Protein AF-0000000068070322 (afdb_homodimer)

Organism: Macaca mulatta (NCBI:txid9544)

Solvent-accessible surface area (backbone atoms only — not comparable to full-atom values): 42165 Å² total; per-residue (Å²): 114,72,64,70,79,48,49,26,72,40,46,68,56,51,66,82,51,67,56,59,52,50,45,50,49,55,73,70,44,60,88,78,46,44,61,21,43,47,88,47,57,40,56,89,58,33,46,66,37,33,36,40,34,29,29,80,89,67,49,72,51,73,31,50,55,70,51,29,40,53,23,34,26,75,60,53,38,47,40,54,66,72,45,50,53,52,49,52,51,48,46,42,72,76,38,48,38,65,21,61,81,40,55,59,87,62,18,9,53,36,72,34,43,22,38,17,31,50,29,45,50,41,38,51,46,58,30,42,57,45,68,64,39,30,32,36,34,44,57,67,29,47,44,64,58,50,60,50,46,57,33,52,42,45,39,79,43,78,30,51,51,56,79,47,25,66,38,54,67,47,44,51,59,63,52,61,80,52,56,50,72,36,56,80,37,80,90,61,54,52,47,55,30,38,45,47,44,52,32,15,21,52,47,53,1,24,29,46,44,56,69,51,49,52,51,44,50,51,51,28,63,56,44,60,31,32,37,39,42,42,30,58,21,59,72,29,41,68,55,93,68,80,72,75,52,71,53,35,68,25,76,59,34,45,36,39,33,30,35,41,34,35,68,69,48,27,41,4,56,30,42,17,28,39,40,23,18,28,68,59,48,57,50,39,36,45,51,39,42,45,28,43,37,35,51,38,26,39,50,49,50,54,51,34,53,51,47,64,72,38,37,71,66,44,47,50,53,51,44,50,52,48,27,52,51,45,47,51,30,50,52,37,46,48,51,22,41,57,71,42,28,61,91,45,42,48,69,61,83,49,47,14,37,50,32,41,29,35,38,42,60,94,41,65,52,34,48,61,55,33,71,45,54,33,40,76,72,35,28,40,48,35,41,34,21,61,24,35,94,63,47,83,46,76,26,31,28,32,33,38,24,40,42,64,51,50,59,68,50,39,36,51,45,34,45,52,49,35,53,51,51,52,51,53,59,67,75,103,114,74,64,71,80,47,49,26,72,41,47,67,56,52,65,82,52,68,55,59,50,48,44,50,49,55,73,72,42,61,88,78,47,44,60,20,45,46,87,48,57,39,55,88,57,32,46,67,37,32,35,41,34,30,30,80,88,66,49,72,50,73,31,50,56,69,53,28,39,54,25,34,27,74,61,53,36,47,41,55,66,72,43,50,53,52,51,52,50,48,46,42,71,76,38,49,37,64,21,61,80,40,54,58,88,60,19,9,53,36,70,35,44,23,36,17,30,50,27,44,51,42,40,50,47,57,30,43,56,45,68,65,38,29,33,35,34,43,56,68,29,44,43,63,57,51,61,50,44,58,34,52,41,45,39,78,43,75,30,50,52,56,80,48,25,64,38,55,68,48,45,52,58,62,51,61,79,51,58,52,74,35,56,80,37,78,89,60,53,52,47,54,32,37,46,45,44,50,33,14,20,51,47,52,1,24,30,48,46,57,69,50,49,52,52,45,51,51,50,28,64,56,43,59,29,34,38,39,41,42,31,61,23,59,72,31,42,67,53,93,68,79,74,73,50,70,54,35,69,23,74,58,36,45,36,40,34,32,35,40,35,32,68,70,46,28,42,5,56,30,42,17,28,36,37,22,18,30,67,58,48,55,50,39,35,47,52,38,42,46,29,45,38,34,49,39,27,39,51,48,49,55,50,35,53,51,47,64,73,38,38,70,67,43,47,51,52,52,45,50,53,50,26,51,51,45,44,51,29,49,52,37,43,50,51,23,42,56,71,42,29,62,92,47,43,48,68,61,83,51,48,14,38,49,33,41,31,35,38,44,61,96,41,65,52,33,49,60,56,33,71,45,54,32,40,75,72,36,27,39,48,35,40,35,23,62,24,35,95,61,48,84,48,76,25,31,28,32,33,39,25,41,43,66,50,50,59,68,52,41,36,52,44,34,46,52,48,35,51,52,50,53,52,52,61,66,75,104

Foldseek 3Di:
DPCVLQFDPVLVPFDDDPLLVLVVCVVPDDPPDDDPRHPKPDLVPDPDAKDWDADPVRDIDIGHRVNVSQLQTFDALQAHPLLQVQVVVVCCVQQVFQQCPPDLVQFHKGKGKFLFLLLLVLLSCVGGDAAAAEAEEAPLADLSVLVSNVVNNYHYDHAYADLQGGDLVSVVVVQVVDALCCSVPVVSRRHAEYEDAQALGVFALGHHALVVLVSVLVVCVSNVHAYEHEYQWQLQFLDPDGHHDNSNVCNRQRYKYKYGCCQQNNVVLRMIMIITGNVSSVSSSSVSCVPVNHRRSNSSVVVSVVCVVCDPVNSSVSSVVSNVVLSVLLVLLVVLCVVQCVVFWDWDRRRTDFKTKIAGPPDQACQCVAVPVLVVVPAHWATRLSSDSRSVGGHRMTMDGSNPDDSVRSNVSSNSVSVSSVVVNVVD/DPCVLQFDPVLVPFDDDPLLVLVVCVVPDDPPDDDPRHPKPDLVPDPDAKDWDADPVRDIDIGHRVNVSQLQTFDALQAHPLLQVQVVVVCCVQQVFQQCPPDLVQFHKGKGKFLFLLLLVLLSCVGGDAAAAEAEEAPLADLSVLVSNVVNNYHYDHAYADLQGGDLVSVVVVQVVDALCCSVPVVSRRHAEYEDAQALGVFALGHHALVVLVSVVVVCVSNVHAYEHEYQWQLLFLDPDGHHDNSNVCNRQRYKYKYGCCQQNNVVLRMIMIITGNVSSVSSSSVSCVPVNHRRSNSSVVVSVVCVVCDPVNSSVSSVVSNVVLSVLLVLLVVLCVVQCVVFWDWDRRRTDFKTKIAGPPDQACQCVAVPVLVVVPAHWATRLSSDSRSVGGHRMTMDGSNPDDSVRSNVSSNSVSVSSVVVNVVD

Nearest PDB structures (foldseek):
  6t8q-assembly1_A  TM=9.870E-01  e=1.049E-77  Homo sapiens
  6d0a-assembly1_A  TM=9.852E-01  e=1.530E-76  Homo sapiens
  6t8p-assembly1_B  TM=9.763E-01  e=6.301E-75  Homo sapiens
  2xh1-assembly1_B  TM=9.885E-01  e=6.263E-74  Homo sapiens
  4gdy-assembly1_B  TM=9.628E-01  e=1.355E-74  Homo sapiens

Structure (mmCIF, N/CA/C/O backbone):
data_AF-0000000068070322-model_v1
#
loop_
_entity.id
_entity.type
_entity.pdbx_description
1 polymer 'Kynurenine/alpha-aminoadipate aminotransferase, mitochondrial'
#
loop_
_atom_site.group_PDB
_atom_site.id
_atom_site.type_symbol
_atom_site.label_atom_id
_atom_site.label_alt_id
_atom_site.label_comp_id
_atom_site.label_asym_id
_atom_site.label_entity_id
_atom_site.label_seq_id
_atom_site.pdbx_PDB_ins_code
_atom_site.Cartn_x
_atom_site.Cartn_y
_atom_site.Cartn_z
_atom_site.occupancy
_atom_site.B_iso_or_equiv
_atom_site.auth_seq_id
_atom_site.auth_comp_id
_atom_site.auth_asym_id
_atom_site.auth_atom_id
_atom_site.pdbx_PDB_model_num
ATOM 1 N N . MET A 1 1 ? -18.328 -0.681 -23.531 1 92.75 1 MET A N 1
ATOM 2 C CA . MET A 1 1 ? -18.734 -1.222 -22.234 1 92.75 1 MET A CA 1
ATOM 3 C C . MET A 1 1 ? -19.203 -0.108 -21.312 1 92.75 1 MET A C 1
ATOM 5 O O . MET A 1 1 ? -18.703 1.017 -21.375 1 92.75 1 MET A O 1
ATOM 9 N N . ASN A 1 2 ? -20.25 -0.357 -20.531 1 95.25 2 ASN A N 1
ATOM 10 C CA . ASN A 1 2 ? -20.672 0.561 -19.484 1 95.25 2 ASN A CA 1
ATOM 11 C C . ASN A 1 2 ? -19.891 0.319 -18.188 1 95.25 2 ASN A C 1
ATOM 13 O O . ASN A 1 2 ? -20.344 -0.415 -17.312 1 95.25 2 ASN A O 1
ATOM 17 N N . TYR A 1 3 ? -18.797 1.005 -18.062 1 97 3 TYR A N 1
ATOM 18 C CA . TYR A 1 3 ? -17.875 0.769 -16.953 1 97 3 TYR A CA 1
ATOM 19 C C . TYR A 1 3 ? -18.516 1.178 -15.625 1 97 3 TYR A C 1
ATOM 21 O O . TYR A 1 3 ? -18.109 0.71 -14.555 1 97 3 TYR A O 1
ATOM 29 N N . ALA A 1 4 ? -19.469 2.07 -15.586 1 95.12 4 ALA A N 1
ATOM 30 C CA . ALA A 1 4 ? -20.109 2.533 -14.367 1 95.12 4 ALA A CA 1
ATOM 31 C C . ALA A 1 4 ? -20.75 1.37 -13.609 1 95.12 4 ALA A C 1
ATOM 33 O O . ALA A 1 4 ? -20.844 1.401 -12.375 1 95.12 4 ALA A O 1
ATOM 34 N N . ARG A 1 5 ? -21.094 0.313 -14.328 1 95.38 5 ARG A N 1
ATOM 35 C CA . ARG A 1 5 ? -21.688 -0.891 -13.75 1 95.38 5 ARG A CA 1
ATOM 36 C C . ARG A 1 5 ? -20.766 -1.514 -12.719 1 95.38 5 ARG A C 1
ATOM 38 O O . ARG A 1 5 ? -21.219 -2.148 -11.766 1 95.38 5 ARG A O 1
ATOM 45 N N . PHE A 1 6 ? -19.516 -1.251 -12.922 1 97.81 6 PHE A N 1
ATOM 46 C CA . PHE A 1 6 ? -18.516 -1.989 -12.141 1 97.81 6 PHE A CA 1
ATOM 47 C C . PHE A 1 6 ? -17.938 -1.114 -11.047 1 97.81 6 PHE A C 1
ATOM 49 O O . PHE A 1 6 ? -17 -1.528 -10.344 1 97.81 6 PHE A O 1
ATOM 56 N N . ILE A 1 7 ? -18.391 0.047 -10.867 1 98 7 ILE A N 1
ATOM 57 C CA . ILE A 1 7 ? -17.797 1 -9.93 1 98 7 ILE A CA 1
ATOM 58 C C . ILE A 1 7 ? -18.688 1.107 -8.688 1 98 7 ILE A C 1
ATOM 60 O O . ILE A 1 7 ? -19.875 1.417 -8.789 1 98 7 ILE A O 1
ATOM 64 N N . THR A 1 8 ? -18.141 0.824 -7.469 1 97.38 8 THR A N 1
ATOM 65 C CA . THR A 1 8 ? -18.875 0.975 -6.215 1 97.38 8 THR A CA 1
ATOM 66 C C . THR A 1 8 ? -19.109 2.449 -5.902 1 97.38 8 THR A C 1
ATOM 68 O O . THR A 1 8 ? -18.453 3.322 -6.473 1 97.38 8 THR A O 1
ATOM 71 N N . ALA A 1 9 ? -20.016 2.697 -4.977 1 95.56 9 ALA A N 1
ATOM 72 C CA . ALA A 1 9 ? -20.281 4.066 -4.531 1 95.56 9 ALA A CA 1
ATOM 73 C C . ALA A 1 9 ? -19.031 4.695 -3.93 1 95.56 9 ALA A C 1
ATOM 75 O O . ALA A 1 9 ? -18.75 5.871 -4.16 1 95.56 9 ALA A O 1
ATOM 76 N N . ALA A 1 10 ? -18.297 3.92 -3.152 1 95.5 10 ALA A N 1
ATOM 77 C CA . ALA A 1 10 ? -17.062 4.41 -2.539 1 95.5 10 ALA A CA 1
ATOM 78 C C . ALA A 1 10 ? -16.047 4.82 -3.602 1 95.5 10 ALA A C 1
ATOM 80 O O . ALA A 1 10 ? -15.453 5.895 -3.51 1 95.5 10 ALA A O 1
ATOM 81 N N . SER A 1 11 ? -15.828 3.986 -4.57 1 97.81 11 SER A N 1
ATOM 82 C CA . SER A 1 11 ? -14.883 4.293 -5.641 1 97.81 11 SER A CA 1
ATOM 83 C C . SER A 1 11 ? -15.328 5.516 -6.434 1 97.81 11 SER A C 1
ATOM 85 O O . SER A 1 11 ? -14.5 6.359 -6.793 1 97.81 11 SER A O 1
ATOM 87 N N . ALA A 1 12 ? -16.641 5.586 -6.719 1 97.38 12 ALA A N 1
ATOM 88 C CA . ALA A 1 12 ? -17.188 6.711 -7.469 1 97.38 12 ALA A CA 1
ATOM 89 C C . ALA A 1 12 ? -16.984 8.023 -6.715 1 97.38 12 ALA A C 1
ATOM 91 O O . ALA A 1 12 ? -16.859 9.086 -7.324 1 97.38 12 ALA A O 1
ATOM 92 N N . ALA A 1 13 ? -16.875 7.941 -5.418 1 96.44 13 ALA A N 1
ATOM 93 C CA . ALA A 1 13 ? -16.797 9.133 -4.57 1 96.44 13 ALA A CA 1
ATOM 94 C C . ALA A 1 13 ? -15.359 9.602 -4.422 1 96.44 13 ALA A C 1
ATOM 96 O O . ALA A 1 13 ? -15.102 10.656 -3.842 1 96.44 13 ALA A O 1
ATOM 97 N N . ARG A 1 14 ? -14.398 8.867 -4.93 1 96.56 14 ARG A N 1
ATOM 98 C CA . ARG A 1 14 ? -13 9.289 -4.855 1 96.56 14 ARG A CA 1
ATOM 99 C C . ARG A 1 14 ? -12.688 10.336 -5.914 1 96.56 14 ARG A C 1
ATOM 101 O O . ARG A 1 14 ? -13.07 10.188 -7.078 1 96.56 14 ARG A O 1
ATOM 108 N N . ASN A 1 15 ? -12.047 11.383 -5.441 1 93.81 15 ASN A N 1
ATOM 109 C CA . ASN A 1 15 ? -11.664 12.484 -6.316 1 93.81 15 ASN A CA 1
ATOM 110 C C . ASN A 1 15 ? -10.164 12.742 -6.262 1 93.81 15 ASN A C 1
ATOM 112 O O . ASN A 1 15 ? -9.5 12.367 -5.297 1 93.81 15 ASN A O 1
ATOM 116 N N . PRO A 1 16 ? -9.641 13.367 -7.285 1 92.19 16 PRO A N 1
ATOM 117 C CA . PRO A 1 16 ? -8.219 13.703 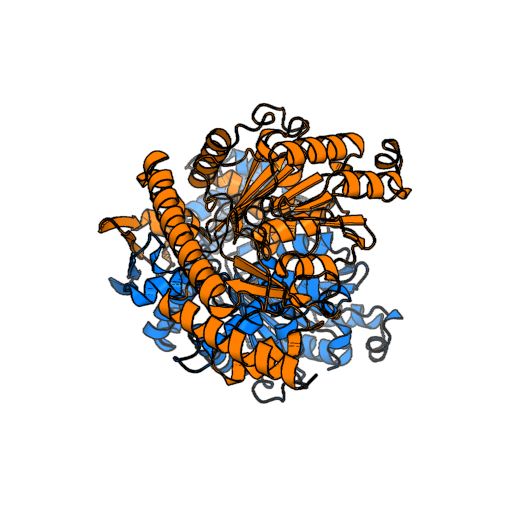-7.262 1 92.19 16 PRO A CA 1
ATOM 118 C C . PRO A 1 16 ? -7.844 14.602 -6.086 1 92.19 16 PRO A C 1
ATOM 120 O O . PRO A 1 16 ? -8.609 15.5 -5.723 1 92.19 16 PRO A O 1
ATOM 123 N N . SER A 1 17 ? -6.695 14.367 -5.547 1 90.75 17 SER A N 1
ATOM 124 C CA . SER A 1 17 ? -6.16 15.188 -4.469 1 90.75 17 SER A CA 1
ATOM 125 C C . SER A 1 17 ? -5.832 16.594 -4.961 1 90.75 17 SER A C 1
ATOM 127 O O . SER A 1 17 ? -5.082 16.766 -5.926 1 90.75 17 SER A O 1
ATOM 129 N N . PRO A 1 18 ? -6.367 17.562 -4.27 1 89.62 18 PRO A N 1
ATOM 130 C CA . PRO A 1 18 ? -6 18.922 -4.672 1 89.62 18 PRO A CA 1
ATOM 131 C C . PRO A 1 18 ? -4.5 19.188 -4.562 1 89.62 18 PRO A C 1
ATOM 133 O O . PRO A 1 18 ? -3.934 19.906 -5.391 1 89.62 18 PRO A O 1
ATOM 136 N N . ILE A 1 19 ? -3.893 18.625 -3.586 1 89.38 19 ILE A N 1
ATOM 137 C CA . ILE A 1 19 ? -2.461 18.797 -3.375 1 89.38 19 ILE A CA 1
ATOM 138 C C . ILE A 1 19 ? -1.686 18.156 -4.52 1 89.38 19 ILE A C 1
ATOM 140 O O . ILE A 1 19 ? -0.772 18.766 -5.082 1 89.38 19 ILE A O 1
ATOM 144 N N . ARG A 1 20 ? -2.078 16.938 -4.848 1 86.94 20 ARG A N 1
ATOM 145 C CA . ARG A 1 20 ? -1.367 16.219 -5.895 1 86.94 20 ARG A CA 1
ATOM 146 C C . ARG A 1 20 ? -1.589 16.859 -7.258 1 86.94 20 ARG A C 1
ATOM 148 O O . ARG A 1 20 ? -0.676 16.906 -8.086 1 86.94 20 ARG A O 1
ATOM 155 N N . THR A 1 21 ? -2.768 17.375 -7.461 1 86.12 21 THR A N 1
ATOM 156 C CA . THR A 1 21 ? -3.062 18.078 -8.695 1 86.12 21 THR A CA 1
ATOM 157 C C . THR A 1 21 ? -2.189 19.328 -8.828 1 86.12 21 THR A C 1
ATOM 159 O O . THR A 1 21 ? -1.645 19.594 -9.898 1 86.12 21 THR A O 1
ATOM 162 N N . ALA A 1 22 ? -1.988 20 -7.773 1 85.56 22 ALA A N 1
ATOM 163 C CA . ALA A 1 22 ? -1.146 21.188 -7.773 1 85.56 22 ALA A CA 1
ATOM 164 C C . ALA A 1 22 ? 0.314 20.828 -8.031 1 85.56 22 ALA A C 1
ATOM 166 O O . ALA A 1 22 ? 1.023 21.562 -8.734 1 85.56 22 ALA A O 1
ATOM 167 N N . THR A 1 23 ? 0.68 19.719 -7.445 1 80.56 23 THR A N 1
ATOM 168 C CA . THR A 1 23 ? 2.051 19.266 -7.633 1 80.56 23 THR A CA 1
ATOM 169 C C . THR A 1 23 ? 2.299 18.891 -9.086 1 80.56 23 THR A C 1
ATOM 171 O O . THR A 1 23 ? 3.377 19.141 -9.625 1 80.56 23 THR A O 1
ATOM 174 N N . GLU A 1 24 ? 1.279 18.344 -9.672 1 80.25 24 GLU A N 1
ATOM 175 C CA . GLU A 1 24 ? 1.389 17.984 -11.086 1 80.25 24 GLU A CA 1
ATOM 176 C C . GLU A 1 24 ? 1.479 19.234 -11.961 1 80.25 24 GLU A C 1
ATOM 178 O O . GLU A 1 24 ? 2.227 19.266 -12.938 1 80.25 24 GLU A O 1
ATOM 183 N N . ILE A 1 25 ? 0.738 20.234 -11.602 1 81.75 25 ILE A N 1
ATOM 184 C CA . ILE A 1 25 ? 0.781 21.5 -12.328 1 81.75 25 ILE A CA 1
ATOM 185 C C . ILE A 1 25 ? 2.18 22.094 -12.234 1 81.75 25 ILE A C 1
ATOM 187 O O . ILE A 1 25 ? 2.723 22.594 -13.227 1 81.75 25 ILE A O 1
ATOM 191 N N . SER A 1 26 ? 2.73 21.969 -11.109 1 83.25 26 SER A N 1
ATOM 192 C CA . SER A 1 26 ? 4.066 22.5 -10.883 1 83.25 26 SER A CA 1
ATOM 193 C C . SER A 1 26 ? 5.109 21.766 -11.719 1 83.25 26 SER A C 1
ATOM 195 O O . SER A 1 26 ? 6.043 22.375 -12.234 1 83.25 26 SER A O 1
ATOM 197 N N . SER A 1 27 ? 4.961 20.5 -11.797 1 77 27 SER A N 1
ATOM 198 C CA . SER A 1 27 ? 5.93 19.688 -12.508 1 77 27 SER A CA 1
ATOM 199 C C . SER A 1 27 ? 5.848 19.906 -14.016 1 77 27 SER A C 1
ATOM 201 O O . SER A 1 27 ? 6.844 19.766 -14.727 1 77 27 SER A O 1
ATOM 203 N N . ARG A 1 28 ? 4.691 20.406 -14.516 1 77.81 28 ARG A N 1
ATOM 204 C CA . ARG A 1 28 ? 4.477 20.594 -15.945 1 77.81 28 ARG A CA 1
ATOM 205 C C . ARG A 1 28 ? 4.684 22.047 -16.344 1 77.81 28 ARG A C 1
ATOM 207 O O . ARG A 1 28 ? 4.832 22.359 -17.531 1 77.81 28 ARG A O 1
ATOM 214 N N . GLY A 1 29 ? 4.652 22.859 -15.32 1 79.12 29 GLY A N 1
ATOM 215 C CA . GLY A 1 29 ? 4.766 24.297 -15.578 1 79.12 29 GLY A CA 1
ATOM 216 C C . GLY A 1 29 ? 6.184 24.734 -15.898 1 79.12 29 GLY A C 1
ATOM 217 O O . GLY A 1 29 ? 7.102 23.906 -15.906 1 79.12 29 GLY A O 1
ATOM 218 N N . PRO A 1 30 ? 6.285 26 -16.25 1 85.62 30 PRO A N 1
ATOM 219 C CA . PRO A 1 30 ? 7.617 26.531 -16.562 1 85.62 30 PRO A CA 1
ATOM 220 C C . PRO A 1 30 ? 8.562 26.484 -15.352 1 85.62 30 PRO A C 1
ATOM 222 O O . PRO A 1 30 ? 8.102 26.484 -14.211 1 85.62 30 PRO A O 1
ATOM 225 N N . LYS A 1 31 ? 9.766 26.453 -15.633 1 82.81 31 LYS A N 1
ATOM 226 C CA . LYS A 1 31 ? 10.805 26.375 -14.609 1 82.81 31 LYS A CA 1
ATOM 227 C C . LYS A 1 31 ? 10.773 27.609 -13.703 1 82.81 31 LYS A C 1
ATOM 229 O O . LYS A 1 31 ? 11.227 27.547 -12.562 1 82.81 31 LYS A O 1
ATOM 234 N N . SER A 1 32 ? 10.195 28.562 -14.156 1 89.62 32 SER A N 1
ATOM 235 C CA . SER A 1 32 ? 10.141 29.828 -13.414 1 89.62 32 SER A CA 1
ATOM 236 C C . SER A 1 32 ? 8.992 29.828 -12.414 1 89.62 32 SER A C 1
ATOM 238 O O . SER A 1 32 ? 8.914 30.703 -11.547 1 89.62 32 SER A O 1
ATOM 240 N N . MET A 1 33 ? 8.203 28.844 -12.508 1 93.25 33 MET A N 1
ATOM 241 C CA . MET A 1 33 ? 7.055 28.766 -11.617 1 93.25 33 MET A CA 1
ATOM 242 C C . MET A 1 33 ? 7.5 28.578 -10.172 1 93.25 33 MET A C 1
ATOM 244 O O . MET A 1 33 ? 8.344 27.734 -9.883 1 93.25 33 MET A O 1
ATOM 248 N N . ILE A 1 34 ? 7.055 29.453 -9.289 1 95.75 34 ILE A N 1
ATOM 249 C CA . ILE A 1 34 ? 7.316 29.359 -7.859 1 95.75 34 ILE A CA 1
ATOM 250 C C . ILE A 1 34 ? 6.18 28.594 -7.184 1 95.75 34 ILE A C 1
ATOM 252 O O . ILE A 1 34 ? 5.035 29.047 -7.176 1 95.75 34 ILE A O 1
ATOM 256 N N . SER A 1 35 ? 6.496 27.406 -6.672 1 94.88 35 SER A N 1
ATOM 257 C CA . SER A 1 35 ? 5.449 26.594 -6.059 1 94.88 35 SER A CA 1
ATOM 258 C C . SER A 1 35 ? 5.543 26.625 -4.539 1 94.88 35 SER A C 1
ATOM 260 O O . SER A 1 35 ? 6.57 26.25 -3.967 1 94.88 35 SER A O 1
ATOM 262 N N . LEU A 1 36 ? 4.508 27.078 -3.904 1 96.81 36 LEU A N 1
ATOM 263 C CA . LEU A 1 36 ? 4.297 26.984 -2.465 1 96.81 36 LEU A CA 1
ATOM 264 C C . LEU A 1 36 ? 3.094 26.094 -2.146 1 96.81 36 LEU A C 1
ATOM 266 O O . LEU A 1 36 ? 2.459 26.266 -1.101 1 96.81 36 LEU A O 1
ATOM 270 N N . ALA A 1 37 ? 2.736 25.234 -3.094 1 92.62 37 ALA A N 1
ATOM 271 C CA . ALA A 1 37 ? 1.509 24.453 -2.971 1 92.62 37 ALA A CA 1
ATOM 272 C C . ALA A 1 37 ? 1.76 23.156 -2.217 1 92.62 37 ALA A C 1
ATOM 274 O O . ALA A 1 37 ? 0.995 22.797 -1.321 1 92.62 37 ALA A O 1
ATOM 275 N N . GLY A 1 38 ? 2.83 22.469 -2.637 1 87.62 38 GLY A N 1
ATOM 276 C CA . GLY A 1 38 ? 3.031 21.125 -2.096 1 87.62 38 GLY A CA 1
ATOM 277 C C . GLY A 1 38 ? 3.791 21.125 -0.783 1 87.62 38 GLY A C 1
ATOM 278 O O . GLY A 1 38 ? 4.633 22 -0.544 1 87.62 38 GLY A O 1
ATOM 279 N N . GLY A 1 39 ? 3.404 20.25 0.171 1 88.75 39 GLY A N 1
ATOM 280 C CA . GLY A 1 39 ? 4.18 19.984 1.374 1 88.75 39 GLY A CA 1
ATOM 281 C C . GLY A 1 39 ? 5.309 19 1.152 1 88.75 39 GLY A C 1
ATOM 282 O O . GLY A 1 39 ? 5.441 18.031 1.892 1 88.75 39 GLY A O 1
ATOM 283 N N . LEU A 1 40 ? 6.148 19.281 0.129 1 93.38 40 LEU A N 1
ATOM 284 C CA . LEU A 1 40 ? 7.277 18.406 -0.199 1 93.38 40 LEU A CA 1
ATOM 285 C C . LEU A 1 40 ? 8.469 18.703 0.702 1 93.38 40 LEU A C 1
ATOM 287 O O . LEU A 1 40 ? 8.953 19.844 0.749 1 93.38 40 LEU A O 1
ATOM 291 N N . PRO A 1 41 ? 8.969 17.656 1.371 1 96.94 41 PRO A N 1
ATOM 292 C CA . PRO A 1 41 ? 10.18 17.938 2.141 1 96.94 41 PRO A CA 1
ATOM 293 C C . PRO A 1 41 ? 11.344 18.391 1.263 1 96.94 41 PRO A C 1
ATOM 295 O O . PRO A 1 41 ? 11.461 17.953 0.112 1 96.94 41 PRO A O 1
ATOM 298 N N . ASN A 1 42 ? 12.164 19.266 1.804 1 97.69 42 ASN A N 1
ATOM 299 C CA . ASN A 1 42 ? 13.297 19.781 1.038 1 97.69 42 ASN A CA 1
ATOM 300 C C . ASN A 1 42 ? 14.328 18.703 0.759 1 97.69 42 ASN A C 1
ATOM 302 O O . ASN A 1 42 ? 14.875 18.109 1.688 1 97.69 42 ASN A O 1
ATOM 306 N N . PRO A 1 43 ? 14.617 18.469 -0.466 1 96.62 43 PRO A N 1
ATOM 307 C CA . PRO A 1 43 ? 15.523 17.359 -0.807 1 96.62 43 PRO A CA 1
ATOM 308 C C . PRO A 1 43 ? 16.922 17.547 -0.218 1 96.62 43 PRO A C 1
ATOM 310 O O . PRO A 1 43 ? 17.641 16.562 -0.034 1 96.62 43 PRO A O 1
ATOM 313 N N . ASN A 1 44 ? 17.297 18.797 0.077 1 96.81 44 ASN A N 1
ATOM 314 C CA . ASN A 1 44 ? 18.625 19.047 0.648 1 96.81 44 ASN A CA 1
ATOM 315 C C . ASN A 1 44 ? 18.734 18.5 2.066 1 96.81 44 ASN A C 1
ATOM 317 O O . ASN A 1 44 ? 19.844 18.375 2.6 1 96.81 44 ASN A O 1
ATOM 321 N N . MET A 1 45 ? 17.625 18.141 2.656 1 97.75 45 MET A N 1
ATOM 322 C CA . MET A 1 45 ? 17.625 17.688 4.039 1 97.75 45 MET A CA 1
ATOM 323 C C . MET A 1 45 ? 17.625 16.156 4.098 1 97.75 45 MET A C 1
ATOM 325 O O . MET A 1 45 ? 17.766 15.57 5.176 1 97.75 45 MET A O 1
ATOM 329 N N . PHE A 1 46 ? 17.484 15.469 2.947 1 98.38 46 PHE A N 1
ATOM 330 C CA . PHE A 1 46 ? 17.547 14.008 2.939 1 98.38 46 PHE A CA 1
ATOM 331 C C . PHE A 1 46 ? 18.953 13.531 3.27 1 98.38 46 PHE A C 1
ATOM 333 O O . PHE A 1 46 ? 19.938 14.031 2.721 1 98.38 46 PHE A O 1
ATOM 340 N N . PRO A 1 47 ? 19.078 12.531 4.086 1 98.69 47 PRO A N 1
ATOM 341 C CA . PRO A 1 47 ? 20.406 12.125 4.547 1 98.69 47 PRO A CA 1
ATOM 342 C C . PRO A 1 47 ? 21.141 11.258 3.531 1 98.69 47 PRO A C 1
ATOM 344 O O . PRO A 1 47 ? 22.375 11.125 3.596 1 98.69 47 PRO A O 1
ATOM 347 N N . PHE A 1 48 ? 20.484 10.555 2.639 1 98.75 48 PHE A N 1
ATOM 348 C CA . PHE A 1 48 ? 21.109 9.766 1.582 1 98.75 48 PHE A CA 1
ATOM 349 C C . PHE A 1 48 ? 21.516 10.656 0.414 1 98.75 48 PHE A C 1
ATOM 351 O O . PHE A 1 48 ? 20.719 11.453 -0.076 1 98.75 48 PHE A O 1
ATOM 358 N N . LYS A 1 49 ? 22.75 10.477 -0.086 1 98.62 49 LYS A N 1
ATOM 359 C CA . LYS A 1 49 ? 23.266 11.453 -1.048 1 98.62 49 LYS A CA 1
ATOM 360 C C . LYS A 1 49 ? 23.469 10.812 -2.416 1 98.62 49 LYS A C 1
ATOM 362 O O . LYS A 1 49 ? 23.203 11.43 -3.447 1 98.62 49 LYS A O 1
ATOM 367 N N . THR A 1 50 ? 24.016 9.617 -2.445 1 98.69 50 THR A N 1
ATOM 368 C CA . THR A 1 50 ? 24.25 8.906 -3.695 1 98.69 50 THR A CA 1
ATOM 369 C C . THR A 1 50 ? 24.109 7.398 -3.492 1 98.69 50 THR A C 1
ATOM 371 O O . THR A 1 50 ? 24.062 6.922 -2.355 1 98.69 50 THR A O 1
ATOM 374 N N . ALA A 1 51 ? 23.984 6.668 -4.57 1 98.69 51 ALA A N 1
ATOM 375 C CA . ALA A 1 51 ? 23.922 5.207 -4.52 1 98.69 51 ALA A CA 1
ATOM 376 C C . ALA A 1 51 ? 24.578 4.594 -5.754 1 98.69 51 ALA A C 1
ATOM 378 O O . ALA A 1 51 ? 24.484 5.141 -6.852 1 98.69 51 ALA A O 1
ATOM 379 N N . VAL A 1 52 ? 25.234 3.51 -5.543 1 98.69 52 VAL A N 1
ATOM 380 C CA . VAL A 1 52 ? 25.75 2.646 -6.598 1 98.69 52 VAL A CA 1
ATOM 381 C C . VAL A 1 52 ? 25.219 1.229 -6.414 1 98.69 52 VAL A C 1
ATOM 383 O O . VAL A 1 52 ? 25.453 0.597 -5.383 1 98.69 52 VAL A O 1
ATOM 386 N N . ILE A 1 53 ? 24.516 0.73 -7.379 1 98.62 53 ILE A N 1
ATOM 387 C CA . ILE A 1 53 ? 23.953 -0.614 -7.344 1 98.62 53 ILE A CA 1
ATOM 388 C C . ILE A 1 53 ? 24.594 -1.47 -8.438 1 98.62 53 ILE A C 1
ATOM 390 O O . ILE A 1 53 ? 24.516 -1.142 -9.617 1 98.62 53 ILE A O 1
ATOM 394 N N . THR A 1 54 ? 25.203 -2.564 -8.016 1 98.56 54 THR A N 1
ATOM 395 C CA . THR A 1 54 ? 25.844 -3.477 -8.953 1 98.56 54 THR A CA 1
ATOM 396 C C . THR A 1 54 ? 24.875 -4.582 -9.375 1 98.56 54 THR A C 1
ATOM 398 O O . THR A 1 54 ? 24.188 -5.172 -8.547 1 98.56 54 THR A O 1
ATOM 401 N N . VAL A 1 55 ? 24.891 -4.867 -10.648 1 97.88 55 VAL A N 1
ATOM 402 C CA . VAL A 1 55 ? 24 -5.906 -11.156 1 97.88 55 VAL A CA 1
ATOM 403 C C . VAL A 1 55 ? 24.812 -7.113 -11.609 1 97.88 55 VAL A C 1
ATOM 405 O O . VAL A 1 55 ? 26.047 -7.094 -11.547 1 97.88 55 VAL A O 1
ATOM 408 N N . GLU A 1 56 ? 24.266 -8.305 -11.914 1 92.75 56 GLU A N 1
ATOM 409 C CA . GLU A 1 56 ? 24.859 -9.617 -12.164 1 92.75 56 GLU A CA 1
ATOM 410 C C . GLU A 1 56 ? 26.016 -9.523 -13.156 1 92.75 56 GLU A C 1
ATOM 412 O O . GLU A 1 56 ? 27.031 -10.211 -13 1 92.75 56 GLU A O 1
ATOM 417 N N . ASN A 1 57 ? 26.094 -8.672 -14.219 1 91.19 57 ASN A N 1
ATOM 418 C CA . ASN A 1 57 ? 27.172 -8.586 -15.195 1 91.19 57 ASN A CA 1
ATOM 419 C C . ASN A 1 57 ? 28.234 -7.578 -14.766 1 91.19 57 ASN A C 1
ATOM 421 O O . ASN A 1 57 ? 29.156 -7.266 -15.531 1 91.19 57 ASN A O 1
ATOM 425 N N . GLY A 1 58 ? 28.141 -7.125 -13.539 1 94 58 GLY A N 1
ATOM 426 C CA . GLY A 1 58 ? 29.125 -6.223 -12.977 1 94 58 GLY A CA 1
ATOM 427 C C . GLY A 1 58 ? 28.859 -4.766 -13.305 1 94 58 GLY A C 1
ATOM 428 O O . GLY A 1 58 ? 29.484 -3.871 -12.727 1 94 58 GLY A O 1
ATOM 429 N N . LYS A 1 59 ? 27.984 -4.555 -14.156 1 96.62 59 LYS A N 1
ATOM 430 C CA . LYS A 1 59 ? 27.609 -3.174 -14.453 1 96.62 59 LYS A CA 1
ATOM 431 C C . LYS A 1 59 ? 26.969 -2.508 -13.25 1 96.62 59 LYS A C 1
ATOM 433 O O . LYS A 1 59 ? 26.453 -3.189 -12.352 1 96.62 59 LYS A O 1
ATOM 438 N N . THR A 1 60 ? 27.031 -1.151 -13.297 1 97.88 60 THR A N 1
ATOM 439 C CA . THR A 1 60 ? 26.484 -0.443 -12.141 1 97.88 60 THR A CA 1
ATOM 440 C C . THR A 1 60 ? 25.406 0.543 -12.57 1 97.88 60 THR A C 1
ATOM 442 O O . THR A 1 60 ? 25.469 1.099 -13.672 1 97.88 60 THR A O 1
ATOM 445 N N . ILE A 1 61 ? 24.406 0.687 -11.773 1 97.62 61 ILE A N 1
ATOM 446 C CA . ILE A 1 61 ? 23.422 1.765 -11.797 1 97.62 61 ILE A CA 1
ATOM 447 C C . ILE A 1 61 ? 23.781 2.812 -10.742 1 97.62 61 ILE A C 1
ATOM 449 O O . ILE A 1 61 ? 23.906 2.492 -9.555 1 97.62 61 ILE A O 1
ATOM 453 N N . GLU A 1 62 ? 23.906 4.043 -11.195 1 98.19 62 GLU A N 1
ATOM 454 C CA . GLU A 1 62 ? 24.375 5.086 -10.289 1 98.19 62 GLU A CA 1
ATOM 455 C C . GLU A 1 62 ? 23.328 6.18 -10.109 1 98.19 62 GLU A C 1
ATOM 457 O O . GLU A 1 62 ? 22.797 6.695 -11.086 1 98.19 62 GLU A O 1
ATOM 462 N N . PHE A 1 63 ? 23 6.41 -8.906 1 98.5 63 PHE A N 1
ATOM 463 C CA . PHE A 1 63 ? 22.266 7.605 -8.516 1 98.5 63 PHE A CA 1
ATOM 464 C C . PHE A 1 63 ? 23.203 8.68 -7.992 1 98.5 63 PHE A C 1
ATOM 466 O O . PHE A 1 63 ? 23.625 8.648 -6.832 1 98.5 63 PHE A O 1
ATOM 473 N N . GLY A 1 64 ? 23.516 9.664 -8.875 1 98.38 64 GLY A N 1
ATOM 474 C CA . GLY A 1 64 ? 24.219 10.844 -8.391 1 98.38 64 GLY A CA 1
ATOM 475 C C . GLY A 1 64 ? 23.344 11.719 -7.5 1 98.38 64 GLY A C 1
ATOM 476 O O . GLY A 1 64 ? 22.203 11.367 -7.195 1 98.38 64 GLY A O 1
ATOM 477 N N . GLU A 1 65 ? 23.828 12.797 -7.109 1 97.81 65 GLU A N 1
ATOM 478 C CA . GLU A 1 65 ? 23.156 13.641 -6.125 1 97.81 65 GLU A CA 1
ATOM 479 C C . GLU A 1 65 ? 21.797 14.094 -6.629 1 97.81 65 GLU A C 1
ATOM 481 O O . GLU A 1 65 ? 20.797 14.039 -5.898 1 97.81 65 GLU A O 1
ATOM 486 N N . GLU A 1 66 ? 21.703 14.539 -7.809 1 97.44 66 GLU A N 1
ATOM 487 C CA . GLU A 1 66 ? 20.438 15.039 -8.352 1 97.44 66 GLU A CA 1
ATOM 488 C C . GLU A 1 66 ? 19.422 13.906 -8.508 1 97.44 66 GLU A C 1
ATOM 490 O O . GLU A 1 66 ? 18.25 14.086 -8.188 1 97.44 66 GLU A O 1
ATOM 495 N N . MET A 1 67 ? 19.891 12.812 -9 1 97.94 67 MET A N 1
ATOM 496 C CA . MET A 1 67 ? 19.016 11.656 -9.148 1 97.94 67 MET A CA 1
ATOM 497 C C . MET A 1 67 ? 18.547 11.156 -7.789 1 97.94 67 MET A C 1
ATOM 499 O O . MET A 1 67 ? 17.391 10.734 -7.648 1 97.94 67 MET A O 1
ATOM 503 N N . MET A 1 68 ? 19.453 11.172 -6.875 1 98.5 68 MET A N 1
ATOM 504 C CA . MET A 1 68 ? 19.094 10.727 -5.531 1 98.5 68 MET A CA 1
ATOM 505 C C . MET A 1 68 ? 18.031 11.633 -4.926 1 98.5 68 MET A C 1
ATOM 507 O O . MET A 1 68 ? 17.094 11.156 -4.281 1 98.5 68 MET A O 1
ATOM 511 N N . LYS A 1 69 ? 18.125 12.969 -5.109 1 97.81 69 LYS A N 1
ATOM 512 C CA . LYS A 1 69 ? 17.094 13.898 -4.648 1 97.81 69 LYS A CA 1
ATOM 513 C C . LYS A 1 69 ? 15.742 13.547 -5.242 1 97.81 69 LYS A C 1
ATOM 515 O O . LYS A 1 69 ? 14.727 13.562 -4.539 1 97.81 69 LYS A O 1
ATOM 520 N N . ARG A 1 70 ? 15.727 13.195 -6.484 1 97.44 70 ARG A N 1
ATOM 521 C CA . ARG A 1 70 ? 14.492 12.797 -7.152 1 97.44 70 ARG A CA 1
ATOM 522 C C . ARG A 1 70 ? 13.969 11.477 -6.594 1 97.44 70 ARG A C 1
ATOM 524 O O . ARG A 1 70 ? 12.773 11.344 -6.312 1 97.44 70 ARG A O 1
ATOM 531 N N . ALA A 1 71 ? 14.875 10.5 -6.414 1 98.69 71 ALA A N 1
ATOM 532 C CA . ALA A 1 71 ? 14.516 9.164 -5.945 1 98.69 71 ALA A CA 1
ATOM 533 C C . ALA A 1 71 ? 13.914 9.219 -4.547 1 98.69 71 ALA A C 1
ATOM 535 O O . ALA A 1 71 ? 13.047 8.406 -4.207 1 98.69 71 ALA A O 1
ATOM 536 N N . LEU A 1 72 ? 14.375 10.172 -3.791 1 98.69 72 LEU A N 1
ATOM 537 C CA . LEU A 1 72 ? 13.992 10.25 -2.385 1 98.69 72 LEU A CA 1
ATOM 538 C C . LEU A 1 72 ? 12.781 11.148 -2.201 1 98.69 72 LEU A C 1
ATOM 540 O O . LEU A 1 72 ? 12.336 11.375 -1.073 1 98.69 72 LEU A O 1
ATOM 544 N N . GLN A 1 73 ? 12.141 11.672 -3.248 1 97.44 73 GLN A N 1
ATOM 545 C CA . GLN A 1 73 ? 11.008 12.586 -3.199 1 97.44 73 GLN A CA 1
ATOM 546 C C . GLN A 1 73 ? 9.727 11.898 -3.672 1 97.44 73 GLN A C 1
ATOM 548 O O . GLN A 1 73 ? 9.781 10.852 -4.324 1 97.44 73 GLN A O 1
ATOM 553 N N . TYR A 1 74 ? 8.57 12.461 -3.324 1 96.25 74 TYR A N 1
ATOM 554 C CA . TYR A 1 74 ? 7.277 12.023 -3.836 1 96.25 74 TYR A CA 1
ATOM 555 C C . TYR A 1 74 ? 7.289 11.938 -5.355 1 96.25 74 TYR A C 1
ATOM 557 O O . TYR A 1 74 ? 8.008 12.695 -6.02 1 96.25 74 TYR A O 1
ATOM 565 N N . SER A 1 75 ? 6.531 11.07 -5.891 1 95.75 75 SER A N 1
ATOM 566 C CA . SER A 1 75 ? 6.324 10.945 -7.332 1 95.75 75 SER A CA 1
ATOM 567 C C . SER A 1 75 ? 4.848 10.766 -7.664 1 95.75 75 SER A C 1
ATOM 569 O O . SER A 1 75 ? 4.008 10.695 -6.766 1 95.75 75 SER A O 1
ATOM 571 N N . PRO A 1 76 ? 4.445 10.836 -8.945 1 95.5 76 PRO A N 1
ATOM 572 C CA . PRO A 1 76 ? 3.035 10.672 -9.312 1 95.5 76 PRO A CA 1
ATOM 573 C C . PRO A 1 76 ? 2.461 9.328 -8.859 1 95.5 76 PRO A C 1
ATOM 575 O O . PRO A 1 76 ? 3.152 8.305 -8.914 1 95.5 76 PRO A O 1
ATOM 578 N N . SER A 1 77 ? 1.188 9.32 -8.531 1 96.94 77 SER A N 1
ATOM 579 C CA . SER A 1 77 ? 0.519 8.133 -8.008 1 96.94 77 SER A CA 1
ATOM 580 C C . SER A 1 77 ? 0.481 7.016 -9.039 1 96.94 77 SER A C 1
ATOM 582 O O . SER A 1 77 ? 0.536 5.836 -8.688 1 96.94 77 SER A O 1
ATOM 584 N N . ALA A 1 78 ? 0.416 7.34 -10.352 1 97.31 78 ALA A N 1
ATOM 585 C CA . ALA A 1 78 ? 0.338 6.344 -11.414 1 97.31 78 ALA A CA 1
ATOM 586 C C . ALA A 1 78 ? 1.679 5.641 -11.609 1 97.31 78 ALA A C 1
ATOM 588 O O . ALA A 1 78 ? 1.735 4.535 -12.156 1 97.31 78 ALA A O 1
ATOM 589 N N . GLY A 1 79 ? 2.748 6.277 -11.211 1 97.88 79 GLY A N 1
ATOM 590 C CA . GLY A 1 79 ? 4.109 5.832 -11.461 1 97.88 79 GLY A CA 1
ATOM 591 C C . GLY A 1 79 ? 4.953 6.875 -12.172 1 97.88 79 GLY A C 1
ATOM 592 O O . GLY A 1 79 ? 4.43 7.867 -12.68 1 97.88 79 GLY A O 1
ATOM 593 N N . ILE A 1 80 ? 6.258 6.711 -12.133 1 98 80 ILE A N 1
ATOM 594 C CA . ILE A 1 80 ? 7.129 7.684 -12.789 1 98 80 ILE A CA 1
ATOM 595 C C . ILE A 1 80 ? 7.031 7.523 -14.305 1 98 80 ILE A C 1
ATOM 597 O O . ILE A 1 80 ? 6.867 6.41 -14.812 1 98 80 ILE A O 1
ATOM 601 N N . PRO A 1 81 ? 7.141 8.57 -15.039 1 96.88 81 PRO A N 1
ATOM 602 C CA . PRO A 1 81 ? 6.844 8.57 -16.469 1 96.88 81 PRO A CA 1
ATOM 603 C C . PRO A 1 81 ? 7.73 7.609 -17.266 1 96.88 81 PRO A C 1
ATOM 605 O O . PRO A 1 81 ? 7.25 6.926 -18.172 1 96.88 81 PRO A O 1
ATOM 608 N N . GLU A 1 82 ? 9.031 7.574 -16.938 1 97.62 82 GLU A N 1
ATOM 609 C CA . GLU A 1 82 ? 9.93 6.734 -17.719 1 97.62 82 GLU A CA 1
ATOM 610 C C . GLU A 1 82 ? 9.602 5.254 -17.547 1 97.62 82 GLU A C 1
ATOM 612 O O . GLU A 1 82 ? 9.719 4.473 -18.484 1 97.62 82 GLU A O 1
ATOM 617 N N . LEU A 1 83 ? 9.219 4.863 -16.359 1 98.69 83 LEU A N 1
ATOM 618 C CA . LEU A 1 83 ? 8.828 3.477 -16.141 1 98.69 83 LEU A CA 1
ATOM 619 C C . LEU A 1 83 ? 7.496 3.172 -16.828 1 98.69 83 LEU A C 1
ATOM 621 O O . LEU A 1 83 ? 7.336 2.113 -17.438 1 98.69 83 LEU A O 1
ATOM 625 N N . LEU A 1 84 ? 6.516 4.062 -16.734 1 98.62 84 LEU A N 1
ATOM 626 C CA . LEU A 1 84 ? 5.223 3.902 -17.391 1 98.62 84 LEU A CA 1
ATOM 627 C C . LEU A 1 84 ? 5.398 3.701 -18.891 1 98.62 84 LEU A C 1
ATOM 629 O O . LEU A 1 84 ? 4.777 2.812 -19.484 1 98.62 84 LEU A O 1
ATOM 633 N N . SER A 1 85 ? 6.23 4.543 -19.453 1 98.25 85 SER A N 1
ATOM 634 C CA . SER A 1 85 ? 6.469 4.461 -20.891 1 98.25 85 SER A CA 1
ATOM 635 C C . SER A 1 85 ? 7.082 3.119 -21.266 1 98.25 85 SER A C 1
ATOM 637 O O . SER A 1 85 ? 6.656 2.496 -22.25 1 98.25 85 SER A O 1
ATOM 639 N N . TRP A 1 86 ? 8.055 2.701 -20.547 1 98.75 86 TRP A N 1
ATOM 640 C CA . TRP A 1 86 ? 8.711 1.425 -20.812 1 98.75 86 TRP A CA 1
ATOM 641 C C . TRP A 1 86 ? 7.723 0.269 -20.688 1 98.75 86 TRP A C 1
ATOM 643 O O . TRP A 1 86 ? 7.691 -0.625 -21.547 1 98.75 86 TRP A O 1
ATOM 653 N N . LEU A 1 87 ? 6.922 0.264 -19.656 1 98.75 87 LEU A N 1
ATOM 654 C CA . LEU A 1 87 ? 5.98 -0.818 -19.406 1 98.75 87 LEU A CA 1
ATOM 655 C C . LEU A 1 87 ? 4.879 -0.845 -20.453 1 98.75 87 LEU A C 1
ATOM 657 O O . LEU A 1 87 ? 4.414 -1.918 -20.859 1 98.75 87 LEU A O 1
ATOM 661 N N . LYS A 1 88 ? 4.402 0.317 -20.859 1 98.31 88 LYS A N 1
ATOM 662 C CA . LYS A 1 88 ? 3.398 0.372 -21.922 1 98.31 88 LYS A CA 1
ATOM 663 C C . LYS A 1 88 ? 3.922 -0.256 -23.203 1 98.31 88 LYS A C 1
ATOM 665 O O . LYS A 1 88 ? 3.221 -1.036 -23.859 1 98.31 88 LYS A O 1
ATOM 670 N N . GLN A 1 89 ? 5.133 0.081 -23.531 1 98.31 89 GLN A N 1
ATOM 671 C CA . GLN A 1 89 ? 5.746 -0.507 -24.719 1 98.31 89 GLN A CA 1
ATOM 672 C C . GLN A 1 89 ? 5.914 -2.016 -24.562 1 98.31 89 GLN A C 1
ATOM 674 O O . GLN A 1 89 ? 5.719 -2.77 -25.516 1 98.31 89 GLN A O 1
ATOM 679 N N . LEU A 1 90 ? 6.301 -2.406 -23.422 1 98.31 90 LEU A N 1
ATOM 680 C CA . LEU A 1 90 ? 6.426 -3.834 -23.141 1 98.31 90 LEU A CA 1
ATOM 681 C C . LEU A 1 90 ? 5.098 -4.551 -23.375 1 98.31 90 LEU A C 1
ATOM 683 O O . LEU A 1 90 ? 5.062 -5.621 -23.984 1 98.31 90 LEU A O 1
ATOM 687 N N . GLN A 1 91 ? 3.984 -3.988 -22.859 1 98.44 91 GLN A N 1
ATOM 688 C CA . GLN A 1 91 ? 2.664 -4.59 -23.016 1 98.44 91 GLN A CA 1
ATOM 689 C C . GLN A 1 91 ? 2.26 -4.672 -24.484 1 98.44 91 GLN A C 1
ATOM 691 O O . GLN A 1 91 ? 1.662 -5.66 -24.906 1 98.44 91 GLN A O 1
ATOM 696 N N . ILE A 1 92 ? 2.566 -3.646 -25.203 1 98.19 92 ILE A N 1
ATOM 697 C CA . ILE A 1 92 ? 2.25 -3.633 -26.641 1 98.19 92 ILE A CA 1
ATOM 698 C C . ILE A 1 92 ? 3.039 -4.727 -27.344 1 98.19 92 ILE A C 1
ATOM 700 O O . ILE A 1 92 ? 2.484 -5.473 -28.156 1 98.19 92 ILE A O 1
ATOM 704 N N . LYS A 1 93 ? 4.266 -4.863 -27.016 1 97.19 93 LYS A N 1
ATOM 705 C CA . LYS A 1 93 ? 5.121 -5.859 -27.656 1 97.19 93 LYS A CA 1
ATOM 706 C C . LYS A 1 93 ? 4.684 -7.277 -27.297 1 97.19 93 LYS A C 1
ATOM 708 O O . LYS A 1 93 ? 4.625 -8.156 -28.156 1 97.19 93 LYS A O 1
ATOM 713 N N . LEU A 1 94 ? 4.387 -7.508 -26.047 1 97.06 94 LEU A N 1
ATOM 714 C CA . LEU A 1 94 ? 4.098 -8.852 -25.547 1 97.06 94 LEU A CA 1
ATOM 715 C C . LEU A 1 94 ? 2.684 -9.273 -25.938 1 97.06 94 LEU A C 1
ATOM 717 O O . LEU A 1 94 ? 2.449 -10.445 -26.25 1 97.06 94 LEU A O 1
ATOM 721 N N . HIS A 1 95 ? 1.733 -8.312 -25.875 1 97.94 95 HIS A N 1
ATOM 722 C CA . HIS A 1 95 ? 0.331 -8.703 -25.922 1 97.94 95 HIS A CA 1
ATOM 723 C C . HIS A 1 95 ? -0.388 -8.039 -27.094 1 97.94 95 HIS A C 1
ATOM 725 O O . HIS A 1 95 ? -1.437 -8.516 -27.531 1 97.94 95 HIS A O 1
ATOM 731 N N . ASN A 1 96 ? 0.058 -6.918 -27.578 1 97.38 96 ASN A N 1
ATOM 732 C CA . ASN A 1 96 ? -0.566 -6.145 -28.641 1 97.38 96 ASN A CA 1
ATOM 733 C C . ASN A 1 96 ? -2.07 -6.008 -28.438 1 97.38 96 ASN A C 1
ATOM 735 O O . ASN A 1 96 ? -2.861 -6.371 -29.312 1 97.38 96 ASN A O 1
ATOM 739 N N . PRO A 1 97 ? -2.475 -5.418 -27.328 1 97.62 97 PRO A N 1
ATOM 740 C CA . PRO A 1 97 ? -3.904 -5.305 -27.031 1 97.62 97 PRO A CA 1
ATOM 741 C C . PRO A 1 97 ? -4.66 -4.5 -28.078 1 97.62 97 PRO A C 1
ATOM 743 O O . PRO A 1 97 ? -4.219 -3.412 -28.469 1 97.62 97 PRO A O 1
ATOM 746 N N . PRO A 1 98 ? -5.836 -4.949 -28.531 1 98 98 PRO A N 1
ATOM 747 C CA . PRO A 1 98 ? -6.621 -4.246 -29.547 1 98 98 PRO A CA 1
ATOM 748 C C . PRO A 1 98 ? -7.039 -2.844 -29.109 1 98 98 PRO A C 1
ATOM 750 O O . PRO A 1 98 ? -7.309 -1.981 -29.953 1 98 98 PRO A O 1
ATOM 753 N N . THR A 1 99 ? -7.027 -2.562 -27.859 1 97.88 99 THR A N 1
ATOM 754 C CA . THR A 1 99 ? -7.625 -1.343 -27.328 1 97.88 99 THR A CA 1
ATOM 755 C C . THR A 1 99 ? -6.582 -0.233 -27.219 1 97.88 99 THR A C 1
ATOM 757 O O . THR A 1 99 ? -6.887 0.869 -26.75 1 97.88 99 THR A O 1
ATOM 760 N N . VAL A 1 100 ? -5.367 -0.439 -27.703 1 97.38 100 VAL A N 1
ATOM 761 C CA . VAL A 1 100 ? -4.258 0.491 -27.531 1 97.38 100 VAL A CA 1
ATOM 762 C C . VAL A 1 100 ? -4.629 1.852 -28.125 1 97.38 100 VAL A C 1
ATOM 764 O O . VAL A 1 100 ? -4.301 2.893 -27.547 1 97.38 100 VAL A O 1
ATOM 767 N N . HIS A 1 101 ? -5.414 1.84 -29.203 1 94.62 101 HIS A N 1
ATOM 768 C CA . HIS A 1 101 ? -5.66 3.09 -29.922 1 94.62 101 HIS A CA 1
ATOM 769 C C . HIS A 1 101 ? -7.117 3.518 -29.781 1 94.62 101 HIS A C 1
ATOM 771 O O . HIS A 1 101 ? -7.586 4.371 -30.547 1 94.62 101 HIS A O 1
ATOM 777 N N . TYR A 1 102 ? -7.797 2.879 -28.891 1 96.94 102 TYR A N 1
ATOM 778 C CA . TYR A 1 102 ? -9.172 3.297 -28.641 1 96.94 102 TYR A CA 1
ATOM 779 C C . TYR A 1 102 ? -9.219 4.684 -28.016 1 96.94 102 TYR A C 1
ATOM 781 O O . TYR A 1 102 ? -8.234 5.145 -27.438 1 96.94 102 TYR A O 1
ATOM 789 N N . PRO A 1 103 ? -10.352 5.445 -28.203 1 96 103 PRO A N 1
ATOM 790 C CA . PRO A 1 103 ? -10.57 6.617 -27.359 1 96 103 PRO A CA 1
ATOM 791 C C . PRO A 1 103 ? -10.672 6.266 -25.875 1 96 103 PRO A C 1
ATOM 793 O O . PRO A 1 103 ? -11.141 5.18 -25.531 1 96 103 PRO A O 1
ATOM 796 N N . PRO A 1 104 ? -10.266 7.141 -25 1 93 104 PRO A N 1
ATOM 797 C CA . PRO A 1 104 ? -10.312 6.871 -23.562 1 93 104 PRO A CA 1
ATOM 798 C C . PRO A 1 104 ? -11.688 6.398 -23.094 1 93 104 PRO A C 1
ATOM 800 O O . PRO A 1 104 ? -11.781 5.445 -22.312 1 93 104 PRO A O 1
ATOM 803 N N . SER A 1 105 ? -12.75 6.93 -23.656 1 90.25 105 SER A N 1
ATOM 804 C CA . SER A 1 105 ? -14.102 6.609 -23.203 1 90.25 105 SER A CA 1
ATOM 805 C C . SER A 1 105 ? -14.523 5.219 -23.672 1 90.25 105 SER A C 1
ATOM 807 O O . SER A 1 105 ? -15.484 4.648 -23.156 1 90.25 105 SER A O 1
ATOM 809 N N . GLN A 1 106 ? -13.789 4.648 -24.656 1 93.19 106 GLN A N 1
ATOM 810 C CA . GLN A 1 106 ? -14.141 3.34 -25.203 1 93.19 106 GLN A CA 1
ATOM 811 C C . GLN A 1 106 ? -13.18 2.262 -24.719 1 93.19 106 GLN A C 1
ATOM 813 O O . GLN A 1 106 ? -13.039 1.217 -25.359 1 93.19 106 GLN A O 1
ATOM 818 N N . GLY A 1 107 ? -12.461 2.594 -23.656 1 95.94 107 GLY A N 1
ATOM 819 C CA . GLY A 1 107 ? -11.672 1.561 -23 1 95.94 107 GLY A CA 1
ATOM 820 C C . GLY A 1 107 ? -10.219 1.562 -23.438 1 95.94 107 GLY A C 1
ATOM 821 O O . GLY A 1 107 ? -9.562 0.521 -23.422 1 95.94 107 GLY A O 1
ATOM 822 N N . GLN A 1 108 ? -9.625 2.695 -23.828 1 98 108 GLN A N 1
ATOM 823 C CA . GLN A 1 108 ? -8.211 2.781 -24.172 1 98 108 GLN A CA 1
ATOM 824 C C . GLN A 1 108 ? -7.344 2.061 -23.141 1 98 108 GLN A C 1
ATOM 826 O O . GLN A 1 108 ? -7.523 2.242 -21.938 1 98 108 GLN A O 1
ATOM 831 N N . MET A 1 109 ? -6.441 1.229 -23.688 1 98.38 109 MET A N 1
ATOM 832 C CA . MET A 1 109 ? -5.516 0.558 -22.766 1 98.38 109 MET A CA 1
ATOM 833 C C . MET A 1 109 ? -4.672 1.572 -22 1 98.38 109 MET A C 1
ATOM 835 O O . MET A 1 109 ? -4.102 2.486 -22.609 1 98.38 109 MET A O 1
ATOM 839 N N . ASP A 1 110 ? -4.594 1.472 -20.75 1 98.44 110 ASP A N 1
ATOM 840 C CA . ASP A 1 110 ? -3.736 2.279 -19.875 1 98.44 110 ASP A CA 1
ATOM 841 C C . ASP A 1 110 ? -3.111 1.428 -18.781 1 98.44 110 ASP A C 1
ATOM 843 O O . ASP A 1 110 ? -3.318 0.213 -18.734 1 98.44 110 ASP A O 1
ATOM 847 N N . LEU A 1 111 ? -2.234 2.07 -18.047 1 98.56 111 LEU A N 1
ATOM 848 C CA . LEU A 1 111 ? -1.434 1.319 -17.094 1 98.56 111 LEU A CA 1
ATOM 849 C C . LEU A 1 111 ? -1.062 2.188 -15.891 1 98.56 111 LEU A C 1
ATOM 851 O O . LEU A 1 111 ? -0.999 3.414 -16 1 98.56 111 LEU A O 1
ATOM 855 N N . CYS A 1 112 ? -0.896 1.58 -14.688 1 98.81 112 CYS A N 1
ATOM 856 C CA . CYS A 1 112 ? -0.285 2.242 -13.539 1 98.81 112 CYS A CA 1
ATOM 857 C C . CYS A 1 112 ? 0.629 1.288 -12.781 1 98.81 112 CYS A C 1
ATOM 859 O O . CYS A 1 112 ? 0.448 0.071 -12.844 1 98.81 112 CYS A O 1
ATOM 861 N N . VAL A 1 113 ? 1.661 1.857 -12.156 1 98.88 113 VAL A N 1
ATOM 862 C CA . VAL A 1 113 ? 2.584 1.1 -11.32 1 98.88 113 VAL A CA 1
ATOM 863 C C . VAL A 1 113 ? 1.979 0.902 -9.938 1 98.88 113 VAL A C 1
ATOM 865 O O . VAL A 1 113 ? 1.24 1.759 -9.445 1 98.88 113 VAL A O 1
ATOM 868 N N . THR A 1 114 ? 2.236 -0.243 -9.336 1 98.81 114 THR A N 1
ATOM 869 C CA . THR A 1 114 ? 1.69 -0.582 -8.023 1 98.81 114 THR A CA 1
ATOM 870 C C . THR A 1 114 ? 2.787 -1.102 -7.098 1 98.81 114 THR A C 1
ATOM 872 O O . THR A 1 114 ? 3.873 -1.462 -7.559 1 98.81 114 THR A O 1
ATOM 875 N N . SER A 1 115 ? 2.549 -1.099 -5.793 1 98.44 115 SER A N 1
ATOM 876 C CA . SER A 1 115 ? 3.422 -1.729 -4.809 1 98.44 115 SER A CA 1
ATOM 877 C C . SER A 1 115 ? 3.213 -3.238 -4.77 1 98.44 115 SER A C 1
ATOM 879 O O . SER A 1 115 ? 2.703 -3.775 -3.785 1 98.44 115 SER A O 1
ATOM 881 N N . GLY A 1 116 ? 3.688 -3.873 -5.809 1 97.75 116 GLY A N 1
ATOM 882 C CA . GLY A 1 116 ? 3.352 -5.266 -6.055 1 97.75 116 GLY A CA 1
ATOM 883 C C . GLY A 1 116 ? 1.99 -5.449 -6.695 1 97.75 116 GLY A C 1
ATOM 884 O O . GLY A 1 116 ? 1.134 -4.566 -6.609 1 97.75 116 GLY A O 1
ATOM 885 N N . SER A 1 117 ? 1.789 -6.598 -7.309 1 97.38 117 SER A N 1
ATOM 886 C CA . SER A 1 117 ? 0.515 -6.824 -7.984 1 97.38 117 SER A CA 1
ATOM 887 C C . SER A 1 117 ? -0.618 -7 -6.98 1 97.38 117 SER A C 1
ATOM 889 O O . SER A 1 117 ? -1.779 -6.723 -7.289 1 97.38 117 SER A O 1
ATOM 891 N N . GLN A 1 118 ? -0.273 -7.422 -5.762 1 96.69 118 GLN A N 1
ATOM 892 C CA . GLN A 1 118 ? -1.29 -7.621 -4.734 1 96.69 118 GLN A CA 1
ATOM 893 C C . GLN A 1 118 ? -1.998 -6.309 -4.402 1 96.69 118 GLN A C 1
ATOM 895 O O . GLN A 1 118 ? -3.209 -6.293 -4.168 1 96.69 118 GLN A O 1
ATOM 900 N N . GLN A 1 119 ? -1.228 -5.219 -4.316 1 98.19 119 GLN A N 1
ATOM 901 C CA . GLN A 1 119 ? -1.886 -3.938 -4.078 1 98.19 119 GLN A CA 1
ATOM 902 C C . GLN A 1 119 ? -2.873 -3.611 -5.195 1 98.19 119 GLN A C 1
ATOM 904 O O . GLN A 1 119 ? -3.998 -3.178 -4.93 1 98.19 119 GLN A O 1
ATOM 909 N N . GLY A 1 120 ? -2.391 -3.793 -6.453 1 98.62 120 GLY A N 1
ATOM 910 C CA . GLY A 1 120 ? -3.27 -3.531 -7.582 1 98.62 120 GLY A CA 1
ATOM 911 C C . GLY A 1 120 ? -4.562 -4.324 -7.527 1 98.62 120 GLY A C 1
ATOM 912 O O . GLY A 1 120 ? -5.648 -3.768 -7.699 1 98.62 120 GLY A O 1
ATOM 913 N N . LEU A 1 121 ? -4.48 -5.605 -7.25 1 98.75 121 LEU A N 1
ATOM 914 C CA . LEU A 1 121 ? -5.641 -6.484 -7.188 1 98.75 121 LEU A CA 1
ATOM 915 C C . LEU A 1 121 ? -6.574 -6.074 -6.059 1 98.75 121 LEU A C 1
ATOM 917 O O . LEU A 1 121 ? -7.793 -6.035 -6.238 1 98.75 121 LEU A O 1
ATOM 921 N N . CYS A 1 122 ? -5.984 -5.766 -4.945 1 97.94 122 CYS A N 1
ATOM 922 C CA . CYS A 1 122 ? -6.785 -5.312 -3.812 1 97.94 122 CYS A CA 1
ATOM 923 C C . CYS A 1 122 ? -7.59 -4.07 -4.176 1 97.94 122 CYS A C 1
ATOM 925 O O . CYS A 1 122 ? -8.773 -3.979 -3.85 1 97.94 122 CYS A O 1
ATOM 927 N N . LYS A 1 123 ? -6.969 -3.098 -4.859 1 98.56 123 LYS A N 1
ATOM 928 C CA . LYS A 1 123 ? -7.656 -1.876 -5.262 1 98.56 123 LYS A CA 1
ATOM 929 C C . LYS A 1 123 ? -8.727 -2.168 -6.309 1 98.56 123 LYS A C 1
ATOM 931 O O . LYS A 1 123 ? -9.789 -1.536 -6.312 1 98.56 123 LYS A O 1
ATOM 936 N N . VAL A 1 124 ? -8.461 -3.109 -7.188 1 98.88 124 VAL A N 1
ATOM 937 C CA . VAL A 1 124 ? -9.453 -3.518 -8.18 1 98.88 124 VAL A CA 1
ATOM 938 C C . VAL A 1 124 ? -10.68 -4.098 -7.477 1 98.88 124 VAL A C 1
ATOM 940 O O . VAL A 1 124 ? -11.812 -3.76 -7.816 1 98.88 124 VAL A O 1
ATOM 943 N N . PHE A 1 125 ? -10.461 -4.961 -6.48 1 98.75 125 PHE A N 1
ATOM 944 C CA . PHE A 1 125 ? -11.562 -5.566 -5.75 1 98.75 125 PHE A CA 1
ATOM 945 C C . PHE A 1 125 ? -12.367 -4.508 -5.004 1 98.75 125 PHE A C 1
ATOM 947 O O . PHE A 1 125 ? -13.594 -4.516 -5.043 1 98.75 125 PHE A O 1
ATOM 954 N N . GLU A 1 126 ? -11.648 -3.598 -4.363 1 97.5 126 GLU A N 1
ATOM 955 C CA . GLU A 1 126 ? -12.328 -2.525 -3.643 1 97.5 126 GLU A CA 1
ATOM 956 C C . GLU A 1 126 ? -13.117 -1.63 -4.594 1 97.5 126 GLU A C 1
ATOM 958 O O . GLU A 1 126 ? -14.18 -1.115 -4.238 1 97.5 126 GLU A O 1
ATOM 963 N N . MET A 1 127 ? -12.617 -1.414 -5.738 1 98.56 127 MET A N 1
ATOM 964 C CA . MET A 1 127 ? -13.266 -0.592 -6.758 1 98.56 127 MET A CA 1
ATOM 965 C C . MET A 1 127 ? -14.57 -1.229 -7.223 1 98.56 127 MET A C 1
ATOM 967 O O . MET A 1 127 ? -15.555 -0.528 -7.477 1 98.56 127 MET A O 1
ATOM 971 N N . ILE A 1 128 ? -14.664 -2.564 -7.227 1 98.75 128 ILE A N 1
ATOM 972 C CA . ILE A 1 128 ? -15.727 -3.234 -7.977 1 98.75 128 ILE A CA 1
ATOM 973 C C . ILE A 1 128 ? -16.719 -3.857 -7.004 1 98.75 128 ILE A C 1
ATOM 975 O O . ILE A 1 128 ? -17.922 -3.902 -7.285 1 98.75 128 ILE A O 1
ATOM 979 N N . ILE A 1 129 ? -16.375 -4.352 -5.824 1 98.25 129 ILE A N 1
ATOM 980 C CA . ILE A 1 129 ? -17.172 -5.293 -5.051 1 98.25 129 ILE A CA 1
ATOM 981 C C . ILE A 1 129 ? -17.969 -4.543 -3.984 1 98.25 129 ILE A C 1
ATOM 983 O O . ILE A 1 129 ? -17.391 -3.812 -3.174 1 98.25 129 ILE A O 1
ATOM 987 N N . ASN A 1 130 ? -19.234 -4.703 -4.012 1 96.19 130 ASN A N 1
ATOM 988 C CA . ASN A 1 130 ? -20.125 -4.488 -2.871 1 96.19 130 ASN A CA 1
ATOM 989 C C . ASN A 1 130 ? -20.469 -5.801 -2.17 1 96.19 130 ASN A C 1
ATOM 991 O O . ASN A 1 130 ? -20.438 -6.863 -2.791 1 96.19 130 ASN A O 1
ATOM 995 N N . PRO A 1 131 ? -20.75 -5.75 -0.815 1 96 131 PRO A N 1
ATOM 996 C CA . PRO A 1 131 ? -21.234 -6.973 -0.177 1 96 131 PRO A CA 1
ATOM 997 C C . PRO A 1 131 ? -22.422 -7.59 -0.913 1 96 131 PRO A C 1
ATOM 999 O O . PRO A 1 131 ? -23.344 -6.871 -1.316 1 96 131 PRO A O 1
ATOM 1002 N N . GLY A 1 132 ? -22.328 -8.867 -1.183 1 97.5 132 GLY A N 1
ATOM 1003 C CA . GLY A 1 132 ? -23.422 -9.578 -1.838 1 97.5 132 GLY A CA 1
ATOM 1004 C C . GLY A 1 132 ? -23.203 -9.75 -3.33 1 97.5 132 GLY A C 1
ATOM 1005 O O . GLY A 1 132 ? -23.875 -10.562 -3.969 1 97.5 132 GLY A O 1
ATOM 1006 N N . ASP A 1 133 ? -22.266 -9 -3.939 1 98.25 133 ASP A N 1
ATOM 1007 C CA . ASP A 1 133 ? -22.016 -9.109 -5.371 1 98.25 133 ASP A CA 1
ATOM 1008 C C . ASP A 1 133 ? -21.5 -10.508 -5.73 1 98.25 133 ASP A C 1
ATOM 1010 O O . ASP A 1 133 ? -20.734 -11.102 -4.98 1 98.25 133 ASP A O 1
ATOM 1014 N N . ASN A 1 134 ? -21.922 -11.055 -6.902 1 98.69 134 ASN A N 1
ATOM 1015 C CA . ASN A 1 134 ? -21.422 -12.328 -7.418 1 98.69 134 ASN A CA 1
ATOM 1016 C C . ASN A 1 134 ? -20.109 -12.156 -8.164 1 98.69 134 ASN A C 1
ATOM 1018 O O . ASN A 1 134 ? -19.969 -11.258 -9 1 98.69 134 ASN A O 1
ATOM 1022 N N . VAL A 1 135 ? -19.141 -12.93 -7.809 1 98.75 135 VAL A N 1
ATOM 1023 C CA . VAL A 1 135 ? -17.875 -12.984 -8.531 1 98.75 135 VAL A CA 1
ATOM 1024 C C . VAL A 1 135 ? -17.531 -14.438 -8.852 1 98.75 135 VAL A C 1
ATOM 1026 O O . VAL A 1 135 ? -17.938 -15.352 -8.141 1 98.75 135 VAL A O 1
ATOM 1029 N N . LEU A 1 136 ? -16.828 -14.664 -9.984 1 98.88 136 LEU A N 1
ATOM 1030 C CA . LEU A 1 136 ? -16.469 -15.992 -10.453 1 98.88 136 LEU A CA 1
ATOM 1031 C C . LEU A 1 136 ? -14.984 -16.266 -10.211 1 98.88 136 LEU A C 1
ATOM 1033 O O . LEU A 1 136 ? -14.148 -15.383 -10.391 1 98.88 136 LEU A O 1
ATOM 1037 N N . LEU A 1 137 ? -14.695 -17.422 -9.727 1 97.38 137 LEU A N 1
ATOM 1038 C CA . LEU A 1 137 ? -13.328 -17.875 -9.5 1 97.38 137 LEU A CA 1
ATOM 1039 C C . LEU A 1 137 ? -13.234 -19.391 -9.555 1 97.38 137 LEU A C 1
ATOM 1041 O O . LEU A 1 137 ? -14.195 -20.094 -9.219 1 97.38 137 LEU A O 1
ATOM 1045 N N . ASP A 1 138 ? -12.133 -19.906 -10.086 1 96.31 138 ASP A N 1
ATOM 1046 C CA . ASP A 1 138 ? -11.938 -21.359 -10.023 1 96.31 138 ASP A CA 1
ATOM 1047 C C . ASP A 1 138 ? -11.133 -21.75 -8.789 1 96.31 138 ASP A C 1
ATOM 1049 O O . ASP A 1 138 ? -10.258 -21 -8.344 1 96.31 138 ASP A O 1
ATOM 1053 N N . GLU A 1 139 ? -11.414 -22.812 -8.164 1 94.56 139 GLU A N 1
ATOM 1054 C CA . GLU A 1 139 ? -10.617 -23.391 -7.082 1 94.56 139 GLU A CA 1
ATOM 1055 C C . GLU A 1 139 ? -9.875 -24.641 -7.555 1 94.56 139 GLU A C 1
ATOM 1057 O O . GLU A 1 139 ? -10.328 -25.328 -8.477 1 94.56 139 GLU A O 1
ATOM 1062 N N . PRO A 1 140 ? -8.727 -25.078 -7.012 1 96.81 140 PRO A N 1
ATOM 1063 C CA . PRO A 1 140 ? -8.078 -24.297 -5.949 1 96.81 140 PRO A CA 1
ATOM 1064 C C . PRO A 1 140 ? -7.539 -22.953 -6.445 1 96.81 140 PRO A C 1
ATOM 1066 O O . PRO A 1 140 ? -7.312 -22.781 -7.645 1 96.81 140 PRO A O 1
ATOM 1069 N N . ALA A 1 141 ? -7.504 -21.953 -5.551 1 96.69 141 ALA A N 1
ATOM 1070 C CA . ALA A 1 141 ? -7.066 -20.594 -5.883 1 96.69 141 ALA A CA 1
ATOM 1071 C C . ALA A 1 141 ? -6.031 -20.094 -4.879 1 96.69 141 ALA A C 1
ATOM 1073 O O . ALA A 1 141 ? -5.973 -20.578 -3.746 1 96.69 141 ALA A O 1
ATOM 1074 N N . TYR A 1 142 ? -5.246 -19.172 -5.336 1 96.75 142 TYR A N 1
ATOM 1075 C CA . TYR A 1 142 ? -4.254 -18.531 -4.477 1 96.75 142 TYR A CA 1
ATOM 1076 C C . TYR A 1 142 ? -4.895 -18.016 -3.193 1 96.75 142 TYR A C 1
ATOM 1078 O O . TYR A 1 142 ? -5.852 -17.25 -3.238 1 96.75 142 TYR A O 1
ATOM 1086 N N . SER A 1 143 ? -4.355 -18.359 -2.051 1 95.56 143 SER A N 1
ATOM 1087 C CA . SER A 1 143 ? -4.938 -18.047 -0.749 1 95.56 143 SER A CA 1
ATOM 1088 C C . SER A 1 143 ? -4.992 -16.547 -0.518 1 95.56 143 SER A C 1
ATOM 1090 O O . SER A 1 143 ? -5.922 -16.047 0.12 1 95.56 143 SER A O 1
ATOM 1092 N N . GLY A 1 144 ? -3.959 -15.789 -1.029 1 94.75 144 GLY A N 1
ATOM 1093 C CA . GLY A 1 144 ? -3.963 -14.344 -0.878 1 94.75 144 GLY A CA 1
ATOM 1094 C C . GLY A 1 144 ? -5.18 -13.68 -1.499 1 94.75 144 GLY A C 1
ATOM 1095 O O . GLY A 1 144 ? -5.723 -12.719 -0.945 1 94.75 144 GLY A O 1
ATOM 1096 N N . THR A 1 145 ? -5.613 -14.148 -2.646 1 97 145 THR A N 1
ATOM 1097 C CA . THR A 1 145 ? -6.809 -13.625 -3.299 1 97 145 THR A CA 1
ATOM 1098 C C . THR A 1 145 ? -8.055 -13.938 -2.475 1 97 145 THR A C 1
ATOM 1100 O O . THR A 1 145 ? -8.922 -13.078 -2.295 1 97 145 THR A O 1
ATOM 1103 N N . LEU A 1 146 ? -8.148 -15.188 -1.967 1 97 146 LEU A N 1
ATOM 1104 C CA . LEU A 1 146 ? -9.281 -15.57 -1.138 1 97 146 LEU A CA 1
ATOM 1105 C C . LEU A 1 146 ? -9.367 -14.695 0.109 1 97 146 LEU A C 1
ATOM 1107 O O . LEU A 1 146 ? -10.453 -14.258 0.49 1 97 146 LEU A O 1
ATOM 1111 N N . GLN A 1 147 ? -8.25 -14.43 0.687 1 95.75 147 GLN A N 1
ATOM 1112 C CA . GLN A 1 147 ? -8.188 -13.594 1.885 1 95.75 147 GLN A CA 1
ATOM 1113 C C . GLN A 1 147 ? -8.586 -12.156 1.574 1 95.75 147 GLN A C 1
ATOM 1115 O O . GLN A 1 147 ? -9.047 -11.43 2.457 1 95.75 147 GLN A O 1
ATOM 1120 N N . SER A 1 148 ? -8.406 -11.703 0.358 1 96.44 148 SER A N 1
ATOM 1121 C CA . SER A 1 148 ? -8.836 -10.375 -0.061 1 96.44 148 SER A CA 1
ATOM 1122 C C . SER A 1 148 ? -10.344 -10.328 -0.305 1 96.44 148 SER A C 1
ATOM 1124 O O . SER A 1 148 ? -11 -9.344 0.025 1 96.44 148 SER A O 1
ATOM 1126 N N . LEU A 1 149 ? -10.938 -11.398 -0.83 1 97.44 149 LEU A N 1
ATOM 1127 C CA . LEU A 1 149 ? -12.312 -11.414 -1.312 1 97.44 149 LEU A CA 1
ATOM 1128 C C . LEU A 1 149 ? -13.289 -11.695 -0.172 1 97.44 149 LEU A C 1
ATOM 1130 O O . LEU A 1 149 ? -14.336 -11.055 -0.067 1 97.44 149 LEU A O 1
ATOM 1134 N N . HIS A 1 150 ? -12.93 -12.656 0.744 1 96.94 150 HIS A N 1
ATOM 1135 C CA . HIS A 1 150 ? -13.844 -13.102 1.787 1 96.94 150 HIS A CA 1
ATOM 1136 C C . HIS A 1 150 ? -14.328 -11.938 2.643 1 96.94 150 HIS A C 1
ATOM 1138 O O . HIS A 1 150 ? -15.531 -11.742 2.816 1 96.94 150 HIS A O 1
ATOM 1144 N N . PRO A 1 151 ? -13.43 -11.086 3.059 1 97.25 151 PRO A N 1
ATOM 1145 C CA . PRO A 1 151 ? -13.852 -10.023 3.977 1 97.25 151 PRO A CA 1
ATOM 1146 C C . PRO A 1 151 ? -14.711 -8.961 3.295 1 97.25 151 PRO A C 1
ATOM 1148 O O . PRO A 1 151 ? -15.398 -8.195 3.971 1 97.25 151 PRO A O 1
ATOM 1151 N N . LEU A 1 152 ? -14.648 -8.859 1.961 1 96.81 152 LEU A N 1
ATOM 1152 C CA . LEU A 1 152 ? -15.445 -7.879 1.233 1 96.81 152 LEU A CA 1
ATOM 1153 C C . LEU A 1 152 ? -16.906 -8.312 1.154 1 96.81 152 LEU A C 1
ATOM 1155 O O . LEU A 1 152 ? -17.766 -7.527 0.751 1 96.81 152 LEU A O 1
ATOM 1159 N N . GLY A 1 153 ? -17.219 -9.578 1.5 1 97.06 153 GLY A N 1
ATOM 1160 C CA . GLY A 1 153 ? -18.578 -10.055 1.614 1 97.06 153 GLY A CA 1
ATOM 1161 C C . GLY A 1 153 ? -19.203 -10.422 0.277 1 97.06 153 GLY A C 1
ATOM 1162 O O . GLY A 1 153 ? -20.422 -10.477 0.148 1 97.06 153 GLY A O 1
ATOM 1163 N N . CYS A 1 154 ? -18.406 -10.617 -0.724 1 97.81 154 CYS A N 1
ATOM 1164 C CA . CYS A 1 154 ? -18.922 -11.023 -2.021 1 97.81 154 CYS A CA 1
ATOM 1165 C C . CYS A 1 154 ? -19.344 -12.492 -2 1 97.81 154 CYS A C 1
ATOM 1167 O O . CYS A 1 154 ? -19 -13.227 -1.078 1 97.81 154 CYS A O 1
ATOM 1169 N N . ASN A 1 155 ? -20.219 -12.844 -2.914 1 98.12 155 ASN A N 1
ATOM 1170 C CA . ASN A 1 155 ? -20.578 -14.234 -3.164 1 98.12 155 ASN A CA 1
ATOM 1171 C C . ASN A 1 155 ? -19.656 -14.867 -4.207 1 98.12 155 ASN A C 1
ATOM 1173 O O . ASN A 1 155 ? -19.812 -14.609 -5.406 1 98.12 155 ASN A O 1
ATOM 1177 N N . ILE A 1 156 ? -18.781 -15.727 -3.777 1 98.44 156 ILE A N 1
ATOM 1178 C CA . ILE A 1 156 ? -17.828 -16.375 -4.68 1 98.44 156 ILE A CA 1
ATOM 1179 C C . ILE A 1 156 ? -18.453 -17.625 -5.293 1 98.44 156 ILE A C 1
ATOM 1181 O O . ILE A 1 156 ? -18.812 -18.562 -4.574 1 98.44 156 ILE A O 1
ATOM 1185 N N . ILE A 1 157 ? -18.625 -17.594 -6.562 1 98.62 157 ILE A N 1
ATOM 1186 C CA . ILE A 1 157 ? -19.156 -18.734 -7.301 1 98.62 157 ILE A CA 1
ATOM 1187 C C . ILE A 1 157 ? -18 -19.5 -7.941 1 98.62 157 ILE A C 1
ATOM 1189 O O . ILE A 1 157 ? -17.266 -18.969 -8.773 1 98.62 157 ILE A O 1
ATOM 1193 N N . ASN A 1 158 ? -17.859 -20.766 -7.57 1 98.06 158 ASN A N 1
ATOM 1194 C CA . ASN A 1 158 ? -16.766 -21.609 -8.062 1 98.06 158 ASN A CA 1
ATOM 1195 C C . ASN A 1 158 ? -17.031 -22.094 -9.484 1 98.06 158 ASN A C 1
ATOM 1197 O O . ASN A 1 158 ? -18.125 -22.594 -9.773 1 98.06 158 ASN A O 1
ATOM 1201 N N . VAL A 1 159 ? -16.078 -21.922 -10.312 1 98.5 159 VAL A N 1
ATOM 1202 C CA . VAL A 1 159 ? -16.078 -22.5 -11.648 1 98.5 159 VAL A CA 1
ATOM 1203 C C . VAL A 1 159 ? -15.141 -23.703 -11.688 1 98.5 159 VAL A C 1
ATOM 1205 O O . VAL A 1 159 ? -13.992 -23.625 -11.234 1 98.5 159 VAL A O 1
ATOM 1208 N N . ALA A 1 160 ? -15.57 -24.812 -12.273 1 97.31 160 ALA A N 1
ATOM 1209 C CA . ALA A 1 160 ? -14.742 -26.016 -12.305 1 97.31 160 ALA A CA 1
ATOM 1210 C C . ALA A 1 160 ? -13.477 -25.781 -13.125 1 97.31 160 ALA A C 1
ATOM 1212 O O . ALA A 1 160 ? -13.477 -25.016 -14.094 1 97.31 160 ALA A O 1
ATOM 1213 N N . SER A 1 161 ? -12.445 -26.453 -12.688 1 96.31 161 SER A N 1
ATOM 1214 C CA . SER A 1 161 ? -11.18 -26.422 -13.414 1 96.31 161 SER A CA 1
ATOM 1215 C C . SER A 1 161 ? -10.547 -27.797 -13.492 1 96.31 161 SER A C 1
ATOM 1217 O O . SER A 1 161 ? -10.93 -28.703 -12.75 1 96.31 161 SER A O 1
ATOM 1219 N N . ASP A 1 162 ? -9.711 -28.031 -14.461 1 94.75 162 ASP A N 1
ATOM 1220 C CA . ASP A 1 162 ? -8.914 -29.234 -14.625 1 94.75 162 ASP A CA 1
ATOM 1221 C C . ASP A 1 162 ? -7.461 -28.906 -14.945 1 94.75 162 ASP A C 1
ATOM 1223 O O . ASP A 1 162 ? -6.98 -27.828 -14.602 1 94.75 162 ASP A O 1
ATOM 1227 N N . GLU A 1 163 ? -6.676 -29.797 -15.453 1 93.19 163 GLU A N 1
ATOM 1228 C CA . GLU A 1 163 ? -5.25 -29.609 -15.688 1 93.19 163 GLU A CA 1
ATOM 1229 C C . GLU A 1 163 ? -4.996 -28.5 -16.703 1 93.19 163 GLU A C 1
ATOM 1231 O O . GLU A 1 163 ? -3.873 -28.016 -16.844 1 93.19 163 GLU A O 1
ATOM 1236 N N . HIS A 1 164 ? -6.07 -28.094 -17.406 1 94.75 164 HIS A N 1
ATOM 1237 C CA . HIS A 1 164 ? -5.949 -27.016 -18.375 1 94.75 164 HIS A CA 1
ATOM 1238 C C . HIS A 1 164 ? -6.684 -25.766 -17.906 1 94.75 164 HIS A C 1
ATOM 1240 O O . HIS A 1 164 ? -7.066 -24.922 -18.719 1 94.75 164 HIS A O 1
ATOM 1246 N N . GLY A 1 165 ? -6.957 -25.672 -16.625 1 95.06 165 GLY A N 1
ATOM 1247 C CA . GLY A 1 165 ? -7.582 -24.5 -16.047 1 95.06 165 GLY A CA 1
ATOM 1248 C C . GLY A 1 165 ? -9.094 -24.531 -16.094 1 95.06 165 GLY A C 1
ATOM 1249 O O . GLY A 1 165 ? -9.695 -25.609 -16.031 1 95.06 165 GLY A O 1
ATOM 1250 N N . ILE A 1 166 ? -9.734 -23.469 -16.109 1 98.06 166 ILE A N 1
ATOM 1251 C CA . ILE A 1 166 ? -11.188 -23.281 -16.062 1 98.06 166 ILE A CA 1
ATOM 1252 C C . ILE A 1 166 ? -11.836 -24.047 -17.203 1 98.06 166 ILE A C 1
ATOM 1254 O O . ILE A 1 166 ? -11.367 -23.984 -18.344 1 98.06 166 ILE A O 1
ATOM 1258 N N . VAL A 1 167 ? -12.875 -24.797 -16.891 1 98.38 167 VAL A N 1
ATOM 1259 C CA . VAL A 1 167 ? -13.664 -25.516 -17.875 1 98.38 167 VAL A CA 1
ATOM 1260 C C . VAL A 1 167 ? -14.797 -24.625 -18.391 1 98.38 167 VAL A C 1
ATOM 1262 O O . VAL A 1 167 ? -15.766 -24.375 -17.672 1 98.38 167 VAL A O 1
ATOM 1265 N N . PRO A 1 168 ? -14.75 -24.234 -19.641 1 98.44 168 PRO A N 1
ATOM 1266 C CA . PRO A 1 168 ? -15.727 -23.266 -20.172 1 98.44 168 PRO A CA 1
ATOM 1267 C C . PRO A 1 168 ? -17.172 -23.766 -20.047 1 98.44 168 PRO A C 1
ATOM 1269 O O . PRO A 1 168 ? -18.078 -22.969 -19.797 1 98.44 168 PRO A O 1
ATOM 1272 N N . ASP A 1 169 ? -17.391 -25.062 -20.188 1 98.44 169 ASP A N 1
ATOM 1273 C CA . ASP A 1 169 ? -18.75 -25.609 -20.062 1 98.44 169 ASP A CA 1
ATOM 1274 C C . ASP A 1 169 ? -19.297 -25.391 -18.656 1 98.44 169 ASP A C 1
ATOM 1276 O O . ASP A 1 169 ? -20.484 -25.125 -18.5 1 98.44 169 ASP A O 1
ATOM 1280 N N . SER A 1 170 ? -18.453 -25.578 -17.734 1 98.69 170 SER A N 1
ATOM 1281 C CA . SER A 1 170 ? -18.875 -25.281 -16.359 1 98.69 170 SER A CA 1
ATOM 1282 C C . SER A 1 170 ? -19.266 -23.812 -16.203 1 98.69 170 SER A C 1
ATOM 1284 O O . SER A 1 170 ? -20.266 -23.5 -15.562 1 98.69 170 SER A O 1
ATOM 1286 N N . LEU A 1 171 ? -18.469 -22.938 -16.75 1 98.81 171 LEU A N 1
ATOM 1287 C CA . LEU A 1 171 ? -18.766 -21.516 -16.719 1 98.81 171 LEU A CA 1
ATOM 1288 C C . LEU A 1 171 ? -20.078 -21.203 -17.406 1 98.81 171 LEU A C 1
ATOM 1290 O O . LEU A 1 171 ? -20.906 -20.438 -16.891 1 98.81 171 LEU A O 1
ATOM 1294 N N . ARG A 1 172 ? -20.25 -21.812 -18.531 1 98.5 172 ARG A N 1
ATOM 1295 C CA . ARG A 1 172 ? -21.5 -21.641 -19.281 1 98.5 172 ARG A CA 1
ATOM 1296 C C . ARG A 1 172 ? -22.703 -22.078 -18.469 1 98.5 172 ARG A C 1
ATOM 1298 O O . ARG A 1 172 ? -23.719 -21.391 -18.438 1 98.5 172 ARG A O 1
ATOM 1305 N N . ASP A 1 173 ? -22.578 -23.203 -17.844 1 98.62 173 ASP A N 1
ATOM 1306 C CA . ASP A 1 173 ? -23.656 -23.75 -17.016 1 98.62 173 ASP A CA 1
ATOM 1307 C C . ASP A 1 173 ? -24 -22.797 -15.875 1 98.62 173 ASP A C 1
ATOM 1309 O O . ASP A 1 173 ? -25.172 -22.547 -15.594 1 98.62 173 ASP A O 1
ATOM 1313 N N . ILE A 1 174 ? -23.047 -22.297 -15.195 1 98.62 174 ILE A N 1
ATOM 1314 C CA . ILE A 1 174 ? -23.234 -21.375 -14.086 1 98.62 174 ILE A CA 1
ATOM 1315 C C . ILE A 1 174 ? -23.922 -20.094 -14.578 1 98.62 174 ILE A C 1
ATOM 1317 O O . ILE A 1 174 ? -24.891 -19.625 -13.953 1 98.62 174 ILE A O 1
ATOM 1321 N N . LEU A 1 175 ? -23.469 -19.578 -15.711 1 98.75 175 LEU A N 1
ATOM 1322 C CA . LEU A 1 175 ? -23.969 -18.312 -16.234 1 98.75 175 LEU A CA 1
ATOM 1323 C C . LEU A 1 175 ? -25.391 -18.453 -16.75 1 98.75 175 LEU A C 1
ATOM 1325 O O . LEU A 1 175 ? -26.125 -17.484 -16.828 1 98.75 175 LEU A O 1
ATOM 1329 N N . SER A 1 176 ? -25.797 -19.656 -17.062 1 98.25 176 SER A N 1
ATOM 1330 C CA . SER A 1 176 ? -27.125 -19.906 -17.609 1 98.25 176 SER A CA 1
ATOM 1331 C C . SER A 1 176 ? -28.219 -19.578 -16.594 1 98.25 176 SER A C 1
ATOM 1333 O O . SER A 1 176 ? -29.391 -19.453 -16.938 1 98.25 176 SER A O 1
ATOM 1335 N N . ARG A 1 177 ? -27.781 -19.375 -15.352 1 97.75 177 ARG A N 1
ATOM 1336 C CA . ARG A 1 177 ? -28.703 -18.938 -14.312 1 97.75 177 ARG A CA 1
ATOM 1337 C C . ARG A 1 177 ? -29.25 -17.547 -14.625 1 97.75 177 ARG A C 1
ATOM 1339 O O . ARG A 1 177 ? -30.234 -17.109 -14.031 1 97.75 177 ARG A O 1
ATOM 1346 N N . TRP A 1 178 ? -28.547 -16.812 -15.523 1 98.5 178 TRP A N 1
ATOM 1347 C CA . TRP A 1 178 ? -28.953 -15.477 -15.945 1 98.5 178 TRP A CA 1
ATOM 1348 C C . TRP A 1 178 ? -29.156 -15.422 -17.453 1 98.5 178 TRP A C 1
ATOM 1350 O O . TRP A 1 178 ? -28.625 -16.266 -18.188 1 98.5 178 TRP A O 1
ATOM 1360 N N . LYS A 1 179 ? -29.906 -14.438 -17.859 1 98.12 179 LYS A N 1
ATOM 1361 C CA . LYS A 1 179 ? -29.922 -14.047 -19.266 1 98.12 179 LYS A CA 1
ATOM 1362 C C . LYS A 1 179 ? -28.891 -12.961 -19.531 1 98.12 179 LYS A C 1
ATOM 1364 O O . LYS A 1 179 ? -28.594 -12.148 -18.672 1 98.12 179 LYS A O 1
ATOM 1369 N N . PRO A 1 180 ? -28.328 -13.016 -20.766 1 97.25 180 PRO A N 1
ATOM 1370 C CA . PRO A 1 180 ? -27.328 -12 -21.094 1 97.25 180 PRO A CA 1
ATOM 1371 C C . PRO A 1 180 ? -27.812 -10.578 -20.812 1 97.25 180 PRO A C 1
ATOM 1373 O O . PRO A 1 180 ? -27.047 -9.742 -20.328 1 97.25 180 PRO A O 1
ATOM 1376 N N . GLU A 1 181 ? -29.062 -10.273 -21 1 97.12 181 GLU A N 1
ATOM 1377 C CA . GLU A 1 181 ? -29.625 -8.938 -20.828 1 97.12 181 GLU A CA 1
ATOM 1378 C C . GLU A 1 181 ? -29.734 -8.562 -19.359 1 97.12 181 GLU A C 1
ATOM 1380 O O . GLU A 1 181 ? -29.922 -7.391 -19.016 1 97.12 181 GLU A O 1
ATOM 1385 N N . ASP A 1 182 ? -29.562 -9.57 -18.516 1 97.75 182 ASP A N 1
ATOM 1386 C CA . ASP A 1 182 ? -29.703 -9.336 -17.094 1 97.75 182 ASP A CA 1
ATOM 1387 C C . ASP A 1 182 ? -28.578 -8.43 -16.578 1 97.75 182 ASP A C 1
ATOM 1389 O O . ASP A 1 182 ? -28.703 -7.82 -15.516 1 97.75 182 ASP A O 1
ATOM 1393 N N . SER A 1 183 ? -27.516 -8.352 -17.297 1 95.88 183 SER A N 1
ATOM 1394 C CA . SER A 1 183 ? -26.375 -7.531 -16.875 1 95.88 183 SER A CA 1
ATOM 1395 C C . SER A 1 183 ? -26.734 -6.051 -16.859 1 95.88 183 SER A C 1
ATOM 1397 O O . SER A 1 183 ? -26.062 -5.254 -16.188 1 95.88 183 SER A O 1
ATOM 1399 N N . LYS A 1 184 ? -27.828 -5.617 -17.5 1 95 184 LYS A N 1
ATOM 1400 C CA . LYS A 1 184 ? -28.25 -4.223 -17.562 1 95 184 LYS A CA 1
ATOM 1401 C C . LYS A 1 184 ? -29.125 -3.855 -16.375 1 95 184 LYS A C 1
ATOM 1403 O O . LYS A 1 184 ? -29.438 -2.682 -16.156 1 95 184 LYS A O 1
ATOM 1408 N N . ASN A 1 185 ? -29.469 -4.867 -15.625 1 95.69 185 ASN A N 1
ATOM 1409 C CA . ASN A 1 185 ? -30.328 -4.691 -14.453 1 95.69 185 ASN A CA 1
ATOM 1410 C C . ASN A 1 185 ? -29.578 -5.008 -13.164 1 95.69 185 ASN A C 1
ATOM 1412 O O . ASN A 1 185 ? -29.344 -6.176 -12.844 1 95.69 185 ASN A O 1
ATOM 1416 N N . PRO A 1 186 ? -29.25 -4.023 -12.398 1 91.94 186 PRO A N 1
ATOM 1417 C CA . PRO A 1 186 ? -28.484 -4.258 -11.172 1 91.94 186 PRO A CA 1
ATOM 1418 C C . PRO A 1 186 ? -29.188 -5.207 -10.211 1 91.94 186 PRO A C 1
ATOM 1420 O O . PRO A 1 186 ? -28.531 -5.875 -9.406 1 91.94 186 PRO A O 1
ATOM 1423 N N . GLN A 1 187 ? -30.469 -5.336 -10.289 1 94.94 187 GLN A N 1
ATOM 1424 C CA . GLN A 1 187 ? -31.219 -6.188 -9.383 1 94.94 187 GLN A CA 1
ATOM 1425 C C . GLN A 1 187 ? -30.984 -7.664 -9.688 1 94.94 187 GLN A C 1
ATOM 1427 O O . GLN A 1 187 ? -31.234 -8.523 -8.836 1 94.94 187 GLN A O 1
ATOM 1432 N N . LYS A 1 188 ? -30.484 -7.941 -10.891 1 96.62 188 LYS A N 1
ATOM 1433 C CA . LYS A 1 188 ? -30.281 -9.32 -11.305 1 96.62 188 LYS A CA 1
ATOM 1434 C C . LYS A 1 188 ? -28.953 -9.859 -10.766 1 96.62 188 LYS A C 1
ATOM 1436 O O . LYS A 1 188 ? -28.734 -11.07 -10.742 1 96.62 188 LYS A O 1
ATOM 1441 N N . ASN A 1 189 ? -28.078 -9.07 -10.25 1 97.12 189 ASN A N 1
ATOM 1442 C CA . ASN A 1 189 ? -26.828 -9.391 -9.57 1 97.12 189 ASN A CA 1
ATOM 1443 C C . ASN A 1 189 ? -26 -10.398 -10.352 1 97.12 189 ASN A C 1
ATOM 1445 O O . ASN A 1 189 ? -25.562 -11.414 -9.805 1 97.12 189 ASN A O 1
ATOM 1449 N N . THR A 1 190 ? -25.969 -10.195 -11.742 1 98.31 190 THR A N 1
ATOM 1450 C CA . THR A 1 190 ? -25.094 -11.008 -12.57 1 98.31 190 THR A CA 1
ATOM 1451 C C . THR A 1 190 ? -23.641 -10.867 -12.125 1 98.31 190 THR A C 1
ATOM 1453 O O . THR A 1 190 ? -23.266 -9.859 -11.516 1 98.31 190 THR A O 1
ATOM 1456 N N . PRO A 1 191 ? -22.781 -11.867 -12.328 1 98.69 191 PRO A N 1
ATOM 1457 C CA . PRO A 1 191 ? -21.391 -11.797 -11.891 1 98.69 191 PRO A CA 1
ATOM 1458 C C . PRO A 1 191 ? -20.672 -10.555 -12.422 1 98.69 191 PRO A C 1
ATOM 1460 O O . PRO A 1 191 ? -20.875 -10.172 -13.578 1 98.69 191 PRO A O 1
ATOM 1463 N N . LYS A 1 192 ? -19.844 -9.969 -11.594 1 98.5 192 LYS A N 1
ATOM 1464 C CA . LYS A 1 192 ? -19.141 -8.734 -11.953 1 98.5 192 LYS A CA 1
ATOM 1465 C C . LYS A 1 192 ? -17.828 -9.039 -12.664 1 98.5 192 LYS A C 1
ATOM 1467 O O . LYS A 1 192 ? -17.391 -8.273 -13.531 1 98.5 192 LYS A O 1
ATOM 1472 N N . PHE A 1 193 ? -17.188 -10.062 -12.25 1 98.88 193 PHE A N 1
ATOM 1473 C CA . PHE A 1 193 ? -15.93 -10.398 -12.898 1 98.88 193 PHE A CA 1
ATOM 1474 C C . PHE A 1 193 ? -15.594 -11.875 -12.695 1 98.88 193 PHE A C 1
ATOM 1476 O O . PHE A 1 193 ? -16.203 -12.547 -11.859 1 98.88 193 PHE A O 1
ATOM 1483 N N . LEU A 1 194 ? -14.758 -12.422 -13.547 1 98.94 194 LEU A N 1
ATOM 1484 C CA . LEU A 1 194 ? -14.031 -13.672 -13.383 1 98.94 194 LEU A CA 1
ATOM 1485 C C . LEU A 1 194 ? -12.57 -13.422 -13.047 1 98.94 194 LEU A C 1
ATOM 1487 O O . LEU A 1 194 ? -11.883 -12.68 -13.75 1 98.94 194 LEU A O 1
ATOM 1491 N N . TYR A 1 195 ? -12.156 -13.93 -11.891 1 98.81 195 TYR A N 1
ATOM 1492 C CA . TYR A 1 195 ? -10.75 -13.898 -11.523 1 98.81 195 TYR A CA 1
ATOM 1493 C C . TYR A 1 195 ? -10.07 -15.219 -11.867 1 98.81 195 TYR A C 1
ATOM 1495 O O . TYR A 1 195 ? -10.602 -16.297 -11.586 1 98.81 195 TYR A O 1
ATOM 1503 N N . THR A 1 196 ? -8.805 -15.117 -12.445 1 98.44 196 THR A N 1
ATOM 1504 C CA . THR A 1 196 ? -8.047 -16.344 -12.688 1 98.44 196 THR A CA 1
ATOM 1505 C C . THR A 1 196 ? -6.555 -16.047 -12.773 1 98.44 196 THR A C 1
ATOM 1507 O O . THR A 1 196 ? -6.152 -14.93 -13.086 1 98.44 196 THR A O 1
ATOM 1510 N N . VAL A 1 197 ? -5.754 -16.953 -12.391 1 98.31 197 VAL A N 1
ATOM 1511 C CA . VAL A 1 197 ? -4.332 -17.016 -12.711 1 98.31 197 VAL A CA 1
ATOM 1512 C C . VAL A 1 197 ? -4.117 -17.906 -13.938 1 98.31 197 VAL A C 1
ATOM 1514 O O . VAL A 1 197 ? -4.027 -19.125 -13.82 1 98.31 197 VAL A O 1
ATOM 1517 N N . PRO A 1 198 ? -3.924 -17.297 -15.086 1 98.06 198 PRO A N 1
ATOM 1518 C CA . PRO A 1 198 ? -4.027 -18.078 -16.328 1 98.06 198 PRO A CA 1
ATOM 1519 C C . PRO A 1 198 ? -2.764 -18.875 -16.625 1 98.06 198 PRO A C 1
ATOM 1521 O O . PRO A 1 198 ? -2.789 -19.797 -17.453 1 98.06 198 PRO A O 1
ATOM 1524 N N . SER A 1 199 ? -1.627 -18.484 -16.062 1 97.62 199 SER A N 1
ATOM 1525 C CA . SER A 1 199 ? -0.368 -19.188 -16.25 1 97.62 199 SER A CA 1
ATOM 1526 C C . SER A 1 199 ? 0.21 -19.656 -14.914 1 97.62 199 SER A C 1
ATOM 1528 O O . SER A 1 199 ? 0.49 -18.828 -14.039 1 97.62 199 SER A O 1
ATOM 1530 N N . GLY A 1 200 ? 0.422 -20.969 -14.859 1 96.94 200 GLY A N 1
ATOM 1531 C CA . GLY A 1 200 ? 1.073 -21.469 -13.664 1 96.94 200 GLY A CA 1
ATOM 1532 C C . GLY A 1 200 ? 0.284 -21.188 -12.398 1 96.94 200 GLY A C 1
ATOM 1533 O O . GLY A 1 200 ? 0.824 -20.656 -11.422 1 96.94 200 GLY A O 1
ATOM 1534 N N . ASN A 1 201 ? -0.939 -21.594 -12.453 1 97.38 201 ASN A N 1
ATOM 1535 C CA . ASN A 1 201 ? -1.852 -21.359 -11.344 1 97.38 201 ASN A CA 1
ATOM 1536 C C . ASN A 1 201 ? -1.233 -21.766 -10.008 1 97.38 201 ASN A C 1
ATOM 1538 O O . ASN A 1 201 ? -0.608 -22.828 -9.922 1 97.38 201 ASN A O 1
ATOM 1542 N N . ASN A 1 202 ? -1.162 -20.875 -9.039 1 97.19 202 ASN A N 1
ATOM 1543 C CA . ASN A 1 202 ? -0.911 -21.203 -7.641 1 97.19 202 ASN A CA 1
ATOM 1544 C C . ASN A 1 202 ? -2.188 -21.641 -6.934 1 97.19 202 ASN A C 1
ATOM 1546 O O . ASN A 1 202 ? -3.062 -20.828 -6.648 1 97.19 202 ASN A O 1
ATOM 1550 N N . PRO A 1 203 ? -2.371 -22.922 -6.738 1 97.31 203 PRO A N 1
ATOM 1551 C CA . PRO A 1 203 ? -1.307 -23.859 -6.367 1 97.31 203 PRO A CA 1
ATOM 1552 C C . PRO A 1 203 ? -1.05 -24.906 -7.441 1 97.31 203 PRO A C 1
ATOM 1554 O O . PRO A 1 203 ? -0.115 -25.703 -7.316 1 97.31 203 PRO A O 1
ATOM 1557 N N . THR A 1 204 ? -1.768 -24.969 -8.539 1 97.38 204 THR A N 1
ATOM 1558 C CA . THR A 1 204 ? -1.876 -26.203 -9.305 1 97.38 204 THR A CA 1
ATOM 1559 C C . THR A 1 204 ? -0.755 -26.297 -10.336 1 97.38 204 THR A C 1
ATOM 1561 O O . THR A 1 204 ? -0.459 -27.391 -10.844 1 97.38 204 THR A O 1
ATOM 1564 N N . GLY A 1 205 ? -0.231 -25.141 -10.727 1 97.06 205 GLY A N 1
ATOM 1565 C CA . GLY A 1 205 ? 0.744 -25.141 -11.805 1 97.06 205 GLY A CA 1
ATOM 1566 C C . GLY A 1 205 ? 0.113 -25.25 -13.18 1 97.06 205 GLY A C 1
ATOM 1567 O O . GLY A 1 205 ? 0.808 -25.172 -14.195 1 97.06 205 GLY A O 1
ATOM 1568 N N . ASN A 1 206 ? -1.193 -25.328 -13.25 1 95.94 206 ASN A N 1
ATOM 1569 C CA . ASN A 1 206 ? -1.904 -25.453 -14.523 1 95.94 206 ASN A CA 1
ATOM 1570 C C . ASN A 1 206 ? -1.959 -24.109 -15.258 1 95.94 206 ASN A C 1
ATOM 1572 O O . ASN A 1 206 ? -1.886 -23.062 -14.633 1 95.94 206 ASN A O 1
ATOM 1576 N N . SER A 1 207 ? -2.117 -24.188 -16.578 1 97.44 207 SER A N 1
ATOM 1577 C CA . SER A 1 207 ? -2.277 -23.016 -17.422 1 97.44 207 SER A CA 1
ATOM 1578 C C . SER A 1 207 ? -3.461 -23.172 -18.375 1 97.44 207 SER A C 1
ATOM 1580 O O . SER A 1 207 ? -3.697 -24.266 -18.906 1 97.44 207 SER A O 1
ATOM 1582 N N . LEU A 1 208 ? -4.156 -22.125 -18.531 1 97.94 208 LEU A N 1
ATOM 1583 C CA . LEU A 1 208 ? -5.234 -22.094 -19.516 1 97.94 208 LEU A CA 1
ATOM 1584 C C . LEU A 1 208 ? -4.68 -22.188 -20.938 1 97.94 208 LEU A C 1
ATOM 1586 O O . LEU A 1 208 ? -3.656 -21.578 -21.25 1 97.94 208 LEU A O 1
ATOM 1590 N N . THR A 1 209 ? -5.367 -22.969 -21.781 1 96.88 209 THR A N 1
ATOM 1591 C CA . THR A 1 209 ? -5.016 -22.984 -23.188 1 96.88 209 THR A CA 1
ATOM 1592 C C . THR A 1 209 ? -5.594 -21.766 -23.922 1 96.88 209 THR A C 1
ATOM 1594 O O . THR A 1 209 ? -6.492 -21.109 -23.391 1 96.88 209 THR A O 1
ATOM 1597 N N . SER A 1 210 ? -5.09 -21.516 -25.094 1 97.06 210 SER A N 1
ATOM 1598 C CA . SER A 1 210 ? -5.598 -20.406 -25.906 1 97.06 210 SER A CA 1
ATOM 1599 C C . SER A 1 210 ? -7.066 -20.625 -26.266 1 97.06 210 SER A C 1
ATOM 1601 O O . SER A 1 210 ? -7.852 -19.672 -26.266 1 97.06 210 SER A O 1
ATOM 1603 N N . GLU A 1 211 ? -7.398 -21.828 -26.578 1 97.88 211 GLU A N 1
ATOM 1604 C CA . GLU A 1 211 ? -8.766 -22.156 -26.953 1 97.88 211 GLU A CA 1
ATOM 1605 C C . GLU A 1 211 ? -9.742 -21.891 -25.812 1 97.88 211 GLU A C 1
ATOM 1607 O O . GLU A 1 211 ? -10.805 -21.297 -26.031 1 97.88 211 GLU A O 1
ATOM 1612 N N . ARG A 1 212 ? -9.375 -22.297 -24.672 1 98.19 212 ARG A N 1
ATOM 1613 C CA . ARG A 1 212 ? -10.234 -22.062 -23.516 1 98.19 212 ARG A CA 1
ATOM 1614 C C . ARG A 1 212 ? -10.352 -20.578 -23.203 1 98.19 212 ARG A C 1
ATOM 1616 O O . ARG A 1 212 ? -11.422 -20.094 -22.828 1 98.19 212 ARG A O 1
ATOM 1623 N N . LYS A 1 213 ? -9.25 -19.844 -23.312 1 98.62 213 LYS A N 1
ATOM 1624 C CA . LYS A 1 213 ? -9.305 -18.391 -23.078 1 98.62 213 LYS A CA 1
ATOM 1625 C C . LYS A 1 213 ? -10.289 -17.734 -24.031 1 98.62 213 LYS A C 1
ATOM 1627 O O . LYS A 1 213 ? -11.047 -16.844 -23.625 1 98.62 213 LYS A O 1
ATOM 1632 N N . LYS A 1 214 ? -10.273 -18.156 -25.281 1 98.56 214 LYS A N 1
ATOM 1633 C CA . LYS A 1 214 ? -11.188 -17.578 -26.266 1 98.56 214 LYS A CA 1
ATOM 1634 C C . LYS A 1 214 ? -12.641 -17.844 -25.891 1 98.56 214 LYS A C 1
ATOM 1636 O O . LYS A 1 214 ? -13.492 -16.953 -25.984 1 98.56 214 LYS A O 1
ATOM 1641 N N . GLU A 1 215 ? -12.898 -19.062 -25.453 1 98.75 215 GLU A N 1
ATOM 1642 C CA . GLU A 1 215 ? -14.258 -19.406 -25.047 1 98.75 215 GLU A CA 1
ATOM 1643 C C . GLU A 1 215 ? -14.695 -18.609 -23.828 1 98.75 215 GLU A C 1
ATOM 1645 O O . GLU A 1 215 ? -15.82 -18.109 -23.781 1 98.75 215 GLU A O 1
ATOM 1650 N N . ILE A 1 216 ? -13.828 -18.5 -22.875 1 98.88 216 ILE A N 1
ATOM 1651 C CA . ILE A 1 216 ? -14.117 -17.75 -21.672 1 98.88 216 ILE A CA 1
ATOM 1652 C C . ILE A 1 216 ? -14.359 -16.281 -22.016 1 98.88 216 ILE A C 1
ATOM 1654 O O . ILE A 1 216 ? -15.297 -15.672 -21.5 1 98.88 216 ILE A O 1
ATOM 1658 N N . TYR A 1 217 ? -13.516 -15.711 -22.891 1 98.88 217 TYR A N 1
ATOM 1659 C CA . TYR A 1 217 ? -13.664 -14.312 -23.297 1 98.88 217 TYR A CA 1
ATOM 1660 C C . TYR A 1 217 ? -15.008 -14.078 -23.953 1 98.88 217 TYR A C 1
ATOM 1662 O O . TYR A 1 217 ? -15.672 -13.07 -23.688 1 98.88 217 TYR A O 1
ATOM 1670 N N . GLU A 1 218 ? -15.438 -15.047 -24.812 1 98.81 218 GLU A N 1
ATOM 1671 C CA . GLU A 1 218 ? -16.734 -14.906 -25.484 1 98.81 218 GLU A CA 1
ATOM 1672 C C . GLU A 1 218 ? -17.875 -14.953 -24.484 1 98.81 218 GLU A C 1
ATOM 1674 O O . GLU A 1 218 ? -18.891 -14.25 -24.656 1 98.81 218 GLU A O 1
ATOM 1679 N N . LEU A 1 219 ? -17.766 -15.797 -23.516 1 98.88 219 LEU A N 1
ATOM 1680 C CA . LEU A 1 219 ? -18.781 -15.828 -22.453 1 98.88 219 LEU A CA 1
ATOM 1681 C C . LEU A 1 219 ? -18.781 -14.516 -21.688 1 98.88 219 LEU A C 1
ATOM 1683 O O . LEU A 1 219 ? -19.859 -14.023 -21.297 1 98.88 219 LEU A O 1
ATOM 1687 N N . ALA A 1 220 ? -17.578 -13.945 -21.422 1 98.81 220 ALA A N 1
ATOM 1688 C CA . ALA A 1 220 ? -17.484 -12.648 -20.75 1 98.81 220 ALA A CA 1
ATOM 1689 C C . ALA A 1 220 ? -18.188 -11.555 -21.547 1 98.81 220 ALA A C 1
ATOM 1691 O O . ALA A 1 220 ? -18.844 -10.688 -20.984 1 98.81 220 ALA A O 1
ATOM 1692 N N . ARG A 1 221 ? -18.031 -11.594 -22.891 1 98.31 221 ARG A N 1
ATOM 1693 C CA . ARG A 1 221 ? -18.703 -10.648 -23.781 1 98.31 221 ARG A CA 1
ATOM 1694 C C . ARG A 1 221 ? -20.219 -10.82 -23.703 1 98.31 221 ARG A C 1
ATOM 1696 O O . ARG A 1 221 ? -20.953 -9.836 -23.578 1 98.31 221 ARG A O 1
ATOM 1703 N N . LYS A 1 222 ? -20.609 -12.031 -23.75 1 98.5 222 LYS A N 1
ATOM 1704 C CA . LYS A 1 222 ? -22.031 -12.352 -23.812 1 98.5 222 LYS A CA 1
ATOM 1705 C C . LYS A 1 222 ? -22.75 -11.938 -22.531 1 98.5 222 LYS A C 1
ATOM 1707 O O . LYS A 1 222 ? -23.844 -11.383 -22.578 1 98.5 222 LYS A O 1
ATOM 1712 N N . TYR A 1 223 ? -22.156 -12.195 -21.375 1 98.44 223 TYR A N 1
ATOM 1713 C CA . TYR A 1 223 ? -22.828 -11.992 -20.109 1 98.44 223 TYR A CA 1
ATOM 1714 C C . TYR A 1 223 ? -22.328 -10.727 -19.406 1 98.44 223 TYR A C 1
ATOM 1716 O O . TYR A 1 223 ? -22.719 -10.43 -18.281 1 98.44 223 TYR A O 1
ATOM 1724 N N . ASP A 1 224 ? -21.406 -10.023 -19.984 1 98.31 224 ASP A N 1
ATOM 1725 C CA . ASP A 1 224 ? -20.938 -8.688 -19.609 1 98.31 224 ASP A CA 1
ATOM 1726 C C . ASP A 1 224 ? -20.297 -8.711 -18.234 1 98.31 224 ASP A C 1
ATOM 1728 O O . ASP A 1 224 ? -20.703 -7.973 -17.328 1 98.31 224 ASP A O 1
ATOM 1732 N N . PHE A 1 225 ? -19.25 -9.453 -18.047 1 98.75 225 PHE A N 1
ATOM 1733 C CA . PHE A 1 225 ? -18.438 -9.391 -16.844 1 98.75 225 PHE A CA 1
ATOM 1734 C C . PHE A 1 225 ? -16.969 -9.117 -17.188 1 98.75 225 PHE A C 1
ATOM 1736 O O . PHE A 1 225 ? -16.562 -9.297 -18.344 1 98.75 225 PHE A O 1
ATOM 1743 N N . LEU A 1 226 ? -16.219 -8.523 -16.266 1 98.94 226 LEU A N 1
ATOM 1744 C CA . LEU A 1 226 ? -14.797 -8.25 -16.422 1 98.94 226 LEU A CA 1
ATOM 1745 C C . LEU A 1 226 ? -13.969 -9.523 -16.234 1 98.94 226 LEU A C 1
ATOM 1747 O O . LEU A 1 226 ? -14.438 -10.484 -15.625 1 98.94 226 LEU A O 1
ATOM 1751 N N . ILE A 1 227 ? -12.805 -9.57 -16.828 1 98.94 227 ILE A N 1
ATOM 1752 C CA . ILE A 1 227 ? -11.812 -10.609 -16.578 1 98.94 227 ILE A CA 1
ATOM 1753 C C . ILE A 1 227 ? -10.617 -10.016 -15.844 1 98.94 227 ILE A C 1
ATOM 1755 O O . ILE A 1 227 ? -9.961 -9.102 -16.344 1 98.94 227 ILE A O 1
ATOM 1759 N N . ILE A 1 228 ? -10.406 -10.43 -14.656 1 98.94 228 ILE A N 1
ATOM 1760 C CA . ILE A 1 228 ? -9.195 -10.086 -13.906 1 98.94 228 ILE A CA 1
ATOM 1761 C C . ILE A 1 228 ? -8.125 -11.148 -14.148 1 98.94 228 ILE A C 1
ATOM 1763 O O . ILE A 1 228 ? -8.188 -12.242 -13.586 1 98.94 228 ILE A O 1
ATOM 1767 N N . GLU A 1 229 ? -7.18 -10.789 -14.984 1 98.81 229 GLU A N 1
ATOM 1768 C CA . GLU A 1 229 ? -6.066 -11.641 -15.383 1 98.81 229 GLU A CA 1
ATOM 1769 C C . GLU A 1 229 ? -4.863 -11.445 -14.461 1 98.81 229 GLU A C 1
ATOM 1771 O O . GLU A 1 229 ? -4.008 -10.602 -14.719 1 98.81 229 GLU A O 1
ATOM 1776 N N . ASP A 1 230 ? -4.773 -12.203 -13.359 1 98.69 230 ASP A N 1
ATOM 1777 C CA . ASP A 1 230 ? -3.666 -12.172 -12.406 1 98.69 230 ASP A CA 1
ATOM 1778 C C . ASP A 1 230 ? -2.52 -13.07 -12.867 1 98.69 230 ASP A C 1
ATOM 1780 O O . ASP A 1 230 ? -2.576 -14.289 -12.711 1 98.69 230 ASP A O 1
ATOM 1784 N N . ASP A 1 231 ? -1.438 -12.461 -13.375 1 98.38 231 ASP A N 1
ATOM 1785 C CA . ASP A 1 231 ? -0.499 -13.328 -14.086 1 98.38 231 ASP A CA 1
ATOM 1786 C C . ASP A 1 231 ? 0.937 -13.062 -13.633 1 98.38 231 ASP A C 1
ATOM 1788 O O . ASP A 1 231 ? 1.81 -12.789 -14.461 1 98.38 231 ASP A O 1
ATOM 1792 N N . PRO A 1 232 ? 1.243 -13.32 -12.312 1 97.94 232 PRO A N 1
ATOM 1793 C CA . PRO A 1 232 ? 2.617 -13.125 -11.844 1 97.94 232 PRO A CA 1
ATOM 1794 C C . PRO A 1 232 ? 3.588 -14.148 -12.43 1 97.94 232 PRO A C 1
ATOM 1796 O O . PRO A 1 232 ? 4.805 -13.961 -12.367 1 97.94 232 PRO A O 1
ATOM 1799 N N . TYR A 1 233 ? 3.105 -15.242 -13.094 1 98 233 TYR A N 1
ATOM 1800 C CA . TYR A 1 233 ? 3.961 -16.328 -13.57 1 98 233 TYR A CA 1
ATOM 1801 C C . TYR A 1 233 ? 4.016 -16.344 -15.094 1 98 233 TYR A C 1
ATOM 1803 O O . TYR A 1 233 ? 4.48 -17.312 -15.695 1 98 233 TYR A O 1
ATOM 1811 N N . TYR A 1 234 ? 3.535 -15.289 -15.734 1 98 234 TYR A N 1
ATOM 1812 C CA . TYR A 1 234 ? 3.486 -15.227 -17.188 1 98 234 TYR A CA 1
ATOM 1813 C C . TYR A 1 234 ? 4.836 -15.594 -17.797 1 98 234 TYR A C 1
ATOM 1815 O O . TYR A 1 234 ? 4.906 -16.359 -18.75 1 98 234 TYR A O 1
ATOM 1823 N N . PHE A 1 235 ? 5.922 -15.133 -17.219 1 97.56 235 PHE A N 1
ATOM 1824 C CA . PHE A 1 235 ? 7.254 -15.297 -17.781 1 97.56 235 PHE A CA 1
ATOM 1825 C C . PHE A 1 235 ? 7.855 -16.641 -17.375 1 97.56 235 PHE A C 1
ATOM 1827 O O . PHE A 1 235 ? 8.906 -17.031 -17.891 1 97.56 235 PHE A O 1
ATOM 1834 N N . LEU A 1 236 ? 7.207 -17.328 -16.5 1 97.94 236 LEU A N 1
ATOM 1835 C CA . LEU A 1 236 ? 7.715 -18.609 -16.031 1 97.94 236 LEU A CA 1
ATOM 1836 C C . LEU A 1 236 ? 6.977 -19.766 -16.703 1 97.94 236 LEU A C 1
ATOM 1838 O O . LEU A 1 236 ? 6.641 -20.75 -16.047 1 97.94 236 LEU A O 1
ATOM 1842 N N . GLN A 1 237 ? 6.555 -19.609 -17.891 1 97.81 237 GLN A N 1
ATOM 1843 C CA . GLN A 1 237 ? 6.016 -20.688 -18.703 1 97.81 237 GLN A CA 1
ATOM 1844 C C . GLN A 1 237 ? 7.133 -21.562 -19.281 1 97.81 237 GLN A C 1
ATOM 1846 O O . GLN A 1 237 ? 8.125 -21.047 -19.797 1 97.81 237 GLN A O 1
ATOM 1851 N N . PHE A 1 238 ? 7.043 -22.828 -19.203 1 96.31 238 PHE A N 1
ATOM 1852 C CA . PHE A 1 238 ? 8.148 -23.734 -19.5 1 96.31 238 PHE A CA 1
ATOM 1853 C C . PHE A 1 238 ? 8.109 -24.188 -20.953 1 96.31 238 PHE A C 1
ATOM 1855 O O . PHE A 1 238 ? 9.086 -24.734 -21.469 1 96.31 238 PHE A O 1
ATOM 1862 N N . ASN A 1 239 ? 7.012 -23.891 -21.594 1 90.25 239 ASN A N 1
ATOM 1863 C CA . ASN A 1 239 ? 6.953 -24.172 -23.016 1 90.25 239 ASN A CA 1
ATOM 1864 C C . ASN A 1 239 ? 7.691 -23.109 -23.828 1 90.25 239 ASN A C 1
ATOM 1866 O O . ASN A 1 239 ? 7.895 -21.984 -23.359 1 90.25 239 ASN A O 1
ATOM 1870 N N . LYS A 1 240 ? 8.125 -23.469 -25 1 84.12 240 LYS A N 1
ATOM 1871 C CA . LYS A 1 240 ? 8.906 -22.594 -25.859 1 84.12 240 LYS A CA 1
ATOM 1872 C C . LYS A 1 240 ? 8.133 -21.312 -26.203 1 84.12 240 LYS A C 1
ATOM 1874 O O . LYS A 1 240 ? 8.703 -20.219 -26.219 1 84.12 240 LYS A O 1
ATOM 1879 N N . PHE A 1 241 ? 6.867 -21.484 -26.531 1 89.81 241 PHE A N 1
ATOM 1880 C CA . PHE A 1 241 ? 6.043 -20.328 -26.875 1 89.81 241 PHE A CA 1
ATOM 1881 C C . PHE A 1 241 ? 5.055 -20.016 -25.75 1 89.81 241 PHE A C 1
ATOM 1883 O O . PHE A 1 241 ? 4.414 -20.922 -25.219 1 89.81 241 PHE A O 1
ATOM 1890 N N . ARG A 1 242 ? 5.023 -18.703 -25.438 1 93.56 242 ARG A N 1
ATOM 1891 C CA . ARG A 1 242 ? 4.07 -18.281 -24.406 1 93.56 242 ARG A CA 1
ATOM 1892 C C . ARG A 1 242 ? 2.656 -18.203 -24.984 1 93.56 242 ARG A C 1
ATOM 1894 O O . ARG A 1 242 ? 2.459 -17.766 -26.109 1 93.56 242 ARG A O 1
ATOM 1901 N N . VAL A 1 243 ? 1.658 -18.656 -24.188 1 95 243 VAL A N 1
ATOM 1902 C CA . VAL A 1 243 ? 0.257 -18.688 -24.594 1 95 243 VAL A CA 1
ATOM 1903 C C . VAL A 1 243 ? -0.299 -17.266 -24.625 1 95 243 VAL A C 1
ATOM 1905 O O . VAL A 1 243 ? -0.036 -16.469 -23.734 1 95 243 VAL A O 1
ATOM 1908 N N . PRO A 1 244 ? -1.045 -16.906 -25.719 1 96.38 244 PRO A N 1
ATOM 1909 C CA . PRO A 1 244 ? -1.645 -15.57 -25.766 1 96.38 244 PRO A CA 1
ATOM 1910 C C . PRO A 1 244 ? -2.518 -15.266 -24.547 1 96.38 244 PRO A C 1
ATOM 1912 O O . PRO A 1 244 ? -3.225 -16.156 -24.062 1 96.38 244 PRO A O 1
ATOM 1915 N N . THR A 1 245 ? -2.467 -14.023 -24.141 1 98.31 245 THR A N 1
ATOM 1916 C CA . THR A 1 245 ? -3.148 -13.609 -22.922 1 98.31 245 THR A CA 1
ATOM 1917 C C . THR A 1 245 ? -4.578 -13.172 -23.219 1 98.31 245 THR A C 1
ATOM 1919 O O . THR A 1 245 ? -4.945 -12.984 -24.391 1 98.31 245 THR A O 1
ATOM 1922 N N . PHE A 1 246 ? -5.465 -13.047 -22.156 1 98.81 246 PHE A N 1
ATOM 1923 C CA . PHE A 1 246 ? -6.762 -12.406 -22.312 1 98.81 246 PHE A CA 1
ATOM 1924 C C . PHE A 1 246 ? -6.602 -10.977 -22.828 1 98.81 246 PHE A C 1
ATOM 1926 O O . PHE A 1 246 ? -7.395 -10.508 -23.656 1 98.81 246 PHE A O 1
ATOM 1933 N N . LEU A 1 247 ? -5.562 -10.266 -22.328 1 98.81 247 LEU A N 1
ATOM 1934 C CA . LEU A 1 247 ? -5.309 -8.891 -22.75 1 98.81 247 LEU A CA 1
ATOM 1935 C C . LEU A 1 247 ? -5.109 -8.812 -24.266 1 98.81 247 LEU A C 1
ATOM 1937 O O . LEU A 1 247 ? -5.559 -7.863 -24.906 1 98.81 247 LEU A O 1
ATOM 1941 N N . SER A 1 248 ? -4.488 -9.805 -24.844 1 98.38 248 SER A N 1
ATOM 1942 C CA . SER A 1 248 ? -4.172 -9.805 -26.266 1 98.38 248 SER A CA 1
ATOM 1943 C C . SER A 1 248 ? -5.434 -9.953 -27.109 1 98.38 248 SER A C 1
ATOM 1945 O O . SER A 1 248 ? -5.438 -9.617 -28.297 1 98.38 248 SER A O 1
ATOM 1947 N N . MET A 1 249 ? -6.547 -10.469 -26.562 1 98.44 249 MET A N 1
ATOM 1948 C CA . MET A 1 249 ? -7.773 -10.68 -27.328 1 98.44 249 MET A CA 1
ATOM 1949 C C . MET A 1 249 ? -8.867 -9.719 -26.875 1 98.44 249 MET A C 1
ATOM 1951 O O . MET A 1 249 ? -10.031 -9.891 -27.234 1 98.44 249 MET A O 1
ATOM 1955 N N . ASP A 1 250 ? -8.523 -8.727 -26.094 1 98.5 250 ASP A N 1
ATOM 1956 C CA . ASP A 1 250 ? -9.484 -7.855 -25.438 1 98.5 250 ASP A CA 1
ATOM 1957 C C . ASP A 1 250 ? -9.977 -6.762 -26.375 1 98.5 250 ASP A C 1
ATOM 1959 O O . ASP A 1 250 ? -9.57 -5.602 -26.25 1 98.5 250 ASP A O 1
ATOM 1963 N N . VAL A 1 251 ? -11.008 -7.066 -27.109 1 97.94 251 VAL A N 1
ATOM 1964 C CA . VAL A 1 251 ? -11.523 -6.121 -28.094 1 97.94 251 VAL A CA 1
ATOM 1965 C C . VAL A 1 251 ? -12.516 -5.172 -27.438 1 97.94 251 VAL A C 1
ATOM 1967 O O . VAL A 1 251 ? -12.781 -4.082 -27.938 1 97.94 251 VAL A O 1
ATOM 1970 N N . ASP A 1 252 ? -13.055 -5.469 -26.25 1 97.38 252 ASP A N 1
ATOM 1971 C CA . ASP A 1 252 ? -14.109 -4.676 -25.625 1 97.38 252 ASP A CA 1
ATOM 1972 C C . ASP A 1 252 ? -13.547 -3.775 -24.531 1 97.38 252 ASP A C 1
ATOM 1974 O O . ASP A 1 252 ? -14.258 -2.91 -24.016 1 97.38 252 ASP A O 1
ATOM 1978 N N . GLY A 1 253 ? -12.312 -3.98 -24.141 1 98.12 253 GLY A N 1
ATOM 1979 C CA . GLY A 1 253 ? -11.781 -3.279 -22.984 1 98.12 253 GLY A CA 1
ATOM 1980 C C . GLY A 1 253 ? -12.344 -3.783 -21.672 1 98.12 253 GLY A C 1
ATOM 1981 O O . GLY A 1 253 ? -12.812 -2.996 -20.844 1 98.12 253 GLY A O 1
ATOM 1982 N N . ARG A 1 254 ? -12.344 -5.16 -21.5 1 98.44 254 ARG A N 1
ATOM 1983 C CA . ARG A 1 254 ? -12.961 -5.723 -20.312 1 98.44 254 ARG A CA 1
ATOM 1984 C C . ARG A 1 254 ? -11.93 -6.457 -19.453 1 98.44 254 ARG A C 1
ATOM 1986 O O . ARG A 1 254 ? -12.25 -6.941 -18.359 1 98.44 254 ARG A O 1
ATOM 1993 N N . VAL A 1 255 ? -10.609 -6.48 -19.844 1 98.88 255 VAL A N 1
ATOM 1994 C CA . VAL A 1 255 ? -9.578 -7.227 -19.125 1 98.88 255 VAL A CA 1
ATOM 1995 C C . VAL A 1 255 ? -8.75 -6.273 -18.266 1 98.88 255 VAL A C 1
ATOM 1997 O O . VAL A 1 255 ? -8.305 -5.227 -18.734 1 98.88 255 VAL A O 1
ATOM 2000 N N . ILE A 1 256 ? -8.617 -6.531 -17.016 1 98.94 256 ILE A N 1
ATOM 2001 C CA . ILE A 1 256 ? -7.617 -5.938 -16.125 1 98.94 256 ILE A CA 1
ATOM 2002 C C . ILE A 1 256 ? -6.531 -6.961 -15.812 1 98.94 256 ILE A C 1
ATOM 2004 O O . ILE A 1 256 ? -6.805 -7.988 -15.188 1 98.94 256 ILE A O 1
ATOM 2008 N N . ARG A 1 257 ? -5.371 -6.688 -16.25 1 98.94 257 ARG A N 1
ATOM 2009 C CA . ARG A 1 257 ? -4.25 -7.602 -16.062 1 98.94 257 ARG A CA 1
ATOM 2010 C C . ARG A 1 257 ? -3.318 -7.102 -14.969 1 98.94 257 ARG A C 1
ATOM 2012 O O . ARG A 1 257 ? -3.012 -5.91 -14.898 1 98.94 257 ARG A O 1
ATOM 2019 N N . ALA A 1 258 ? -2.945 -7.977 -14.078 1 98.88 258 ALA A N 1
ATOM 2020 C CA . ALA A 1 258 ? -1.971 -7.684 -13.031 1 98.88 258 ALA A CA 1
ATOM 2021 C C . ALA A 1 258 ? -0.648 -8.398 -13.297 1 98.88 258 ALA A C 1
ATOM 2023 O O . ALA A 1 258 ? -0.601 -9.633 -13.352 1 98.88 258 ALA A O 1
ATOM 2024 N N . ASP A 1 259 ? 0.414 -7.609 -13.469 1 98.69 259 ASP A N 1
ATOM 2025 C CA . ASP A 1 259 ? 1.774 -8.109 -13.641 1 98.69 259 ASP A CA 1
ATOM 2026 C C . ASP A 1 259 ? 2.631 -7.793 -12.414 1 98.69 259 ASP A C 1
ATOM 2028 O O . ASP A 1 259 ? 2.328 -6.867 -11.664 1 98.69 259 ASP A O 1
ATOM 2032 N N . SER A 1 260 ? 3.637 -8.602 -12.211 1 97.94 260 SER A N 1
ATOM 2033 C CA . SER A 1 260 ? 4.5 -8.438 -11.047 1 97.94 260 SER A CA 1
ATOM 2034 C C . SER A 1 260 ? 5.969 -8.602 -11.422 1 97.94 260 SER A C 1
ATOM 2036 O O . SER A 1 260 ? 6.312 -9.438 -12.258 1 97.94 260 SER A O 1
ATOM 2038 N N . PHE A 1 261 ? 6.867 -7.855 -10.797 1 98.56 261 PHE A N 1
ATOM 2039 C CA . PHE A 1 261 ? 8.305 -8.062 -10.93 1 98.56 261 PHE A CA 1
ATOM 2040 C C . PHE A 1 261 ? 8.82 -8.977 -9.828 1 98.56 261 PHE A C 1
ATOM 2042 O O . PHE A 1 261 ? 10.016 -9.289 -9.781 1 98.56 261 PHE A O 1
ATOM 2049 N N . SER A 1 262 ? 7.969 -9.461 -8.969 1 98 262 SER A N 1
ATOM 2050 C CA . SER A 1 262 ? 8.375 -10.203 -7.781 1 98 262 SER A CA 1
ATOM 2051 C C . SER A 1 262 ? 9.07 -11.508 -8.164 1 98 262 SER A C 1
ATOM 2053 O O . SER A 1 262 ? 9.992 -11.953 -7.473 1 98 262 SER A O 1
ATOM 2055 N N . LYS A 1 263 ? 8.648 -12.133 -9.281 1 97.94 263 LYS A N 1
ATOM 2056 C CA . LYS A 1 263 ? 9.109 -13.484 -9.578 1 97.94 263 LYS A CA 1
ATOM 2057 C C . LYS A 1 263 ? 10.281 -13.461 -10.547 1 97.94 263 LYS A C 1
ATOM 2059 O O . LYS A 1 263 ? 10.953 -14.484 -10.742 1 97.94 263 LYS A O 1
ATOM 2064 N N . ILE A 1 264 ? 10.562 -12.273 -11.102 1 98 264 ILE A N 1
ATOM 2065 C CA . ILE A 1 264 ? 11.609 -12.273 -12.125 1 98 264 ILE A CA 1
ATOM 2066 C C . ILE A 1 264 ? 12.664 -11.234 -11.781 1 98 264 ILE A C 1
ATOM 2068 O O . ILE A 1 264 ? 13.766 -11.25 -12.336 1 98 264 ILE A O 1
ATOM 2072 N N . ILE A 1 265 ? 12.367 -10.258 -10.93 1 98.44 265 ILE A N 1
ATOM 2073 C CA . ILE A 1 265 ? 13.328 -9.219 -10.578 1 98.44 265 ILE A CA 1
ATOM 2074 C C . ILE A 1 265 ? 13.555 -9.203 -9.07 1 98.44 265 ILE A C 1
ATOM 2076 O O . ILE A 1 265 ? 14.672 -9.438 -8.602 1 98.44 265 ILE A O 1
ATOM 2080 N N . SER A 1 266 ? 12.523 -8.898 -8.312 1 98.44 266 SER A N 1
ATOM 2081 C CA . SER A 1 266 ? 12.648 -8.828 -6.863 1 98.44 266 SER A CA 1
ATOM 2082 C C . SER A 1 266 ? 11.273 -8.789 -6.195 1 98.44 266 SER A C 1
ATOM 2084 O O . SER A 1 266 ? 10.414 -8 -6.582 1 98.44 266 SER A O 1
ATOM 2086 N N . SER A 1 267 ? 11.125 -9.688 -5.195 1 97.81 267 SER A N 1
ATOM 2087 C CA . SER A 1 267 ? 9.906 -9.656 -4.398 1 97.81 267 SER A CA 1
ATOM 2088 C C . SER A 1 267 ? 9.969 -8.57 -3.328 1 97.81 267 SER A C 1
ATOM 2090 O O . SER A 1 267 ? 8.945 -8.016 -2.93 1 97.81 267 SER A O 1
ATOM 2092 N N . GLY A 1 268 ? 11.133 -8.164 -2.893 1 98.31 268 GLY A N 1
ATOM 2093 C CA . GLY A 1 268 ? 11.32 -7.25 -1.781 1 98.31 268 GLY A CA 1
ATOM 2094 C C . GLY A 1 268 ? 11.18 -5.793 -2.182 1 98.31 268 GLY A C 1
ATOM 2095 O O . GLY A 1 268 ? 10.945 -4.93 -1.332 1 98.31 268 GLY A O 1
ATOM 2096 N N . LEU A 1 269 ? 11.359 -5.469 -3.482 1 98.81 269 LEU A N 1
ATOM 2097 C CA . LEU A 1 269 ? 11.234 -4.09 -3.945 1 98.81 269 LEU A CA 1
ATOM 2098 C C . LEU A 1 269 ? 9.766 -3.682 -4.035 1 98.81 269 LEU A C 1
ATOM 2100 O O . LEU A 1 269 ? 9.453 -2.49 -4.051 1 98.81 269 LEU A O 1
ATOM 2104 N N . ARG A 1 270 ? 8.867 -4.637 -4.133 1 98.56 270 ARG A N 1
ATOM 2105 C CA . ARG A 1 270 ? 7.422 -4.43 -4.125 1 98.56 270 ARG A CA 1
ATOM 2106 C C . ARG A 1 270 ? 6.992 -3.545 -5.289 1 98.56 270 ARG A C 1
ATOM 2108 O O . ARG A 1 270 ? 6.336 -2.52 -5.086 1 98.56 270 ARG A O 1
ATOM 2115 N N . ILE A 1 271 ? 7.336 -3.969 -6.52 1 98.81 271 ILE A N 1
ATOM 2116 C CA . ILE A 1 271 ? 6.898 -3.238 -7.703 1 98.81 271 ILE A CA 1
ATOM 2117 C C . ILE A 1 271 ? 6.133 -4.176 -8.633 1 98.81 271 ILE A C 1
ATOM 2119 O O . ILE A 1 271 ? 6.594 -5.277 -8.93 1 98.81 271 ILE A O 1
ATOM 2123 N N . GLY A 1 272 ? 4.973 -3.869 -8.992 1 98.75 272 GLY A N 1
ATOM 2124 C CA . GLY A 1 272 ? 4.121 -4.461 -10.008 1 98.75 272 GLY A CA 1
ATOM 2125 C C . GLY A 1 272 ? 3.369 -3.432 -10.828 1 98.75 272 GLY A C 1
ATOM 2126 O O . GLY A 1 272 ? 3.711 -2.246 -10.812 1 98.75 272 GLY A O 1
ATOM 2127 N N . PHE A 1 273 ? 2.426 -3.854 -11.609 1 98.88 273 PHE A N 1
ATOM 2128 C CA . PHE A 1 273 ? 1.646 -2.887 -12.375 1 98.88 273 PHE A CA 1
ATOM 2129 C C . PHE A 1 273 ? 0.359 -3.518 -12.891 1 98.88 273 PHE A C 1
ATOM 2131 O O . PHE A 1 273 ? 0.262 -4.742 -13 1 98.88 273 PHE A O 1
ATOM 2138 N N . LEU A 1 274 ? -0.629 -2.688 -13.117 1 98.88 274 LEU A N 1
ATOM 2139 C CA . LEU A 1 274 ? -1.912 -3.053 -13.703 1 98.88 274 LEU A CA 1
ATOM 2140 C C . LEU A 1 274 ? -2.039 -2.492 -15.117 1 98.88 274 LEU A C 1
ATOM 2142 O O . LEU A 1 274 ? -1.604 -1.371 -15.391 1 98.88 274 LEU A O 1
ATOM 2146 N N . THR A 1 275 ? -2.598 -3.27 -15.945 1 98.94 275 THR A N 1
ATOM 2147 C CA . THR A 1 275 ? -2.965 -2.861 -17.297 1 98.94 275 THR A CA 1
ATOM 2148 C C . THR A 1 275 ? -4.441 -3.137 -17.562 1 98.94 275 THR A C 1
ATOM 2150 O O . THR A 1 275 ? -4.949 -4.211 -17.234 1 98.94 275 THR A O 1
ATOM 2153 N N . GLY A 1 276 ? -5.188 -2.232 -18.156 1 98.81 276 GLY A N 1
ATOM 2154 C CA . GLY A 1 276 ? -6.602 -2.398 -18.453 1 98.81 276 GLY A CA 1
ATOM 2155 C C . GLY A 1 276 ? -7.238 -1.15 -19.031 1 98.81 276 GLY A C 1
ATOM 2156 O O . GLY A 1 276 ? -6.535 -0.245 -19.484 1 98.81 276 GLY A O 1
ATOM 2157 N N . PRO A 1 277 ? -8.594 -1.134 -19.109 1 98.69 277 PRO A N 1
ATOM 2158 C CA . PRO A 1 277 ? -9.258 0.038 -19.688 1 98.69 277 PRO A CA 1
ATOM 2159 C C . PRO A 1 277 ? -9.062 1.297 -18.844 1 98.69 277 PRO A C 1
ATOM 2161 O O . PRO A 1 277 ? -9.211 1.257 -17.625 1 98.69 277 PRO A O 1
ATOM 2164 N N . LYS A 1 278 ? -8.773 2.371 -19.5 1 98.38 278 LYS A N 1
ATOM 2165 C CA . LYS A 1 278 ? -8.398 3.646 -18.891 1 98.38 278 LYS A CA 1
ATOM 2166 C C . LYS A 1 278 ? -9.406 4.082 -17.844 1 98.38 278 LYS A C 1
ATOM 2168 O O . LYS A 1 278 ? -9.023 4.516 -16.75 1 98.38 278 LYS A O 1
ATOM 2173 N N . PRO A 1 279 ? -10.742 3.955 -18.062 1 98.12 279 PRO A N 1
ATOM 2174 C CA . PRO A 1 279 ? -11.695 4.402 -17.047 1 98.12 279 PRO A CA 1
ATOM 2175 C C . PRO A 1 279 ? -11.531 3.658 -15.719 1 98.12 279 PRO A C 1
ATOM 2177 O O . PRO A 1 279 ? -11.711 4.246 -14.648 1 98.12 279 PRO A O 1
ATOM 2180 N N . LEU A 1 280 ? -11.188 2.389 -15.773 1 98.69 280 LEU A N 1
ATOM 2181 C CA . LEU A 1 280 ? -11.016 1.606 -14.555 1 98.69 280 LEU A CA 1
ATOM 2182 C C . LEU A 1 280 ? -9.648 1.863 -13.93 1 98.69 280 LEU A C 1
ATOM 2184 O O . LEU A 1 280 ? -9.531 1.98 -12.711 1 98.69 280 LEU A O 1
ATOM 2188 N N . ILE A 1 281 ? -8.578 1.989 -14.766 1 98.75 281 ILE A N 1
ATOM 2189 C CA . ILE A 1 281 ? -7.234 2.252 -14.273 1 98.75 281 ILE A CA 1
ATOM 2190 C C . ILE A 1 281 ? -7.203 3.605 -13.562 1 98.75 281 ILE A C 1
ATOM 2192 O O . ILE A 1 281 ? -6.57 3.75 -12.516 1 98.75 281 ILE A O 1
ATOM 2196 N N . GLU A 1 282 ? -7.898 4.574 -14.117 1 97.88 282 GLU A N 1
ATOM 2197 C CA . GLU A 1 282 ? -7.957 5.895 -13.5 1 97.88 282 GLU A CA 1
ATOM 2198 C C . GLU A 1 282 ? -8.594 5.832 -12.117 1 97.88 282 GLU A C 1
ATOM 2200 O O . GLU A 1 282 ? -8.18 6.543 -11.203 1 97.88 282 GLU A O 1
ATOM 2205 N N . ARG A 1 283 ? -9.594 4.996 -11.938 1 98.25 283 ARG A N 1
ATOM 2206 C CA . ARG A 1 283 ? -10.211 4.816 -10.625 1 98.25 283 ARG A CA 1
ATOM 2207 C C . ARG A 1 283 ? -9.25 4.148 -9.648 1 98.25 283 ARG A C 1
ATOM 2209 O O . ARG A 1 283 ? -9.164 4.535 -8.484 1 98.25 283 ARG A O 1
ATOM 2216 N N . VAL A 1 284 ? -8.516 3.166 -10.172 1 98.69 284 VAL A N 1
ATOM 2217 C CA . VAL A 1 284 ? -7.539 2.477 -9.336 1 98.69 284 VAL A CA 1
ATOM 2218 C C . VAL A 1 284 ? -6.496 3.471 -8.828 1 98.69 284 VAL A C 1
ATOM 2220 O O . VAL A 1 284 ? -6.094 3.414 -7.66 1 98.69 284 VAL A O 1
ATOM 2223 N N . ILE A 1 285 ? -6.074 4.383 -9.664 1 98.06 285 ILE A N 1
ATOM 2224 C CA . ILE A 1 285 ? -5.074 5.383 -9.305 1 98.06 285 ILE A CA 1
ATOM 2225 C C . ILE A 1 285 ? -5.594 6.238 -8.156 1 98.06 285 ILE A C 1
ATOM 2227 O O . ILE A 1 285 ? -4.844 6.57 -7.234 1 98.06 285 ILE A O 1
ATOM 2231 N N . LEU A 1 286 ? -6.871 6.59 -8.156 1 97.88 286 LEU A N 1
ATOM 2232 C CA . LEU A 1 286 ? -7.445 7.371 -7.066 1 97.88 286 LEU A CA 1
ATOM 2233 C C . LEU A 1 286 ? -7.445 6.574 -5.77 1 97.88 286 LEU A C 1
ATOM 2235 O O . LEU A 1 286 ? -7.266 7.137 -4.688 1 97.88 286 LEU A O 1
ATOM 2239 N N . HIS A 1 287 ? -7.648 5.242 -5.836 1 98 287 HIS A N 1
ATOM 2240 C CA . HIS A 1 287 ? -7.527 4.391 -4.66 1 98 287 HIS A CA 1
ATOM 2241 C C . HIS A 1 287 ? -6.098 4.383 -4.129 1 98 287 HIS A C 1
ATOM 2243 O O . HIS A 1 287 ? -5.883 4.438 -2.914 1 98 287 HIS A O 1
ATOM 2249 N N . ILE A 1 288 ? -5.137 4.312 -5.027 1 97.44 288 ILE A N 1
ATOM 2250 C CA . ILE A 1 288 ? -3.729 4.301 -4.645 1 97.44 288 ILE A CA 1
ATOM 2251 C C . ILE A 1 288 ? -3.357 5.641 -4.004 1 97.44 288 ILE A C 1
ATOM 2253 O O . ILE A 1 288 ? -2.678 5.676 -2.977 1 97.44 288 ILE A O 1
ATOM 2257 N N . GLN A 1 289 ? -3.846 6.672 -4.547 1 95.75 289 GLN A N 1
ATOM 2258 C CA . GLN A 1 289 ? -3.525 8.023 -4.117 1 95.75 289 GLN A CA 1
ATOM 2259 C C . GLN A 1 289 ? -3.873 8.234 -2.645 1 95.75 289 GLN A C 1
ATOM 2261 O O . GLN A 1 289 ? -3.121 8.867 -1.905 1 95.75 289 GLN A O 1
ATOM 2266 N N . VAL A 1 290 ? -4.914 7.656 -2.195 1 94.25 290 VAL A N 1
ATOM 2267 C CA . VAL A 1 290 ? -5.383 7.914 -0.838 1 94.25 290 VAL A CA 1
ATOM 2268 C C . VAL A 1 290 ? -4.797 6.875 0.117 1 94.25 290 VAL A C 1
ATOM 2270 O O . VAL A 1 290 ? -4.773 7.086 1.332 1 94.25 290 VAL A O 1
ATOM 2273 N N . SER A 1 291 ? -4.281 5.777 -0.398 1 95.56 291 SER A N 1
ATOM 2274 C CA . SER A 1 291 ? -3.822 4.695 0.464 1 95.56 291 SER A CA 1
ATOM 2275 C C . SER A 1 291 ? -2.311 4.75 0.663 1 95.56 291 SER A C 1
ATOM 2277 O O . SER A 1 291 ? -1.832 4.84 1.795 1 95.56 291 SER A O 1
ATOM 2279 N N . THR A 1 292 ? -1.613 4.758 -0.456 1 96.44 292 THR A N 1
ATOM 2280 C CA . THR A 1 292 ? -0.16 4.715 -0.344 1 96.44 292 THR A CA 1
ATOM 2281 C C . THR A 1 292 ? 0.47 5.926 -1.027 1 96.44 292 THR A C 1
ATOM 2283 O O . THR A 1 292 ? 1.693 6.082 -1.021 1 96.44 292 THR A O 1
ATOM 2286 N N . LEU A 1 293 ? -0.287 6.793 -1.581 1 96 293 LEU A N 1
ATOM 2287 C CA . LEU A 1 293 ? 0.148 7.922 -2.396 1 96 293 LEU A CA 1
ATOM 2288 C C . LEU A 1 293 ? 0.755 7.441 -3.709 1 96 293 LEU A C 1
ATOM 2290 O O . LEU A 1 293 ? 0.314 7.844 -4.789 1 96 293 LEU A O 1
ATOM 2294 N N . HIS A 1 294 ? 1.757 6.676 -3.686 1 97.12 294 HIS A N 1
ATOM 2295 C CA . HIS A 1 294 ? 2.424 6.082 -4.84 1 97.12 294 HIS A CA 1
ATOM 2296 C C . HIS A 1 294 ? 3.408 5 -4.41 1 97.12 294 HIS A C 1
ATOM 2298 O O . HIS A 1 294 ? 3.812 4.949 -3.244 1 97.12 294 HIS A O 1
ATOM 2304 N N . PRO A 1 295 ? 3.795 4.059 -5.34 1 98.12 295 PRO A N 1
ATOM 2305 C CA . PRO A 1 295 ? 4.914 3.158 -5.039 1 98.12 295 PRO A CA 1
ATOM 2306 C C . PRO A 1 295 ? 6.223 3.906 -4.805 1 98.12 295 PRO A C 1
ATOM 2308 O O . PRO A 1 295 ? 6.371 5.051 -5.238 1 98.12 295 PRO A O 1
ATOM 2311 N N . SER A 1 296 ? 7.199 3.242 -4.113 1 98.75 296 SER A N 1
ATOM 2312 C CA . SER A 1 296 ? 8.477 3.869 -3.799 1 98.75 296 SER A CA 1
ATOM 2313 C C . SER A 1 296 ? 9.133 4.449 -5.047 1 98.75 296 SER A C 1
ATOM 2315 O O . SER A 1 296 ? 9.336 3.742 -6.035 1 98.75 296 SER A O 1
ATOM 2317 N N . THR A 1 297 ? 9.422 5.758 -4.969 1 98.75 297 THR A N 1
ATOM 2318 C CA . THR A 1 297 ? 10.094 6.41 -6.086 1 98.75 297 THR A CA 1
ATOM 2319 C C . THR A 1 297 ? 11.484 5.82 -6.305 1 98.75 297 THR A C 1
ATOM 2321 O O . THR A 1 297 ? 11.891 5.578 -7.441 1 98.75 297 THR A O 1
ATOM 2324 N N . PHE A 1 298 ? 12.203 5.535 -5.227 1 98.88 298 PHE A N 1
ATOM 2325 C CA . PHE A 1 298 ? 13.547 4.961 -5.285 1 98.88 298 PHE A CA 1
ATOM 2326 C C . PHE A 1 298 ? 13.531 3.625 -6.02 1 98.88 298 PHE A C 1
ATOM 2328 O O . PHE A 1 298 ? 14.336 3.402 -6.93 1 98.88 298 PHE A O 1
ATOM 2335 N N . ASN A 1 299 ? 12.625 2.766 -5.656 1 98.88 299 ASN A N 1
ATOM 2336 C CA . ASN A 1 299 ? 12.555 1.435 -6.25 1 98.88 299 ASN A CA 1
ATOM 2337 C C . ASN A 1 299 ? 12.133 1.497 -7.715 1 98.88 299 ASN A C 1
ATOM 2339 O O . ASN A 1 299 ? 12.602 0.709 -8.539 1 98.88 299 ASN A O 1
ATOM 2343 N N . GLN A 1 300 ? 11.18 2.395 -8.023 1 98.88 300 GLN A N 1
ATOM 2344 C CA . GLN A 1 300 ? 10.781 2.572 -9.414 1 98.88 300 GLN A CA 1
ATOM 2345 C C . GLN A 1 300 ? 11.969 2.988 -10.281 1 98.88 300 GLN A C 1
ATOM 2347 O O . GLN A 1 300 ? 12.148 2.469 -11.383 1 98.88 300 GLN A O 1
ATOM 2352 N N . LEU A 1 301 ? 12.742 3.943 -9.766 1 98.81 301 LEU A N 1
ATOM 2353 C CA . LEU A 1 301 ? 13.891 4.43 -10.531 1 98.81 301 LEU A CA 1
ATOM 2354 C C . LEU A 1 301 ? 14.938 3.336 -10.68 1 98.81 301 LEU A C 1
ATOM 2356 O O . LEU A 1 301 ? 15.57 3.217 -11.734 1 98.81 301 LEU A O 1
ATOM 2360 N N . MET A 1 302 ? 15.148 2.561 -9.617 1 98.62 302 MET A N 1
ATOM 2361 C CA . MET A 1 302 ? 16.078 1.435 -9.68 1 98.62 302 MET A CA 1
ATOM 2362 C C . MET A 1 302 ? 15.68 0.466 -10.789 1 98.62 302 MET A C 1
ATOM 2364 O O . MET A 1 302 ? 16.5 0.113 -11.633 1 98.62 302 MET A O 1
ATOM 2368 N N . ILE A 1 303 ? 14.461 0.069 -10.852 1 98.81 303 ILE A N 1
ATOM 2369 C CA . ILE A 1 303 ? 13.961 -0.874 -11.844 1 98.81 303 ILE A CA 1
ATOM 2370 C C . ILE A 1 303 ? 13.969 -0.224 -13.227 1 98.81 303 ILE A C 1
ATOM 2372 O O . ILE A 1 303 ? 14.367 -0.852 -14.211 1 98.81 303 ILE A O 1
ATOM 2376 N N . SER A 1 304 ? 13.539 1.069 -13.289 1 98.75 304 SER A N 1
ATOM 2377 C CA . SER A 1 304 ? 13.508 1.78 -14.562 1 98.75 304 SER A CA 1
ATOM 2378 C C . SER A 1 304 ? 14.891 1.842 -15.195 1 98.75 304 SER A C 1
ATOM 2380 O O . SER A 1 304 ? 15.047 1.571 -16.391 1 98.75 304 SER A O 1
ATOM 2382 N N . GLN A 1 305 ? 15.914 2.191 -14.391 1 98.44 305 GLN A N 1
ATOM 2383 C CA . GLN A 1 305 ? 17.266 2.271 -14.914 1 98.44 305 GLN A CA 1
ATOM 2384 C C . GLN A 1 305 ? 17.75 0.905 -15.391 1 98.44 305 GLN A C 1
ATOM 2386 O O . GLN A 1 305 ? 18.406 0.8 -16.438 1 98.44 305 GLN A O 1
ATOM 2391 N N . LEU A 1 306 ? 17.469 -0.126 -14.648 1 98.62 306 LEU A N 1
ATOM 2392 C CA . LEU A 1 306 ? 17.828 -1.487 -15.031 1 98.62 306 LEU A CA 1
ATOM 2393 C C . LEU A 1 306 ? 17.203 -1.859 -16.375 1 98.62 306 LEU A C 1
ATOM 2395 O O . LEU A 1 306 ? 17.906 -2.363 -17.266 1 98.62 306 LEU A O 1
ATOM 2399 N N . LEU A 1 307 ? 15.914 -1.603 -16.516 1 98.69 307 LEU A N 1
ATOM 2400 C CA . LEU A 1 307 ? 15.172 -1.984 -17.703 1 98.69 307 LEU A CA 1
ATOM 2401 C C . LEU A 1 307 ? 15.656 -1.209 -18.922 1 98.69 307 LEU A C 1
ATOM 2403 O O . LEU A 1 307 ? 15.773 -1.769 -20.016 1 98.69 307 LEU A O 1
ATOM 2407 N N . HIS A 1 308 ? 15.875 0.064 -18.75 1 98.12 308 HIS A N 1
ATOM 2408 C CA . HIS A 1 308 ? 16.359 0.875 -19.859 1 98.12 308 HIS A CA 1
ATOM 2409 C C . HIS A 1 308 ? 17.766 0.442 -20.281 1 98.12 308 HIS A C 1
ATOM 2411 O O . HIS A 1 308 ? 18.094 0.439 -21.469 1 98.12 308 HIS A O 1
ATOM 2417 N N . ASP A 1 309 ? 18.578 0.104 -19.328 1 97.44 309 ASP A N 1
ATOM 2418 C CA . ASP A 1 309 ? 19.922 -0.401 -19.625 1 97.44 309 ASP A CA 1
ATOM 2419 C C . ASP A 1 309 ? 19.844 -1.719 -20.391 1 97.44 309 ASP A C 1
ATOM 2421 O O . ASP A 1 309 ? 20.609 -1.944 -21.328 1 97.44 309 ASP A O 1
ATOM 2425 N N . TRP A 1 310 ? 18.969 -2.584 -19.953 1 97.56 310 TRP A N 1
ATOM 2426 C CA . TRP A 1 310 ? 18.797 -3.895 -20.578 1 97.56 310 TRP A CA 1
ATOM 2427 C C . TRP A 1 310 ? 18.219 -3.76 -21.984 1 97.56 310 TRP A C 1
ATOM 2429 O O . TRP A 1 310 ? 18.578 -4.512 -22.891 1 97.56 310 TRP A O 1
ATOM 2439 N N . GLY A 1 311 ? 17.281 -2.762 -22.125 1 97.44 311 GLY A N 1
ATOM 2440 C CA . GLY A 1 311 ? 16.422 -2.805 -23.297 1 97.44 311 GLY A CA 1
ATOM 2441 C C . GLY A 1 311 ? 15.547 -4.043 -23.344 1 97.44 311 GLY A C 1
ATOM 2442 O O . GLY A 1 311 ? 15.516 -4.824 -22.391 1 97.44 311 GLY A O 1
ATOM 2443 N N . GLU A 1 312 ? 14.828 -4.191 -24.406 1 96.44 312 GLU A N 1
ATOM 2444 C CA . GLU A 1 312 ? 13.93 -5.328 -24.562 1 96.44 312 GLU A CA 1
ATOM 2445 C C . GLU A 1 312 ? 14.703 -6.641 -24.625 1 96.44 312 GLU A C 1
ATOM 2447 O O . GLU A 1 312 ? 14.312 -7.629 -23.984 1 96.44 312 GLU A O 1
ATOM 2452 N N . GLU A 1 313 ? 15.75 -6.672 -25.359 1 97.25 313 GLU A N 1
ATOM 2453 C CA . GLU A 1 313 ? 16.531 -7.891 -25.547 1 97.25 313 GLU A CA 1
ATOM 2454 C C . GLU A 1 313 ? 17.156 -8.359 -24.234 1 97.25 313 GLU A C 1
ATOM 2456 O O . GLU A 1 313 ? 17.109 -9.547 -23.922 1 97.25 313 GLU A O 1
ATOM 2461 N N . GLY A 1 314 ? 17.797 -7.395 -23.547 1 97.5 314 GLY A N 1
ATOM 2462 C CA . GLY A 1 314 ? 18.375 -7.738 -22.266 1 97.5 314 GLY A CA 1
ATOM 2463 C C . GLY A 1 314 ? 17.359 -8.211 -21.25 1 97.5 314 GLY A C 1
ATOM 2464 O O . GLY A 1 314 ? 17.625 -9.125 -20.469 1 97.5 314 GLY A O 1
ATOM 2465 N N . PHE A 1 315 ? 16.219 -7.613 -21.266 1 98.25 315 PHE A N 1
ATOM 2466 C CA . PHE A 1 315 ? 15.141 -8.023 -20.391 1 98.25 315 PHE A CA 1
ATOM 2467 C C . PHE A 1 315 ? 14.711 -9.461 -20.672 1 98.25 315 PHE A C 1
ATOM 2469 O O . PHE A 1 315 ? 14.609 -10.281 -19.766 1 98.25 315 PHE A O 1
ATOM 2476 N N . MET A 1 316 ? 14.508 -9.758 -21.938 1 97.25 316 MET A N 1
ATOM 2477 C CA . MET A 1 316 ? 14.07 -11.094 -22.328 1 97.25 316 MET A CA 1
ATOM 2478 C C . MET A 1 316 ? 15.156 -12.125 -22.031 1 97.25 316 MET A C 1
ATOM 2480 O O . MET A 1 316 ? 14.859 -13.266 -21.688 1 97.25 316 MET A O 1
ATOM 2484 N N . ALA A 1 317 ? 16.406 -11.758 -22.188 1 97.75 317 ALA A N 1
ATOM 2485 C CA . ALA A 1 317 ? 17.5 -12.656 -21.844 1 97.75 317 ALA A CA 1
ATOM 2486 C C . ALA A 1 317 ? 17.469 -13.016 -20.359 1 97.75 317 ALA A C 1
ATOM 2488 O O . ALA A 1 317 ? 17.703 -14.172 -19.984 1 97.75 317 ALA A O 1
ATOM 2489 N N . HIS A 1 318 ? 17.25 -12.016 -19.547 1 98.19 318 HIS A N 1
ATOM 2490 C CA . HIS A 1 318 ? 17.125 -12.273 -18.109 1 98.19 318 HIS A CA 1
ATOM 2491 C C . HIS A 1 318 ? 15.953 -13.195 -17.828 1 98.19 318 HIS A C 1
ATOM 2493 O O . HIS A 1 318 ?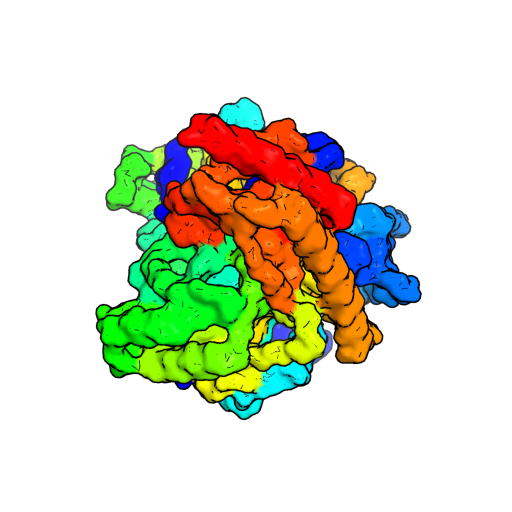 16.078 -14.148 -17.047 1 98.19 318 HIS A O 1
ATOM 2499 N N . VAL A 1 319 ? 14.82 -12.922 -18.406 1 97.56 319 VAL A N 1
ATOM 2500 C CA . VAL A 1 319 ? 13.617 -13.727 -18.234 1 97.56 319 VAL A CA 1
ATOM 2501 C C . VAL A 1 319 ? 13.906 -15.172 -18.625 1 97.56 319 VAL A C 1
ATOM 2503 O O . VAL A 1 319 ? 13.5 -16.109 -17.922 1 97.56 319 VAL A O 1
ATOM 2506 N N . ASP A 1 320 ? 14.578 -15.344 -19.688 1 97.25 320 ASP A N 1
ATOM 2507 C CA . ASP A 1 320 ? 14.906 -16.688 -20.156 1 97.25 320 ASP A CA 1
ATOM 2508 C C . ASP A 1 320 ? 15.789 -17.422 -19.156 1 97.25 320 ASP A C 1
ATOM 2510 O O . ASP A 1 320 ? 15.594 -18.609 -18.906 1 97.25 320 ASP A O 1
ATOM 2514 N N . ARG A 1 321 ? 16.719 -16.719 -18.594 1 97.62 321 ARG A N 1
ATOM 2515 C CA . ARG A 1 321 ? 17.578 -17.328 -17.578 1 97.62 321 ARG A CA 1
ATOM 2516 C C . ARG A 1 321 ? 16.766 -17.75 -16.359 1 97.62 321 ARG A C 1
ATOM 2518 O O . ARG A 1 321 ? 16.984 -18.844 -15.805 1 97.62 321 ARG A O 1
ATOM 2525 N N . VAL A 1 322 ? 15.914 -16.906 -15.961 1 98.06 322 VAL A N 1
ATOM 2526 C CA . VAL A 1 322 ? 15.062 -17.203 -14.812 1 98.06 322 VAL A CA 1
ATOM 2527 C C . VAL A 1 322 ? 14.164 -18.391 -15.125 1 98.06 322 VAL A C 1
ATOM 2529 O O . VAL A 1 322 ? 14.023 -19.312 -14.305 1 98.06 322 VAL A O 1
ATOM 2532 N N . THR A 1 323 ? 13.562 -18.391 -16.297 1 97.69 323 THR A N 1
ATOM 2533 C CA . THR A 1 323 ? 12.68 -19.484 -16.719 1 97.69 323 THR A CA 1
ATOM 2534 C C . THR A 1 323 ? 13.445 -20.797 -16.781 1 97.69 323 THR A C 1
ATOM 2536 O O . THR A 1 323 ? 12.922 -21.844 -16.359 1 97.69 323 THR A O 1
ATOM 2539 N N . ASP A 1 324 ? 14.625 -20.766 -17.328 1 97.69 324 ASP A N 1
ATOM 2540 C CA . ASP A 1 324 ? 15.461 -21.953 -17.406 1 97.69 324 ASP A CA 1
ATOM 2541 C C . ASP A 1 324 ? 15.75 -22.516 -16.016 1 97.69 324 ASP A C 1
ATOM 2543 O O . ASP A 1 324 ? 15.711 -23.734 -15.797 1 97.69 324 ASP A O 1
ATOM 2547 N N . PHE A 1 325 ? 16.062 -21.688 -15.125 1 98.12 325 PHE A N 1
ATOM 2548 C CA . PHE A 1 325 ? 16.312 -22.094 -13.75 1 98.12 325 PHE A CA 1
ATOM 2549 C C . PHE A 1 325 ? 15.109 -22.828 -13.172 1 98.12 325 PHE A C 1
ATOM 2551 O O . PHE A 1 325 ? 15.242 -23.922 -12.625 1 98.12 325 PHE A O 1
ATOM 2558 N N . TYR A 1 326 ? 13.93 -22.219 -13.266 1 98.19 326 TYR A N 1
ATOM 2559 C CA . TYR A 1 326 ? 12.75 -22.828 -12.656 1 98.19 326 TYR A CA 1
ATOM 2560 C C . TYR A 1 326 ? 12.305 -24.062 -13.414 1 98.19 326 TYR A C 1
ATOM 2562 O O . TYR A 1 326 ? 11.711 -24.984 -12.836 1 98.19 326 TYR A O 1
ATOM 2570 N N . SER A 1 327 ? 12.609 -24.109 -14.742 1 98.06 327 SER A N 1
ATOM 2571 C CA . SER A 1 327 ? 12.391 -25.344 -15.492 1 98.06 327 SER A CA 1
ATOM 2572 C C . SER A 1 327 ? 13.211 -26.484 -14.914 1 98.06 327 SER A C 1
ATOM 2574 O O . SER A 1 327 ? 12.711 -27.609 -14.773 1 98.06 327 SER A O 1
ATOM 2576 N N . ASN A 1 328 ? 14.43 -26.219 -14.594 1 98.38 328 ASN A N 1
ATOM 2577 C CA . ASN A 1 328 ? 15.289 -27.219 -13.969 1 98.38 328 ASN A CA 1
ATOM 2578 C C . ASN A 1 328 ? 14.773 -27.594 -12.586 1 98.38 328 ASN A C 1
ATOM 2580 O O . ASN A 1 328 ? 14.844 -28.766 -12.195 1 98.38 328 ASN A O 1
ATOM 2584 N N . GLN A 1 329 ? 14.367 -26.609 -11.82 1 98.44 329 GLN A N 1
ATOM 2585 C CA . GLN A 1 329 ? 13.766 -26.875 -10.516 1 98.44 329 GLN A CA 1
ATOM 2586 C C . GLN A 1 329 ? 12.547 -27.781 -10.648 1 98.44 329 GLN A C 1
ATOM 2588 O O . GLN A 1 329 ? 12.359 -28.688 -9.844 1 98.44 329 GLN A O 1
ATOM 2593 N N . LYS A 1 330 ? 11.719 -27.469 -11.617 1 98.5 330 LYS A N 1
ATOM 2594 C CA . LYS A 1 330 ? 10.547 -28.297 -11.914 1 98.5 330 LYS A CA 1
ATOM 2595 C C . LYS A 1 330 ? 10.953 -29.734 -12.203 1 98.5 330 LYS A C 1
ATOM 2597 O O . LYS A 1 330 ? 10.352 -30.672 -11.664 1 98.5 330 LYS A O 1
ATOM 2602 N N . ASP A 1 331 ? 11.945 -29.938 -13.047 1 98.56 331 ASP A N 1
ATOM 2603 C CA . ASP A 1 331 ? 12.414 -31.281 -13.359 1 98.56 331 ASP A CA 1
ATOM 2604 C C . ASP A 1 331 ? 12.891 -32 -12.102 1 98.56 331 ASP A C 1
ATOM 2606 O O . ASP A 1 331 ? 12.641 -33.219 -11.938 1 98.56 331 ASP A O 1
ATOM 2610 N N . ALA A 1 332 ? 13.57 -31.297 -11.242 1 98.75 332 ALA A N 1
ATOM 2611 C CA . ALA A 1 332 ? 14.102 -31.875 -10.016 1 98.75 332 ALA A CA 1
ATOM 2612 C C . ALA A 1 332 ? 12.984 -32.344 -9.094 1 98.75 332 ALA A C 1
ATOM 2614 O O . ALA A 1 332 ? 13.055 -33.438 -8.531 1 98.75 332 ALA A O 1
ATOM 2615 N N . ILE A 1 333 ? 12 -31.531 -8.93 1 98.81 333 ILE A N 1
ATOM 2616 C CA . ILE A 1 333 ? 10.945 -31.922 -7.996 1 98.81 333 ILE A CA 1
ATOM 2617 C C . ILE A 1 333 ? 10.133 -33.062 -8.586 1 98.81 333 ILE A C 1
ATOM 2619 O O . ILE A 1 333 ? 9.656 -33.938 -7.848 1 98.81 333 ILE A O 1
ATOM 2623 N N . LEU A 1 334 ? 9.914 -33.094 -9.914 1 98.75 334 LEU A N 1
ATOM 2624 C CA . LEU A 1 334 ? 9.211 -34.188 -10.57 1 98.75 334 LEU A CA 1
ATOM 2625 C C . LEU A 1 334 ? 9.977 -35.5 -10.422 1 98.75 334 LEU A C 1
ATOM 2627 O O . LEU A 1 334 ? 9.383 -36.531 -10.219 1 98.75 334 LEU A O 1
ATOM 2631 N N . ALA A 1 335 ? 11.273 -35.375 -10.57 1 98.81 335 ALA A N 1
ATOM 2632 C CA . ALA A 1 335 ? 12.102 -36.562 -10.359 1 98.81 335 ALA A CA 1
ATOM 2633 C C . ALA A 1 335 ? 11.938 -37.094 -8.938 1 98.81 335 ALA A C 1
ATOM 2635 O O . ALA A 1 335 ? 11.836 -38.312 -8.742 1 98.81 335 ALA A O 1
ATOM 2636 N N . ALA A 1 336 ? 11.977 -36.188 -7.996 1 98.88 336 ALA A N 1
ATOM 2637 C CA . ALA A 1 336 ? 11.773 -36.594 -6.605 1 98.88 336 ALA A CA 1
ATOM 2638 C C . ALA A 1 336 ? 10.398 -37.219 -6.406 1 98.88 336 ALA A C 1
ATOM 2640 O O . ALA A 1 336 ? 10.258 -38.219 -5.703 1 98.88 336 ALA A O 1
ATOM 2641 N N . ALA A 1 337 ? 9.367 -36.625 -6.961 1 98.88 337 ALA A N 1
ATOM 2642 C CA . ALA A 1 337 ? 8.008 -37.156 -6.859 1 98.88 337 ALA A CA 1
ATOM 2643 C C . ALA A 1 337 ? 7.902 -38.531 -7.477 1 98.88 337 ALA A C 1
ATOM 2645 O O . ALA A 1 337 ? 7.316 -39.438 -6.879 1 98.88 337 ALA A O 1
ATOM 2646 N N . ASP A 1 338 ? 8.445 -38.688 -8.648 1 98.75 338 ASP A N 1
ATOM 2647 C CA . ASP A 1 338 ? 8.438 -40 -9.32 1 98.75 338 ASP A CA 1
ATOM 2648 C C . ASP A 1 338 ? 9.117 -41.062 -8.469 1 98.75 338 ASP A C 1
ATOM 2650 O O . ASP A 1 338 ? 8.617 -42.188 -8.359 1 98.75 338 ASP A O 1
ATOM 2654 N N . LYS A 1 339 ? 10.188 -40.656 -7.934 1 98.75 339 LYS A N 1
ATOM 2655 C CA . LYS A 1 339 ? 10.992 -41.594 -7.152 1 98.75 339 LYS A CA 1
ATOM 2656 C C . LYS A 1 339 ? 10.266 -42.031 -5.883 1 98.75 339 LYS A C 1
ATOM 2658 O O . LYS A 1 339 ? 10.258 -43.219 -5.535 1 98.75 339 LYS A O 1
ATOM 2663 N N . TRP A 1 340 ? 9.672 -41.156 -5.18 1 98.81 340 TRP A N 1
ATOM 2664 C CA . TRP A 1 340 ? 9.25 -41.438 -3.811 1 98.81 340 TRP A CA 1
ATOM 2665 C C . TRP A 1 340 ? 7.734 -41.594 -3.725 1 98.81 340 TRP A C 1
ATOM 2667 O O . TRP A 1 340 ? 7.219 -42.25 -2.83 1 98.81 340 TRP A O 1
ATOM 2677 N N . LEU A 1 341 ? 6.953 -40.969 -4.613 1 98.75 341 LEU A N 1
ATOM 2678 C CA . LEU A 1 341 ? 5.52 -40.812 -4.371 1 98.75 341 LEU A CA 1
ATOM 2679 C C . LEU A 1 341 ? 4.723 -41.688 -5.352 1 98.75 341 LEU A C 1
ATOM 2681 O O . LEU A 1 341 ? 3.496 -41.781 -5.242 1 98.75 341 LEU A O 1
ATOM 2685 N N . THR A 1 342 ? 5.379 -42.25 -6.367 1 98.44 342 THR A N 1
ATOM 2686 C CA . THR A 1 342 ? 4.68 -43.125 -7.289 1 98.44 342 THR A CA 1
ATOM 2687 C C . THR A 1 342 ? 3.932 -44.219 -6.527 1 98.44 342 THR A C 1
ATOM 2689 O O . THR A 1 342 ? 4.512 -44.906 -5.672 1 98.44 342 THR A O 1
ATOM 2692 N N . GLY A 1 343 ? 2.684 -44.375 -6.848 1 98.12 343 GLY A N 1
ATOM 2693 C CA . GLY A 1 343 ? 1.845 -45.344 -6.164 1 98.12 343 GLY A CA 1
ATOM 2694 C C . GLY A 1 343 ? 1.147 -44.75 -4.941 1 98.12 343 GLY A C 1
ATOM 2695 O O . GLY A 1 343 ? 0.11 -45.281 -4.52 1 98.12 343 GLY A O 1
ATOM 2696 N N . LEU A 1 344 ? 1.666 -43.719 -4.418 1 98.5 344 LEU A N 1
ATOM 2697 C CA . LEU A 1 344 ? 1.151 -43.125 -3.189 1 98.5 344 LEU A CA 1
ATOM 2698 C C . LEU A 1 344 ? 0.345 -41.844 -3.488 1 98.5 344 LEU A C 1
ATOM 2700 O O . LEU A 1 344 ? -0.528 -41.469 -2.705 1 98.5 344 LEU A O 1
ATOM 2704 N N . ALA A 1 345 ? 0.68 -41.188 -4.551 1 98.62 345 ALA A N 1
ATOM 2705 C CA . ALA A 1 345 ? 0.069 -39.906 -4.891 1 98.62 345 ALA A CA 1
ATOM 2706 C C . ALA A 1 345 ? 0.02 -39.688 -6.398 1 98.62 345 ALA A C 1
ATOM 2708 O O . ALA A 1 345 ? 0.574 -40.5 -7.16 1 98.62 345 ALA A O 1
ATOM 2709 N N . GLU A 1 346 ? -0.757 -38.688 -6.789 1 98 346 GLU A N 1
ATOM 2710 C CA . GLU A 1 346 ? -0.873 -38.25 -8.18 1 98 346 GLU A CA 1
ATOM 2711 C C . GLU A 1 346 ? -0.571 -36.781 -8.328 1 98 346 GLU A C 1
ATOM 2713 O O . GLU A 1 346 ? -0.827 -36 -7.41 1 98 346 GLU A O 1
ATOM 2718 N N . TRP A 1 347 ? 0.005 -36.406 -9.406 1 97.88 347 TRP A N 1
ATOM 2719 C CA . TRP A 1 347 ? 0.305 -35.031 -9.734 1 97.88 347 TRP A CA 1
ATOM 2720 C C . TRP A 1 347 ? 0.365 -34.812 -11.242 1 97.88 347 TRP A C 1
ATOM 2722 O O . TRP A 1 347 ? 0.417 -35.781 -12.008 1 97.88 347 TRP A O 1
ATOM 2732 N N . HIS A 1 348 ? 0.249 -33.625 -11.688 1 95.69 348 HIS A N 1
ATOM 2733 C CA . HIS A 1 348 ? 0.482 -33.25 -13.086 1 95.69 348 HIS A CA 1
ATOM 2734 C C . HIS A 1 348 ? 1.729 -32.406 -13.227 1 95.69 348 HIS A C 1
ATOM 2736 O O . HIS A 1 348 ? 2.107 -31.688 -12.289 1 95.69 348 HIS A O 1
ATOM 2742 N N . VAL A 1 349 ? 2.322 -32.531 -14.359 1 97 349 VAL A N 1
ATOM 2743 C CA . VAL A 1 349 ? 3.486 -31.703 -14.641 1 97 349 VAL A CA 1
ATOM 2744 C C . VAL A 1 349 ? 3.061 -30.234 -14.766 1 97 349 VAL A C 1
ATOM 2746 O O . VAL A 1 349 ? 2.193 -29.906 -15.578 1 97 349 VAL A O 1
ATOM 2749 N N . PRO A 1 350 ? 3.59 -29.375 -13.945 1 97.19 350 PRO A N 1
ATOM 2750 C CA . PRO A 1 350 ? 3.236 -27.953 -14.086 1 97.19 350 PRO A CA 1
ATOM 2751 C C . PRO A 1 350 ? 3.631 -27.375 -15.445 1 97.19 350 PRO A C 1
ATOM 2753 O O . PRO A 1 350 ? 4.715 -27.672 -15.953 1 97.19 350 PRO A O 1
ATOM 2756 N N . ALA A 1 351 ? 2.77 -26.562 -15.977 1 95.94 351 ALA A N 1
ATOM 2757 C CA . ALA A 1 351 ? 3.035 -25.906 -17.25 1 95.94 351 ALA A CA 1
ATOM 2758 C C . ALA A 1 351 ? 3.84 -24.625 -17.047 1 95.94 351 ALA A C 1
ATOM 2760 O O . ALA A 1 351 ? 4.516 -24.156 -17.969 1 95.94 351 ALA A O 1
ATOM 2761 N N . ALA A 1 352 ? 3.764 -24.062 -15.93 1 97.56 352 ALA A N 1
ATOM 2762 C CA . ALA A 1 352 ? 4.387 -22.797 -15.547 1 97.56 352 ALA A CA 1
ATOM 2763 C C . ALA A 1 352 ? 4.422 -22.625 -14.031 1 97.56 352 ALA A C 1
ATOM 2765 O O . ALA A 1 352 ? 3.83 -23.438 -13.305 1 97.56 352 ALA A O 1
ATOM 2766 N N . GLY A 1 353 ? 5.188 -21.688 -13.625 1 97.5 353 GLY A N 1
ATOM 2767 C CA . GLY A 1 353 ? 5.117 -21.281 -12.234 1 97.5 353 GLY A CA 1
ATOM 2768 C C . GLY A 1 353 ? 6.191 -21.906 -11.367 1 97.5 353 GLY A C 1
ATOM 2769 O O . GLY A 1 353 ? 7.348 -22.016 -11.789 1 97.5 353 GLY A O 1
ATOM 2770 N N . MET A 1 354 ? 5.797 -22.203 -10.078 1 98.38 354 MET A N 1
ATOM 2771 C CA . MET A 1 354 ? 6.801 -22.578 -9.086 1 98.38 354 MET A CA 1
ATOM 2772 C C . MET A 1 354 ? 6.285 -23.688 -8.172 1 98.38 354 MET A C 1
ATOM 2774 O O . MET A 1 354 ? 6.852 -23.938 -7.105 1 98.38 354 MET A O 1
ATOM 2778 N N . PHE A 1 355 ? 5.191 -24.422 -8.586 1 98.5 355 PHE A N 1
ATOM 2779 C CA . PHE A 1 355 ? 4.516 -25.25 -7.602 1 98.5 355 PHE A CA 1
ATOM 2780 C C . PHE A 1 355 ? 4.16 -26.609 -8.195 1 98.5 355 PHE A C 1
ATOM 2782 O O . PHE A 1 355 ? 3.916 -26.734 -9.391 1 98.5 355 PHE A O 1
ATOM 2789 N N . LEU A 1 356 ? 4.172 -27.578 -7.375 1 98.56 356 LEU A N 1
ATOM 2790 C CA . LEU A 1 356 ? 3.648 -28.906 -7.668 1 98.56 356 LEU A CA 1
ATOM 2791 C C . LEU A 1 356 ? 2.455 -29.219 -6.777 1 98.56 356 LEU A C 1
ATOM 2793 O O . LEU A 1 356 ? 2.541 -29.109 -5.551 1 98.56 356 LEU A O 1
ATOM 2797 N N . TRP A 1 357 ? 1.371 -29.5 -7.43 1 98.44 357 TRP A N 1
ATOM 2798 C CA . TRP A 1 357 ? 0.114 -29.844 -6.773 1 98.44 357 TRP A CA 1
ATOM 2799 C C . TRP A 1 357 ? -0.065 -31.359 -6.707 1 98.44 357 TRP A C 1
ATOM 2801 O O . TRP A 1 357 ? -0.082 -32.031 -7.738 1 98.44 357 TRP A O 1
ATOM 2811 N N . ILE A 1 358 ? -0.208 -31.875 -5.473 1 98.69 358 ILE A N 1
ATOM 2812 C CA . ILE A 1 358 ? -0.118 -33.312 -5.27 1 98.69 358 ILE A CA 1
ATOM 2813 C C . ILE A 1 358 ? -1.386 -33.844 -4.586 1 98.69 358 ILE A C 1
ATOM 2815 O O . ILE A 1 358 ? -1.826 -33.25 -3.584 1 98.69 358 ILE A O 1
ATOM 2819 N N . LYS A 1 359 ? -1.954 -34.844 -5.098 1 98.56 359 LYS A N 1
ATOM 2820 C CA . LYS A 1 359 ? -3.082 -35.531 -4.48 1 98.56 359 LYS A CA 1
ATOM 2821 C C . LYS A 1 359 ? -2.645 -36.844 -3.852 1 98.56 359 LYS A C 1
ATOM 2823 O O . LYS A 1 359 ? -2.176 -37.75 -4.551 1 98.56 359 LYS A O 1
ATOM 2828 N N . VAL A 1 360 ? -2.848 -36.969 -2.6 1 98.69 360 VAL A N 1
ATOM 2829 C CA . VAL A 1 360 ? -2.455 -38.188 -1.897 1 98.69 360 VAL A CA 1
ATOM 2830 C C . VAL A 1 360 ? -3.564 -39.25 -2.012 1 98.69 360 VAL A C 1
ATOM 2832 O O . VAL A 1 360 ? -4.738 -38.938 -1.796 1 98.69 360 VAL A O 1
ATOM 2835 N N . LYS A 1 361 ? -3.17 -40.438 -2.369 1 98.06 361 LYS A N 1
ATOM 2836 C CA . LYS A 1 361 ? -4.129 -41.531 -2.494 1 98.06 361 LYS A CA 1
ATOM 2837 C C . LYS A 1 361 ? -4.457 -42.125 -1.131 1 98.06 361 LYS A C 1
ATOM 2839 O O . LYS A 1 361 ? -3.562 -42.312 -0.306 1 98.06 361 LYS A O 1
ATOM 2844 N N . GLY A 1 362 ? -5.727 -42.344 -0.88 1 97.06 362 GLY A N 1
ATOM 2845 C CA . GLY A 1 362 ? -6.133 -43.094 0.295 1 97.06 362 GLY A CA 1
ATOM 2846 C C . GLY A 1 362 ? -6.258 -42.25 1.54 1 97.06 362 GLY A C 1
ATOM 2847 O O . GLY A 1 362 ? -6.66 -42.719 2.598 1 97.06 362 GLY A O 1
ATOM 2848 N N . ILE A 1 363 ? -5.883 -41.031 1.496 1 97.25 363 ILE A N 1
ATOM 2849 C CA . ILE A 1 363 ? -6.016 -40.094 2.615 1 97.25 363 ILE A CA 1
ATOM 2850 C C . ILE A 1 363 ? -6.938 -38.938 2.223 1 97.25 363 ILE A C 1
ATOM 2852 O O . ILE A 1 363 ? -6.648 -38.219 1.283 1 97.25 363 ILE A O 1
ATOM 2856 N N . ASN A 1 364 ? -7.996 -38.75 2.973 1 96.75 364 ASN A N 1
ATOM 2857 C CA . ASN A 1 364 ? -9.023 -37.781 2.617 1 96.75 364 ASN A CA 1
ATOM 2858 C C . ASN A 1 364 ? -8.625 -36.375 3.039 1 96.75 364 ASN A C 1
ATOM 2860 O O . ASN A 1 364 ? -9.078 -35.406 2.445 1 96.75 364 ASN A O 1
ATOM 2864 N N . ASP A 1 365 ? -7.914 -36.281 4.086 1 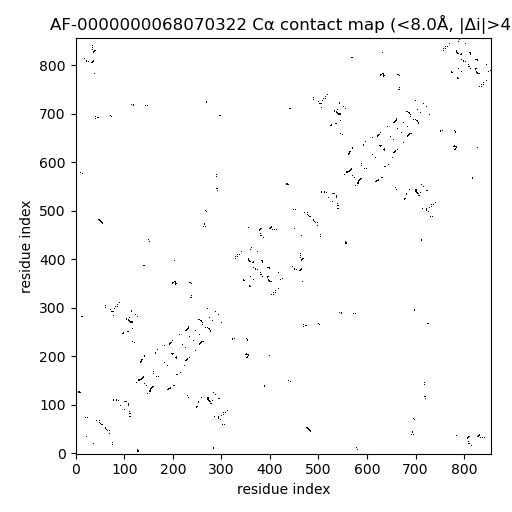98 365 ASP A N 1
ATOM 2865 C CA . ASP A 1 365 ? -7.48 -35 4.621 1 98 365 ASP A CA 1
ATOM 2866 C C . ASP A 1 365 ? -6.023 -35.062 5.066 1 98 365 ASP A C 1
ATOM 2868 O O . ASP A 1 365 ? -5.691 -35.719 6.055 1 98 365 ASP A O 1
ATOM 2872 N N . VAL A 1 366 ? -5.223 -34.25 4.402 1 98.19 366 VAL A N 1
ATOM 2873 C CA . VAL A 1 366 ? -3.793 -34.375 4.672 1 98.19 366 VAL A CA 1
ATOM 2874 C C . VAL A 1 366 ? -3.369 -33.281 5.652 1 98.19 366 VAL A C 1
ATOM 2876 O O . VAL A 1 366 ? -2.184 -33.125 5.965 1 98.19 366 VAL A O 1
ATOM 2879 N N . LYS A 1 367 ? -4.211 -32.5 6.164 1 97.19 367 LYS A N 1
ATOM 2880 C CA . LYS A 1 367 ? -3.902 -31.297 6.957 1 97.19 367 LYS A CA 1
ATOM 2881 C C . LYS A 1 367 ? -2.984 -31.641 8.125 1 97.19 367 LYS A C 1
ATOM 2883 O O . LYS A 1 367 ? -1.913 -31.047 8.281 1 97.19 367 LYS A O 1
ATOM 2888 N N . GLU A 1 368 ? -3.352 -32.562 8.992 1 96.56 368 GLU A N 1
ATOM 2889 C CA . GLU A 1 368 ? -2.549 -32.938 10.148 1 96.56 368 GLU A CA 1
ATOM 2890 C C . GLU A 1 368 ? -1.204 -33.531 9.719 1 96.56 368 GLU A C 1
ATOM 2892 O O . GLU A 1 368 ? -0.174 -33.219 10.336 1 96.56 368 GLU A O 1
ATOM 2897 N N . LEU A 1 369 ? -1.243 -34.375 8.711 1 97.44 369 LEU A N 1
ATOM 2898 C CA . LEU A 1 369 ? -0.038 -35 8.18 1 97.44 369 LEU A CA 1
ATOM 2899 C C . LEU A 1 369 ? 0.991 -33.938 7.777 1 97.44 369 LEU A C 1
ATOM 2901 O O . LEU A 1 369 ? 2.18 -34.094 8.07 1 97.44 369 LEU A O 1
ATOM 2905 N N . ILE A 1 370 ? 0.525 -32.906 7.137 1 97 370 ILE A N 1
ATOM 2906 C CA . ILE A 1 370 ? 1.397 -31.875 6.559 1 97 370 ILE A CA 1
ATOM 2907 C C . ILE A 1 370 ? 1.764 -30.844 7.621 1 97 370 ILE A C 1
ATOM 2909 O O . ILE A 1 370 ? 2.939 -30.516 7.797 1 97 370 ILE A O 1
ATOM 2913 N N . GLU A 1 371 ? 0.847 -30.344 8.43 1 95 371 GLU A N 1
ATOM 2914 C CA . GLU A 1 371 ? 1.061 -29.219 9.344 1 95 371 GLU A CA 1
ATOM 2915 C C . GLU A 1 371 ? 1.721 -29.672 10.641 1 95 371 GLU A C 1
ATOM 2917 O O . GLU A 1 371 ? 2.344 -28.875 11.336 1 95 371 GLU A O 1
ATOM 2922 N N . GLU A 1 372 ? 1.6 -30.953 10.953 1 95.56 372 GLU A N 1
ATOM 2923 C CA . GLU A 1 372 ? 2.143 -31.422 12.227 1 95.56 372 GLU A CA 1
ATOM 2924 C C . GLU A 1 372 ? 3.25 -32.438 12.016 1 95.56 372 GLU A C 1
ATOM 2926 O O . GLU A 1 372 ? 4.414 -32.188 12.32 1 95.56 372 GLU A O 1
ATOM 2931 N N . LYS A 1 373 ? 2.912 -33.562 11.398 1 97.44 373 LYS A N 1
ATOM 2932 C CA . LYS A 1 373 ? 3.857 -34.656 11.305 1 97.44 373 LYS A CA 1
ATOM 2933 C C . LYS A 1 373 ? 5.051 -34.281 10.43 1 97.44 373 LYS A C 1
ATOM 2935 O O . LYS A 1 373 ? 6.199 -34.562 10.797 1 97.44 373 LYS A O 1
ATOM 2940 N N . ALA A 1 374 ? 4.797 -33.75 9.258 1 97.38 374 ALA A N 1
ATOM 2941 C CA . ALA A 1 374 ? 5.887 -33.375 8.367 1 97.38 374 ALA A CA 1
ATOM 2942 C C . ALA A 1 374 ? 6.777 -32.312 9.023 1 97.38 374 ALA A C 1
ATOM 2944 O O . ALA A 1 374 ? 8 -32.375 8.914 1 97.38 374 ALA A O 1
ATOM 2945 N N . VAL A 1 375 ? 6.148 -31.359 9.68 1 95.44 375 VAL A N 1
ATOM 2946 C CA . VAL A 1 375 ? 6.891 -30.297 10.344 1 95.44 375 VAL A CA 1
ATOM 2947 C C . VAL A 1 375 ? 7.805 -30.891 11.414 1 95.44 375 VAL A C 1
ATOM 2949 O O . VAL A 1 375 ? 8.953 -30.469 11.562 1 95.44 375 VAL A O 1
ATOM 2952 N N . LYS A 1 376 ? 7.297 -31.797 12.164 1 94.94 376 LYS A N 1
ATOM 2953 C CA . LYS A 1 376 ? 8.086 -32.469 13.195 1 94.94 376 LYS A CA 1
ATOM 2954 C C . LYS A 1 376 ? 9.297 -33.156 12.594 1 94.94 376 LYS A C 1
ATOM 2956 O O . LYS A 1 376 ? 10.328 -33.312 13.25 1 94.94 376 LYS A O 1
ATOM 2961 N N . MET A 1 377 ? 9.18 -33.562 11.367 1 96.5 377 MET A N 1
ATOM 2962 C CA . MET A 1 377 ? 10.273 -34.25 10.688 1 96.5 377 MET A CA 1
ATOM 2963 C C . MET A 1 377 ? 11.148 -33.25 9.922 1 96.5 377 MET A C 1
ATOM 2965 O O . MET A 1 377 ? 12.047 -33.656 9.188 1 96.5 377 MET A O 1
ATOM 2969 N N . GLY A 1 378 ? 10.859 -31.969 10 1 95.31 378 GLY A N 1
ATOM 2970 C CA . GLY A 1 378 ? 11.719 -30.938 9.445 1 95.31 378 GLY A CA 1
ATOM 2971 C C . GLY A 1 378 ? 11.344 -30.547 8.023 1 95.31 378 GLY A C 1
ATOM 2972 O O . GLY A 1 378 ? 12.172 -30.016 7.289 1 95.31 378 GLY A O 1
ATOM 2973 N N . VAL A 1 379 ? 10.164 -30.875 7.613 1 96.94 379 VAL A N 1
ATOM 2974 C CA . VAL A 1 379 ? 9.719 -30.562 6.258 1 96.94 379 VAL A CA 1
ATOM 2975 C C . VAL A 1 379 ? 8.461 -29.688 6.312 1 96.94 379 VAL A C 1
ATOM 2977 O O . VAL A 1 379 ? 7.492 -30.047 6.984 1 96.94 379 VAL A O 1
ATOM 2980 N N . LEU A 1 380 ? 8.539 -28.547 5.594 1 96.31 380 LEU A N 1
ATOM 2981 C CA . LEU A 1 380 ? 7.398 -27.641 5.566 1 96.31 380 LEU A CA 1
ATOM 2982 C C . LEU A 1 380 ? 6.773 -27.594 4.176 1 96.31 380 LEU A C 1
ATOM 2984 O O . LEU A 1 380 ? 7.461 -27.328 3.189 1 96.31 380 LEU A O 1
ATOM 2988 N N . MET A 1 381 ? 5.512 -27.906 4.023 1 96.94 381 MET A N 1
ATOM 2989 C CA . MET A 1 381 ? 4.66 -27.766 2.846 1 96.94 381 MET A CA 1
ATOM 2990 C C . MET A 1 381 ? 3.303 -27.188 3.219 1 96.94 381 MET A C 1
ATOM 2992 O O . MET A 1 381 ? 3.08 -26.812 4.371 1 96.94 381 MET A O 1
ATOM 2996 N N . LEU A 1 382 ? 2.422 -27.031 2.221 1 97.19 382 LEU A N 1
ATOM 2997 C CA . LEU A 1 382 ? 1.105 -26.484 2.533 1 97.19 382 LEU A CA 1
ATOM 2998 C C . LEU A 1 382 ? 0.007 -27.484 2.203 1 97.19 382 LEU A C 1
ATOM 3000 O O . LEU A 1 382 ? -0.024 -28.031 1.1 1 97.19 382 LEU A O 1
ATOM 3004 N N . PRO A 1 383 ? -0.874 -27.703 3.193 1 97.62 383 PRO A N 1
ATOM 3005 C CA . PRO A 1 383 ? -2.041 -28.531 2.859 1 97.62 383 PRO A CA 1
ATOM 3006 C C . PRO A 1 383 ? -2.973 -27.844 1.858 1 97.62 383 PRO A C 1
ATOM 3008 O O . PRO A 1 383 ? -3.098 -26.609 1.862 1 97.62 383 PRO A O 1
ATOM 3011 N N . GLY A 1 384 ? -3.602 -28.625 1.072 1 97.88 384 GLY A N 1
ATOM 3012 C CA . GLY A 1 384 ? -4.414 -28.109 -0.021 1 97.88 384 GLY A CA 1
ATOM 3013 C C . GLY A 1 384 ? -5.594 -27.281 0.449 1 97.88 384 GLY A C 1
ATOM 3014 O O . GLY A 1 384 ? -6.043 -26.375 -0.259 1 97.88 384 GLY A O 1
ATOM 3015 N N . ASN A 1 385 ? -6.133 -27.5 1.646 1 96.88 385 ASN A N 1
ATOM 3016 C CA . ASN A 1 385 ? -7.309 -26.797 2.148 1 96.88 385 ASN A CA 1
ATOM 3017 C C . ASN A 1 385 ? -7.094 -25.297 2.164 1 96.88 385 ASN A C 1
ATOM 3019 O O . ASN A 1 385 ? -8.047 -24.516 2.027 1 96.88 385 ASN A O 1
ATOM 3023 N N . ALA A 1 386 ? -5.879 -24.844 2.266 1 95.62 386 ALA A N 1
ATOM 3024 C CA . ALA A 1 386 ? -5.531 -23.438 2.338 1 95.62 386 ALA A CA 1
ATOM 3025 C C . ALA A 1 386 ? -5.902 -22.703 1.046 1 95.62 386 ALA A C 1
ATOM 3027 O O . ALA A 1 386 ? -5.988 -21.484 1.018 1 95.62 386 ALA A O 1
ATOM 3028 N N . PHE A 1 387 ? -6.145 -23.453 -0.036 1 97.5 387 PHE A N 1
ATOM 3029 C CA . PHE A 1 387 ? -6.301 -22.859 -1.355 1 97.5 387 PHE A CA 1
ATOM 3030 C C . PHE A 1 387 ? -7.738 -22.984 -1.845 1 97.5 387 PHE A C 1
ATOM 3032 O O . PHE A 1 387 ? -8.023 -22.75 -3.02 1 97.5 387 PHE A O 1
ATOM 3039 N N . TYR A 1 388 ? -8.633 -23.406 -0.972 1 97.12 388 TYR A N 1
ATOM 3040 C CA . TYR A 1 388 ? -10.039 -23.547 -1.337 1 97.12 388 TYR A CA 1
ATOM 3041 C C . TYR A 1 388 ? -10.891 -22.469 -0.688 1 97.12 388 TYR A C 1
ATOM 3043 O O . TYR A 1 388 ? -10.523 -21.922 0.358 1 97.12 388 TYR A O 1
ATOM 3051 N N . ILE A 1 389 ? -11.992 -22.125 -1.288 1 96.19 389 ILE A N 1
ATOM 3052 C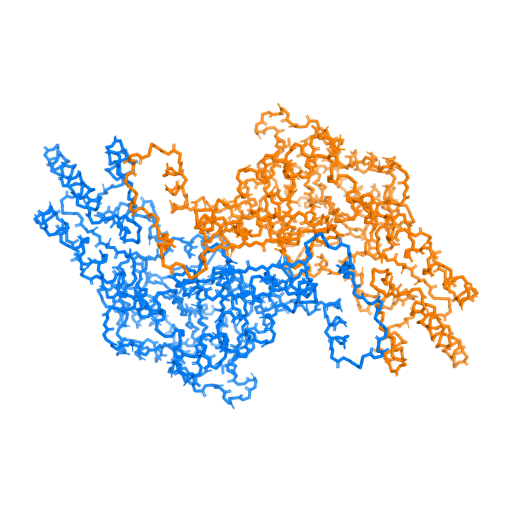 CA . ILE A 1 389 ? -12.93 -21.141 -0.782 1 96.19 389 ILE A CA 1
ATOM 3053 C C . ILE A 1 389 ? -13.359 -21.5 0.636 1 96.19 389 ILE A C 1
ATOM 3055 O O . ILE A 1 389 ? -13.359 -20.656 1.532 1 96.19 389 ILE A O 1
ATOM 3059 N N . ASP A 1 390 ? -13.719 -22.75 0.847 1 95.75 390 ASP A N 1
ATOM 3060 C CA . ASP A 1 390 ? -13.93 -23.281 2.188 1 95.75 390 ASP A CA 1
ATOM 3061 C C . ASP A 1 390 ? -12.688 -24 2.695 1 95.75 390 ASP A C 1
ATOM 3063 O O . ASP A 1 390 ? -12.531 -25.203 2.479 1 95.75 390 ASP A O 1
ATOM 3067 N N . SER A 1 391 ? -11.875 -23.297 3.408 1 93.88 391 SER A N 1
ATOM 3068 C CA . SER A 1 391 ? -10.594 -23.828 3.844 1 93.88 391 SER A CA 1
ATOM 3069 C C . SER A 1 391 ? -10.766 -24.812 4.992 1 93.88 391 SER A C 1
ATOM 3071 O O . SER A 1 391 ? -9.797 -25.453 5.41 1 93.88 391 SER A O 1
ATOM 3073 N N . SER A 1 392 ? -11.945 -24.969 5.523 1 93.75 392 SER A N 1
ATOM 3074 C CA . SER A 1 392 ? -12.195 -25.891 6.621 1 93.75 392 SER A CA 1
ATOM 3075 C C . SER A 1 392 ? -12.484 -27.297 6.105 1 93.75 392 SER A C 1
ATOM 3077 O O . SER A 1 392 ? -12.453 -28.266 6.867 1 93.75 392 SER A O 1
ATOM 3079 N N . ALA A 1 393 ? -12.773 -27.406 4.816 1 94.69 393 ALA A N 1
ATOM 3080 C CA . ALA A 1 393 ? -13.094 -28.703 4.227 1 94.69 393 ALA A CA 1
ATOM 3081 C C . ALA A 1 393 ? -11.844 -29.562 4.094 1 94.69 393 ALA A C 1
ATOM 3083 O O . ALA A 1 393 ? -10.758 -29.062 3.793 1 94.69 393 ALA A O 1
ATOM 3084 N N . PRO A 1 394 ? -12.016 -30.891 4.352 1 96.81 394 PRO A N 1
ATOM 3085 C CA . PRO A 1 394 ? -10.883 -31.797 4.152 1 96.81 394 PRO A CA 1
ATOM 3086 C C . PRO A 1 394 ? -10.383 -31.812 2.707 1 96.81 394 PRO A C 1
ATOM 3088 O O . PRO A 1 394 ? -11.172 -31.609 1.778 1 96.81 394 PRO A O 1
ATOM 3091 N N . SER A 1 395 ? -9.086 -32 2.576 1 97.94 395 SER A N 1
ATOM 3092 C CA . SER A 1 395 ? -8.484 -32.062 1.248 1 97.94 395 SER A CA 1
ATOM 3093 C C . SER A 1 395 ? -7.371 -33.125 1.193 1 97.94 395 SER A C 1
ATOM 3095 O O . SER A 1 395 ? -6.539 -33.188 2.102 1 97.94 395 SER A O 1
ATOM 3097 N N . PRO A 1 396 ? -7.41 -33.938 0.177 1 98.44 396 PRO A N 1
ATOM 3098 C CA . PRO A 1 396 ? -6.316 -34.875 -0.007 1 98.44 396 PRO A CA 1
ATOM 3099 C C . PRO A 1 396 ? -5.105 -34.281 -0.706 1 98.44 396 PRO A C 1
ATOM 3101 O O . PRO A 1 396 ? -4.148 -34.969 -1.028 1 98.44 396 PRO A O 1
ATOM 3104 N N . TYR A 1 397 ? -5.168 -32.969 -0.984 1 98.44 397 TYR A N 1
ATOM 3105 C CA . TYR A 1 397 ? -4.141 -32.312 -1.783 1 98.44 397 TYR A CA 1
ATOM 3106 C C . TYR A 1 397 ? -3.129 -31.609 -0.893 1 98.44 397 TYR A C 1
ATOM 3108 O O . TYR A 1 397 ? -3.445 -31.234 0.239 1 98.44 397 TYR A O 1
ATOM 3116 N N . LEU A 1 398 ? -1.918 -31.453 -1.373 1 98.44 398 LEU A N 1
ATOM 3117 C CA . LEU A 1 398 ? -0.905 -30.562 -0.824 1 98.44 398 LEU A CA 1
ATOM 3118 C C . LEU A 1 398 ? -0.148 -29.844 -1.939 1 98.44 398 LEU A C 1
ATOM 3120 O O . LEU A 1 398 ? -0.16 -30.297 -3.088 1 98.44 398 LEU A O 1
ATOM 3124 N N . ARG A 1 399 ? 0.448 -28.688 -1.638 1 98.38 399 ARG A N 1
ATOM 3125 C CA . ARG A 1 399 ? 1.277 -27.922 -2.568 1 98.38 399 ARG A CA 1
ATOM 3126 C C . ARG A 1 399 ? 2.732 -27.906 -2.111 1 98.38 399 ARG A C 1
ATOM 3128 O O . ARG A 1 399 ? 3.018 -27.641 -0.942 1 98.38 399 ARG A O 1
ATOM 3135 N N . ALA A 1 400 ? 3.604 -28.172 -2.994 1 98.31 400 ALA A N 1
ATOM 3136 C CA . ALA A 1 400 ? 5.039 -28.016 -2.768 1 98.31 400 ALA A CA 1
ATOM 3137 C C . ALA A 1 400 ? 5.645 -26.984 -3.711 1 98.31 400 ALA A C 1
ATOM 3139 O O . ALA A 1 400 ? 5.422 -27.031 -4.922 1 98.31 400 ALA A O 1
ATOM 3140 N N . SER A 1 401 ? 6.355 -26.078 -3.17 1 97.81 401 SER A N 1
ATOM 3141 C CA . SER A 1 401 ? 7.062 -25.078 -3.969 1 97.81 401 SER A CA 1
ATOM 3142 C C . SER A 1 401 ? 8.461 -25.562 -4.336 1 97.81 401 SER A C 1
ATOM 3144 O O . SER A 1 401 ? 9.203 -26.047 -3.48 1 97.81 401 SER A O 1
ATOM 3146 N N . PHE A 1 402 ? 8.867 -25.422 -5.578 1 98.31 402 PHE A N 1
ATOM 3147 C CA . PHE A 1 402 ? 10.211 -25.812 -5.992 1 98.31 402 PHE A CA 1
ATOM 3148 C C . PHE A 1 402 ? 11.062 -24.594 -6.301 1 98.31 402 PHE A C 1
ATOM 3150 O O . PHE A 1 402 ? 12.039 -24.688 -7.043 1 98.31 402 PHE A O 1
ATOM 3157 N N . SER A 1 403 ? 10.734 -23.469 -5.754 1 96.31 403 SER A N 1
ATOM 3158 C CA . SER A 1 403 ? 11.344 -22.188 -6.109 1 96.31 403 SER A CA 1
ATOM 3159 C C . SER A 1 403 ? 12.703 -22.016 -5.445 1 96.31 403 SER A C 1
ATOM 3161 O O . SER A 1 403 ? 13.633 -21.469 -6.047 1 96.31 403 SER A O 1
ATOM 3163 N N . SER A 1 404 ? 12.875 -22.5 -4.207 1 93.44 404 SER A N 1
ATOM 3164 C CA . SER A 1 404 ? 14.078 -22.125 -3.465 1 93.44 404 SER A CA 1
ATOM 3165 C C . SER A 1 404 ? 14.859 -23.359 -3.021 1 93.44 404 SER A C 1
ATOM 3167 O O . SER A 1 404 ? 16.078 -23.312 -2.91 1 93.44 404 SER A O 1
ATOM 3169 N N . ALA A 1 405 ? 14.25 -24.5 -2.74 1 95.75 405 ALA A N 1
ATOM 3170 C CA . ALA A 1 405 ? 14.898 -25.703 -2.246 1 95.75 405 ALA A CA 1
ATOM 3171 C C . ALA A 1 405 ? 15.805 -26.328 -3.312 1 95.75 405 ALA A C 1
ATOM 3173 O O . ALA A 1 405 ? 15.469 -26.312 -4.5 1 95.75 405 ALA A O 1
ATOM 3174 N N . SER A 1 406 ? 16.906 -26.906 -2.902 1 97.06 406 SER A N 1
ATOM 3175 C CA . SER A 1 406 ? 17.781 -27.609 -3.826 1 97.06 406 SER A CA 1
ATOM 3176 C C . SER A 1 406 ? 17.188 -28.953 -4.25 1 97.06 406 SER A C 1
ATOM 3178 O O . SER A 1 406 ? 16.266 -29.453 -3.611 1 97.06 406 SER A O 1
ATOM 3180 N N . PRO A 1 407 ? 17.688 -29.516 -5.348 1 98.25 407 PRO A N 1
ATOM 3181 C CA . PRO A 1 407 ? 17.234 -30.844 -5.754 1 98.25 407 PRO A CA 1
ATOM 3182 C C . PRO A 1 407 ? 17.375 -31.875 -4.641 1 98.25 407 PRO A C 1
ATOM 3184 O O . PRO A 1 407 ? 16.484 -32.719 -4.445 1 98.25 407 PRO A O 1
ATOM 3187 N N . GLU A 1 408 ? 18.484 -31.781 -3.902 1 98.44 408 GLU A N 1
ATOM 3188 C CA . GLU A 1 408 ? 18.703 -32.719 -2.797 1 98.44 408 GLU A CA 1
ATOM 3189 C C . GLU A 1 408 ? 17.656 -32.531 -1.698 1 98.44 408 GLU A C 1
ATOM 3191 O O . GLU A 1 408 ? 17.156 -33.5 -1.143 1 98.44 408 GLU A O 1
ATOM 3196 N N . GLN A 1 409 ? 17.375 -31.312 -1.397 1 98.06 409 GLN A N 1
ATOM 3197 C CA . GLN A 1 409 ? 16.375 -31 -0.382 1 98.06 409 GLN A CA 1
ATOM 3198 C C . GLN A 1 409 ? 15 -31.484 -0.811 1 98.06 409 GLN A C 1
ATOM 3200 O O . GLN A 1 409 ? 14.234 -32 0.007 1 98.06 409 GLN A O 1
ATOM 3205 N N . MET A 1 410 ? 14.656 -31.297 -2.041 1 98.69 410 MET A N 1
ATOM 3206 C CA . MET A 1 410 ? 13.375 -31.766 -2.559 1 98.69 410 MET A CA 1
ATOM 3207 C C . MET A 1 410 ? 13.273 -33.281 -2.48 1 98.69 410 MET A C 1
ATOM 3209 O O . MET A 1 410 ? 12.219 -33.812 -2.119 1 98.69 410 MET A O 1
ATOM 3213 N N . ASP A 1 411 ? 14.383 -33.906 -2.84 1 98.69 411 ASP A N 1
ATOM 3214 C CA . ASP A 1 411 ? 14.422 -35.344 -2.744 1 98.69 411 ASP A CA 1
ATOM 3215 C C . ASP A 1 411 ? 14.172 -35.812 -1.31 1 98.69 411 ASP A C 1
ATOM 3217 O O . ASP A 1 411 ? 13.344 -36.688 -1.067 1 98.69 411 ASP A O 1
ATOM 3221 N N . MET A 1 412 ? 14.852 -35.188 -0.374 1 98.56 412 MET A N 1
ATOM 3222 C CA . MET A 1 412 ? 14.719 -35.531 1.04 1 98.56 412 MET A CA 1
ATOM 3223 C C . MET A 1 412 ? 13.305 -35.25 1.533 1 98.56 412 MET A C 1
ATOM 3225 O O . MET A 1 412 ? 12.734 -36.062 2.277 1 98.56 412 MET A O 1
ATOM 3229 N N . ALA A 1 413 ? 12.781 -34.156 1.152 1 98.62 413 ALA A N 1
ATOM 3230 C CA . ALA A 1 413 ? 11.438 -33.781 1.579 1 98.62 413 ALA A CA 1
ATOM 3231 C C . ALA A 1 413 ? 10.406 -34.781 1.107 1 98.62 413 ALA A C 1
ATOM 3233 O O . ALA A 1 413 ? 9.508 -35.156 1.86 1 98.62 413 ALA A O 1
ATOM 3234 N N . PHE A 1 414 ? 10.492 -35.25 -0.098 1 98.81 414 PHE A N 1
ATOM 3235 C CA . PHE A 1 414 ? 9.508 -36.188 -0.642 1 98.81 414 PHE A CA 1
ATOM 3236 C C . PHE A 1 414 ? 9.734 -37.594 -0.092 1 98.81 414 PHE A C 1
ATOM 3238 O O . PHE A 1 414 ? 8.789 -38.375 0.005 1 98.81 414 PHE A O 1
ATOM 3245 N N . GLN A 1 415 ? 11 -37.906 0.273 1 98.75 415 GLN A N 1
ATOM 3246 C CA . GLN A 1 415 ? 11.242 -39.125 1.007 1 98.75 415 GLN A CA 1
ATOM 3247 C C . GLN A 1 415 ? 10.484 -39.156 2.332 1 98.75 415 GLN A C 1
ATOM 3249 O O . GLN A 1 415 ? 9.836 -40.125 2.676 1 98.75 415 GLN A O 1
ATOM 3254 N N . VAL A 1 416 ? 10.602 -38.094 3.055 1 98.62 416 VAL A N 1
ATOM 3255 C CA . VAL A 1 416 ? 9.891 -37.938 4.324 1 98.62 416 VAL A CA 1
ATOM 3256 C C . VAL A 1 416 ? 8.391 -38.031 4.094 1 98.62 416 VAL A C 1
ATOM 3258 O O . VAL A 1 416 ? 7.684 -38.719 4.836 1 98.62 416 VAL A O 1
ATOM 3261 N N . LEU A 1 417 ? 7.902 -37.344 3.074 1 98.75 417 LEU A N 1
ATOM 3262 C CA . LEU A 1 417 ? 6.477 -37.375 2.766 1 98.75 417 LEU A CA 1
ATOM 3263 C C . LEU A 1 417 ? 6 -38.781 2.471 1 98.75 417 LEU A C 1
ATOM 3265 O O . LEU A 1 417 ? 4.941 -39.188 2.949 1 98.75 417 LEU A O 1
ATOM 3269 N N . ALA A 1 418 ? 6.75 -39.5 1.669 1 98.75 418 ALA A N 1
ATOM 3270 C CA . ALA A 1 418 ? 6.414 -40.906 1.337 1 98.75 418 ALA A CA 1
ATOM 3271 C C . ALA A 1 418 ? 6.305 -41.75 2.596 1 98.75 418 ALA A C 1
ATOM 3273 O O . ALA A 1 418 ? 5.375 -42.531 2.734 1 98.75 418 ALA A O 1
ATOM 3274 N N . GLN A 1 419 ? 7.273 -41.594 3.467 1 98.44 419 GLN A N 1
ATOM 3275 C CA . GLN A 1 419 ? 7.27 -42.312 4.727 1 98.44 419 GLN A CA 1
ATOM 3276 C C . GLN A 1 419 ? 6.016 -42 5.539 1 98.44 419 GLN A C 1
ATOM 3278 O O . GLN A 1 419 ? 5.359 -42.938 6.051 1 98.44 419 GLN A O 1
ATOM 3283 N N . LEU A 1 420 ? 5.676 -40.781 5.633 1 98.31 420 LEU A N 1
ATOM 3284 C CA . LEU A 1 420 ? 4.531 -40.344 6.426 1 98.31 420 LEU A CA 1
ATOM 3285 C C . LEU A 1 420 ? 3.227 -40.875 5.828 1 98.31 420 LEU A C 1
ATOM 3287 O O . LEU A 1 420 ? 2.307 -41.25 6.559 1 98.31 420 LEU A O 1
ATOM 3291 N N . ILE A 1 421 ? 3.113 -40.812 4.477 1 98.44 421 ILE A N 1
ATOM 3292 C CA . ILE A 1 421 ? 1.923 -41.344 3.803 1 98.44 421 ILE A CA 1
ATOM 3293 C C . ILE A 1 421 ? 1.768 -42.812 4.082 1 98.44 421 ILE A C 1
ATOM 3295 O O . ILE A 1 421 ? 0.686 -43.281 4.453 1 98.44 421 ILE A O 1
ATOM 3299 N N . LYS A 1 422 ? 2.828 -43.562 3.98 1 98.06 422 LYS A N 1
ATOM 3300 C CA . LYS A 1 422 ? 2.789 -45 4.215 1 98.06 422 LYS A CA 1
ATOM 3301 C C . LYS A 1 422 ? 2.383 -45.312 5.652 1 98.06 422 LYS A C 1
ATOM 3303 O O . LYS A 1 422 ? 1.561 -46.219 5.887 1 98.06 422 LYS A O 1
ATOM 3308 N N . GLU A 1 423 ? 2.969 -44.594 6.535 1 97.31 423 GLU A N 1
ATOM 3309 C CA . GLU A 1 423 ? 2.623 -44.781 7.938 1 97.31 423 GLU A CA 1
ATOM 3310 C C . GLU A 1 423 ? 1.15 -44.469 8.195 1 97.31 423 GLU A C 1
ATOM 3312 O O . GLU A 1 423 ? 0.491 -45.156 8.969 1 97.31 423 GLU A O 1
ATOM 3317 N N . SER A 1 424 ? 0.665 -43.438 7.59 1 95.94 424 SER A N 1
ATOM 3318 C CA . SER A 1 424 ? -0.726 -43.031 7.773 1 95.94 424 SER A CA 1
ATOM 3319 C C . SER A 1 424 ? -1.682 -44.062 7.191 1 95.94 424 SER A C 1
ATOM 3321 O O . SER A 1 424 ? -2.768 -44.281 7.73 1 95.94 424 SER A O 1
ATOM 3323 N N . LEU A 1 425 ? -1.329 -44.625 6.059 1 95.38 425 LEU A N 1
ATOM 3324 C CA . LEU A 1 425 ? -2.168 -45.625 5.391 1 95.38 425 LEU A CA 1
ATOM 3325 C C . LEU A 1 425 ? -2.174 -46.938 6.164 1 95.38 425 LEU A C 1
ATOM 3327 O O . LEU A 1 425 ? -3.154 -47.688 6.117 1 95.38 425 LEU A O 1
ATOM 3331 N N . LEU A 1 426 ? -1.097 -47.125 6.855 1 91.56 426 LEU A N 1
ATOM 3332 C CA . LEU A 1 426 ? -1.026 -48.312 7.668 1 91.56 426 LEU A CA 1
ATOM 3333 C C . LEU A 1 426 ? -1.873 -48.188 8.93 1 91.56 426 LEU A C 1
ATOM 3335 O O . LEU A 1 426 ? -2.307 -49.188 9.508 1 91.56 426 LEU A O 1
ATOM 3339 N N . ARG A 1 427 ? -1.908 -47.125 9.5 1 84.62 427 ARG A N 1
ATOM 3340 C CA . ARG A 1 427 ? -2.682 -46.875 10.719 1 84.62 427 ARG A CA 1
ATOM 3341 C C . ARG A 1 427 ? -4.176 -46.875 10.422 1 84.62 427 ARG A C 1
ATOM 3343 O O . ARG A 1 427 ? -4.996 -47.156 11.289 1 84.62 427 ARG A O 1
ATOM 3350 N N . ASN A 1 428 ? -4.625 -46.625 9.227 1 70.44 428 ASN A N 1
ATOM 3351 C CA . ASN A 1 428 ? -6.035 -46.594 8.859 1 70.44 428 ASN A CA 1
ATOM 3352 C C . ASN A 1 428 ? -6.453 -47.938 8.211 1 70.44 428 ASN A C 1
ATOM 3354 O O . ASN A 1 428 ? -7.633 -48.281 8.219 1 70.44 428 ASN A O 1
ATOM 3358 N N . MET B 1 1 ? -10.297 -1.546 27.766 1 92.69 1 MET B N 1
ATOM 3359 C CA . MET B 1 1 ? -11.148 -1.096 26.672 1 92.69 1 MET B CA 1
ATOM 3360 C C . MET B 1 1 ? -11.711 -2.283 25.891 1 92.69 1 MET B C 1
ATOM 3362 O O . MET B 1 1 ? -11.055 -3.32 25.781 1 92.69 1 MET B O 1
ATOM 3366 N N . ASN B 1 2 ? -12.977 -2.195 25.469 1 95.19 2 ASN B N 1
ATOM 3367 C CA . ASN B 1 2 ? -13.547 -3.184 24.562 1 95.19 2 ASN B CA 1
ATOM 3368 C C . ASN B 1 2 ? -13.234 -2.855 23.109 1 95.19 2 ASN B C 1
ATOM 3370 O O . ASN B 1 2 ? -14.039 -2.209 22.438 1 95.19 2 ASN B O 1
ATOM 3374 N N . TYR B 1 3 ? -12.148 -3.385 22.625 1 96.94 3 TYR B N 1
ATOM 3375 C CA . TYR B 1 3 ? -11.664 -3.039 21.297 1 96.94 3 TYR B CA 1
ATOM 3376 C C . TYR B 1 3 ? -12.602 -3.566 20.219 1 96.94 3 TYR B C 1
ATOM 3378 O O . TYR B 1 3 ? -12.602 -3.068 19.094 1 96.94 3 TYR B O 1
ATOM 3386 N N . ALA B 1 4 ? -13.367 -4.594 20.453 1 95.06 4 ALA B N 1
ATOM 3387 C CA . ALA B 1 4 ? -14.281 -5.176 19.484 1 95.06 4 ALA B CA 1
ATOM 3388 C C . ALA B 1 4 ? -15.273 -4.133 18.969 1 95.06 4 ALA B C 1
ATOM 3390 O O . ALA B 1 4 ? -15.734 -4.203 17.828 1 95.06 4 ALA B O 1
ATOM 3391 N N . ARG B 1 5 ? -15.539 -3.117 19.797 1 95.31 5 ARG B N 1
ATOM 3392 C CA . ARG B 1 5 ? -16.453 -2.023 19.453 1 95.31 5 ARG B CA 1
ATOM 3393 C C . ARG B 1 5 ? -15.969 -1.295 18.203 1 95.31 5 ARG B C 1
ATOM 3395 O O . ARG B 1 5 ? -16.781 -0.747 17.453 1 95.31 5 ARG B O 1
ATOM 3402 N N . PHE B 1 6 ? -14.695 -1.375 18 1 97.75 6 PHE B N 1
ATOM 3403 C CA . PHE B 1 6 ? -14.109 -0.518 16.984 1 97.75 6 PHE B CA 1
ATOM 3404 C C . PHE B 1 6 ? -13.758 -1.322 15.734 1 97.75 6 PHE B C 1
ATOM 3406 O O . PHE B 1 6 ? -13.156 -0.793 14.789 1 97.75 6 PHE B O 1
ATOM 3413 N N . ILE B 1 7 ? -14.07 -2.539 15.672 1 98 7 ILE B N 1
ATOM 3414 C CA . ILE B 1 7 ? -13.664 -3.418 14.586 1 98 7 ILE B CA 1
ATOM 3415 C C . ILE B 1 7 ? -14.859 -3.684 13.664 1 98 7 ILE B C 1
ATOM 3417 O O . ILE B 1 7 ? -15.906 -4.156 14.117 1 98 7 ILE B O 1
ATOM 3421 N N . THR B 1 8 ? -14.75 -3.352 12.336 1 97.38 8 THR B N 1
ATOM 3422 C CA . THR B 1 8 ? -15.797 -3.635 11.359 1 97.38 8 THR B CA 1
ATOM 3423 C C . THR B 1 8 ? -15.898 -5.133 11.094 1 97.38 8 THR B C 1
ATOM 3425 O O . THR B 1 8 ? -14.984 -5.891 11.422 1 97.38 8 THR B O 1
ATOM 3428 N N . ALA B 1 9 ? -17 -5.527 10.484 1 95.62 9 ALA B N 1
ATOM 3429 C CA . ALA B 1 9 ? -17.172 -6.93 10.102 1 95.62 9 ALA B CA 1
ATOM 3430 C C . ALA B 1 9 ? -16.078 -7.383 9.141 1 95.62 9 ALA B C 1
ATOM 3432 O O . ALA B 1 9 ? -15.578 -8.5 9.25 1 95.62 9 ALA B O 1
ATOM 3433 N N . ALA B 1 10 ? -15.742 -6.531 8.195 1 95.62 10 ALA B N 1
ATOM 3434 C CA . ALA B 1 10 ? -14.688 -6.852 7.234 1 95.62 10 ALA B CA 1
ATOM 3435 C C . ALA B 1 10 ? -13.359 -7.09 7.938 1 95.62 10 ALA B C 1
ATOM 3437 O O . ALA B 1 10 ? -12.664 -8.062 7.648 1 95.62 10 ALA B O 1
ATOM 3438 N N . SER B 1 11 ? -12.969 -6.207 8.812 1 97.81 11 SER B N 1
ATOM 3439 C CA . SER B 1 11 ? -11.719 -6.352 9.547 1 97.81 11 SER B CA 1
ATOM 3440 C C . SER B 1 11 ? -11.719 -7.609 10.406 1 97.81 11 SER B C 1
ATOM 3442 O O . SER B 1 11 ? -10.719 -8.32 10.477 1 97.81 11 SER B O 1
ATOM 3444 N N . ALA B 1 12 ? -12.867 -7.855 11.07 1 97.38 12 ALA B N 1
ATOM 3445 C CA . ALA B 1 12 ? -12.992 -9.039 11.922 1 97.38 12 ALA B CA 1
ATOM 3446 C C . ALA B 1 12 ? -12.836 -10.32 11.109 1 97.38 12 ALA B C 1
ATOM 3448 O O . ALA B 1 12 ? -12.383 -11.336 11.625 1 97.38 12 ALA B O 1
ATOM 3449 N N . ALA B 1 13 ? -13.148 -10.25 9.844 1 96.5 13 ALA B N 1
ATOM 3450 C CA . ALA B 1 13 ? -13.148 -11.43 8.984 1 96.5 13 ALA B CA 1
ATOM 3451 C C . ALA B 1 13 ? -11.766 -11.688 8.391 1 96.5 13 ALA B C 1
ATOM 3453 O O . ALA B 1 13 ? -11.547 -12.703 7.734 1 96.5 13 ALA B O 1
ATOM 3454 N N . ARG B 1 14 ? -10.812 -10.82 8.609 1 96.69 14 ARG B N 1
ATOM 3455 C CA . ARG B 1 14 ? -9.461 -11.031 8.102 1 96.69 14 ARG B CA 1
ATOM 3456 C C . ARG B 1 14 ? -8.695 -12 8.992 1 96.69 14 ARG B C 1
ATOM 3458 O O . ARG B 1 14 ? -8.719 -11.883 10.219 1 96.69 14 ARG B O 1
ATOM 3465 N N . ASN B 1 15 ? -8.094 -12.945 8.336 1 93.94 15 ASN B N 1
ATOM 3466 C CA . ASN B 1 15 ? -7.309 -13.961 9.023 1 93.94 15 ASN B CA 1
ATOM 3467 C C . ASN B 1 15 ? -5.871 -14.008 8.508 1 93.94 15 ASN B C 1
ATOM 3469 O O . ASN B 1 15 ? -5.594 -13.562 7.398 1 93.94 15 ASN B O 1
ATOM 3473 N N . PRO B 1 16 ? -4.992 -14.539 9.312 1 92.38 16 PRO B N 1
ATOM 3474 C CA . PRO B 1 16 ? -3.605 -14.672 8.859 1 92.38 16 PRO B CA 1
ATOM 3475 C C . PRO B 1 16 ? -3.479 -15.531 7.602 1 92.38 16 PRO B C 1
ATOM 3477 O O . PRO B 1 16 ? -4.184 -16.531 7.461 1 92.38 16 PRO B O 1
ATOM 3480 N N . SER B 1 17 ? -2.586 -15.141 6.746 1 91 17 SER B N 1
ATOM 3481 C CA . SER B 1 17 ? -2.285 -15.906 5.539 1 91 17 SER B CA 1
ATOM 3482 C C . SER B 1 17 ? -1.633 -17.25 5.879 1 91 17 SER B C 1
ATOM 3484 O O . SER B 1 17 ? -0.617 -17.281 6.578 1 91 17 SER B O 1
ATOM 3486 N N . PRO B 1 18 ? -2.201 -18.281 5.359 1 89.81 18 PRO B N 1
ATOM 3487 C CA . PRO B 1 18 ? -1.544 -19.562 5.602 1 89.81 18 PRO B CA 1
ATOM 3488 C C . PRO B 1 18 ? -0.123 -19.625 5.047 1 89.81 18 PRO B C 1
ATOM 3490 O O . PRO B 1 18 ? 0.759 -20.234 5.656 1 89.81 18 PRO B O 1
ATOM 3493 N N . ILE B 1 19 ? 0.083 -19 3.941 1 89.62 19 ILE B N 1
ATOM 3494 C CA . ILE B 1 19 ? 1.398 -18.984 3.311 1 89.62 19 ILE B CA 1
ATOM 3495 C C . ILE B 1 19 ? 2.379 -18.203 4.191 1 89.62 19 ILE B C 1
ATOM 3497 O O . ILE B 1 19 ? 3.492 -18.672 4.445 1 89.62 19 ILE B O 1
ATOM 3501 N N . ARG B 1 20 ? 1.933 -17.062 4.648 1 87.25 20 ARG B N 1
ATOM 3502 C CA . ARG B 1 20 ? 2.812 -16.219 5.453 1 87.25 20 ARG B CA 1
ATOM 3503 C C . ARG B 1 20 ? 3.096 -16.859 6.809 1 87.25 20 ARG B C 1
ATOM 3505 O O . ARG B 1 20 ? 4.211 -16.75 7.328 1 87.25 20 ARG B O 1
ATOM 3512 N N . THR B 1 21 ? 2.121 -17.531 7.336 1 86.25 21 THR B N 1
ATOM 3513 C CA . THR B 1 21 ? 2.311 -18.25 8.594 1 86.25 21 THR B CA 1
ATOM 3514 C C . THR B 1 21 ? 3.35 -19.344 8.43 1 86.25 21 THR B C 1
ATOM 3516 O O . THR B 1 21 ? 4.219 -19.516 9.289 1 86.25 21 THR B O 1
ATOM 3519 N N . ALA B 1 22 ? 3.314 -20 7.348 1 85.75 22 ALA B N 1
ATOM 3520 C CA . ALA B 1 22 ? 4.281 -21.062 7.074 1 85.75 22 ALA B CA 1
ATOM 3521 C C . ALA B 1 22 ? 5.684 -20.5 6.891 1 85.75 22 ALA B C 1
ATOM 3523 O O . ALA B 1 22 ? 6.664 -21.094 7.336 1 85.75 22 ALA B O 1
ATOM 3524 N N . THR B 1 23 ? 5.711 -19.359 6.25 1 80.75 23 THR B N 1
ATOM 3525 C CA . THR B 1 23 ? 6.992 -18.703 6.031 1 80.75 23 THR B CA 1
ATOM 3526 C C . THR B 1 23 ? 7.609 -18.266 7.355 1 80.75 23 THR B C 1
ATOM 3528 O O . THR B 1 23 ? 8.82 -18.359 7.543 1 80.75 23 THR B O 1
ATOM 3531 N N . GLU B 1 24 ? 6.738 -17.859 8.219 1 80.19 24 GLU B N 1
ATOM 3532 C CA . GLU B 1 24 ? 7.211 -17.453 9.547 1 80.19 24 GLU B CA 1
ATOM 3533 C C . GLU B 1 24 ? 7.734 -18.656 10.328 1 80.19 24 GLU B C 1
ATOM 3535 O O . GLU B 1 24 ? 8.742 -18.547 11.039 1 80.19 24 GLU B O 1
ATOM 3540 N N . ILE B 1 25 ? 7.07 -19.75 10.188 1 81.62 25 ILE B N 1
ATOM 3541 C CA . ILE B 1 25 ? 7.508 -20.984 10.836 1 81.62 25 ILE B CA 1
ATOM 3542 C C . ILE B 1 25 ? 8.883 -21.391 10.312 1 81.62 25 ILE B C 1
ATOM 3544 O O . ILE B 1 25 ? 9.766 -21.766 11.094 1 81.62 25 ILE B O 1
ATOM 3548 N N . SER B 1 26 ? 9.055 -21.188 9.086 1 83.06 26 SER B N 1
ATOM 3549 C CA . SER B 1 26 ? 10.328 -21.531 8.453 1 83.06 26 SER B CA 1
ATOM 3550 C C . SER B 1 26 ? 11.445 -20.625 8.961 1 83.06 26 SER B C 1
ATOM 3552 O O . SER B 1 26 ? 12.578 -21.094 9.164 1 83.06 26 SER B O 1
ATOM 3554 N N . SER B 1 27 ? 11.148 -19.406 9.109 1 77 27 SER B N 1
ATOM 3555 C CA . SER B 1 27 ? 12.156 -18.438 9.516 1 77 27 SER B CA 1
ATOM 3556 C C . SER B 1 27 ? 12.562 -18.641 10.977 1 77 27 SER B C 1
ATOM 3558 O O . SER B 1 27 ? 13.695 -18.344 11.359 1 77 27 SER B O 1
ATOM 3560 N N . ARG B 1 28 ? 11.68 -19.297 11.789 1 77.56 28 ARG B N 1
ATOM 3561 C CA . ARG B 1 28 ? 11.938 -19.484 13.211 1 77.56 28 ARG B CA 1
ATOM 3562 C C . ARG B 1 28 ? 12.469 -20.891 13.492 1 77.56 28 ARG B C 1
ATOM 3564 O O . ARG B 1 28 ? 13.008 -21.141 14.57 1 77.56 28 ARG B O 1
ATOM 3571 N N . GLY B 1 29 ? 12.25 -21.703 12.492 1 79 29 GLY B N 1
ATOM 3572 C CA . GLY B 1 29 ? 12.648 -23.094 12.664 1 79 29 GLY B CA 1
ATOM 3573 C C . GLY B 1 29 ? 14.148 -23.312 12.531 1 79 29 GLY B C 1
ATOM 3574 O O . GLY B 1 29 ? 14.891 -22.375 12.273 1 79 29 GLY B O 1
ATOM 3575 N N . PRO B 1 30 ? 14.547 -24.547 12.828 1 85.44 30 PRO B N 1
ATOM 3576 C CA . PRO B 1 30 ? 15.969 -24.859 12.695 1 85.44 30 PRO B CA 1
ATOM 3577 C C . PRO B 1 30 ? 16.484 -24.703 11.266 1 85.44 30 PRO B C 1
ATOM 3579 O O . PRO B 1 30 ? 15.703 -24.812 10.312 1 85.44 30 PRO B O 1
ATOM 3582 N N . LYS B 1 31 ? 17.703 -24.5 11.18 1 82.69 31 LYS B N 1
ATOM 3583 C CA . LYS B 1 31 ? 18.359 -24.297 9.891 1 82.69 31 LYS B CA 1
ATOM 3584 C C . LYS B 1 31 ? 18.234 -25.547 9.008 1 82.69 31 LYS B C 1
ATOM 3586 O O . LYS B 1 31 ? 18.312 -25.453 7.781 1 82.69 31 LYS B O 1
ATOM 3591 N N . SER B 1 32 ? 17.953 -26.562 9.562 1 89.56 32 SER B N 1
ATOM 3592 C CA . SER B 1 32 ? 17.859 -27.828 8.844 1 89.56 32 SER B CA 1
ATOM 3593 C C . SER B 1 32 ? 16.469 -28.031 8.242 1 89.56 32 SER B C 1
ATOM 3595 O O . SER B 1 32 ? 16.266 -28.922 7.43 1 89.56 32 SER B O 1
ATOM 3597 N N . MET B 1 33 ? 15.617 -27.156 8.594 1 93.19 33 MET B N 1
ATOM 3598 C CA . MET B 1 33 ? 14.25 -27.266 8.086 1 93.19 33 MET B CA 1
ATOM 3599 C C . MET B 1 33 ? 14.211 -27.047 6.578 1 93.19 33 MET B C 1
ATOM 3601 O O . MET B 1 33 ? 14.805 -26.094 6.07 1 93.19 33 MET B O 1
ATOM 3605 N N . ILE B 1 34 ? 13.664 -28 5.848 1 95.75 34 ILE B N 1
ATOM 3606 C CA . ILE B 1 34 ? 13.469 -27.891 4.406 1 95.75 34 ILE B CA 1
ATOM 3607 C C . ILE B 1 34 ? 12.086 -27.312 4.117 1 95.75 34 ILE B C 1
ATOM 3609 O O . ILE B 1 34 ? 11.062 -27.938 4.434 1 95.75 34 ILE B O 1
ATOM 3613 N N . SER B 1 35 ? 12.062 -26.094 3.57 1 94.81 35 SER B N 1
ATOM 3614 C CA . SER B 1 35 ? 10.773 -25.469 3.32 1 94.81 35 SER B CA 1
ATOM 3615 C C . SER B 1 35 ? 10.406 -25.516 1.84 1 94.81 35 SER B C 1
ATOM 3617 O O . SER B 1 35 ? 11.148 -25.016 0.995 1 94.81 35 SER B O 1
ATOM 3619 N N . LEU B 1 36 ? 9.312 -26.125 1.539 1 96.81 36 LEU B N 1
ATOM 3620 C CA . LEU B 1 36 ? 8.664 -26.109 0.231 1 96.81 36 LEU B CA 1
ATOM 3621 C C . LEU B 1 36 ? 7.305 -25.422 0.309 1 96.81 36 LEU B C 1
ATOM 3623 O O . LEU B 1 36 ? 6.418 -25.688 -0.5 1 96.81 36 LEU B O 1
ATOM 3627 N N . ALA B 1 37 ? 7.129 -24.594 1.344 1 92.62 37 ALA B N 1
ATOM 3628 C CA . ALA B 1 37 ? 5.82 -24 1.615 1 92.62 37 ALA B CA 1
ATOM 3629 C C . ALA B 1 37 ? 5.645 -22.688 0.854 1 92.62 37 ALA B C 1
ATOM 3631 O O . ALA B 1 37 ? 4.605 -22.453 0.232 1 92.62 37 ALA B O 1
ATOM 3632 N N . GLY B 1 38 ? 6.676 -21.844 0.953 1 87.62 38 GLY B N 1
ATOM 3633 C CA . GLY B 1 38 ? 6.516 -20.5 0.409 1 87.62 38 GLY B CA 1
ATOM 3634 C C . GLY B 1 38 ? 6.832 -20.422 -1.072 1 87.62 38 GLY B C 1
ATOM 3635 O O . GLY B 1 38 ? 7.664 -21.172 -1.578 1 87.62 38 GLY B O 1
ATOM 3636 N N . GLY B 1 39 ? 6.066 -19.625 -1.848 1 88.81 39 GLY B N 1
ATOM 3637 C CA . GLY B 1 39 ? 6.395 -19.266 -3.221 1 88.81 39 GLY B CA 1
ATOM 3638 C C . GLY B 1 39 ? 7.395 -18.125 -3.322 1 88.81 39 GLY B C 1
ATOM 3639 O O . GLY B 1 39 ? 7.16 -17.156 -4.043 1 88.81 39 GLY B O 1
ATOM 3640 N N . LEU B 1 40 ? 8.523 -18.266 -2.607 1 93.31 40 LEU B N 1
ATOM 3641 C CA . LEU B 1 40 ? 9.57 -17.25 -2.611 1 93.31 40 LEU B CA 1
ATOM 3642 C C . LEU B 1 40 ? 10.469 -17.391 -3.832 1 93.31 40 LEU B C 1
ATOM 3644 O O . LEU B 1 40 ? 11.086 -18.438 -4.035 1 93.31 40 LEU B O 1
ATOM 3648 N N . PRO B 1 41 ? 10.57 -16.312 -4.617 1 96.94 41 PRO B N 1
ATOM 3649 C CA . PRO B 1 41 ? 11.516 -16.422 -5.727 1 96.94 41 PRO B CA 1
ATOM 3650 C C . PRO B 1 41 ? 12.945 -16.672 -5.258 1 96.94 41 PRO B C 1
ATOM 3652 O O . PRO B 1 41 ? 13.344 -16.203 -4.188 1 96.94 41 PRO B O 1
ATOM 3655 N N . ASN B 1 42 ? 13.688 -17.453 -6.035 1 97.75 42 ASN B N 1
ATOM 3656 C CA . ASN B 1 42 ? 15.055 -17.766 -5.664 1 97.75 42 ASN B CA 1
ATOM 3657 C C . ASN B 1 42 ? 15.953 -16.531 -5.688 1 97.75 42 ASN B C 1
ATOM 3659 O O . ASN B 1 42 ? 16.094 -15.891 -6.727 1 97.75 42 ASN B O 1
ATOM 3663 N N . PRO B 1 43 ? 16.562 -16.234 -4.602 1 96.62 43 PRO B N 1
ATOM 3664 C CA . PRO B 1 43 ? 17.359 -15 -4.527 1 96.62 43 PRO B CA 1
ATOM 3665 C C . PRO B 1 43 ? 18.531 -14.992 -5.512 1 96.62 43 PRO B C 1
ATOM 3667 O O . PRO B 1 43 ? 19.016 -13.922 -5.887 1 96.62 43 PRO B O 1
ATOM 3670 N N . ASN B 1 44 ? 18.984 -16.188 -5.941 1 96.88 44 ASN B N 1
ATOM 3671 C CA . ASN B 1 44 ? 20.078 -16.266 -6.887 1 96.88 44 ASN B CA 1
ATOM 3672 C C . ASN B 1 44 ? 19.688 -15.727 -8.258 1 96.88 44 ASN B C 1
ATOM 3674 O O . ASN B 1 44 ? 20.547 -15.453 -9.102 1 96.88 44 ASN B O 1
ATOM 3678 N N . MET B 1 45 ? 18.406 -15.562 -8.484 1 97.75 45 MET B N 1
ATOM 3679 C CA . MET B 1 45 ? 17.922 -15.125 -9.789 1 97.75 45 MET B CA 1
ATOM 3680 C C . MET B 1 45 ? 17.688 -13.625 -9.812 1 97.75 45 MET B C 1
ATOM 3682 O O . MET B 1 45 ? 17.406 -13.047 -10.867 1 97.75 45 MET B O 1
ATOM 3686 N N . PHE B 1 46 ? 17.797 -12.938 -8.648 1 98.38 46 PHE B N 1
ATOM 3687 C CA . PHE B 1 46 ? 17.641 -11.492 -8.625 1 98.38 46 PHE B CA 1
ATOM 3688 C C . PHE B 1 46 ? 18.797 -10.812 -9.352 1 98.38 46 PHE B C 1
ATOM 3690 O O . PHE B 1 46 ? 19.969 -11.156 -9.133 1 98.38 46 PHE B O 1
ATOM 3697 N N . PRO B 1 47 ? 18.531 -9.828 -10.148 1 98.69 47 PRO B N 1
ATOM 3698 C CA . PRO B 1 47 ? 19.578 -9.242 -10.977 1 98.69 47 PRO B CA 1
ATOM 3699 C C . PRO B 1 47 ? 20.453 -8.25 -10.211 1 98.69 47 PRO B C 1
ATOM 3701 O O . PRO B 1 47 ? 21.578 -7.957 -10.633 1 98.69 47 PRO B O 1
ATOM 3704 N N . PHE B 1 48 ? 20 -7.633 -9.148 1 98.75 48 PHE B N 1
ATOM 3705 C CA . PHE B 1 48 ? 20.797 -6.738 -8.312 1 98.75 48 PHE B CA 1
ATOM 3706 C C . PHE B 1 48 ? 21.656 -7.535 -7.34 1 98.75 48 PHE B C 1
ATOM 3708 O O . PHE B 1 48 ? 21.172 -8.43 -6.652 1 98.75 48 PHE B O 1
ATOM 3715 N N . LYS B 1 49 ? 22.953 -7.164 -7.23 1 98.62 49 LYS B N 1
ATOM 3716 C CA . LYS B 1 49 ? 23.859 -8.031 -6.488 1 98.62 49 LYS B CA 1
ATOM 3717 C C . LYS B 1 49 ? 24.391 -7.332 -5.234 1 98.62 49 LYS B C 1
ATOM 3719 O O . LYS B 1 49 ? 24.531 -7.957 -4.18 1 98.62 49 LYS B O 1
ATOM 3724 N N . THR B 1 50 ? 24.734 -6.074 -5.344 1 98.69 50 THR B N 1
ATOM 3725 C CA . THR B 1 50 ? 25.219 -5.301 -4.207 1 98.69 50 THR B CA 1
ATOM 3726 C C . THR B 1 50 ? 24.812 -3.838 -4.324 1 98.69 50 THR B C 1
ATOM 3728 O O . THR B 1 50 ? 24.359 -3.398 -5.387 1 98.69 50 THR B O 1
ATOM 3731 N N . ALA B 1 51 ? 24.906 -3.105 -3.246 1 98.69 51 ALA B N 1
ATOM 3732 C CA . ALA B 1 51 ? 24.625 -1.673 -3.242 1 98.69 51 ALA B CA 1
ATOM 3733 C C . ALA B 1 51 ? 25.531 -0.939 -2.252 1 98.69 51 ALA B C 1
ATOM 3735 O O . ALA B 1 51 ? 25.859 -1.472 -1.188 1 98.69 51 ALA B O 1
ATOM 3736 N N . VAL B 1 52 ? 25.922 0.218 -2.625 1 98.69 52 VAL B N 1
ATOM 3737 C CA . VAL B 1 52 ? 26.609 1.171 -1.758 1 98.69 52 VAL B CA 1
ATOM 3738 C C . VAL B 1 52 ? 25.844 2.494 -1.739 1 98.69 52 VAL B C 1
ATOM 3740 O O . VAL B 1 52 ? 25.672 3.133 -2.779 1 98.69 52 VAL B O 1
ATOM 3743 N N . ILE B 1 53 ? 25.422 2.912 -0.596 1 98.62 53 ILE B N 1
ATOM 3744 C CA . ILE B 1 53 ? 24.688 4.16 -0.425 1 98.62 53 ILE B CA 1
ATOM 3745 C C . ILE B 1 53 ? 25.5 5.125 0.439 1 98.62 53 ILE B C 1
ATOM 3747 O O . ILE B 1 53 ? 25.828 4.812 1.586 1 98.62 53 ILE B O 1
ATOM 3751 N N . THR B 1 54 ? 25.766 6.281 -0.119 1 98.56 54 THR B N 1
ATOM 3752 C CA . THR B 1 54 ? 26.531 7.297 0.6 1 98.56 54 THR B CA 1
ATOM 3753 C C . THR B 1 54 ? 25.594 8.266 1.323 1 98.56 54 THR B C 1
ATOM 3755 O O . THR B 1 54 ? 24.609 8.727 0.749 1 98.56 54 THR B O 1
ATOM 3758 N N . VAL B 1 55 ? 25.938 8.57 2.535 1 97.88 55 VAL B N 1
ATOM 3759 C CA . VAL B 1 55 ? 25.109 9.477 3.314 1 97.88 55 VAL B CA 1
ATOM 3760 C C . VAL B 1 55 ? 25.844 10.805 3.525 1 97.88 55 VAL B C 1
ATOM 3762 O O . VAL B 1 55 ? 26.984 10.961 3.096 1 97.88 55 VAL B O 1
ATOM 3765 N N . GLU B 1 56 ? 25.234 11.922 4.02 1 92.5 56 GLU B N 1
ATOM 3766 C CA . GLU B 1 56 ? 25.688 13.312 4.105 1 92.5 56 GLU B CA 1
ATOM 3767 C C . GLU B 1 56 ? 27.094 13.406 4.699 1 92.5 56 GLU B C 1
ATOM 3769 O O . GLU B 1 56 ? 27.891 14.227 4.266 1 92.5 56 GLU B O 1
ATOM 3774 N N . ASN B 1 57 ? 27.609 12.586 5.668 1 91.06 57 ASN B N 1
ATOM 3775 C CA . ASN B 1 57 ? 28.938 12.672 6.266 1 91.06 57 ASN B CA 1
ATOM 3776 C C . ASN B 1 57 ? 29.953 11.82 5.508 1 91.06 57 ASN B C 1
ATOM 3778 O O . ASN B 1 57 ? 31.094 11.656 5.953 1 91.06 57 ASN B O 1
ATOM 3782 N N . GLY B 1 58 ? 29.547 11.328 4.367 1 93.94 58 GLY B N 1
ATOM 3783 C CA . GLY B 1 58 ? 30.438 10.57 3.51 1 93.94 58 GLY B CA 1
ATOM 3784 C C . GLY B 1 58 ? 30.5 9.094 3.867 1 93.94 58 GLY B C 1
ATOM 3785 O O . GLY B 1 58 ? 31.031 8.289 3.111 1 93.94 58 GLY B O 1
ATOM 3786 N N . LYS B 1 59 ? 29.953 8.773 4.941 1 96.62 59 LYS B N 1
ATOM 3787 C CA . LYS B 1 59 ? 29.891 7.363 5.305 1 96.62 59 LYS B CA 1
ATOM 3788 C C . LYS B 1 59 ? 29.016 6.582 4.336 1 96.62 59 LYS B C 1
ATOM 3790 O O . LYS B 1 59 ? 28.172 7.16 3.654 1 96.62 59 LYS B O 1
ATOM 3795 N N . THR B 1 60 ? 29.297 5.254 4.328 1 97.88 60 THR B N 1
ATOM 3796 C CA . THR B 1 60 ? 28.547 4.449 3.377 1 97.88 60 THR B CA 1
ATOM 3797 C C . THR B 1 60 ? 27.781 3.33 4.094 1 97.88 60 THR B C 1
ATOM 3799 O O . THR B 1 60 ? 28.25 2.816 5.113 1 97.88 60 THR B O 1
ATOM 3802 N N . ILE B 1 61 ? 26.625 3.021 3.627 1 97.69 61 ILE B N 1
ATOM 3803 C CA . ILE B 1 61 ? 25.859 1.813 3.916 1 97.69 61 ILE B CA 1
ATOM 3804 C C . ILE B 1 61 ? 26.031 0.807 2.781 1 97.69 61 ILE B C 1
ATOM 3806 O O . ILE B 1 61 ? 25.734 1.113 1.622 1 97.69 61 ILE B O 1
ATOM 3810 N N . GLU B 1 62 ? 26.469 -0.375 3.156 1 98.19 62 GLU B N 1
ATOM 3811 C CA . GLU B 1 62 ? 26.797 -1.354 2.125 1 98.19 62 GLU B CA 1
ATOM 3812 C C . GLU B 1 62 ? 25.922 -2.596 2.242 1 98.19 62 GLU B C 1
ATOM 3814 O O . GLU B 1 62 ? 25.781 -3.17 3.324 1 98.19 62 GLU B O 1
ATOM 3819 N N . PHE B 1 63 ? 25.266 -2.9 1.188 1 98.5 63 PHE B N 1
ATOM 3820 C CA . PHE B 1 63 ? 24.625 -4.199 1.015 1 98.5 63 PHE B CA 1
ATOM 3821 C C . PHE B 1 63 ? 25.516 -5.137 0.209 1 98.5 63 PHE B C 1
ATOM 3823 O O . PHE B 1 63 ? 25.562 -5.062 -1.021 1 98.5 63 PHE B O 1
ATOM 3830 N N . GLY B 1 64 ? 26.219 -6.039 0.94 1 98.38 64 GLY B N 1
ATOM 3831 C CA . GLY B 1 64 ? 26.891 -7.121 0.238 1 98.38 64 GLY B CA 1
ATOM 3832 C C . GLY B 1 64 ? 25.938 -8.125 -0.371 1 98.38 64 GLY B C 1
ATOM 3833 O O . GLY B 1 64 ? 24.719 -7.941 -0.313 1 98.38 64 GLY B O 1
ATOM 3834 N N . GLU B 1 65 ? 26.422 -9.133 -0.924 1 97.81 65 GLU B N 1
ATOM 3835 C CA . GLU B 1 65 ? 25.609 -10.086 -1.677 1 97.81 65 GLU B CA 1
ATOM 3836 C C . GLU B 1 65 ? 24.547 -10.727 -0.792 1 97.81 65 GLU B C 1
ATOM 3838 O O . GLU B 1 65 ? 23.375 -10.828 -1.189 1 97.81 65 GLU B O 1
ATOM 3843 N N . GLU B 1 66 ? 24.875 -11.148 0.354 1 97.5 66 GLU B N 1
ATOM 3844 C CA . GLU B 1 66 ? 23.922 -11.812 1.241 1 97.5 66 GLU B CA 1
ATOM 3845 C C . GLU B 1 66 ? 22.844 -10.836 1.723 1 97.5 66 GLU B C 1
ATOM 3847 O O . GLU B 1 66 ? 21.672 -11.188 1.772 1 97.5 66 GLU B O 1
ATOM 3852 N N . MET B 1 67 ? 23.297 -9.68 2.076 1 97.94 67 MET B N 1
ATOM 3853 C CA . MET B 1 67 ? 22.344 -8.656 2.508 1 97.94 67 MET B CA 1
ATOM 3854 C C . MET B 1 67 ? 21.406 -8.266 1.367 1 97.94 67 MET B C 1
ATOM 3856 O O . MET B 1 67 ? 20.219 -8.016 1.588 1 97.94 67 MET B O 1
ATOM 3860 N N . MET B 1 68 ? 21.984 -8.172 0.218 1 98.5 68 MET B N 1
ATOM 3861 C CA . MET B 1 68 ? 21.172 -7.812 -0.94 1 98.5 68 MET B CA 1
ATOM 3862 C C . MET B 1 68 ? 20.125 -8.883 -1.217 1 98.5 68 MET B C 1
ATOM 3864 O O . MET B 1 68 ? 18.984 -8.555 -1.542 1 98.5 68 MET B O 1
ATOM 3868 N N . LYS B 1 69 ? 20.469 -10.18 -1.104 1 97.81 69 LYS B N 1
ATOM 3869 C CA . LYS B 1 69 ? 19.5 -11.258 -1.256 1 97.81 69 LYS B CA 1
ATOM 387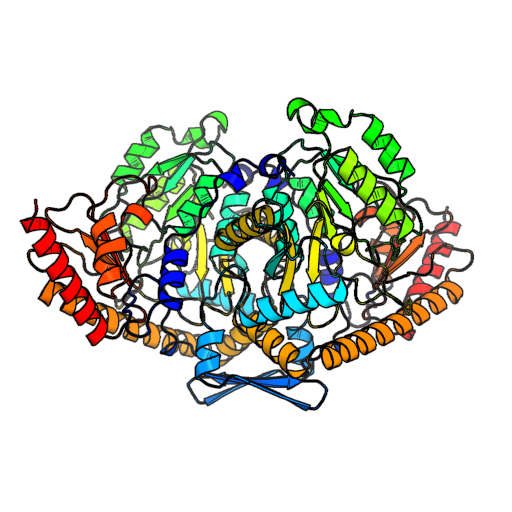0 C C . LYS B 1 69 ? 18.344 -11.102 -0.272 1 97.81 69 LYS B C 1
ATOM 3872 O O . LYS B 1 69 ? 17.188 -11.281 -0.638 1 97.81 69 LYS B O 1
ATOM 3877 N N . ARG B 1 70 ? 18.656 -10.727 0.922 1 97.44 70 ARG B N 1
ATOM 3878 C CA . ARG B 1 70 ? 17.641 -10.492 1.938 1 97.44 70 ARG B CA 1
ATOM 3879 C C . ARG B 1 70 ? 16.781 -9.281 1.592 1 97.44 70 ARG B C 1
ATOM 3881 O O . ARG B 1 70 ? 15.555 -9.32 1.688 1 97.44 70 ARG B O 1
ATOM 3888 N N . ALA B 1 71 ? 17.438 -8.188 1.171 1 98.69 71 ALA B N 1
ATOM 3889 C CA . ALA B 1 71 ? 16.766 -6.926 0.862 1 98.69 71 ALA B CA 1
ATOM 3890 C C . ALA B 1 71 ? 15.789 -7.098 -0.289 1 98.69 71 ALA B C 1
ATOM 3892 O O . ALA B 1 71 ? 14.75 -6.43 -0.333 1 98.69 71 ALA B O 1
ATOM 3893 N N . LEU B 1 72 ? 16.125 -7.992 -1.171 1 98.69 72 LEU B N 1
ATOM 3894 C CA . LEU B 1 72 ? 15.359 -8.156 -2.396 1 98.69 72 LEU B CA 1
ATOM 3895 C C . LEU B 1 72 ? 14.289 -9.227 -2.225 1 98.69 72 LEU B C 1
ATOM 3897 O O . LEU B 1 72 ? 13.562 -9.547 -3.17 1 98.69 72 LEU B O 1
ATOM 3901 N N . GLN B 1 73 ? 14.094 -9.82 -1.051 1 97.38 73 GLN B N 1
ATOM 3902 C CA . GLN B 1 73 ? 13.133 -10.883 -0.772 1 97.38 73 GLN B CA 1
ATOM 3903 C C . GLN B 1 73 ? 11.969 -10.375 0.076 1 97.38 73 GLN B C 1
ATOM 3905 O O . GLN B 1 73 ? 12.078 -9.32 0.708 1 97.38 73 GLN B O 1
ATOM 3910 N N . TYR B 1 74 ? 10.852 -11.109 0.082 1 96.25 74 TYR B N 1
ATOM 3911 C CA . TYR B 1 74 ? 9.727 -10.844 0.968 1 96.25 74 TYR B CA 1
ATOM 3912 C C . TYR B 1 74 ? 10.188 -10.727 2.416 1 96.25 74 TYR B C 1
ATOM 3914 O O . TYR B 1 74 ? 11.172 -11.359 2.816 1 96.25 74 TYR B O 1
ATOM 3922 N N . SER B 1 75 ? 9.508 -9.953 3.17 1 95.75 75 SER B N 1
ATOM 3923 C CA . SER B 1 75 ? 9.727 -9.82 4.605 1 95.75 75 SER B CA 1
ATOM 3924 C C . SER B 1 75 ? 8.406 -9.859 5.375 1 95.75 75 SER B C 1
ATOM 3926 O O . SER B 1 75 ? 7.332 -9.938 4.77 1 95.75 75 SER B O 1
ATOM 3928 N N . PRO B 1 76 ? 8.414 -9.961 6.715 1 95.5 76 PRO B N 1
ATOM 3929 C CA . PRO B 1 76 ? 7.18 -10 7.496 1 95.5 76 PRO B CA 1
ATOM 3930 C C . PRO B 1 76 ? 6.305 -8.766 7.277 1 95.5 76 PRO B C 1
ATOM 3932 O O . PRO B 1 76 ? 6.824 -7.652 7.137 1 95.5 76 PRO B O 1
ATOM 3935 N N . SER B 1 77 ? 5.008 -8.961 7.348 1 96.94 77 SER B N 1
ATOM 3936 C CA . SER B 1 77 ? 4.047 -7.898 7.074 1 96.94 77 SER B CA 1
ATOM 3937 C C . SER B 1 77 ? 4.16 -6.773 8.102 1 96.94 77 SER B C 1
ATOM 3939 O O . SER B 1 77 ? 3.93 -5.605 7.777 1 96.94 77 SER B O 1
ATOM 3941 N N . ALA B 1 78 ? 4.543 -7.062 9.359 1 97.31 78 ALA B N 1
ATOM 3942 C CA . ALA B 1 78 ? 4.648 -6.066 10.422 1 97.31 78 ALA B CA 1
ATOM 3943 C C . ALA B 1 78 ? 5.867 -5.168 10.211 1 97.31 78 ALA B C 1
ATOM 3945 O O . ALA B 1 78 ? 5.922 -4.055 10.742 1 97.31 78 ALA B O 1
ATOM 3946 N N . GLY B 1 79 ? 6.848 -5.664 9.492 1 97.81 79 GLY B N 1
ATOM 3947 C CA . GLY B 1 79 ? 8.141 -5.02 9.336 1 97.81 79 GLY B CA 1
ATOM 3948 C C . GLY B 1 79 ? 9.305 -5.914 9.727 1 97.81 79 GLY B C 1
ATOM 3949 O O . GLY B 1 79 ? 9.109 -6.961 10.352 1 97.81 79 GLY B O 1
ATOM 3950 N N . ILE B 1 80 ? 10.5 -5.559 9.312 1 98 80 ILE B N 1
ATOM 3951 C CA . ILE B 1 80 ? 11.656 -6.379 9.648 1 98 80 ILE B CA 1
ATOM 3952 C C . ILE B 1 80 ? 12 -6.203 11.125 1 98 80 ILE B C 1
ATOM 3954 O O . ILE B 1 80 ? 11.83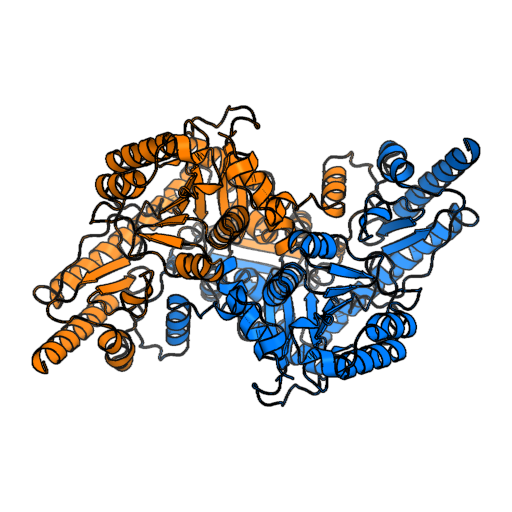6 -5.117 11.68 1 98 80 ILE B O 1
ATOM 3958 N N . PRO B 1 81 ? 12.484 -7.203 11.766 1 96.88 81 PRO B N 1
ATOM 3959 C CA . PRO B 1 81 ? 12.633 -7.223 13.227 1 96.88 81 PRO B CA 1
ATOM 3960 C C . PRO B 1 81 ? 13.57 -6.121 13.734 1 96.88 81 PRO B C 1
ATOM 3962 O O . PRO B 1 81 ? 13.289 -5.496 14.758 1 96.88 81 PRO B O 1
ATOM 3965 N N . GLU B 1 82 ? 14.688 -5.902 13.031 1 97.62 82 GLU B N 1
ATOM 3966 C CA . GLU B 1 82 ? 15.648 -4.922 13.523 1 97.62 82 GLU B CA 1
ATOM 3967 C C . GLU B 1 82 ? 15.07 -3.512 13.492 1 97.62 82 GLU B C 1
ATOM 3969 O O . GLU B 1 82 ? 15.344 -2.703 14.375 1 97.62 82 GLU B O 1
ATOM 3974 N N . LEU B 1 83 ? 14.289 -3.211 12.492 1 98.69 83 LEU B N 1
ATOM 3975 C CA . LEU B 1 83 ? 13.648 -1.9 12.43 1 98.69 83 LEU B CA 1
ATOM 3976 C C . LEU B 1 83 ? 12.562 -1.775 13.492 1 98.69 83 LEU B C 1
ATOM 3978 O O . LEU B 1 83 ? 12.445 -0.74 14.148 1 98.69 83 LEU B O 1
ATOM 3982 N N . LEU B 1 84 ? 11.75 -2.799 13.672 1 98.62 84 LEU B N 1
ATOM 3983 C CA . LEU B 1 84 ? 10.703 -2.816 14.695 1 98.62 84 LEU B CA 1
ATOM 3984 C C . LEU B 1 84 ? 11.297 -2.559 16.078 1 98.62 84 LEU B C 1
ATOM 3986 O O . LEU B 1 84 ? 10.758 -1.757 16.844 1 98.62 84 LEU B O 1
ATOM 3990 N N . SER B 1 85 ? 12.367 -3.25 16.344 1 98.25 85 SER B N 1
ATOM 3991 C CA . SER B 1 85 ? 13.008 -3.104 17.641 1 98.25 85 SER B CA 1
ATOM 3992 C C . SER B 1 85 ? 13.508 -1.678 17.844 1 98.25 85 SER B C 1
ATOM 3994 O O . SER B 1 85 ? 13.312 -1.101 18.922 1 98.25 85 SER B O 1
ATOM 3996 N N . TRP B 1 86 ? 14.148 -1.143 16.875 1 98.75 86 TRP B N 1
ATOM 3997 C CA . TRP B 1 86 ? 14.664 0.22 16.969 1 98.75 86 TRP B CA 1
ATOM 3998 C C . TRP B 1 86 ? 13.523 1.218 17.172 1 98.75 86 TRP B C 1
ATOM 4000 O O . TRP B 1 86 ? 13.625 2.117 18.016 1 98.75 86 TRP B O 1
ATOM 4010 N N . LEU B 1 87 ? 12.453 1.079 16.438 1 98.75 87 LEU B N 1
ATOM 4011 C CA . LEU B 1 87 ? 11.328 2.008 16.484 1 98.75 87 LEU B CA 1
ATOM 4012 C C . LEU B 1 87 ? 10.609 1.898 17.828 1 98.75 87 LEU B C 1
ATOM 4014 O O . LEU B 1 87 ? 10.133 2.902 18.359 1 98.75 87 LEU B O 1
ATOM 4018 N N . LYS B 1 88 ? 10.453 0.694 18.328 1 98.31 88 LYS B N 1
ATOM 4019 C CA . LYS B 1 88 ? 9.836 0.521 19.641 1 98.31 88 LYS B CA 1
ATOM 4020 C C . LYS B 1 88 ? 10.625 1.247 20.719 1 98.31 88 LYS B C 1
ATOM 4022 O O . LYS B 1 88 ? 10.047 1.932 21.562 1 98.31 88 LYS B O 1
ATOM 4027 N N . GLN B 1 89 ? 11.914 1.093 20.656 1 98.31 89 GLN B N 1
ATOM 4028 C CA . GLN B 1 89 ? 12.758 1.791 21.609 1 98.31 89 GLN B CA 1
ATOM 4029 C C . GLN B 1 89 ? 12.648 3.305 21.438 1 98.31 89 GLN B C 1
ATOM 4031 O O . GLN B 1 89 ? 12.648 4.047 22.422 1 98.31 89 GLN B O 1
ATOM 4036 N N . LEU B 1 90 ? 12.609 3.717 20.25 1 98.31 90 LEU B N 1
ATOM 4037 C CA . LEU B 1 90 ? 12.445 5.141 19.984 1 98.31 90 LEU B CA 1
ATOM 4038 C C . LEU B 1 90 ? 11.156 5.664 20.625 1 98.31 90 LEU B C 1
ATOM 4040 O O . LEU B 1 90 ? 11.148 6.734 21.234 1 98.31 90 LEU B O 1
ATOM 4044 N N . GLN B 1 91 ? 10.039 4.934 20.453 1 98.44 91 GLN B N 1
ATOM 4045 C CA . GLN B 1 91 ? 8.75 5.34 21.016 1 98.44 91 GLN B CA 1
ATOM 4046 C C . GLN B 1 91 ? 8.805 5.395 22.531 1 98.44 91 GLN B C 1
ATOM 4048 O O . GLN B 1 91 ? 8.227 6.293 23.141 1 98.44 91 GLN B O 1
ATOM 4053 N N . ILE B 1 92 ? 9.461 4.449 23.109 1 98.19 92 ILE B N 1
ATOM 4054 C CA . ILE B 1 92 ? 9.594 4.422 24.562 1 98.19 92 ILE B CA 1
ATOM 4055 C C . ILE B 1 92 ? 10.398 5.637 25.031 1 98.19 92 ILE B C 1
ATOM 4057 O O . ILE B 1 92 ? 10.016 6.309 25.984 1 98.19 92 ILE B O 1
ATOM 4061 N N . LYS B 1 93 ? 11.438 5.938 24.344 1 97.19 93 LYS B N 1
ATOM 4062 C CA . LYS B 1 93 ? 12.297 7.059 24.719 1 97.19 93 LYS B CA 1
ATOM 4063 C C . LYS B 1 93 ? 11.562 8.391 24.547 1 97.19 93 LYS B C 1
ATOM 4065 O O . LYS B 1 93 ? 11.648 9.266 25.406 1 97.19 93 LYS B O 1
ATOM 4070 N N . LEU B 1 94 ? 10.875 8.547 23.453 1 97 94 LEU B N 1
ATOM 4071 C CA . LEU B 1 94 ? 10.258 9.82 23.094 1 97 94 LEU B CA 1
ATOM 4072 C C . LEU B 1 94 ? 8.977 10.047 23.906 1 97 94 LEU B C 1
ATOM 4074 O O . LEU B 1 94 ? 8.68 11.18 24.297 1 97 94 LEU B O 1
ATOM 4078 N N . HIS B 1 95 ? 8.211 8.961 24.109 1 97.94 95 HIS B N 1
ATOM 4079 C CA . HIS B 1 95 ? 6.844 9.156 24.578 1 97.94 95 HIS B CA 1
ATOM 4080 C C . HIS B 1 95 ? 6.613 8.414 25.906 1 97.94 95 HIS B C 1
ATOM 4082 O O . HIS B 1 95 ? 5.688 8.742 26.641 1 97.94 95 HIS B O 1
ATOM 4088 N N . ASN B 1 96 ? 7.344 7.375 26.203 1 97.44 96 ASN B N 1
ATOM 4089 C CA . ASN B 1 96 ? 7.184 6.547 27.391 1 97.44 96 ASN B CA 1
ATOM 4090 C C . ASN B 1 96 ? 5.723 6.191 27.641 1 97.44 96 ASN B C 1
ATOM 4092 O O . ASN B 1 96 ? 5.184 6.457 28.719 1 97.44 96 ASN B O 1
ATOM 4096 N N . PRO B 1 97 ? 5.094 5.527 26.672 1 97.62 97 PRO B N 1
ATOM 4097 C CA . PRO B 1 97 ? 3.674 5.199 26.828 1 97.62 97 PRO B CA 1
ATOM 4098 C C . PRO B 1 97 ? 3.395 4.316 28.047 1 97.62 97 PRO B C 1
ATOM 4100 O O . PRO B 1 97 ? 4.078 3.311 28.25 1 97.62 97 PRO B O 1
ATOM 4103 N N . PRO B 1 98 ? 2.348 4.598 28.844 1 97.94 98 PRO B N 1
ATOM 4104 C CA . PRO B 1 98 ? 2.012 3.812 30.031 1 97.94 98 PRO B CA 1
ATOM 4105 C C . PRO B 1 98 ? 1.686 2.357 29.703 1 97.94 98 PRO B C 1
ATOM 4107 O O . PRO B 1 98 ? 1.815 1.484 30.562 1 97.94 98 PRO B O 1
ATOM 4110 N N . THR B 1 99 ? 1.359 2.055 28.5 1 97.88 99 THR B N 1
ATOM 4111 C CA . THR B 1 99 ? 0.816 0.75 28.141 1 97.88 99 THR B CA 1
ATOM 4112 C C . THR B 1 99 ? 1.929 -0.199 27.703 1 97.88 99 THR B C 1
ATOM 4114 O O . THR B 1 99 ? 1.665 -1.346 27.328 1 97.88 99 THR B O 1
ATOM 4117 N N . VAL B 1 100 ? 3.184 0.199 27.797 1 97.31 100 VAL B N 1
ATOM 4118 C CA . VAL B 1 100 ? 4.316 -0.563 27.281 1 97.31 100 VAL B CA 1
ATOM 4119 C C . VAL B 1 100 ? 4.344 -1.948 27.922 1 97.31 100 VAL B C 1
ATOM 4121 O O . VAL B 1 100 ? 4.637 -2.943 27.25 1 97.31 100 VAL B O 1
ATOM 4124 N N . HIS B 1 101 ? 3.926 -2.027 29.188 1 94.56 101 HIS B N 1
ATOM 4125 C CA . HIS B 1 101 ? 4.09 -3.283 29.922 1 94.56 101 HIS B CA 1
ATOM 4126 C C . HIS B 1 101 ? 2.738 -3.92 30.234 1 94.56 101 HIS B C 1
ATOM 4128 O O . HIS B 1 101 ? 2.648 -4.812 31.078 1 94.56 101 HIS B O 1
ATOM 4134 N N . TYR B 1 102 ? 1.728 -3.416 29.594 1 96.88 102 TYR B N 1
ATOM 4135 C CA . TYR B 1 102 ? 0.418 -4.035 29.766 1 96.88 102 TYR B CA 1
ATOM 4136 C C . TYR B 1 102 ? 0.389 -5.43 29.156 1 96.88 102 TYR B C 1
ATOM 4138 O O . TYR B 1 102 ? 1.205 -5.754 28.281 1 96.88 102 TYR B O 1
ATOM 4146 N N . PRO B 1 103 ? -0.502 -6.34 29.656 1 95.94 103 PRO B N 1
ATOM 4147 C CA . PRO B 1 103 ? -0.792 -7.555 28.891 1 95.94 103 PRO B CA 1
ATOM 4148 C C . PRO B 1 103 ? -1.395 -7.254 27.516 1 95.94 103 PRO B C 1
ATOM 4150 O O . PRO B 1 103 ? -2.107 -6.262 27.359 1 95.94 103 PRO B O 1
ATOM 4153 N N . PRO B 1 104 ? -1.147 -8.094 26.547 1 92.75 104 PRO B N 1
ATOM 4154 C CA . PRO B 1 104 ? -1.676 -7.867 25.188 1 92.75 104 PRO B CA 1
ATOM 4155 C C . PRO B 1 104 ? -3.182 -7.613 25.188 1 92.75 104 PRO B C 1
ATOM 4157 O O . PRO B 1 104 ? -3.652 -6.707 24.5 1 92.75 104 PRO B O 1
ATOM 4160 N N . SER B 1 105 ? -3.934 -8.273 26.031 1 90.06 105 SER B N 1
ATOM 4161 C CA . SER B 1 105 ? -5.387 -8.164 26.031 1 90.06 105 SER B CA 1
ATOM 4162 C C . SER B 1 105 ? -5.844 -6.836 26.641 1 90.06 105 SER B C 1
ATOM 4164 O O . SER B 1 105 ? -6.988 -6.426 26.453 1 90.06 105 SER B O 1
ATOM 4166 N N . GLN B 1 106 ? -4.926 -6.133 27.359 1 93 106 GLN B N 1
ATOM 4167 C CA . GLN B 1 106 ? -5.277 -4.879 28.016 1 93 106 GLN B CA 1
ATOM 4168 C C . GLN B 1 106 ? -4.676 -3.686 27.281 1 93 106 GLN B C 1
ATOM 4170 O O . GLN B 1 106 ? -4.5 -2.611 27.859 1 93 106 GLN B O 1
ATOM 4175 N N . GLY B 1 107 ? -4.281 -3.941 26.047 1 95.88 107 GLY B N 1
ATOM 4176 C CA . GLY B 1 107 ? -3.883 -2.826 25.203 1 95.88 107 GLY B CA 1
ATOM 4177 C C . GLY B 1 107 ? -2.383 -2.605 25.172 1 95.88 107 GLY B C 1
ATOM 4178 O O . GLY B 1 107 ? -1.918 -1.479 24.984 1 95.88 107 GLY B O 1
ATOM 4179 N N . GLN B 1 108 ? -1.545 -3.629 25.328 1 98 108 GLN B N 1
ATOM 4180 C CA . GLN B 1 108 ? -0.094 -3.502 25.234 1 98 108 GLN B CA 1
ATOM 4181 C C . GLN B 1 108 ? 0.31 -2.684 24 1 98 108 GLN B C 1
ATOM 4183 O O . GLN B 1 108 ? -0.194 -2.914 22.906 1 98 108 GLN B O 1
ATOM 4188 N N . MET B 1 109 ? 1.2 -1.72 24.266 1 98.38 109 MET B N 1
ATOM 4189 C CA . MET B 1 109 ? 1.699 -0.938 23.141 1 98.38 109 MET B CA 1
ATOM 4190 C C . MET B 1 109 ? 2.418 -1.832 22.141 1 98.38 109 MET B C 1
ATOM 4192 O O . MET B 1 109 ? 3.27 -2.639 22.516 1 98.38 109 MET B O 1
ATOM 4196 N N . ASP B 1 110 ? 2.102 -1.748 20.906 1 98.44 110 ASP B N 1
ATOM 4197 C CA . ASP B 1 110 ? 2.77 -2.439 19.797 1 98.44 110 ASP B CA 1
ATOM 4198 C C . ASP B 1 110 ? 2.902 -1.532 18.578 1 98.44 110 ASP B C 1
ATOM 4200 O O . ASP B 1 110 ? 2.523 -0.36 18.625 1 98.44 110 ASP B O 1
ATOM 4204 N N . LEU B 1 111 ? 3.602 -2.062 17.609 1 98.56 111 LEU B N 1
ATOM 4205 C CA . LEU B 1 111 ? 3.957 -1.224 16.469 1 98.56 111 LEU B CA 1
ATOM 4206 C C . LEU B 1 111 ? 4.07 -2.057 15.195 1 98.56 111 LEU B C 1
ATOM 4208 O O . LEU B 1 111 ? 4.344 -3.258 15.258 1 98.56 111 LEU B O 1
ATOM 4212 N N . CYS B 1 112 ? 3.773 -1.454 14.008 1 98.75 112 CYS B N 1
ATOM 4213 C CA . CYS B 1 112 ? 4.098 -2.049 12.719 1 98.75 112 CYS B CA 1
ATOM 4214 C C . CYS B 1 112 ? 4.594 -0.989 11.742 1 98.75 112 CYS B C 1
ATOM 4216 O O . CYS B 1 112 ? 4.27 0.191 11.875 1 98.75 112 CYS B O 1
ATOM 4218 N N . VAL B 1 113 ? 5.453 -1.42 10.82 1 98.88 113 VAL B N 1
ATOM 4219 C CA . VAL B 1 113 ? 5.965 -0.556 9.758 1 98.88 113 VAL B CA 1
ATOM 4220 C C . VAL B 1 113 ? 4.945 -0.479 8.625 1 98.88 113 VAL B C 1
ATOM 4222 O O . VAL B 1 113 ? 4.227 -1.444 8.359 1 98.88 113 VAL B O 1
ATOM 4225 N N . THR B 1 114 ? 4.836 0.676 7.996 1 98.81 114 THR B N 1
ATOM 4226 C CA . THR B 1 114 ? 3.879 0.904 6.922 1 98.81 114 THR B CA 1
ATOM 4227 C C . THR B 1 114 ? 4.559 1.557 5.719 1 98.81 114 THR B C 1
ATOM 4229 O O . THR B 1 114 ? 5.668 2.08 5.836 1 98.81 114 THR B O 1
ATOM 4232 N N . SER B 1 115 ? 3.945 1.498 4.547 1 98.44 115 SER B N 1
ATOM 4233 C CA . SER B 1 115 ? 4.383 2.225 3.359 1 98.44 115 SER B CA 1
ATOM 4234 C C . SER B 1 115 ? 3.957 3.689 3.42 1 98.44 115 SER B C 1
ATOM 4236 O O . SER B 1 115 ? 3.111 4.129 2.641 1 98.44 115 SER B O 1
ATOM 4238 N N . GLY B 1 116 ? 4.617 4.406 4.289 1 97.81 116 GLY B N 1
ATOM 4239 C CA . GLY B 1 116 ? 4.176 5.742 4.652 1 97.81 116 GLY B CA 1
ATOM 4240 C C . GLY B 1 116 ? 3.059 5.742 5.676 1 97.81 116 GLY B C 1
ATOM 4241 O O . GLY B 1 116 ? 2.344 4.75 5.824 1 97.81 116 GLY B O 1
ATOM 4242 N N . SER B 1 117 ? 2.896 6.855 6.352 1 97.38 117 SER B N 1
ATOM 4243 C CA . SER B 1 117 ? 1.864 6.91 7.383 1 97.38 117 SER B CA 1
ATOM 4244 C C . SER B 1 117 ? 0.469 6.902 6.766 1 97.38 117 SER B C 1
ATOM 4246 O O . SER B 1 117 ? -0.493 6.465 7.402 1 97.38 117 SER B O 1
ATOM 4248 N N . GLN B 1 118 ? 0.366 7.352 5.512 1 96.69 118 GLN B N 1
ATOM 4249 C CA . GLN B 1 118 ? -0.929 7.379 4.84 1 96.69 118 GLN B CA 1
ATOM 4250 C C . GLN B 1 118 ? -1.508 5.973 4.711 1 96.69 118 GLN B C 1
ATOM 4252 O O . GLN B 1 118 ? -2.717 5.777 4.852 1 96.69 118 GLN B O 1
ATOM 4257 N N . GLN B 1 119 ? -0.653 5 4.375 1 98.19 119 GLN B N 1
ATOM 4258 C CA . GLN B 1 119 ? -1.161 3.633 4.316 1 98.19 119 GLN B CA 1
ATOM 4259 C C . GLN B 1 119 ? -1.709 3.191 5.672 1 98.19 119 GLN B C 1
ATOM 4261 O O . GLN B 1 119 ? -2.785 2.594 5.746 1 98.19 119 GLN B O 1
ATOM 4266 N N . GLY B 1 120 ? -0.894 3.463 6.734 1 98.62 120 GLY B N 1
ATOM 4267 C CA . GLY B 1 120 ? -1.347 3.1 8.07 1 98.62 120 GLY B CA 1
ATOM 4268 C C . GLY B 1 120 ? -2.693 3.701 8.422 1 98.62 120 GLY B C 1
ATOM 4269 O O . GLY B 1 120 ? -3.584 2.998 8.906 1 98.62 120 GLY B O 1
ATOM 4270 N N . LEU B 1 121 ? -2.883 4.973 8.164 1 98.75 121 LEU B N 1
ATOM 4271 C CA . LEU B 1 121 ? -4.121 5.68 8.477 1 98.75 121 LEU B CA 1
ATOM 4272 C C . LEU B 1 121 ? -5.285 5.113 7.668 1 98.75 121 LEU B C 1
ATOM 4274 O O . LEU B 1 121 ? -6.375 4.898 8.203 1 98.75 121 LEU B O 1
ATOM 4278 N N . CYS B 1 122 ? -5.02 4.871 6.418 1 98 122 CYS B N 1
ATOM 4279 C CA . CYS B 1 122 ? -6.051 4.281 5.57 1 98 122 CYS B CA 1
ATOM 4280 C C . CYS B 1 122 ? -6.52 2.945 6.129 1 98 122 CYS B C 1
ATOM 4282 O O . CYS B 1 122 ? -7.723 2.676 6.18 1 98 122 CYS B O 1
ATOM 4284 N N . LYS B 1 123 ? -5.59 2.082 6.574 1 98.62 123 LYS B N 1
ATOM 4285 C CA . LYS B 1 123 ? -5.941 0.782 7.137 1 98.62 123 LYS B CA 1
ATOM 4286 C C . LYS B 1 123 ? -6.68 0.938 8.461 1 98.62 123 LYS B C 1
ATOM 4288 O O . LYS B 1 123 ? -7.582 0.161 8.773 1 98.62 123 LYS B O 1
ATOM 4293 N N . VAL B 1 124 ? -6.289 1.925 9.25 1 98.88 124 VAL B N 1
ATOM 4294 C CA . VAL B 1 124 ? -6.984 2.207 10.5 1 98.88 124 VAL B CA 1
ATOM 4295 C C . VAL B 1 124 ? -8.43 2.59 10.219 1 98.88 124 VAL B C 1
ATOM 4297 O O . VAL B 1 124 ? -9.352 2.1 10.875 1 98.88 124 VAL B O 1
ATOM 4300 N N . PHE B 1 125 ? -8.656 3.461 9.219 1 98.75 125 PHE B N 1
ATOM 4301 C CA . PHE B 1 125 ? -10 3.889 8.867 1 98.75 125 PHE B CA 1
ATOM 4302 C C . PHE B 1 125 ? -10.836 2.709 8.375 1 98.75 125 PHE B C 1
ATOM 4304 O O . PHE B 1 125 ? -11.984 2.537 8.781 1 98.75 125 PHE B O 1
ATOM 4311 N N . GLU B 1 126 ? -10.219 1.893 7.531 1 97.56 126 GLU B N 1
ATOM 4312 C CA . GLU B 1 126 ? -10.922 0.719 7.027 1 97.56 126 GLU B CA 1
ATOM 4313 C C . GLU B 1 126 ? -11.242 -0.26 8.148 1 97.56 126 GLU B C 1
ATOM 4315 O O . GLU B 1 126 ? -12.281 -0.93 8.117 1 97.56 126 GLU B O 1
ATOM 4320 N N . MET B 1 127 ? -10.406 -0.379 9.086 1 98.56 127 MET B N 1
ATOM 4321 C CA . MET B 1 127 ? -10.586 -1.263 10.234 1 98.56 127 MET B CA 1
ATOM 4322 C C . MET B 1 127 ? -11.766 -0.812 11.086 1 98.56 127 MET B C 1
ATOM 4324 O O . MET B 1 127 ? -12.508 -1.641 11.609 1 98.56 127 MET B O 1
ATOM 4328 N N . ILE B 1 128 ? -12.047 0.496 11.148 1 98.75 128 ILE B N 1
ATOM 4329 C CA . ILE B 1 128 ? -12.922 1.026 12.195 1 98.75 128 ILE B CA 1
ATOM 4330 C C . ILE B 1 128 ? -14.242 1.477 11.586 1 98.75 128 ILE B C 1
ATOM 4332 O O . ILE B 1 128 ? -15.297 1.351 12.211 1 98.75 128 ILE B O 1
ATOM 4336 N N . ILE B 1 129 ? -14.336 1.99 10.367 1 98.25 129 ILE B N 1
ATOM 4337 C CA . ILE B 1 129 ? -15.469 2.787 9.891 1 98.25 129 ILE B CA 1
ATOM 4338 C C . ILE B 1 129 ? -16.422 1.905 9.094 1 98.25 129 ILE B C 1
ATOM 4340 O O . ILE B 1 129 ? -16.016 1.251 8.133 1 98.25 129 ILE B O 1
ATOM 4344 N N . ASN B 1 130 ? -17.625 1.88 9.5 1 96.19 130 ASN B N 1
ATOM 4345 C CA . ASN B 1 130 ? -18.766 1.514 8.672 1 96.19 130 ASN B CA 1
ATOM 4346 C C . ASN B 1 130 ? -19.5 2.746 8.148 1 96.19 130 ASN B C 1
ATOM 4348 O O . ASN B 1 130 ? -19.453 3.814 8.758 1 96.19 130 ASN B O 1
ATOM 4352 N N . PRO B 1 131 ? -20.172 2.625 6.938 1 96 131 PRO B N 1
ATOM 4353 C CA . PRO B 1 131 ? -21.016 3.75 6.508 1 96 131 PRO B CA 1
ATOM 4354 C C . PRO B 1 131 ? -22 4.199 7.582 1 96 131 PRO B C 1
ATOM 4356 O O . PRO B 1 131 ? -22.641 3.365 8.234 1 96 131 PRO B O 1
ATOM 4359 N N . GLY B 1 132 ? -22.016 5.492 7.836 1 97.5 132 GLY B N 1
ATOM 4360 C CA . GLY B 1 132 ? -22.938 6.051 8.805 1 97.5 132 GLY B CA 1
ATOM 4361 C C . GLY B 1 132 ? -22.312 6.285 10.164 1 97.5 132 GLY B C 1
ATOM 4362 O O . GLY B 1 132 ? -22.875 7.004 11 1 97.5 132 GLY B O 1
ATOM 4363 N N . ASP B 1 133 ? -21.125 5.695 10.453 1 98.25 133 ASP B N 1
ATOM 4364 C CA . ASP B 1 133 ? -20.469 5.879 11.742 1 98.25 133 ASP B CA 1
ATOM 4365 C C . ASP B 1 133 ? -20.078 7.34 11.961 1 98.25 133 ASP B C 1
ATOM 4367 O O . ASP B 1 133 ? -19.672 8.023 11.023 1 98.25 133 ASP B O 1
ATOM 4371 N N . ASN B 1 134 ? -20.203 7.844 13.219 1 98.69 134 ASN B N 1
ATOM 4372 C CA . ASN B 1 134 ? -19.766 9.188 13.594 1 98.69 134 ASN B CA 1
ATOM 4373 C C . ASN B 1 134 ? -18.266 9.227 13.898 1 98.69 134 ASN B C 1
ATOM 4375 O O . ASN B 1 134 ? -17.766 8.375 14.633 1 98.69 134 ASN B O 1
ATOM 4379 N N . VAL B 1 135 ? -17.578 10.125 13.289 1 98.75 135 VAL B N 1
ATOM 4380 C CA . VAL B 1 135 ? -16.172 10.375 13.602 1 98.75 135 VAL B CA 1
ATOM 4381 C C . VAL B 1 135 ? -15.961 11.867 13.828 1 98.75 135 VAL B C 1
ATOM 4383 O O . VAL B 1 135 ? -16.703 12.703 13.297 1 98.75 135 VAL B O 1
ATOM 4386 N N . LEU B 1 136 ? -15 12.227 14.703 1 98.88 136 LEU B N 1
ATOM 4387 C CA . LEU B 1 136 ? -14.703 13.609 15.07 1 98.88 136 LEU B CA 1
ATOM 4388 C C . LEU B 1 136 ? -13.422 14.086 14.398 1 98.88 136 LEU B C 1
ATOM 4390 O O . LEU B 1 136 ? -12.453 13.328 14.289 1 98.88 136 LEU B O 1
ATOM 4394 N N . LEU B 1 137 ? -13.461 15.25 13.875 1 97.44 137 LEU B N 1
ATOM 4395 C CA . LEU B 1 137 ? -12.297 15.891 13.273 1 97.44 137 LEU B CA 1
ATOM 4396 C C . LEU B 1 137 ? -12.43 17.406 13.312 1 97.44 137 LEU B C 1
ATOM 4398 O O . LEU B 1 137 ? -13.547 17.938 13.305 1 97.44 137 LEU B O 1
ATOM 4402 N N . ASP B 1 138 ? -11.312 18.125 13.484 1 96.25 138 ASP B N 1
ATOM 4403 C CA . ASP B 1 138 ? -11.375 19.578 13.398 1 96.25 138 ASP B CA 1
ATOM 4404 C C . ASP B 1 138 ? -11.039 20.047 11.984 1 96.25 138 ASP B C 1
ATOM 4406 O O . ASP B 1 138 ? -10.234 19.438 11.289 1 96.25 138 ASP B O 1
ATOM 4410 N N . GLU B 1 139 ? -11.648 21.047 11.508 1 94.69 139 GLU B N 1
ATOM 4411 C CA . GLU B 1 139 ? -11.305 21.719 10.258 1 94.69 139 GLU B CA 1
ATOM 4412 C C . GLU B 1 139 ? -10.617 23.062 10.516 1 94.69 139 GLU B C 1
ATOM 4414 O O . GLU B 1 139 ? -10.852 23.688 11.547 1 94.69 139 GLU B O 1
ATOM 4419 N N . PRO B 1 140 ? -9.773 23.641 9.648 1 96.81 140 PRO B N 1
ATOM 4420 C CA . PRO B 1 140 ? -9.375 22.938 8.43 1 96.81 140 PRO B CA 1
ATOM 4421 C C . PRO B 1 140 ? -8.531 21.688 8.711 1 96.81 140 PRO B C 1
ATOM 4423 O O . PRO B 1 140 ? -7.938 21.578 9.789 1 96.81 140 PRO B O 1
ATOM 4426 N N . ALA B 1 141 ? -8.633 20.672 7.82 1 96.75 141 ALA B N 1
ATOM 4427 C CA . ALA B 1 141 ? -7.93 19.406 7.98 1 96.75 141 ALA B CA 1
ATOM 4428 C C . ALA B 1 141 ? -7.176 19.031 6.707 1 96.75 141 ALA B C 1
ATOM 4430 O O . ALA B 1 141 ? -7.527 19.484 5.613 1 96.75 141 ALA B O 1
ATOM 4431 N N . TYR B 1 142 ? -6.156 18.234 6.887 1 96.75 142 TYR B N 1
ATOM 4432 C CA . TYR B 1 142 ? -5.383 17.734 5.762 1 96.75 142 TYR B CA 1
ATOM 4433 C C . TYR B 1 142 ? -6.289 17.094 4.715 1 96.75 142 TYR B C 1
ATOM 4435 O O . TYR B 1 142 ? -7.066 16.188 5.023 1 96.75 142 TYR B O 1
ATOM 4443 N N . SER B 1 143 ? -6.168 17.5 3.475 1 95.62 143 SER B N 1
ATOM 4444 C CA . SER B 1 143 ? -7.055 17.078 2.395 1 95.62 143 SER B CA 1
ATOM 4445 C C . SER B 1 143 ? -6.957 15.57 2.158 1 95.62 143 SER B C 1
ATOM 4447 O O . SER B 1 143 ? -7.949 14.93 1.815 1 95.62 143 SER B O 1
ATOM 4449 N N . GLY B 1 144 ? -5.723 14.977 2.318 1 94.69 144 GLY B N 1
ATOM 4450 C CA . GLY B 1 144 ? -5.562 13.539 2.145 1 94.69 144 GLY B CA 1
ATOM 4451 C C . GLY B 1 144 ? -6.43 12.727 3.084 1 94.69 144 GLY B C 1
ATOM 4452 O O . GLY B 1 144 ? -6.969 11.688 2.697 1 94.69 144 GLY B O 1
ATOM 4453 N N . THR B 1 145 ? -6.57 13.156 4.32 1 97 145 THR B N 1
ATOM 4454 C CA . THR B 1 145 ? -7.426 12.477 5.285 1 97 145 THR B CA 1
ATOM 4455 C C . THR B 1 145 ? -8.891 12.586 4.879 1 97 145 THR B C 1
ATOM 4457 O O . THR B 1 145 ? -9.633 11.609 4.945 1 97 145 THR B O 1
ATOM 4460 N N . LEU B 1 146 ? -9.312 13.805 4.453 1 97 146 LEU B N 1
ATOM 4461 C CA . LEU B 1 146 ? -10.688 14 4.012 1 97 146 LEU B CA 1
ATOM 4462 C C . LEU B 1 146 ? -11.016 13.094 2.83 1 97 146 LEU B C 1
ATOM 4464 O O . LEU B 1 146 ? -12.094 12.5 2.779 1 97 146 LEU B O 1
ATOM 4468 N N . GLN B 1 147 ? -10.094 12.969 1.94 1 95.69 147 GLN B N 1
ATOM 4469 C CA . GLN B 1 147 ? -10.281 12.125 0.762 1 95.69 147 GLN B CA 1
ATOM 4470 C C . GLN B 1 147 ? -10.352 10.656 1.146 1 95.69 147 GLN B C 1
ATOM 4472 O O . GLN B 1 147 ? -10.945 9.852 0.426 1 95.69 147 GLN B O 1
ATOM 4477 N N . SER B 1 148 ? -9.758 10.258 2.242 1 96.38 148 SER B N 1
ATOM 4478 C CA . SER B 1 148 ? -9.844 8.891 2.742 1 96.38 148 SER B CA 1
ATOM 4479 C C . SER B 1 148 ? -11.188 8.641 3.426 1 96.38 148 SER B C 1
ATOM 4481 O O . SER B 1 148 ? -11.766 7.559 3.283 1 96.38 148 SER B O 1
ATOM 4483 N N . LEU B 1 149 ? -11.734 9.617 4.137 1 97.44 149 LEU B N 1
ATOM 4484 C CA . LEU B 1 149 ? -12.891 9.445 5.008 1 97.44 149 LEU B CA 1
ATOM 4485 C C . LEU B 1 149 ? -14.195 9.562 4.219 1 97.44 149 LEU B C 1
ATOM 4487 O O . LEU B 1 149 ? -15.125 8.781 4.422 1 97.44 149 LEU B O 1
ATOM 4491 N N . HIS B 1 150 ? -14.273 10.539 3.256 1 96.94 150 HIS B N 1
ATOM 4492 C CA . HIS B 1 150 ? -15.516 10.828 2.547 1 96.94 150 HIS B CA 1
ATOM 4493 C C . HIS B 1 150 ? -16.062 9.586 1.848 1 96.94 150 HIS B C 1
ATOM 4495 O O . HIS B 1 150 ? -17.219 9.219 2.041 1 96.94 150 HIS B O 1
ATOM 4501 N N . PRO B 1 151 ? -15.211 8.867 1.162 1 97.19 151 PRO B N 1
ATOM 4502 C CA . PRO B 1 151 ? -15.734 7.734 0.392 1 97.19 151 PRO B CA 1
ATOM 4503 C C . PRO B 1 151 ? -16.188 6.578 1.279 1 97.19 151 PRO B C 1
ATOM 4505 O O . PRO B 1 151 ? -16.922 5.699 0.825 1 97.19 151 PRO B O 1
ATOM 4508 N N . LEU B 1 152 ? -15.703 6.512 2.529 1 96.75 152 LEU B N 1
ATOM 4509 C CA . LEU B 1 152 ? -16.094 5.441 3.439 1 96.75 152 LEU B CA 1
ATOM 4510 C C . LEU B 1 152 ? -17.516 5.664 3.967 1 96.75 152 LEU B C 1
ATOM 4512 O O . LEU B 1 152 ? -18.094 4.777 4.594 1 96.75 152 LEU B O 1
ATOM 4516 N N . GLY B 1 153 ? -18.094 6.875 3.762 1 97.06 153 GLY B N 1
ATOM 4517 C CA . GLY B 1 153 ? -19.484 7.148 4.078 1 97.06 153 GLY B CA 1
ATOM 4518 C C . GLY B 1 153 ? -19.719 7.457 5.543 1 97.06 153 GLY B C 1
ATOM 4519 O O . GLY B 1 153 ? -20.844 7.348 6.039 1 97.06 153 GLY B O 1
ATOM 4520 N N . CYS B 1 154 ? -18.688 7.777 6.258 1 97.81 154 CYS B N 1
ATOM 4521 C CA . CYS B 1 154 ? -18.844 8.141 7.664 1 97.81 154 CYS B CA 1
ATOM 4522 C C . CYS B 1 154 ? -19.453 9.523 7.801 1 97.81 154 CYS B C 1
ATOM 4524 O O . CYS B 1 154 ? -19.5 10.289 6.836 1 97.81 154 CYS B O 1
ATOM 4526 N N . ASN B 1 155 ? -20.047 9.766 8.938 1 98.12 155 ASN B N 1
ATOM 4527 C CA . ASN B 1 155 ? -20.516 11.094 9.32 1 98.12 155 ASN B CA 1
ATOM 4528 C C . ASN B 1 155 ? -19.438 11.883 10.055 1 98.12 155 ASN B C 1
ATOM 4530 O O . ASN B 1 155 ? -19.172 11.641 11.234 1 98.12 155 ASN B O 1
ATOM 4534 N N . ILE B 1 156 ? -18.859 12.852 9.398 1 98.44 156 ILE B N 1
ATOM 4535 C CA . ILE B 1 156 ? -17.781 13.648 9.984 1 98.44 156 ILE B CA 1
ATOM 4536 C C . ILE B 1 156 ? -18.375 14.805 10.789 1 98.44 156 ILE B C 1
ATOM 4538 O O . ILE B 1 156 ? -19.062 15.664 10.227 1 98.44 156 ILE B O 1
ATOM 4542 N N . ILE B 1 157 ? -18.156 14.781 12.047 1 98.62 157 ILE B N 1
ATOM 4543 C CA . ILE B 1 157 ? -18.594 15.859 12.93 1 98.62 157 ILE B CA 1
ATOM 4544 C C . ILE B 1 157 ? -17.422 16.797 13.211 1 98.62 157 ILE B C 1
ATOM 4546 O O . ILE B 1 157 ? -16.406 16.391 13.766 1 98.62 157 ILE B O 1
ATOM 4550 N N . ASN B 1 158 ? -17.594 18.062 12.852 1 98.06 158 ASN B N 1
ATOM 4551 C CA . ASN B 1 158 ? -16.547 19.062 13.008 1 98.06 158 ASN B CA 1
ATOM 4552 C C . ASN B 1 158 ? -16.438 19.547 14.453 1 98.06 158 ASN B C 1
ATOM 4554 O O . ASN B 1 158 ? -17.438 19.891 15.07 1 98.06 158 ASN B O 1
ATOM 4558 N N . VAL B 1 159 ? -15.266 19.531 14.938 1 98.5 159 VAL B N 1
ATOM 4559 C CA . VAL B 1 159 ? -14.938 20.125 16.234 1 98.5 159 VAL B CA 1
ATOM 4560 C C . VAL B 1 159 ? -14.219 21.453 16.016 1 98.5 159 VAL B C 1
ATOM 4562 O O . VAL B 1 159 ? -13.266 21.531 15.227 1 98.5 159 VAL B O 1
ATOM 4565 N N . ALA B 1 160 ? -14.594 22.484 16.734 1 97.31 160 ALA B N 1
ATOM 4566 C CA . ALA B 1 160 ? -13.984 23.812 16.547 1 97.31 160 ALA B CA 1
ATOM 4567 C C . ALA B 1 160 ? -12.508 23.781 16.938 1 97.31 160 ALA B C 1
ATOM 4569 O O . ALA B 1 160 ? -12.109 23.047 17.844 1 97.31 160 ALA B O 1
ATOM 4570 N N . SER B 1 161 ? -11.766 24.578 16.234 1 96.31 161 SER B N 1
ATOM 4571 C CA . SER B 1 161 ? -10.344 24.75 16.531 1 96.31 161 SER B CA 1
ATOM 4572 C C . SER B 1 161 ? -9.93 26.219 16.453 1 96.31 161 SER B C 1
ATOM 4574 O O . SER B 1 161 ? -10.641 27.031 15.883 1 96.31 161 SER B O 1
ATOM 4576 N N . ASP B 1 162 ? -8.883 26.578 17.141 1 94.75 162 ASP B N 1
ATOM 4577 C CA . ASP B 1 162 ? -8.258 27.906 17.078 1 94.75 162 ASP B CA 1
ATOM 4578 C C . ASP B 1 162 ? -6.738 27.781 16.938 1 94.75 162 ASP B C 1
ATOM 4580 O O . ASP B 1 162 ? -6.23 26.781 16.438 1 94.75 162 ASP B O 1
ATOM 4584 N N . GLU B 1 163 ? -5.988 28.797 17.203 1 93.19 163 GLU B N 1
ATOM 4585 C CA . GLU B 1 163 ? -4.543 28.828 17 1 93.19 163 GLU B CA 1
ATOM 4586 C C . GLU B 1 163 ? -3.836 27.781 17.875 1 93.19 163 GLU B C 1
ATOM 4588 O O . GLU B 1 163 ? -2.668 27.469 17.641 1 93.19 163 GLU B O 1
ATOM 4593 N N . HIS B 1 164 ? -4.578 27.234 18.844 1 94.69 164 HIS B N 1
ATOM 4594 C CA . HIS B 1 164 ? -4.012 26.203 19.703 1 94.69 164 HIS B CA 1
ATOM 4595 C C . HIS B 1 164 ? -4.664 24.859 19.438 1 94.69 164 HIS B C 1
ATOM 4597 O O . HIS B 1 164 ? -4.656 23.984 20.312 1 94.69 164 HIS B O 1
ATOM 4603 N N . GLY B 1 165 ? -5.301 24.703 18.297 1 95 165 GLY B N 1
ATOM 4604 C CA . GLY B 1 165 ? -5.891 23.422 17.891 1 95 165 GLY B CA 1
ATOM 4605 C C . GLY B 1 165 ? -7.309 23.25 18.406 1 95 165 GLY B C 1
ATOM 4606 O O . GLY B 1 165 ? -8.047 24.219 18.547 1 95 165 GLY B O 1
ATOM 4607 N N . ILE B 1 166 ? -7.746 22.094 18.594 1 98 166 ILE B N 1
ATOM 4608 C CA . ILE B 1 166 ? -9.102 21.703 18.984 1 98 166 ILE B CA 1
ATOM 4609 C C . ILE B 1 166 ? -9.477 22.375 20.297 1 98 166 ILE B C 1
ATOM 4611 O O . ILE B 1 166 ? -8.68 22.406 21.234 1 98 166 ILE B O 1
ATOM 4615 N N . VAL B 1 167 ? -10.664 22.969 20.312 1 98.38 167 VAL B N 1
ATOM 4616 C CA . VAL B 1 167 ? -11.203 23.578 21.516 1 98.38 167 VAL B CA 1
ATOM 4617 C C . VAL B 1 167 ? -11.984 22.547 22.328 1 98.38 167 VAL B C 1
ATOM 4619 O O . VAL B 1 167 ? -13.078 22.141 21.922 1 98.38 167 VAL B O 1
ATOM 4622 N N . PRO B 1 168 ? -11.508 22.188 23.5 1 98.44 168 PRO B N 1
ATOM 4623 C CA . PRO B 1 168 ? -12.133 21.109 24.266 1 98.44 168 PRO B CA 1
ATOM 4624 C C . PRO B 1 168 ? -13.594 21.391 24.594 1 98.44 168 PRO B C 1
ATOM 4626 O O . PRO B 1 168 ? -14.414 20.469 24.609 1 98.44 168 PRO B O 1
ATOM 4629 N N . ASP B 1 169 ? -13.961 22.656 24.844 1 98.44 169 ASP B N 1
ATOM 4630 C CA . ASP B 1 169 ? -15.344 23 25.141 1 98.44 169 ASP B CA 1
ATOM 4631 C C . ASP B 1 169 ? -16.266 22.672 23.969 1 98.44 169 ASP B C 1
ATOM 4633 O O . ASP B 1 169 ? -17.391 22.219 24.156 1 98.44 169 ASP B O 1
ATOM 4637 N N . SER B 1 170 ? -15.781 22.953 22.828 1 98.62 170 SER B N 1
ATOM 4638 C CA . SER B 1 170 ? -16.531 22.578 21.641 1 98.62 170 SER B CA 1
ATOM 4639 C C . SER B 1 170 ? -16.734 21.062 21.562 1 98.62 170 SER B C 1
ATOM 4641 O O . SER B 1 170 ? -17.828 20.594 21.25 1 98.62 170 SER B O 1
ATOM 4643 N N . LEU B 1 171 ? -15.711 20.328 21.828 1 98.81 171 LEU B N 1
ATOM 4644 C CA . LEU B 1 171 ? -15.789 18.859 21.859 1 98.81 171 LEU B CA 1
ATOM 4645 C C . LEU B 1 171 ? -16.781 18.391 22.906 1 98.81 171 LEU B C 1
ATOM 4647 O O . LEU B 1 171 ? -17.594 17.5 22.641 1 98.81 171 LEU B O 1
ATOM 4651 N N . ARG B 1 172 ? -16.688 18.984 24.047 1 98.5 172 ARG B N 1
ATOM 4652 C CA . ARG B 1 172 ? -17.609 18.656 25.125 1 98.5 172 ARG B CA 1
ATOM 4653 C C . ARG B 1 172 ? -19.047 18.891 24.719 1 98.5 172 ARG B C 1
ATOM 4655 O O . ARG B 1 172 ? -19.922 18.062 24.984 1 98.5 172 ARG B O 1
ATOM 4662 N N . ASP B 1 173 ? -19.281 20.016 24.109 1 98.62 173 ASP B N 1
ATOM 4663 C CA . ASP B 1 173 ? -20.625 20.375 23.656 1 98.62 173 ASP B CA 1
ATOM 4664 C C . ASP B 1 173 ? -21.156 19.359 22.656 1 98.62 173 ASP B C 1
ATOM 4666 O O . ASP B 1 173 ? -22.312 18.922 22.734 1 98.62 173 ASP B O 1
ATOM 4670 N N . ILE B 1 174 ? -20.391 18.969 21.703 1 98.62 174 ILE B N 1
ATOM 4671 C CA . ILE B 1 174 ? -20.766 18.016 20.688 1 98.62 174 ILE B CA 1
ATOM 4672 C C . ILE B 1 174 ? -21.094 16.672 21.328 1 98.62 174 ILE B C 1
ATOM 4674 O O . ILE B 1 174 ? -22.109 16.047 21.016 1 98.62 174 ILE B O 1
ATOM 4678 N N . LEU B 1 175 ? -20.234 16.234 22.266 1 98.69 175 LEU B N 1
ATOM 4679 C CA . LEU B 1 175 ? -20.359 14.93 22.891 1 98.69 175 LEU B CA 1
ATOM 4680 C C . LEU B 1 175 ? -21.578 14.891 23.812 1 98.69 175 LEU B C 1
ATOM 4682 O O . LEU B 1 175 ? -22.109 13.812 24.094 1 98.69 175 LEU B O 1
ATOM 4686 N N . SER B 1 176 ? -22.031 16.031 24.266 1 98.19 176 SER B N 1
ATOM 4687 C CA . SER B 1 176 ? -23.172 16.094 25.188 1 98.19 176 SER B CA 1
ATOM 4688 C C . SER B 1 176 ? -24.453 15.586 24.547 1 98.19 176 SER B C 1
ATOM 4690 O O . SER B 1 176 ? -25.438 15.305 25.234 1 98.19 176 SER B O 1
ATOM 4692 N N . ARG B 1 177 ? -24.375 15.43 23.234 1 97.69 177 ARG B N 1
ATOM 4693 C CA . ARG B 1 177 ? -25.5 14.828 22.516 1 97.69 177 ARG B CA 1
ATOM 4694 C C . ARG B 1 177 ? -25.719 13.383 22.938 1 97.69 177 ARG B C 1
ATOM 4696 O O . ARG B 1 177 ? -26.766 12.797 22.672 1 97.69 177 ARG B O 1
ATOM 4703 N N . TRP B 1 178 ? -24.688 12.781 23.562 1 98.5 178 TRP B N 1
ATOM 4704 C CA . TRP B 1 178 ? -24.766 11.414 24.062 1 98.5 178 TRP B CA 1
ATOM 4705 C C . TRP B 1 178 ? -24.484 11.367 25.562 1 98.5 178 TRP B C 1
ATOM 4707 O O . TRP B 1 178 ? -23.891 12.289 26.125 1 98.5 178 TRP B O 1
ATOM 4717 N N . LYS B 1 179 ? -24.938 10.289 26.141 1 98.12 179 LYS B N 1
ATOM 4718 C CA . LYS B 1 179 ? -24.484 9.922 27.484 1 98.12 179 LYS B CA 1
ATOM 4719 C C . LYS B 1 179 ? -23.266 9.008 27.406 1 98.12 179 LYS B C 1
ATOM 4721 O O . LYS B 1 179 ? -23.125 8.219 26.469 1 98.12 179 LYS B O 1
ATOM 4726 N N . PRO B 1 180 ? -22.344 9.148 28.406 1 97.25 180 PRO B N 1
ATOM 4727 C CA . PRO B 1 180 ? -21.156 8.289 28.406 1 97.25 180 PRO B CA 1
ATOM 4728 C C . PRO B 1 180 ? -21.5 6.809 28.25 1 97.25 180 PRO B C 1
ATOM 4730 O O . PRO B 1 180 ? -20.812 6.086 27.531 1 97.25 180 PRO B O 1
ATOM 4733 N N . GLU B 1 181 ? -22.578 6.344 28.797 1 97.19 181 GLU B N 1
ATOM 4734 C CA . GLU B 1 181 ? -22.969 4.938 28.781 1 97.19 181 GLU B CA 1
ATOM 4735 C C . GLU B 1 181 ? -23.453 4.52 27.391 1 97.19 181 GLU B C 1
ATOM 4737 O O . GLU B 1 181 ? -23.547 3.324 27.094 1 97.19 181 GLU B O 1
ATOM 4742 N N . ASP B 1 182 ? -23.719 5.523 26.562 1 97.69 182 ASP B N 1
ATOM 4743 C CA . ASP B 1 182 ? -24.234 5.242 25.219 1 97.69 182 ASP B CA 1
ATOM 4744 C C . ASP B 1 182 ? -23.203 4.504 24.375 1 97.69 182 ASP B C 1
ATOM 4746 O O . ASP B 1 182 ? -23.547 3.859 23.391 1 97.69 182 ASP B O 1
ATOM 4750 N N . SER B 1 183 ? -21.953 4.586 24.734 1 95.75 183 SER B N 1
ATO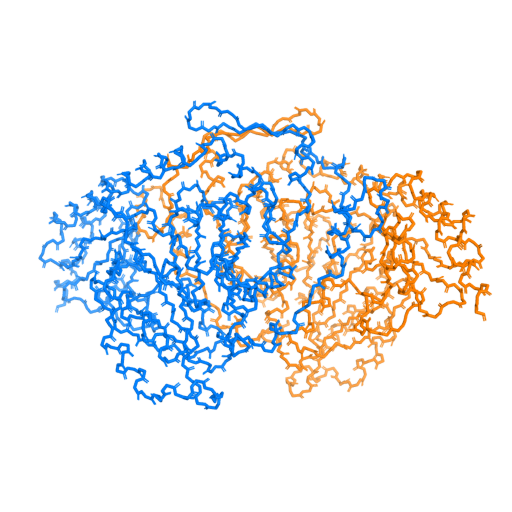M 4751 C CA . SER B 1 183 ? -20.891 3.938 23.984 1 95.75 183 SER B CA 1
ATOM 4752 C C . SER B 1 183 ? -21.016 2.418 24.031 1 95.75 183 SER B C 1
ATOM 4754 O O . SER B 1 183 ? -20.469 1.715 23.188 1 95.75 183 SER B O 1
ATOM 4756 N N . LYS B 1 184 ? -21.75 1.86 24.953 1 95 184 LYS B N 1
ATOM 4757 C CA . LYS B 1 184 ? -21.922 0.419 25.109 1 95 184 LYS B CA 1
ATOM 4758 C C . LYS B 1 184 ? -23.062 -0.095 24.219 1 95 184 LYS B C 1
ATOM 4760 O O . LYS B 1 184 ? -23.25 -1.306 24.078 1 95 184 LYS B O 1
ATOM 4765 N N . ASN B 1 185 ? -23.797 0.85 23.672 1 95.56 185 ASN B N 1
ATOM 4766 C CA . ASN B 1 185 ? -24.922 0.527 22.812 1 95.56 185 ASN B CA 1
ATOM 4767 C C . ASN B 1 185 ? -24.641 0.917 21.359 1 95.56 185 ASN B C 1
ATOM 4769 O O . ASN B 1 185 ? -24.703 2.096 21 1 95.56 185 ASN B O 1
ATOM 4773 N N . PRO B 1 186 ? -24.422 -0.023 20.5 1 91.88 186 PRO B N 1
ATOM 4774 C CA . PRO B 1 186 ? -24.094 0.287 19.109 1 91.88 186 PRO B CA 1
ATOM 4775 C C . PRO B 1 186 ? -25.188 1.104 18.422 1 91.88 186 PRO B C 1
ATOM 4777 O O . PRO B 1 186 ? -24.906 1.841 17.469 1 91.88 186 PRO B O 1
ATOM 4780 N N . GLN B 1 187 ? -26.391 1.036 18.891 1 94.94 187 GLN B N 1
ATOM 4781 C CA . GLN B 1 187 ? -27.516 1.749 18.281 1 94.94 187 GLN B CA 1
ATOM 4782 C C . GLN B 1 187 ? -27.406 3.252 18.516 1 94.94 187 GLN B C 1
ATOM 4784 O O . GLN B 1 187 ? -28.031 4.047 17.812 1 94.94 187 GLN B O 1
ATOM 4789 N N . LYS B 1 188 ? -26.625 3.627 19.531 1 96.56 188 LYS B N 1
ATOM 4790 C CA . LYS B 1 188 ? -26.5 5.035 19.891 1 96.56 188 LYS B CA 1
ATOM 4791 C C . LYS B 1 188 ? -25.484 5.742 19 1 96.56 188 LYS B C 1
ATOM 4793 O O . LYS B 1 188 ? -25.453 6.973 18.938 1 96.56 188 LYS B O 1
ATOM 4798 N N . ASN B 1 189 ? -24.703 5.066 18.219 1 97.12 189 ASN B N 1
ATOM 4799 C CA . ASN B 1 189 ? -23.781 5.547 17.203 1 97.12 189 ASN B CA 1
ATOM 4800 C C . ASN B 1 189 ? -22.906 6.684 17.734 1 97.12 189 ASN B C 1
ATOM 4802 O O . ASN B 1 189 ? -22.812 7.738 17.094 1 97.12 189 ASN B O 1
ATOM 4806 N N . THR B 1 190 ? -22.438 6.523 19.031 1 98.31 190 THR B N 1
ATOM 4807 C CA . THR B 1 190 ? -21.469 7.48 19.578 1 98.31 190 THR B CA 1
ATOM 4808 C C . THR B 1 190 ? -20.219 7.535 18.703 1 98.31 190 THR B C 1
ATOM 4810 O O . THR B 1 190 ? -19.906 6.582 18 1 98.31 190 THR B O 1
ATOM 4813 N N . PRO B 1 191 ? -19.5 8.648 18.656 1 98.69 191 PRO B N 1
ATOM 4814 C CA . PRO B 1 191 ? -18.297 8.766 17.812 1 98.69 191 PRO B CA 1
ATOM 4815 C C . PRO B 1 191 ? -17.281 7.656 18.078 1 98.69 191 PRO B C 1
ATOM 4817 O O . PRO B 1 191 ? -17.078 7.273 19.234 1 98.69 191 PRO B O 1
ATOM 4820 N N . LYS B 1 192 ? -16.672 7.172 17.031 1 98.5 192 LYS B N 1
ATOM 4821 C CA . LYS B 1 192 ? -15.727 6.066 17.141 1 98.5 192 LYS B CA 1
ATOM 4822 C C . LYS B 1 192 ? -14.32 6.57 17.422 1 98.5 192 LYS B C 1
ATOM 4824 O O . LYS B 1 192 ? -13.539 5.895 18.094 1 98.5 192 LYS B O 1
ATOM 4829 N N . PHE B 1 193 ? -13.992 7.664 16.859 1 98.88 193 PHE B N 1
ATOM 4830 C CA . PHE B 1 193 ? -12.656 8.195 17.109 1 98.88 193 PHE B CA 1
ATOM 4831 C C . PHE B 1 193 ? -12.609 9.695 16.844 1 98.88 193 PHE B C 1
ATOM 4833 O O . PHE B 1 193 ? -13.539 10.258 16.25 1 98.88 193 PHE B O 1
ATOM 4840 N N . LEU B 1 194 ? -11.648 10.383 17.422 1 98.94 194 LEU B N 1
ATOM 4841 C CA . LEU B 1 194 ? -11.195 11.727 17.062 1 98.94 194 LEU B CA 1
ATOM 4842 C C . LEU B 1 194 ? -9.883 11.672 16.297 1 98.94 194 LEU B C 1
ATOM 4844 O O . LEU B 1 194 ? -8.914 11.062 16.766 1 98.94 194 LEU B O 1
ATOM 4848 N N . TYR B 1 195 ? -9.914 12.203 15.094 1 98.81 195 TYR B N 1
ATOM 4849 C CA . TYR B 1 195 ? -8.688 12.367 14.32 1 98.81 195 TYR B CA 1
ATOM 4850 C C . TYR B 1 195 ? -8.133 13.781 14.469 1 98.81 195 TYR B C 1
ATOM 4852 O O . TYR B 1 195 ? -8.875 14.758 14.391 1 98.81 195 TYR B O 1
ATOM 4860 N N . THR B 1 196 ? -6.758 13.875 14.633 1 98.38 196 THR B N 1
ATOM 4861 C CA . THR B 1 196 ? -6.152 15.203 14.664 1 98.38 196 THR B CA 1
ATOM 4862 C C . THR B 1 196 ? -4.672 15.133 14.289 1 98.38 196 THR B C 1
ATOM 4864 O O . THR B 1 196 ? -4.039 14.086 14.438 1 98.38 196 THR B O 1
ATOM 4867 N N . VAL B 1 197 ? -4.156 16.125 13.711 1 98.31 197 VAL B N 1
ATOM 4868 C CA . VAL B 1 197 ? -2.73 16.406 13.594 1 98.31 197 VAL B CA 1
ATOM 4869 C C . VAL B 1 197 ? -2.285 17.344 14.719 1 98.31 197 VAL B C 1
ATOM 4871 O O . VAL B 1 197 ? -2.414 18.562 14.609 1 98.31 197 VAL B O 1
ATOM 4874 N N . PRO B 1 198 ? -1.684 16.812 15.727 1 98.06 198 PRO B N 1
ATOM 4875 C CA . PRO B 1 198 ? -1.518 17.578 16.953 1 98.06 198 PRO B CA 1
ATOM 4876 C C . PRO B 1 198 ? -0.356 18.562 16.875 1 98.06 198 PRO B C 1
ATOM 4878 O O . PRO B 1 198 ? -0.268 19.484 17.688 1 98.06 198 PRO B O 1
ATOM 4881 N N . SER B 1 199 ? 0.611 18.328 15.992 1 97.62 199 SER B N 1
ATOM 4882 C CA . SER B 1 199 ? 1.75 19.219 15.812 1 97.62 199 SER B CA 1
ATOM 4883 C C . SER B 1 199 ? 1.827 19.734 14.375 1 97.62 199 SER B C 1
ATOM 4885 O O . SER B 1 199 ? 1.944 18.938 13.438 1 97.62 199 SER B O 1
ATOM 4887 N N . GLY B 1 200 ? 1.822 21.062 14.289 1 96.88 200 GLY B N 1
ATOM 4888 C CA . GLY B 1 200 ? 2.002 21.625 12.961 1 96.88 200 GLY B CA 1
ATOM 4889 C C . GLY B 1 200 ? 0.916 21.203 11.984 1 96.88 200 GLY B C 1
ATOM 4890 O O . GLY B 1 200 ? 1.209 20.734 10.891 1 96.88 200 GLY B O 1
ATOM 4891 N N . ASN B 1 201 ? -0.279 21.422 12.422 1 97.31 201 ASN B N 1
ATOM 4892 C CA . ASN B 1 201 ? -1.44 21.016 11.633 1 97.31 201 ASN B CA 1
ATOM 4893 C C . ASN B 1 201 ? -1.324 21.5 10.188 1 97.31 201 ASN B C 1
ATOM 4895 O O . ASN B 1 201 ? -0.918 22.625 9.93 1 97.31 201 ASN B O 1
ATOM 4899 N N . ASN B 1 202 ? -1.417 20.578 9.227 1 97.12 202 ASN B N 1
ATOM 4900 C CA . ASN B 1 202 ? -1.652 20.922 7.824 1 97.12 202 ASN B CA 1
ATOM 4901 C C . ASN B 1 202 ? -3.135 21.156 7.543 1 97.12 202 ASN B C 1
ATOM 4903 O O . ASN B 1 202 ? -3.924 20.203 7.523 1 97.12 202 ASN B O 1
ATOM 4907 N N . PRO B 1 203 ? -3.551 22.375 7.445 1 97.25 203 PRO B N 1
ATOM 4908 C CA . PRO B 1 203 ? -2.793 23.453 6.797 1 97.25 203 PRO B CA 1
ATOM 4909 C C . PRO B 1 203 ? -2.383 24.562 7.766 1 97.25 203 PRO B C 1
ATOM 4911 O O . PRO B 1 203 ? -1.658 25.484 7.383 1 97.25 203 PRO B O 1
ATOM 4914 N N . THR B 1 204 ? -2.744 24.547 9.023 1 97.38 204 THR B N 1
ATOM 4915 C CA . THR B 1 204 ? -2.795 25.766 9.82 1 97.38 204 THR B CA 1
ATOM 4916 C C . THR B 1 204 ? -1.442 26.047 10.461 1 97.38 204 THR B C 1
ATOM 4918 O O . THR B 1 204 ? -1.17 27.172 10.875 1 97.38 204 THR B O 1
ATOM 4921 N N . GLY B 1 205 ? -0.658 24.984 10.641 1 97.06 205 GLY B N 1
ATOM 4922 C CA . GLY B 1 205 ? 0.589 25.156 11.375 1 97.06 205 GLY B CA 1
ATOM 4923 C C . GLY B 1 205 ? 0.399 25.188 12.875 1 97.06 205 GLY B C 1
ATOM 4924 O O . GLY B 1 205 ? 1.374 25.234 13.633 1 97.06 205 GLY B O 1
ATOM 4925 N N . ASN B 1 206 ? -0.828 25.094 13.344 1 95.88 206 ASN B N 1
ATOM 4926 C CA . ASN B 1 206 ? -1.129 25.141 14.773 1 95.88 206 ASN B CA 1
ATOM 4927 C C . ASN B 1 206 ? -0.77 23.828 15.461 1 95.88 206 ASN B C 1
ATOM 4929 O O . ASN B 1 206 ? -0.746 22.781 14.828 1 95.88 206 ASN B O 1
ATOM 4933 N N . SER B 1 207 ? -0.521 23.906 16.766 1 97.44 207 SER B N 1
ATOM 4934 C CA . SER B 1 207 ? -0.25 22.75 17.594 1 97.44 207 SER B CA 1
ATOM 4935 C C . SER B 1 207 ? -1.104 22.75 18.859 1 97.44 207 SER B C 1
ATOM 4937 O O . SER B 1 207 ? -1.324 23.812 19.469 1 97.44 207 SER B O 1
ATOM 4939 N N . LEU B 1 208 ? -1.553 21.609 19.203 1 97.88 208 LEU B N 1
ATOM 4940 C CA . LEU B 1 208 ? -2.268 21.453 20.469 1 97.88 208 LEU B CA 1
ATOM 4941 C C . LEU B 1 208 ? -1.332 21.656 21.656 1 97.88 208 LEU B C 1
ATOM 4943 O O . LEU B 1 208 ? -0.185 21.203 21.625 1 97.88 208 LEU B O 1
ATOM 4947 N N . THR B 1 209 ? -1.844 22.344 22.688 1 96.81 209 THR B N 1
ATOM 4948 C CA . THR B 1 209 ? -1.089 22.453 23.922 1 96.81 209 THR B CA 1
ATOM 4949 C C . THR B 1 209 ? -1.241 21.188 24.766 1 96.81 209 THR B C 1
ATOM 4951 O O . THR B 1 209 ? -2.15 20.391 24.531 1 96.81 209 THR B O 1
ATOM 4954 N N . SER B 1 210 ? -0.373 21.031 25.719 1 97.06 210 SER B N 1
ATOM 4955 C CA . SER B 1 210 ? -0.448 19.891 26.625 1 97.06 210 SER B CA 1
ATOM 4956 C C . SER B 1 210 ? -1.753 19.891 27.406 1 97.06 210 SER B C 1
ATOM 4958 O O . SER B 1 210 ? -2.352 18.828 27.625 1 97.06 210 SER B O 1
ATOM 4960 N N . GLU B 1 211 ? -2.143 21.047 27.844 1 97.81 211 GLU B N 1
ATOM 4961 C CA . GLU B 1 211 ? -3.367 21.172 28.625 1 97.81 211 GLU B CA 1
ATOM 4962 C C . GLU B 1 211 ? -4.586 20.734 27.828 1 97.81 211 GLU B C 1
ATOM 4964 O O . GLU B 1 211 ? -5.441 20.016 28.328 1 97.81 211 GLU B O 1
ATOM 4969 N N . ARG B 1 212 ? -4.648 21.172 26.625 1 98.12 212 ARG B N 1
ATOM 4970 C CA . ARG B 1 212 ? -5.781 20.797 25.781 1 98.12 212 ARG B CA 1
ATOM 4971 C C . ARG B 1 212 ? -5.77 19.312 25.484 1 9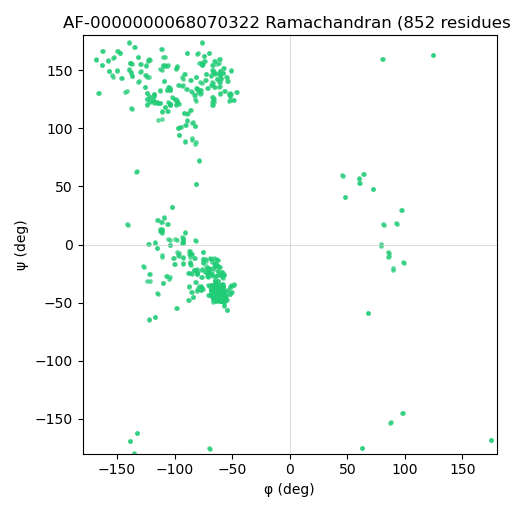8.12 212 ARG B C 1
ATOM 4973 O O . ARG B 1 212 ? -6.82 18.672 25.438 1 98.12 212 ARG B O 1
ATOM 4980 N N . LYS B 1 213 ? -4.59 18.734 25.234 1 98.62 213 LYS B N 1
ATOM 4981 C CA . LYS B 1 213 ? -4.504 17.297 25 1 98.62 213 LYS B CA 1
ATOM 4982 C C . LYS B 1 213 ? -5.051 16.516 26.188 1 98.62 213 LYS B C 1
ATOM 4984 O O . LYS B 1 213 ? -5.75 15.516 26.016 1 98.62 213 LYS B O 1
ATOM 4989 N N . LYS B 1 214 ? -4.723 16.953 27.375 1 98.56 214 LYS B N 1
ATOM 4990 C CA . LYS B 1 214 ? -5.207 16.281 28.578 1 98.56 214 LYS B CA 1
ATOM 4991 C C . LYS B 1 214 ? -6.73 16.328 28.672 1 98.56 214 LYS B C 1
ATOM 4993 O O . LYS B 1 214 ? -7.367 15.328 29 1 98.56 214 LYS B O 1
ATOM 4998 N N . GLU B 1 215 ? -7.281 17.469 28.359 1 98.69 215 GLU B N 1
ATOM 4999 C CA . GLU B 1 215 ? -8.734 17.625 28.375 1 98.69 215 GLU B CA 1
ATOM 5000 C C . GLU B 1 215 ? -9.398 16.734 27.344 1 98.69 215 GLU B C 1
ATOM 5002 O O . GLU B 1 215 ? -10.406 16.078 27.625 1 98.69 215 GLU B O 1
ATOM 5007 N N . ILE B 1 216 ? -8.844 16.734 26.172 1 98.88 216 ILE B N 1
ATOM 5008 C CA . ILE B 1 216 ? -9.367 15.914 25.078 1 98.88 216 ILE B CA 1
ATOM 5009 C C . ILE B 1 216 ? -9.289 14.438 25.453 1 98.88 216 ILE B C 1
ATOM 5011 O O . ILE B 1 216 ? -10.234 13.68 25.234 1 98.88 216 ILE B O 1
ATOM 5015 N N . TYR B 1 217 ? -8.141 14.016 26.031 1 98.88 217 TYR B N 1
ATOM 5016 C CA . TYR B 1 217 ? -7.961 12.625 26.422 1 98.88 217 TYR B CA 1
ATOM 5017 C C . TYR B 1 217 ? -9 12.211 27.453 1 98.88 217 TYR B C 1
ATOM 5019 O O . TYR B 1 217 ? -9.555 11.109 27.375 1 98.88 217 TYR B O 1
ATOM 5027 N N . GLU B 1 218 ? -9.281 13.125 28.422 1 98.81 218 GLU B N 1
ATOM 5028 C CA . GLU B 1 218 ? -10.273 12.82 29.438 1 98.81 218 GLU B CA 1
ATOM 5029 C C . GLU B 1 218 ? -11.672 12.672 28.844 1 98.81 218 GLU B C 1
ATOM 5031 O O . GLU B 1 218 ? -12.461 11.836 29.297 1 98.81 218 GLU B O 1
ATOM 5036 N N . LEU B 1 219 ? -11.984 13.508 27.906 1 98.88 219 LEU B N 1
ATOM 5037 C CA . LEU B 1 219 ? -13.25 13.359 27.203 1 98.88 219 LEU B CA 1
ATOM 5038 C C . LEU B 1 219 ? -13.305 12.047 26.438 1 98.88 219 LEU B C 1
ATOM 5040 O O . LEU B 1 219 ? -14.359 11.398 26.375 1 98.88 219 LEU B O 1
ATOM 5044 N N . ALA B 1 220 ? -12.164 11.641 25.812 1 98.81 220 ALA B N 1
ATOM 5045 C CA . ALA B 1 220 ? -12.086 10.359 25.109 1 98.81 220 ALA B CA 1
ATOM 5046 C C . ALA B 1 220 ? -12.344 9.203 26.062 1 98.81 220 ALA B C 1
ATOM 5048 O O . ALA B 1 220 ? -13.023 8.234 25.703 1 98.81 220 ALA B O 1
ATOM 5049 N N . ARG B 1 221 ? -11.805 9.297 27.297 1 98.31 221 ARG B N 1
ATOM 5050 C CA . ARG B 1 221 ? -12.039 8.281 28.328 1 98.31 221 ARG B CA 1
ATOM 5051 C C . ARG B 1 221 ? -13.508 8.227 28.719 1 98.31 221 ARG B C 1
ATOM 5053 O O . ARG B 1 221 ? -14.102 7.148 28.797 1 98.31 221 ARG B O 1
ATOM 5060 N N . LYS B 1 222 ? -14.047 9.375 28.906 1 98.44 222 LYS B N 1
ATOM 5061 C CA . LYS B 1 222 ? -15.414 9.492 29.406 1 98.44 222 LYS B CA 1
ATOM 5062 C C . LYS B 1 222 ? -16.406 8.953 28.375 1 98.44 222 LYS B C 1
ATOM 5064 O O . LYS B 1 222 ? -17.359 8.242 28.734 1 98.44 222 LYS B O 1
ATOM 5069 N N . TYR B 1 223 ? -16.234 9.266 27.109 1 98.44 223 TYR B N 1
ATOM 5070 C CA . TYR B 1 223 ? -17.219 8.938 26.094 1 98.44 223 TYR B CA 1
ATOM 5071 C C . TYR B 1 223 ? -16.781 7.746 25.25 1 98.44 223 TYR B C 1
ATOM 5073 O O . TYR B 1 223 ? -17.438 7.371 24.297 1 98.44 223 TYR B O 1
ATOM 5081 N N . ASP B 1 224 ? -15.633 7.184 25.5 1 98.31 224 ASP B N 1
ATOM 5082 C CA . ASP B 1 224 ? -15.117 5.926 24.969 1 98.31 224 ASP B CA 1
ATOM 5083 C C . ASP B 1 224 ? -14.922 6.004 23.453 1 98.31 224 ASP B C 1
ATOM 5085 O O . ASP B 1 224 ? -15.469 5.195 22.719 1 98.31 224 ASP B O 1
ATOM 5089 N N . PHE B 1 225 ? -14.102 6.895 23 1 98.69 225 PHE B N 1
ATOM 5090 C CA . PHE B 1 225 ? -13.688 6.926 21.594 1 98.69 225 PHE B CA 1
ATOM 5091 C C . PHE B 1 225 ? -12.164 6.879 21.484 1 98.69 225 PHE B C 1
ATOM 5093 O O . PHE B 1 225 ? -11.453 7.141 22.453 1 98.69 225 PHE B O 1
ATOM 5100 N N . LEU B 1 226 ? -11.641 6.379 20.359 1 98.94 226 LEU B N 1
ATOM 5101 C CA . LEU B 1 226 ? -10.211 6.316 20.078 1 98.94 226 LEU B CA 1
ATOM 5102 C C . LEU B 1 226 ? -9.672 7.688 19.688 1 98.94 226 LEU B C 1
ATOM 5104 O O . LEU B 1 226 ? -10.438 8.555 19.25 1 98.94 226 LEU B O 1
ATOM 5108 N N . ILE B 1 227 ? -8.398 7.926 19.906 1 98.94 227 ILE B N 1
ATOM 5109 C CA . ILE B 1 227 ? -7.695 9.094 19.391 1 98.94 227 ILE B CA 1
ATOM 5110 C C . ILE B 1 227 ? -6.699 8.656 18.312 1 98.94 227 ILE B C 1
ATOM 5112 O O . ILE B 1 227 ? -5.797 7.859 18.578 1 98.94 227 ILE B O 1
ATOM 5116 N N . ILE B 1 228 ? -6.922 9.055 17.125 1 98.94 228 ILE B N 1
ATOM 5117 C CA . ILE B 1 228 ? -5.961 8.875 16.047 1 98.94 228 ILE B CA 1
ATOM 5118 C C . ILE B 1 228 ? -5.027 10.078 15.969 1 98.94 228 ILE B C 1
ATOM 5120 O O . ILE B 1 228 ? -5.41 11.141 15.469 1 98.94 228 ILE B O 1
ATOM 5124 N N . GLU B 1 229 ? -3.842 9.891 16.469 1 98.81 229 GLU B N 1
ATOM 5125 C CA . GLU B 1 229 ? -2.793 10.906 16.531 1 98.81 229 GLU B CA 1
ATOM 5126 C C . GLU B 1 229 ? -1.91 10.867 15.289 1 98.81 229 GLU B C 1
ATOM 5128 O O . GLU B 1 229 ? -0.899 10.164 15.258 1 98.81 229 GLU B O 1
ATOM 5133 N N . ASP B 1 230 ? -2.264 11.594 14.227 1 98.69 230 ASP B N 1
ATOM 5134 C CA . ASP B 1 230 ? -1.503 11.703 12.984 1 98.69 230 ASP B CA 1
ATOM 5135 C C . ASP B 1 230 ? -0.412 12.766 13.102 1 98.69 230 ASP B C 1
ATOM 5137 O O . ASP B 1 230 ? -0.689 13.969 12.992 1 98.69 230 ASP B O 1
ATOM 5141 N N . ASP B 1 231 ? 0.845 12.344 13.234 1 98.38 231 ASP B N 1
ATOM 5142 C CA . ASP B 1 231 ? 1.818 13.344 13.648 1 98.38 231 ASP B CA 1
ATOM 5143 C C . ASP B 1 231 ? 3.074 13.289 12.789 1 98.38 231 ASP B C 1
ATOM 5145 O O . ASP B 1 231 ? 4.188 13.164 13.305 1 98.38 231 ASP B O 1
ATOM 5149 N N . PRO B 1 232 ? 2.932 13.547 11.445 1 97.94 232 PRO B N 1
ATOM 5150 C CA . PRO B 1 232 ? 4.113 13.547 10.578 1 97.94 232 PRO B CA 1
ATOM 5151 C C . PRO B 1 232 ? 5.055 14.711 10.867 1 97.94 232 PRO B C 1
ATOM 5153 O O . PRO B 1 232 ? 6.211 14.695 10.43 1 97.94 232 PRO B O 1
ATOM 5156 N N . TYR B 1 233 ? 4.637 15.742 11.656 1 98 233 TYR B N 1
ATOM 5157 C CA . TYR B 1 233 ? 5.434 16.938 11.883 1 98 233 TYR B CA 1
ATOM 5158 C C . TYR B 1 233 ? 5.941 17 13.32 1 98 233 TYR B C 1
ATOM 5160 O O . TYR B 1 233 ? 6.422 18.031 13.773 1 98 233 TYR B O 1
ATOM 5168 N N . TYR B 1 234 ? 5.84 15.906 14.047 1 98 234 TYR B N 1
ATOM 5169 C CA . TYR B 1 234 ? 6.246 15.875 15.453 1 98 234 TYR B CA 1
ATOM 5170 C C . TYR B 1 234 ? 7.648 16.438 15.625 1 98 234 TYR B C 1
ATOM 5172 O O . TYR B 1 234 ? 7.891 17.25 16.531 1 98 234 TYR B O 1
ATOM 5180 N N . PHE B 1 235 ? 8.562 16.125 14.742 1 97.56 235 PHE B N 1
ATOM 5181 C CA . PHE B 1 235 ? 9.969 16.484 14.883 1 97.56 235 PHE B CA 1
ATOM 5182 C C . PHE B 1 235 ? 10.227 17.891 14.344 1 97.56 235 PHE B C 1
ATOM 5184 O O . PHE B 1 235 ? 11.312 18.438 14.523 1 97.56 235 PHE B O 1
ATOM 5191 N N . LEU B 1 236 ? 9.242 18.453 13.727 1 97.94 236 LEU B N 1
ATOM 5192 C CA . LEU B 1 236 ? 9.398 19.797 13.148 1 97.94 236 LEU B CA 1
ATOM 5193 C C . LEU B 1 236 ? 8.734 20.844 14.039 1 97.94 236 LEU B C 1
ATOM 5195 O O . LEU B 1 236 ? 8.094 21.766 13.547 1 97.94 236 LEU B O 1
ATOM 5199 N N . GLN B 1 237 ? 8.719 20.656 15.297 1 97.81 237 GLN B N 1
ATOM 5200 C CA . GLN B 1 237 ? 8.297 21.656 16.266 1 97.81 237 GLN B CA 1
ATOM 5201 C C . GLN B 1 237 ? 9.398 22.703 16.484 1 97.81 237 GLN B C 1
ATOM 5203 O O . GLN B 1 237 ? 10.562 22.344 16.688 1 97.81 237 GLN B O 1
ATOM 5208 N N . PHE B 1 238 ? 9.109 23.953 16.469 1 96.25 238 PHE B N 1
ATOM 5209 C CA . PHE B 1 238 ? 10.117 25 16.438 1 96.25 238 PHE B CA 1
ATOM 5210 C C . PHE B 1 238 ? 10.461 25.469 17.859 1 96.25 238 PHE B C 1
ATOM 5212 O O . PHE B 1 238 ? 11.461 26.156 18.062 1 96.25 238 PHE B O 1
ATOM 5219 N N . ASN B 1 239 ? 9.648 25.047 18.781 1 90.19 239 ASN B N 1
ATOM 5220 C CA . ASN B 1 239 ? 9.992 25.344 20.172 1 90.19 239 ASN B CA 1
ATOM 5221 C C . ASN B 1 239 ? 11.086 24.422 20.688 1 90.19 239 ASN B C 1
ATOM 5223 O O . ASN B 1 239 ? 11.281 23.328 20.156 1 90.19 239 ASN B O 1
ATOM 5227 N N . LYS B 1 240 ? 11.789 24.859 21.688 1 84 240 LYS B N 1
ATOM 5228 C CA . LYS B 1 240 ? 12.914 24.109 22.25 1 84 240 LYS B CA 1
ATOM 5229 C C . LYS B 1 240 ? 12.469 22.75 22.781 1 84 240 LYS B C 1
ATOM 5231 O O . LYS B 1 240 ? 13.164 21.75 22.609 1 84 240 LYS B O 1
ATOM 5236 N N . PHE B 1 241 ? 11.352 22.734 23.484 1 89.75 241 PHE B N 1
ATOM 5237 C CA . PHE B 1 241 ? 10.844 21.484 24.031 1 89.75 241 PHE B CA 1
ATOM 5238 C C . PHE B 1 241 ? 9.625 21.016 23.25 1 89.75 241 PHE B C 1
ATOM 5240 O O . PHE B 1 241 ? 8.727 21.797 22.953 1 89.75 241 PHE B O 1
ATOM 5247 N N . ARG B 1 242 ? 9.688 19.688 22.922 1 93.5 242 ARG B N 1
ATOM 5248 C CA . ARG B 1 242 ? 8.539 19.109 22.234 1 93.5 242 ARG B CA 1
ATOM 5249 C C . ARG B 1 242 ? 7.391 18.859 23.203 1 93.5 242 ARG B C 1
ATOM 5251 O O . ARG B 1 242 ? 7.609 18.422 24.328 1 93.5 242 ARG B O 1
ATOM 5258 N N . VAL B 1 243 ? 6.152 19.156 22.75 1 94.88 243 VAL B N 1
ATOM 5259 C CA . VAL B 1 243 ? 4.949 18.984 23.562 1 94.88 243 VAL B CA 1
ATOM 5260 C C . VAL B 1 243 ? 4.637 17.5 23.734 1 94.88 243 VAL B C 1
ATOM 5262 O O . VAL B 1 243 ? 4.73 16.734 22.766 1 94.88 243 VAL B O 1
ATOM 5265 N N . PRO B 1 244 ? 4.305 17.047 24.969 1 96.25 244 PRO B N 1
ATOM 5266 C CA . PRO B 1 244 ? 3.943 15.648 25.172 1 96.25 244 PRO B CA 1
ATOM 5267 C C . PRO B 1 244 ? 2.797 15.195 24.266 1 96.25 244 PRO B C 1
ATOM 5269 O O . PRO B 1 244 ? 1.855 15.961 24.031 1 96.25 244 PRO B O 1
ATOM 5272 N N . THR B 1 245 ? 2.906 13.969 23.844 1 98.31 245 THR B N 1
ATOM 5273 C CA . THR B 1 245 ? 1.954 13.43 22.875 1 98.31 245 THR B CA 1
ATOM 5274 C C . THR B 1 245 ? 0.76 12.805 23.594 1 98.31 245 THR B C 1
ATOM 5276 O O . THR B 1 245 ? 0.791 12.602 24.797 1 98.31 245 THR B O 1
ATOM 5279 N N . PHE B 1 246 ? -0.379 12.531 22.828 1 98.81 246 PHE B N 1
ATOM 5280 C CA . PHE B 1 246 ? -1.462 11.719 23.375 1 98.81 246 PHE B CA 1
ATOM 5281 C C . PHE B 1 246 ? -0.951 10.336 23.766 1 98.81 246 PHE B C 1
ATOM 5283 O O . PHE B 1 246 ? -1.382 9.781 24.781 1 98.81 246 PHE B O 1
ATOM 5290 N N . LEU B 1 247 ? -0.027 9.766 22.969 1 98.81 247 LEU B N 1
ATOM 5291 C CA . LEU B 1 247 ? 0.534 8.453 23.266 1 98.81 247 LEU B CA 1
ATOM 5292 C C . LEU B 1 247 ? 1.188 8.438 24.641 1 98.81 247 LEU B C 1
ATOM 5294 O O . LEU B 1 247 ? 1.096 7.445 25.359 1 98.81 247 LEU B O 1
ATOM 5298 N N . SER B 1 248 ? 1.811 9.531 25.031 1 98.38 248 SER B N 1
ATOM 5299 C CA . SER B 1 248 ? 2.537 9.609 26.281 1 98.38 248 SER B CA 1
ATOM 5300 C C . SER B 1 248 ? 1.583 9.586 27.484 1 98.38 248 SER B C 1
ATOM 5302 O O . SER B 1 248 ? 1.989 9.281 28.594 1 98.38 248 SER B O 1
ATOM 5304 N N . MET B 1 249 ? 0.296 9.922 27.297 1 98.44 249 MET B N 1
ATOM 5305 C CA . MET B 1 249 ? -0.658 9.969 28.406 1 98.44 249 MET B CA 1
ATOM 5306 C C . MET B 1 249 ? -1.688 8.852 28.281 1 98.44 249 MET B C 1
ATOM 5308 O O . MET B 1 249 ? -2.701 8.859 28.984 1 98.44 249 MET B O 1
ATOM 5312 N N . ASP B 1 250 ? -1.455 7.902 27.422 1 98.5 250 ASP B N 1
ATOM 5313 C CA . ASP B 1 250 ? -2.434 6.883 27.062 1 98.5 250 ASP B CA 1
ATOM 5314 C C . ASP B 1 250 ? -2.457 5.75 28.078 1 98.5 250 ASP B C 1
ATOM 5316 O O . ASP B 1 250 ? -1.954 4.656 27.812 1 98.5 250 ASP B O 1
ATOM 5320 N N . VAL B 1 251 ? -3.24 5.93 29.109 1 97.94 251 VAL B N 1
ATOM 5321 C CA . VAL B 1 251 ? -3.293 4.941 30.172 1 97.94 251 VAL B CA 1
ATOM 5322 C C . VAL B 1 251 ? -4.301 3.848 29.812 1 97.94 251 VAL B C 1
ATOM 5324 O O . VAL B 1 251 ? -4.234 2.738 30.359 1 97.94 251 VAL B O 1
ATOM 5327 N N . ASP B 1 252 ? -5.211 4.039 28.875 1 97.38 252 ASP B N 1
ATOM 5328 C CA . ASP B 1 252 ? -6.285 3.094 28.578 1 97.38 252 ASP B CA 1
ATOM 5329 C C . ASP B 1 252 ? -5.957 2.252 27.344 1 97.38 252 ASP B C 1
ATOM 5331 O O . ASP B 1 252 ? -6.652 1.28 27.047 1 97.38 252 ASP B O 1
ATOM 5335 N N . GLY B 1 253 ? -4.941 2.617 26.594 1 98.12 253 GLY B N 1
ATOM 5336 C CA . GLY B 1 253 ? -4.688 1.972 25.312 1 98.12 253 GLY B CA 1
ATOM 5337 C C . GLY B 1 253 ? -5.688 2.361 24.25 1 98.12 253 GLY B C 1
ATOM 5338 O O . GLY B 1 253 ? -6.266 1.494 23.578 1 98.12 253 GLY B O 1
ATOM 5339 N N . ARG B 1 254 ? -5.934 3.73 24.125 1 98.44 254 ARG B N 1
ATOM 5340 C CA . ARG B 1 254 ? -6.957 4.168 23.172 1 98.44 254 ARG B CA 1
ATOM 5341 C C . ARG B 1 254 ? -6.348 5.027 22.062 1 98.44 254 ARG B C 1
ATOM 5343 O O . ARG B 1 254 ? -7.047 5.445 21.141 1 98.44 254 ARG B O 1
ATOM 5350 N N . VAL B 1 255 ? -4.984 5.242 22.047 1 98.88 255 VAL B N 1
ATOM 5351 C CA . VAL B 1 255 ? -4.324 6.109 21.078 1 98.88 255 VAL B CA 1
ATOM 5352 C C . VAL B 1 255 ? -3.674 5.266 19.984 1 98.88 255 VAL B C 1
ATOM 5354 O O . VAL B 1 255 ? -2.955 4.309 20.281 1 98.88 255 VAL B O 1
ATOM 5357 N N . ILE B 1 256 ? -3.965 5.512 18.75 1 98.94 256 ILE B N 1
ATOM 5358 C CA . ILE B 1 256 ? -3.199 5.047 17.594 1 98.94 256 ILE B CA 1
ATOM 5359 C C . ILE B 1 256 ? -2.418 6.211 16.984 1 98.94 256 ILE B C 1
ATOM 5361 O O . ILE B 1 256 ? -3.01 7.176 16.5 1 98.94 256 ILE B O 1
ATOM 5365 N N . ARG B 1 257 ? -1.157 6.117 17.047 1 98.94 257 ARG B N 1
ATOM 5366 C CA . ARG B 1 257 ? -0.289 7.18 16.547 1 98.94 257 ARG B CA 1
ATOM 5367 C C . ARG B 1 257 ? 0.327 6.793 15.203 1 98.94 257 ARG B C 1
ATOM 5369 O O . ARG B 1 257 ? 0.762 5.656 15.016 1 98.94 257 ARG B O 1
ATOM 5376 N N . ALA B 1 258 ? 0.292 7.684 14.266 1 98.88 258 ALA B N 1
ATOM 5377 C CA . ALA B 1 258 ? 0.933 7.512 12.969 1 98.88 258 ALA B CA 1
ATOM 5378 C C . ALA B 1 258 ? 2.156 8.414 12.836 1 98.88 258 ALA B C 1
ATOM 5380 O O . ALA B 1 258 ? 2.041 9.641 12.898 1 98.88 258 ALA B O 1
ATOM 5381 N N . ASP B 1 259 ? 3.318 7.789 12.656 1 98.69 259 ASP B N 1
ATOM 5382 C CA . ASP B 1 259 ? 4.578 8.484 12.422 1 98.69 259 ASP B CA 1
ATOM 5383 C C . ASP B 1 259 ? 5.059 8.273 10.984 1 98.69 259 ASP B C 1
ATOM 5385 O O . ASP B 1 259 ? 4.676 7.297 10.336 1 98.69 259 ASP B O 1
ATOM 5389 N N . SER B 1 260 ? 5.832 9.211 10.508 1 97.94 260 SER B N 1
ATOM 5390 C CA . SER B 1 260 ? 6.316 9.148 9.133 1 97.94 260 SER B CA 1
ATOM 5391 C C . SER B 1 260 ? 7.789 9.531 9.055 1 97.94 260 SER B C 1
ATOM 5393 O O . SER B 1 260 ? 8.25 10.43 9.766 1 97.94 260 SER B O 1
ATOM 5395 N N . PHE B 1 261 ? 8.562 8.914 8.172 1 98.56 261 PHE B N 1
ATOM 5396 C CA . PHE B 1 261 ? 9.922 9.328 7.871 1 98.56 261 PHE B CA 1
ATOM 5397 C C . PHE B 1 261 ? 9.953 10.281 6.68 1 98.56 261 PHE B C 1
ATOM 5399 O O . PHE B 1 261 ? 11.016 10.758 6.289 1 98.56 261 PHE B O 1
ATOM 5406 N N . SER B 1 262 ? 8.82 10.609 6.133 1 98 262 SER B N 1
ATOM 5407 C CA . SER B 1 262 ? 8.742 11.391 4.898 1 98 262 SER B CA 1
ATOM 5408 C C . SER B 1 262 ? 9.32 12.789 5.09 1 98 262 SER B C 1
ATOM 5410 O O . SER B 1 262 ? 9.93 13.344 4.168 1 98 262 SER B O 1
ATOM 5412 N N . LYS B 1 263 ? 9.156 13.367 6.289 1 97.94 263 LYS B N 1
ATOM 5413 C CA . LYS B 1 263 ? 9.484 14.781 6.465 1 97.94 263 LYS B CA 1
ATOM 5414 C C . LYS B 1 263 ? 10.891 14.953 7.035 1 97.94 263 LYS B C 1
ATOM 5416 O O . LYS B 1 263 ? 11.438 16.062 7.031 1 97.94 263 LYS B O 1
ATOM 5421 N N . ILE B 1 264 ? 11.492 13.828 7.457 1 98 264 ILE B N 1
ATOM 5422 C CA . ILE B 1 264 ? 12.781 14.008 8.117 1 98 264 ILE B CA 1
ATOM 5423 C C . ILE B 1 264 ? 13.828 13.117 7.449 1 98 264 ILE B C 1
ATOM 5425 O O . ILE B 1 264 ? 15.031 13.312 7.648 1 98 264 ILE B O 1
ATOM 5429 N N . ILE B 1 265 ? 13.43 12.094 6.703 1 98.44 265 ILE B N 1
ATOM 5430 C CA . ILE B 1 265 ? 14.383 11.195 6.062 1 98.44 265 ILE B CA 1
ATOM 5431 C C . ILE B 1 265 ? 14.148 11.188 4.551 1 98.44 265 ILE B C 1
ATOM 5433 O O . ILE B 1 265 ? 15.031 11.562 3.775 1 98.44 265 ILE B O 1
ATOM 5437 N N . SER B 1 266 ? 13 10.703 4.129 1 98.5 266 SER B N 1
ATOM 5438 C CA . SER B 1 266 ? 12.688 10.625 2.705 1 98.5 266 SER B CA 1
ATOM 5439 C C . SER B 1 266 ? 11.203 10.367 2.479 1 98.5 266 SER B C 1
ATOM 5441 O O . SER B 1 266 ? 10.617 9.469 3.09 1 98.5 266 SER B O 1
ATOM 5443 N N . SER B 1 267 ? 10.633 11.219 1.593 1 97.81 267 SER B N 1
ATOM 5444 C CA . SER B 1 267 ? 9.242 10.984 1.197 1 97.81 267 SER B CA 1
ATOM 5445 C C . SER B 1 267 ? 9.148 9.898 0.134 1 97.81 267 SER B C 1
ATOM 5447 O O . SER B 1 267 ? 8.148 9.18 0.057 1 97.81 267 SER B O 1
ATOM 5449 N N . GLY B 1 268 ? 10.172 9.664 -0.643 1 98.38 268 GLY B N 1
ATOM 5450 C CA . GLY B 1 268 ? 10.148 8.75 -1.778 1 98.38 268 GLY B CA 1
ATOM 5451 C C . GLY B 1 268 ? 10.352 7.301 -1.386 1 98.38 268 GLY B C 1
ATOM 5452 O O . GLY B 1 268 ? 10 6.395 -2.141 1 98.38 268 GLY B O 1
ATOM 5453 N N . LEU B 1 269 ? 10.961 7.039 -0.211 1 98.81 269 LEU B N 1
ATOM 5454 C CA . LEU B 1 269 ? 11.18 5.668 0.239 1 98.81 269 LEU B CA 1
ATOM 5455 C C . LEU B 1 269 ? 9.883 5.055 0.759 1 98.81 269 LEU B C 1
ATOM 5457 O O . LEU B 1 269 ? 9.758 3.832 0.843 1 98.81 269 LEU B O 1
ATOM 5461 N N . ARG B 1 270 ? 8.922 5.867 1.14 1 98.62 270 ARG B N 1
ATOM 5462 C CA . ARG B 1 270 ? 7.586 5.461 1.562 1 98.62 270 ARG B CA 1
ATOM 5463 C C . ARG B 1 270 ? 7.652 4.547 2.781 1 98.62 270 ARG B C 1
ATOM 5465 O O . ARG B 1 270 ? 7.117 3.436 2.76 1 98.62 270 ARG B O 1
ATOM 5472 N N . ILE B 1 271 ? 8.281 5.035 3.865 1 98.81 271 ILE B N 1
ATOM 5473 C CA . ILE B 1 271 ? 8.32 4.273 5.109 1 98.81 271 ILE B CA 1
ATOM 5474 C C . ILE B 1 271 ? 7.742 5.109 6.246 1 98.81 271 ILE B C 1
ATOM 5476 O O . ILE B 1 271 ? 8.109 6.273 6.414 1 98.81 271 ILE B O 1
ATOM 5480 N N . GLY B 1 272 ? 6.805 4.648 6.926 1 98.75 272 GLY B N 1
ATOM 5481 C CA . GLY B 1 272 ? 6.219 5.133 8.164 1 98.75 272 GLY B CA 1
ATOM 5482 C C . GLY B 1 272 ? 5.906 4.023 9.156 1 98.75 272 GLY B C 1
ATOM 5483 O O . GLY B 1 272 ? 6.391 2.898 9 1 98.75 272 GLY B O 1
ATOM 5484 N N . PHE B 1 273 ? 5.191 4.324 10.195 1 98.88 273 PHE B N 1
ATOM 5485 C CA . PHE B 1 273 ? 4.828 3.271 11.133 1 98.88 273 PHE B CA 1
ATOM 5486 C C . PHE B 1 273 ? 3.68 3.721 12.031 1 98.88 273 PHE B C 1
ATOM 5488 O O . PHE B 1 273 ? 3.443 4.918 12.188 1 98.88 273 PHE B O 1
ATOM 5495 N N . LEU B 1 274 ? 2.941 2.764 12.531 1 98.94 274 LEU B N 1
ATOM 5496 C CA . LEU B 1 274 ? 1.858 2.955 13.492 1 98.94 274 LEU B CA 1
ATOM 5497 C C . LEU B 1 274 ? 2.244 2.414 14.859 1 98.94 274 LEU B C 1
ATOM 5499 O O . LEU B 1 274 ? 2.898 1.373 14.961 1 98.94 274 LEU B O 1
ATOM 5503 N N . THR B 1 275 ? 1.856 3.121 15.836 1 98.94 275 THR B N 1
ATOM 5504 C CA . THR B 1 275 ? 1.976 2.695 17.234 1 98.94 275 THR B CA 1
ATOM 5505 C C . THR B 1 275 ? 0.623 2.76 17.938 1 98.94 275 THR B C 1
ATOM 5507 O O . THR B 1 275 ? -0.114 3.736 17.781 1 98.94 275 THR B O 1
ATOM 5510 N N . GLY B 1 276 ? 0.234 1.775 18.703 1 98.81 276 GLY B N 1
ATOM 5511 C CA . GLY B 1 276 ? -1.031 1.743 19.422 1 98.81 276 GLY B CA 1
ATOM 5512 C C . GLY B 1 276 ? -1.277 0.429 20.141 1 98.81 276 GLY B C 1
ATOM 5513 O O . GLY B 1 276 ? -0.348 -0.354 20.344 1 98.81 276 GLY B O 1
ATOM 5514 N N . PRO B 1 277 ? -2.531 0.216 20.625 1 98.69 277 PRO B N 1
ATOM 5515 C CA . PRO B 1 277 ? -2.818 -1.028 21.344 1 98.69 277 PRO B CA 1
ATOM 5516 C C . PRO B 1 277 ? -2.705 -2.264 20.453 1 98.69 277 PRO B C 1
ATOM 5518 O O . PRO B 1 277 ? -3.221 -2.271 19.328 1 98.69 277 PRO B O 1
ATOM 5521 N N . LYS B 1 278 ? -2.084 -3.27 20.953 1 98.38 278 LYS B N 1
ATOM 5522 C CA . LYS B 1 278 ? -1.723 -4.492 20.234 1 98.38 278 LYS B CA 1
ATOM 5523 C C . LYS B 1 278 ? -2.932 -5.09 19.531 1 98.38 278 LYS B C 1
ATOM 5525 O O . LYS B 1 278 ? -2.84 -5.488 18.359 1 98.38 278 LYS B O 1
ATOM 5530 N N . PRO B 1 279 ? -4.141 -5.148 20.141 1 98.06 279 PRO B N 1
ATOM 5531 C CA . PRO B 1 279 ? -5.281 -5.75 19.438 1 98.06 279 PRO B CA 1
ATOM 5532 C C . PRO B 1 279 ? -5.633 -5.02 18.156 1 98.06 279 PRO B C 1
ATOM 5534 O O . PRO B 1 279 ? -6.035 -5.648 17.172 1 98.06 279 PRO B O 1
ATOM 5537 N N . LEU B 1 280 ? -5.484 -3.713 18.125 1 98.62 280 LEU B N 1
ATOM 5538 C CA . LEU B 1 280 ? -5.801 -2.939 16.938 1 98.62 280 LEU B CA 1
ATOM 5539 C C . LEU B 1 280 ? -4.664 -3.012 15.922 1 98.62 280 LEU B C 1
ATOM 5541 O O . LEU B 1 280 ? -4.902 -3.135 14.719 1 98.62 280 LEU B O 1
ATOM 5545 N N . ILE B 1 281 ? -3.381 -2.957 16.391 1 98.75 281 ILE B N 1
ATOM 5546 C CA . ILE B 1 281 ? -2.225 -3.037 15.508 1 98.75 281 ILE B CA 1
ATOM 5547 C C . ILE B 1 281 ? -2.215 -4.387 14.797 1 98.75 281 ILE B C 1
ATOM 5549 O O . ILE B 1 281 ? -1.912 -4.461 13.602 1 98.75 281 ILE B O 1
ATOM 5553 N N . GLU B 1 282 ? -2.566 -5.434 15.516 1 97.88 282 GLU B N 1
ATOM 5554 C CA . GLU B 1 282 ? -2.617 -6.762 14.906 1 97.88 282 GLU B CA 1
ATOM 5555 C C . GLU B 1 282 ? -3.645 -6.82 13.781 1 97.88 282 GLU B C 1
ATOM 5557 O O . GLU B 1 282 ? -3.424 -7.484 12.766 1 97.88 282 GLU B O 1
ATOM 5562 N N . ARG B 1 283 ? -4.77 -6.145 13.93 1 98.25 283 ARG B N 1
ATOM 5563 C CA . ARG B 1 283 ? -5.77 -6.086 12.875 1 98.25 283 ARG B CA 1
ATOM 5564 C C . ARG B 1 283 ? -5.25 -5.305 11.664 1 98.25 283 ARG B C 1
ATOM 5566 O O . ARG B 1 283 ? -5.469 -5.703 10.523 1 98.25 283 ARG B O 1
ATOM 5573 N N . VAL B 1 284 ? -4.539 -4.223 11.969 1 98.69 284 VAL B N 1
ATOM 5574 C CA . VAL B 1 284 ? -3.969 -3.416 10.891 1 98.69 284 VAL B CA 1
ATOM 5575 C C . VAL B 1 284 ? -2.994 -4.262 10.07 1 98.69 284 VAL B C 1
ATOM 5577 O O . VAL B 1 284 ? -2.967 -4.172 8.844 1 98.69 284 VAL B O 1
ATOM 5580 N N . ILE B 1 285 ? -2.209 -5.078 10.727 1 98.12 285 ILE B N 1
ATOM 5581 C CA . ILE B 1 285 ? -1.231 -5.934 10.062 1 98.12 285 ILE B CA 1
ATOM 5582 C C . ILE B 1 285 ? -1.944 -6.879 9.102 1 98.12 285 ILE B C 1
ATOM 5584 O O . ILE B 1 285 ? -1.465 -7.117 7.988 1 98.12 285 ILE B O 1
ATOM 5588 N N . LEU B 1 286 ? -3.094 -7.41 9.477 1 97.88 286 LEU B N 1
ATOM 5589 C CA . LEU B 1 286 ? -3.85 -8.289 8.594 1 97.88 286 LEU B CA 1
ATOM 5590 C C . LEU B 1 286 ? -4.359 -7.527 7.375 1 97.88 286 LEU B C 1
ATOM 5592 O O . LEU B 1 286 ? -4.434 -8.086 6.277 1 97.88 286 LEU B O 1
ATOM 5596 N N . HIS B 1 287 ? -4.727 -6.242 7.535 1 98.06 287 HIS B N 1
ATOM 5597 C CA . HIS B 1 287 ? -5.09 -5.406 6.395 1 98.06 287 HIS B CA 1
ATOM 5598 C C . HIS B 1 287 ? -3.904 -5.207 5.461 1 98.06 287 HIS B C 1
ATOM 5600 O O . HIS B 1 287 ? -4.059 -5.258 4.238 1 98.06 287 HIS B O 1
ATOM 5606 N N . ILE B 1 288 ? -2.734 -4.973 6.031 1 97.5 288 ILE B N 1
ATOM 5607 C CA . ILE B 1 288 ? -1.522 -4.766 5.242 1 97.5 288 ILE B CA 1
ATOM 5608 C C . ILE B 1 288 ? -1.169 -6.051 4.492 1 97.5 288 ILE B C 1
ATOM 5610 O O . ILE B 1 288 ? -0.829 -6.008 3.309 1 97.5 288 ILE B O 1
ATOM 5614 N N . GLN B 1 289 ? -1.317 -7.129 5.129 1 95.88 289 GLN B N 1
ATOM 5615 C CA . GLN B 1 289 ? -0.946 -8.43 4.59 1 95.88 289 GLN B CA 1
ATOM 5616 C C . GLN B 1 289 ? -1.688 -8.719 3.287 1 95.88 289 GLN B C 1
ATOM 5618 O O . GLN B 1 289 ? -1.108 -9.25 2.34 1 95.88 289 GLN B O 1
ATOM 5623 N N . VAL B 1 290 ? -2.891 -8.312 3.191 1 94.38 290 VAL B N 1
ATOM 5624 C CA . VAL B 1 290 ? -3.703 -8.656 2.031 1 94.38 290 VAL B CA 1
ATOM 5625 C C . VAL B 1 290 ? -3.588 -7.566 0.971 1 94.38 290 VAL B C 1
ATOM 5627 O O . VAL B 1 290 ? -3.881 -7.797 -0.204 1 94.38 290 VAL B O 1
ATOM 5630 N N . SER B 1 291 ? -3.117 -6.395 1.341 1 95.56 291 SER B N 1
ATOM 5631 C CA . SER B 1 291 ? -3.1 -5.273 0.406 1 95.56 291 SER B CA 1
ATOM 5632 C C . SER B 1 291 ? -1.729 -5.117 -0.244 1 95.56 291 SER B C 1
ATOM 5634 O O . SER B 1 291 ? -1.611 -5.133 -1.471 1 95.56 291 SER B O 1
ATOM 5636 N N . THR B 1 292 ? -0.721 -5.012 0.604 1 96.44 292 THR B N 1
ATOM 5637 C CA . THR B 1 292 ? 0.61 -4.77 0.058 1 96.44 292 THR B CA 1
ATOM 5638 C C . THR B 1 292 ? 1.582 -5.859 0.495 1 96.44 292 THR B C 1
ATOM 5640 O O . THR B 1 292 ? 2.756 -5.84 0.119 1 96.44 292 THR B O 1
ATOM 5643 N N . LEU B 1 293 ? 1.16 -6.812 1.228 1 96 293 LEU B N 1
ATOM 5644 C CA . LEU B 1 293 ? 1.979 -7.848 1.847 1 96 293 LEU B CA 1
ATOM 5645 C C . LEU B 1 293 ? 2.875 -7.258 2.93 1 96 293 LEU B C 1
ATOM 5647 O O . LEU B 1 293 ? 2.846 -7.707 4.078 1 96 293 LEU B O 1
ATOM 5651 N N . HIS B 1 294 ? 3.703 -6.352 2.623 1 97.12 294 HIS B N 1
ATOM 5652 C CA . HIS B 1 294 ? 4.594 -5.645 3.533 1 97.12 294 HIS B CA 1
ATOM 5653 C C . HIS B 1 294 ? 5.234 -4.441 2.848 1 97.12 294 HIS B C 1
ATOM 5655 O O . HIS B 1 294 ? 5.258 -4.359 1.618 1 97.12 294 HIS B O 1
ATOM 5661 N N . PRO B 1 295 ? 5.734 -3.436 3.641 1 98.12 295 PRO B N 1
ATOM 5662 C CA . PRO B 1 295 ? 6.566 -2.391 3.035 1 98.12 295 PRO B CA 1
ATOM 5663 C C . PRO B 1 295 ? 7.84 -2.945 2.398 1 98.12 295 PRO B C 1
ATOM 5665 O O . PRO B 1 295 ? 8.281 -4.043 2.744 1 98.12 295 PRO B O 1
ATOM 5668 N N . SER B 1 296 ? 8.453 -2.164 1.451 1 98.75 296 SER B N 1
ATOM 5669 C CA . SER B 1 296 ? 9.648 -2.607 0.75 1 98.75 296 SER B CA 1
ATOM 5670 C C . SER B 1 296 ? 10.727 -3.062 1.729 1 98.75 296 SER B C 1
ATOM 5672 O O . SER B 1 296 ? 11.109 -2.312 2.629 1 98.75 296 SER B O 1
ATOM 5674 N N . THR B 1 297 ? 11.172 -4.309 1.537 1 98.75 297 THR B N 1
ATOM 5675 C CA . THR B 1 297 ? 12.234 -4.836 2.387 1 98.75 297 THR B CA 1
ATOM 5676 C C . THR B 1 297 ? 13.531 -4.047 2.189 1 98.75 297 THR B C 1
ATOM 5678 O O . THR B 1 297 ? 14.219 -3.723 3.158 1 98.75 297 THR B O 1
ATOM 5681 N N . PHE B 1 298 ? 13.844 -3.682 0.951 1 98.88 298 PHE B N 1
ATOM 5682 C CA . PHE B 1 298 ? 15.039 -2.918 0.617 1 98.88 298 PHE B CA 1
ATOM 5683 C C . PHE B 1 298 ? 15.055 -1.585 1.353 1 98.88 298 PHE B C 1
ATOM 5685 O O . PHE B 1 298 ? 16.047 -1.229 1.982 1 98.88 298 PHE B O 1
ATOM 5692 N N . ASN B 1 299 ? 13.961 -0.877 1.291 1 98.88 299 ASN B N 1
ATOM 5693 C CA . ASN B 1 299 ? 13.883 0.442 1.908 1 98.88 299 ASN B CA 1
ATOM 5694 C C . ASN B 1 299 ? 13.938 0.353 3.432 1 98.88 299 ASN B C 1
ATOM 5696 O O . ASN B 1 299 ? 14.516 1.221 4.09 1 98.88 299 ASN B O 1
ATOM 5700 N N . GLN B 1 300 ? 13.266 -0.668 4 1 98.88 300 GLN B N 1
ATOM 5701 C CA . GLN B 1 300 ? 13.336 -0.872 5.441 1 98.88 300 GLN B CA 1
ATOM 5702 C C . GLN B 1 300 ? 14.773 -1.092 5.898 1 98.88 300 GLN B C 1
ATOM 5704 O O . GLN B 1 300 ? 15.203 -0.527 6.906 1 98.88 300 GLN B O 1
ATOM 5709 N N . LEU B 1 301 ? 15.484 -1.931 5.152 1 98.81 301 LEU B N 1
ATOM 5710 C CA . LEU B 1 301 ? 16.859 -2.227 5.523 1 98.81 301 LEU B CA 1
ATOM 5711 C C . LEU B 1 301 ? 17.75 -0.993 5.371 1 98.81 301 LEU B C 1
ATOM 5713 O O . LEU B 1 301 ? 18.641 -0.76 6.188 1 98.81 301 LEU B O 1
ATOM 5717 N N . MET B 1 302 ? 17.5 -0.217 4.312 1 98.62 302 MET B N 1
ATOM 5718 C CA . MET B 1 302 ? 18.234 1.033 4.117 1 98.62 302 MET B CA 1
ATOM 5719 C C . MET B 1 302 ? 18.062 1.958 5.32 1 98.62 302 MET B C 1
ATOM 5721 O O . MET B 1 302 ? 19.047 2.441 5.883 1 98.62 302 MET B O 1
ATOM 5725 N N . ILE B 1 303 ? 16.875 2.172 5.758 1 98.81 303 ILE B N 1
ATOM 5726 C CA . ILE B 1 303 ? 16.562 3.053 6.879 1 98.81 303 ILE B CA 1
ATOM 5727 C C . ILE B 1 303 ? 17.094 2.441 8.18 1 98.81 303 ILE B C 1
ATOM 5729 O O . ILE B 1 303 ? 17.672 3.141 9.008 1 98.81 303 ILE B O 1
ATOM 5733 N N . SER B 1 304 ? 16.891 1.106 8.336 1 98.75 304 SER B N 1
ATOM 5734 C CA . SER B 1 304 ? 17.344 0.426 9.539 1 98.75 304 SER B CA 1
ATOM 5735 C C . SER B 1 304 ? 18.844 0.577 9.727 1 98.75 304 SER B C 1
ATOM 5737 O O . SER B 1 304 ? 19.312 0.889 10.82 1 98.75 304 SER B O 1
ATOM 5739 N N . GLN B 1 305 ? 19.609 0.36 8.633 1 98.5 305 GLN B N 1
ATOM 5740 C CA . GLN B 1 305 ? 21.062 0.488 8.719 1 98.5 305 GLN B CA 1
ATOM 5741 C C . GLN B 1 305 ? 21.469 1.919 9.062 1 98.5 305 GLN B C 1
ATOM 5743 O O . GLN B 1 305 ? 22.391 2.137 9.859 1 98.5 305 GLN B O 1
ATOM 5748 N N . LEU B 1 306 ? 20.828 2.883 8.477 1 98.56 306 LEU B N 1
ATOM 5749 C CA . LEU B 1 306 ? 21.094 4.289 8.758 1 98.56 306 LEU B CA 1
ATOM 5750 C C . LEU B 1 306 ? 20.859 4.594 10.234 1 98.56 306 LEU B C 1
ATOM 5752 O O . LEU B 1 306 ? 21.703 5.211 10.883 1 98.56 306 LEU B O 1
ATOM 5756 N N . LEU B 1 307 ? 19.719 4.156 10.758 1 98.69 307 LEU B N 1
ATOM 5757 C CA . LEU B 1 307 ? 19.328 4.449 12.133 1 98.69 307 LEU B CA 1
ATOM 5758 C C . LEU B 1 307 ? 20.266 3.779 13.125 1 98.69 307 LEU B C 1
ATOM 5760 O O . LEU B 1 307 ? 20.625 4.371 14.148 1 98.69 307 LEU B O 1
ATOM 5764 N N . HIS B 1 308 ? 20.609 2.555 12.867 1 98.12 308 HIS B N 1
ATOM 5765 C CA . HIS B 1 308 ? 21.516 1.846 13.75 1 98.12 308 HIS B CA 1
ATOM 5766 C C . HIS B 1 308 ? 22.906 2.482 13.742 1 98.12 308 HIS B C 1
ATOM 5768 O O . HIS B 1 308 ? 23.578 2.551 14.773 1 98.12 308 HIS B O 1
ATOM 5774 N N . ASP B 1 309 ? 23.344 2.91 12.586 1 97.44 309 ASP B N 1
ATOM 5775 C CA . ASP B 1 309 ? 24.609 3.611 12.484 1 97.44 309 ASP B CA 1
ATOM 5776 C C . ASP B 1 309 ? 24.578 4.918 13.273 1 97.44 309 ASP B C 1
ATOM 5778 O O . ASP B 1 309 ? 25.562 5.27 13.945 1 97.44 309 ASP B O 1
ATOM 5782 N N . TRP B 1 310 ? 23.516 5.641 13.148 1 97.56 310 TRP B N 1
ATOM 5783 C CA . TRP B 1 310 ? 23.344 6.926 13.82 1 97.56 310 TRP B CA 1
ATOM 5784 C C . TRP B 1 310 ? 23.234 6.738 15.328 1 97.56 310 TRP B C 1
ATOM 5786 O O . TRP B 1 310 ? 23.75 7.551 16.094 1 97.56 310 TRP B O 1
ATOM 5796 N N . GLY B 1 311 ? 22.531 5.621 15.719 1 97.38 311 GLY B N 1
ATOM 5797 C CA . GLY B 1 311 ? 22.062 5.562 17.094 1 97.38 311 GLY B CA 1
ATOM 5798 C C . GLY B 1 311 ? 21.078 6.668 17.422 1 97.38 311 GLY B C 1
ATOM 5799 O O . GLY B 1 311 ? 20.641 7.414 16.547 1 97.38 311 GLY B O 1
ATOM 5800 N N . GLU B 1 312 ? 20.703 6.738 18.656 1 96.38 312 GLU B N 1
ATOM 5801 C CA . GLU B 1 312 ? 19.734 7.738 19.109 1 96.38 312 GLU B CA 1
ATOM 5802 C C . GLU B 1 312 ? 20.297 9.148 18.953 1 96.38 312 GLU B C 1
ATOM 5804 O O . GLU B 1 312 ? 19.609 10.055 18.5 1 96.38 312 GLU B O 1
ATOM 5809 N N . GLU B 1 313 ? 21.5 9.352 19.344 1 97.25 313 GLU B N 1
ATOM 5810 C CA . GLU B 1 313 ? 22.125 10.672 19.328 1 97.25 313 GLU B CA 1
ATOM 5811 C C . GLU B 1 313 ? 22.25 11.195 17.891 1 97.25 313 GLU B C 1
ATOM 5813 O O . GLU B 1 313 ? 21.938 12.359 17.625 1 97.25 313 GLU B O 1
ATOM 5818 N N . GLY B 1 314 ? 22.781 10.312 17.016 1 97.5 314 GLY B N 1
ATOM 5819 C CA . GLY B 1 314 ? 22.891 10.711 15.625 1 97.5 314 GLY B CA 1
ATOM 5820 C C . GLY B 1 314 ? 21.547 11.016 14.984 1 97.5 314 GLY B C 1
ATOM 5821 O O . GLY B 1 314 ? 21.438 11.945 14.18 1 97.5 314 GLY B O 1
ATOM 5822 N N . PHE B 1 315 ? 20.578 10.258 15.336 1 98.19 315 PHE B N 1
ATOM 5823 C CA . PHE B 1 315 ? 19.234 10.492 14.828 1 98.19 315 PHE B CA 1
ATOM 5824 C C . PHE B 1 315 ? 18.703 11.859 15.273 1 98.19 315 PHE B C 1
ATOM 5826 O O . PHE B 1 315 ? 18.219 12.633 14.453 1 98.19 315 PHE B O 1
ATOM 5833 N N . MET B 1 316 ? 18.859 12.141 16.547 1 97.25 316 MET B N 1
ATOM 5834 C CA . MET B 1 316 ? 18.375 13.414 17.062 1 97.25 316 MET B CA 1
ATOM 5835 C C . MET B 1 316 ? 19.156 14.586 16.484 1 97.25 316 MET B C 1
ATOM 5837 O O . MET B 1 316 ? 18.609 15.664 16.266 1 97.25 316 MET B O 1
ATOM 5841 N N . ALA B 1 317 ? 20.422 14.391 16.25 1 97.75 317 ALA B N 1
ATOM 5842 C CA . ALA B 1 317 ? 21.219 15.438 15.609 1 97.75 317 ALA B CA 1
ATOM 5843 C C . ALA B 1 317 ? 20.703 15.758 14.211 1 97.75 317 ALA B C 1
ATOM 5845 O O . ALA B 1 317 ? 20.641 16.922 13.812 1 97.75 317 ALA B O 1
ATOM 5846 N N . HIS B 1 318 ? 20.391 14.719 13.477 1 98.12 318 HIS B N 1
ATOM 5847 C CA . HIS B 1 318 ? 19.812 14.922 12.156 1 98.12 318 HIS B CA 1
ATOM 5848 C C . HIS B 1 318 ? 18.469 15.664 12.258 1 98.12 318 HIS B C 1
ATOM 5850 O O . HIS B 1 318 ? 18.234 16.609 11.508 1 98.12 318 HIS B O 1
ATOM 5856 N N . VAL B 1 319 ? 17.625 15.242 13.148 1 97.56 319 VAL B N 1
ATOM 5857 C CA . VAL B 1 319 ? 16.328 15.859 13.375 1 97.56 319 VAL B CA 1
ATOM 5858 C C . VAL B 1 319 ? 16.516 17.344 13.688 1 97.56 319 VAL B C 1
ATOM 5860 O O . VAL B 1 319 ? 15.781 18.188 13.164 1 97.56 319 VAL B O 1
ATOM 5863 N N . ASP B 1 320 ? 17.438 17.641 14.508 1 97.25 320 ASP B N 1
ATOM 5864 C CA . ASP B 1 320 ? 17.703 19.016 14.883 1 97.25 320 ASP B CA 1
ATOM 5865 C C . ASP B 1 320 ? 18.109 19.844 13.672 1 97.25 320 ASP B C 1
ATOM 5867 O O . ASP B 1 320 ? 17.688 21 13.523 1 97.25 320 ASP B O 1
ATOM 5871 N N . ARG B 1 321 ? 18.922 19.281 12.836 1 97.62 321 ARG B N 1
ATOM 5872 C CA . ARG B 1 321 ? 19.344 19.969 11.617 1 97.62 321 ARG B CA 1
ATOM 5873 C C . ARG B 1 321 ? 18.141 20.266 10.719 1 97.62 321 ARG B C 1
ATOM 5875 O O . ARG B 1 321 ? 18.031 21.344 10.156 1 97.62 321 ARG B O 1
ATOM 5882 N N . VAL B 1 322 ? 17.344 19.281 10.578 1 98.06 322 VAL B N 1
ATOM 5883 C CA . VAL B 1 322 ? 16.156 19.438 9.742 1 98.06 322 VAL B CA 1
ATOM 5884 C C . VAL B 1 322 ? 15.227 20.484 10.344 1 98.06 322 VAL B C 1
ATOM 5886 O O . VAL B 1 322 ? 14.719 21.359 9.625 1 98.06 322 VAL B O 1
ATOM 5889 N N . THR B 1 323 ? 15.016 20.438 11.641 1 97.75 323 THR B N 1
ATOM 5890 C CA . THR B 1 323 ? 14.156 21.391 12.336 1 97.75 323 THR B CA 1
ATOM 5891 C C . THR B 1 323 ? 14.695 22.797 12.195 1 97.75 323 THR B C 1
ATOM 5893 O O . THR B 1 323 ? 13.938 23.75 11.977 1 97.75 323 THR B O 1
ATOM 5896 N N . ASP B 1 324 ? 15.992 22.953 12.352 1 97.69 324 ASP B N 1
ATOM 5897 C CA . ASP B 1 324 ? 16.625 24.25 12.203 1 97.69 324 ASP B CA 1
ATOM 5898 C C . ASP B 1 324 ? 16.391 24.812 10.797 1 97.69 324 ASP B C 1
ATOM 5900 O O . ASP B 1 324 ? 16.125 26 10.641 1 97.69 324 ASP B O 1
ATOM 5904 N N . PHE B 1 325 ? 16.531 24.031 9.852 1 98.12 325 PHE B N 1
ATOM 5905 C CA . PHE B 1 325 ? 16.297 24.438 8.469 1 98.12 325 PHE B CA 1
ATOM 5906 C C . PHE B 1 325 ? 14.883 24.969 8.297 1 98.12 325 PHE B C 1
ATOM 5908 O O . PHE B 1 325 ? 14.68 26.062 7.762 1 98.12 325 PHE B O 1
ATOM 5915 N N . TYR B 1 326 ? 13.891 24.203 8.719 1 98.19 326 TYR B N 1
ATOM 5916 C CA . TYR B 1 326 ? 12.508 24.609 8.508 1 98.19 326 TYR B CA 1
ATOM 5917 C C . TYR B 1 326 ? 12.141 25.781 9.398 1 98.19 326 TYR B C 1
ATOM 5919 O O . TYR B 1 326 ? 11.273 26.594 9.047 1 98.19 326 TYR B O 1
ATOM 5927 N N . SER B 1 327 ? 12.82 25.906 10.578 1 98.06 327 SER B N 1
ATOM 5928 C CA . SER B 1 327 ? 12.656 27.125 11.383 1 98.06 327 SER B CA 1
ATOM 5929 C C . SER B 1 327 ? 13.094 28.359 10.609 1 98.06 327 SER B C 1
ATOM 5931 O O . SER B 1 327 ? 12.422 29.391 10.656 1 98.06 327 SER B O 1
ATOM 5933 N N . ASN B 1 328 ? 14.188 28.25 9.938 1 98.38 328 ASN B N 1
ATOM 5934 C CA . ASN B 1 328 ? 14.656 29.359 9.109 1 98.38 328 ASN B CA 1
ATOM 5935 C C . ASN B 1 328 ? 13.703 29.625 7.949 1 98.38 328 ASN B C 1
ATOM 5937 O O . ASN B 1 328 ? 13.484 30.781 7.586 1 98.38 328 ASN B O 1
ATOM 5941 N N . GLN B 1 329 ? 13.227 28.562 7.328 1 98.38 329 GLN B N 1
ATOM 5942 C CA . GLN B 1 329 ? 12.227 28.703 6.273 1 98.38 329 GLN B CA 1
ATOM 5943 C C . GLN B 1 329 ? 10.984 29.438 6.785 1 98.38 329 GLN B C 1
ATOM 5945 O O . GLN B 1 329 ? 10.43 30.297 6.098 1 98.38 329 GLN B O 1
ATOM 5950 N N . LYS B 1 330 ? 10.547 29.031 7.953 1 98.5 330 LYS B N 1
ATOM 5951 C CA . LYS B 1 330 ? 9.414 29.688 8.609 1 98.5 330 LYS B CA 1
ATOM 5952 C C . LYS B 1 330 ? 9.672 31.172 8.789 1 98.5 330 LYS B C 1
ATOM 5954 O O . LYS B 1 330 ? 8.812 32 8.477 1 98.5 330 LYS B O 1
ATOM 5959 N N . ASP B 1 331 ? 10.836 31.547 9.297 1 98.56 331 ASP B N 1
ATOM 5960 C CA . ASP B 1 331 ? 11.18 32.938 9.484 1 98.56 331 ASP B CA 1
ATOM 5961 C C . ASP B 1 331 ? 11.148 33.719 8.164 1 98.56 331 ASP B C 1
ATOM 5963 O O . ASP B 1 331 ? 10.695 34.844 8.102 1 98.56 331 ASP B O 1
ATOM 5967 N N . ALA B 1 332 ? 11.625 33.094 7.121 1 98.75 332 ALA B N 1
ATOM 5968 C CA . ALA B 1 332 ? 11.68 33.719 5.805 1 98.75 332 ALA B CA 1
ATOM 5969 C C . ALA B 1 332 ? 10.273 34 5.277 1 98.75 332 ALA B C 1
ATOM 5971 O O . ALA B 1 332 ? 10.008 35.062 4.738 1 98.75 332 ALA B O 1
ATOM 5972 N N . ILE B 1 333 ? 9.414 33.031 5.395 1 98.81 333 ILE B N 1
ATOM 5973 C CA . ILE B 1 333 ? 8.086 33.25 4.836 1 98.81 333 ILE B CA 1
ATOM 5974 C C . ILE B 1 333 ? 7.328 34.281 5.664 1 98.81 333 ILE B C 1
ATOM 5976 O O . ILE B 1 333 ? 6.531 35.062 5.129 1 98.81 333 ILE B O 1
ATOM 5980 N N . LEU B 1 334 ? 7.527 34.281 6.996 1 98.75 334 LEU B N 1
ATOM 5981 C CA . LEU B 1 334 ? 6.902 35.281 7.859 1 98.75 334 LEU B CA 1
ATOM 5982 C C . LEU B 1 334 ? 7.391 36.688 7.516 1 98.75 334 LEU B C 1
ATOM 5984 O O . LEU B 1 334 ? 6.613 37.656 7.527 1 98.75 334 LEU B O 1
ATOM 5988 N N . ALA B 1 335 ? 8.672 36.781 7.258 1 98.81 335 ALA B N 1
ATOM 5989 C CA . ALA B 1 335 ? 9.219 38.062 6.836 1 98.81 335 ALA B CA 1
ATOM 5990 C C . ALA B 1 335 ? 8.555 38.531 5.547 1 98.81 335 ALA B C 1
ATOM 5992 O O . ALA B 1 335 ? 8.227 39.719 5.41 1 98.81 335 ALA B O 1
ATOM 5993 N N . ALA B 1 336 ? 8.438 37.625 4.613 1 98.88 336 ALA B N 1
ATOM 5994 C CA . ALA B 1 336 ? 7.773 37.969 3.359 1 98.88 336 ALA B CA 1
ATOM 5995 C C . ALA B 1 336 ? 6.32 38.375 3.602 1 98.88 336 ALA B C 1
ATOM 5997 O O . ALA B 1 336 ? 5.832 39.344 3.002 1 98.88 336 ALA B O 1
ATOM 5998 N N . ALA B 1 337 ? 5.602 37.656 4.43 1 98.88 337 ALA B N 1
ATOM 5999 C CA . ALA B 1 337 ? 4.215 37.969 4.754 1 98.88 337 ALA B CA 1
ATOM 6000 C C . ALA B 1 337 ? 4.102 39.344 5.406 1 98.88 337 ALA B C 1
ATOM 6002 O O . ALA B 1 337 ? 3.236 40.156 5.035 1 98.88 337 ALA B O 1
ATOM 6003 N N . ASP B 1 338 ? 4.945 39.594 6.363 1 98.75 338 ASP B N 1
ATOM 6004 C CA . ASP B 1 338 ? 4.953 40.906 7.039 1 98.75 338 ASP B CA 1
ATOM 6005 C C . ASP B 1 338 ? 5.18 42.031 6.047 1 98.75 338 ASP B C 1
ATOM 6007 O O . ASP B 1 338 ? 4.52 43.062 6.121 1 98.75 338 ASP B O 1
ATOM 6011 N N . LYS B 1 339 ? 6.082 41.812 5.203 1 98.75 339 LYS B N 1
ATOM 6012 C CA . LYS B 1 339 ? 6.473 42.812 4.23 1 98.75 339 LYS B CA 1
ATOM 6013 C C . LYS B 1 339 ? 5.34 43.125 3.25 1 98.75 339 LYS B C 1
ATOM 6015 O O . LYS B 1 339 ? 5.055 44.281 2.947 1 98.75 339 LYS B O 1
ATOM 6020 N N . TRP B 1 340 ? 4.699 42.125 2.74 1 98.81 340 TRP B N 1
ATOM 6021 C CA . TRP B 1 340 ? 3.852 42.312 1.567 1 98.81 340 TRP B CA 1
ATOM 6022 C C . TRP B 1 340 ? 2.377 42.25 1.945 1 98.81 340 TRP B C 1
ATOM 6024 O O . TRP B 1 340 ? 1.524 42.812 1.267 1 98.81 340 TRP B O 1
ATOM 6034 N N . LEU B 1 341 ? 1.995 41.531 3.016 1 98.75 341 LEU B N 1
ATOM 6035 C CA . LEU B 1 341 ? 0.592 41.188 3.213 1 98.75 341 LEU B CA 1
ATOM 6036 C C . LEU B 1 341 ? 0.01 41.938 4.406 1 98.75 341 LEU B C 1
ATOM 6038 O O . LEU B 1 341 ? -1.189 41.844 4.676 1 98.75 341 LEU B O 1
ATOM 6042 N N . THR B 1 342 ? 0.863 42.625 5.199 1 98.44 342 THR B N 1
ATOM 6043 C CA . THR B 1 342 ? 0.353 43.406 6.309 1 98.44 342 THR B CA 1
ATOM 6044 C C . THR B 1 342 ? -0.738 44.375 5.832 1 98.44 342 THR B C 1
ATOM 6046 O O . THR B 1 342 ? -0.546 45.094 4.859 1 98.44 342 THR B O 1
ATOM 6049 N N . GLY B 1 343 ? -1.846 44.344 6.508 1 98.12 343 GLY B N 1
ATOM 6050 C CA . GLY B 1 343 ? -2.982 45.156 6.125 1 98.12 343 GLY B CA 1
ATOM 6051 C C . GLY B 1 343 ? -3.924 44.469 5.156 1 98.12 343 GLY B C 1
ATOM 6052 O O . GLY B 1 343 ? -5.102 44.812 5.07 1 98.12 343 GLY B O 1
ATOM 6053 N N . LEU B 1 344 ? -3.447 43.469 4.48 1 98.5 344 LEU B N 1
ATOM 6054 C CA . LEU B 1 344 ? -4.215 42.781 3.449 1 98.5 344 LEU B CA 1
ATOM 6055 C C . LEU B 1 344 ? -4.703 41.438 3.947 1 98.5 344 LEU B C 1
ATOM 6057 O O . LEU B 1 344 ? -5.707 40.906 3.457 1 98.5 344 LEU B O 1
ATOM 6061 N N . ALA B 1 345 ? -3.961 40.844 4.848 1 98.62 345 ALA B N 1
ATOM 6062 C CA . ALA B 1 345 ? -4.25 39.5 5.324 1 98.62 345 ALA B CA 1
ATOM 6063 C C . ALA B 1 345 ? -3.814 39.312 6.777 1 98.62 345 ALA B C 1
ATOM 6065 O O . ALA B 1 345 ? -3.178 40.219 7.352 1 98.62 345 ALA B O 1
ATOM 6066 N N . GLU B 1 346 ? -4.289 38.219 7.355 1 98 346 GLU B N 1
ATOM 6067 C CA . GLU B 1 346 ? -3.92 37.812 8.711 1 98 346 GLU B CA 1
ATOM 6068 C C . GLU B 1 346 ? -3.373 36.375 8.727 1 98 346 GLU B C 1
ATOM 6070 O O . GLU B 1 346 ? -3.771 35.562 7.906 1 98 346 GLU B O 1
ATOM 6075 N N . TRP B 1 347 ? -2.457 36.156 9.57 1 97.94 347 TRP B N 1
ATOM 6076 C CA . TRP B 1 347 ? -1.874 34.812 9.766 1 97.94 347 TRP B CA 1
ATOM 6077 C C . TRP B 1 347 ? -1.332 34.656 11.18 1 97.94 347 TRP B C 1
ATOM 6079 O O . TRP B 1 347 ? -1.192 35.656 11.914 1 97.94 347 TRP B O 1
ATOM 6089 N N . HIS B 1 348 ? -1.131 33.469 11.609 1 95.75 348 HIS B N 1
ATOM 6090 C CA . HIS B 1 348 ? -0.439 33.188 12.859 1 95.75 348 HIS B CA 1
ATOM 6091 C C . HIS B 1 348 ? 0.903 32.5 12.602 1 95.75 348 HIS B C 1
ATOM 6093 O O . HIS B 1 348 ? 1.079 31.844 11.578 1 95.75 348 HIS B O 1
ATOM 6099 N N . VAL B 1 349 ? 1.788 32.75 13.508 1 97 349 VAL B N 1
ATOM 6100 C CA . VAL B 1 349 ? 3.092 32.094 13.414 1 97 349 VAL B CA 1
ATOM 6101 C C . VAL B 1 349 ? 2.938 30.594 13.625 1 97 349 VAL B C 1
ATOM 6103 O O . VAL B 1 349 ? 2.416 30.156 14.656 1 97 349 VAL B O 1
ATOM 6106 N N . PRO B 1 350 ? 3.314 29.797 12.672 1 97.19 350 PRO B N 1
ATOM 6107 C CA . PRO B 1 350 ? 3.227 28.344 12.875 1 97.19 350 PRO B CA 1
ATOM 6108 C C . PRO B 1 350 ? 4.094 27.859 14.039 1 97.19 350 PRO B C 1
ATOM 6110 O O . PRO B 1 350 ? 5.227 28.328 14.203 1 97.19 350 PRO B O 1
ATOM 6113 N N . ALA B 1 351 ? 3.568 26.953 14.781 1 95.88 351 ALA B N 1
ATOM 6114 C CA . ALA B 1 351 ? 4.301 26.359 15.906 1 95.88 351 ALA B CA 1
ATOM 6115 C C . ALA B 1 351 ? 5.184 25.219 15.438 1 95.88 351 ALA B C 1
ATOM 6117 O O . ALA B 1 351 ? 6.168 24.875 16.094 1 95.88 351 ALA B O 1
ATOM 6118 N N . ALA B 1 352 ? 4.844 24.609 14.375 1 97.5 352 ALA B N 1
ATOM 6119 C CA . ALA B 1 352 ? 5.5 23.438 13.797 1 97.5 352 ALA B CA 1
ATOM 6120 C C . ALA B 1 352 ? 5.098 23.25 12.336 1 97.5 352 ALA B C 1
ATOM 6122 O O . ALA B 1 352 ? 4.203 23.938 11.836 1 97.5 352 ALA B O 1
ATOM 6123 N N . GLY B 1 353 ? 5.836 22.406 11.695 1 97.5 353 GLY B N 1
ATOM 6124 C CA . GLY B 1 353 ? 5.406 21.969 10.383 1 97.5 353 GLY B CA 1
ATOM 6125 C C . GLY B 1 353 ? 6.066 22.734 9.25 1 97.5 353 GLY B C 1
ATOM 6126 O O . GLY B 1 353 ? 7.266 23.016 9.297 1 97.5 353 GLY B O 1
ATOM 6127 N N . MET B 1 354 ? 5.254 22.938 8.148 1 98.38 354 MET B N 1
ATOM 6128 C CA . MET B 1 354 ? 5.848 23.422 6.906 1 98.38 354 MET B CA 1
ATOM 6129 C C . MET B 1 354 ? 4.93 24.438 6.219 1 98.38 354 MET B C 1
ATOM 6131 O O . MET B 1 354 ? 5.105 24.734 5.039 1 98.38 354 MET B O 1
ATOM 6135 N N . PHE B 1 355 ? 3.914 25.016 6.961 1 98.5 355 PHE B N 1
ATOM 6136 C CA . PHE B 1 355 ? 2.857 25.719 6.246 1 98.5 355 PHE B CA 1
ATOM 6137 C C . PHE B 1 355 ? 2.504 27.016 6.945 1 98.5 355 PHE B C 1
ATOM 6139 O O . PHE B 1 355 ? 2.615 27.125 8.172 1 98.5 355 PHE B O 1
ATOM 6146 N N . LEU B 1 356 ? 2.145 27.953 6.191 1 98.62 356 LEU B N 1
ATOM 6147 C CA . LEU B 1 356 ? 1.545 29.203 6.656 1 98.62 356 LEU B CA 1
ATOM 6148 C C . LEU B 1 356 ? 0.104 29.328 6.172 1 98.62 356 LEU B C 1
ATOM 6150 O O . LEU B 1 356 ? -0.167 29.203 4.977 1 98.62 356 LEU B O 1
ATOM 6154 N N . TRP B 1 357 ? -0.765 29.453 7.121 1 98.44 357 TRP B N 1
ATOM 6155 C CA . TRP B 1 357 ? -2.197 29.594 6.883 1 98.44 357 TRP B CA 1
ATOM 6156 C C . TRP B 1 357 ? -2.605 31.062 6.906 1 98.44 357 TRP B C 1
ATOM 6158 O O . TRP B 1 357 ? -2.41 31.75 7.91 1 98.44 357 TRP B O 1
ATOM 6168 N N . ILE B 1 358 ? -3.186 31.547 5.789 1 98.69 358 ILE B N 1
ATOM 6169 C CA . ILE B 1 358 ? -3.369 32.969 5.598 1 98.69 358 ILE B CA 1
ATOM 6170 C C . ILE B 1 358 ? -4.844 33.281 5.34 1 98.69 358 ILE B C 1
ATOM 6172 O O . ILE B 1 358 ? -5.48 32.625 4.504 1 98.69 358 ILE B O 1
ATOM 6176 N N . LYS B 1 359 ? -5.367 34.188 6.02 1 98.56 359 LYS B N 1
ATOM 6177 C CA . LYS B 1 359 ? -6.719 34.688 5.785 1 98.56 359 LYS B CA 1
ATOM 6178 C C . LYS B 1 359 ? -6.684 36.062 5.082 1 98.56 359 LYS B C 1
ATOM 6180 O O . LYS B 1 359 ? -6.164 37.031 5.629 1 98.56 359 LYS B O 1
ATOM 6185 N N . VAL B 1 360 ? -7.273 36.125 3.951 1 98.69 360 VAL B N 1
ATOM 6186 C CA . VAL B 1 360 ? -7.293 37.375 3.191 1 98.69 360 VAL B CA 1
ATOM 6187 C C . VAL B 1 360 ? -8.453 38.25 3.656 1 98.69 360 VAL B C 1
ATOM 6189 O O . VAL B 1 360 ? -9.578 37.781 3.801 1 98.69 360 VAL B O 1
ATOM 6192 N N . LYS B 1 361 ? -8.148 39.5 3.904 1 98.06 361 LYS B N 1
ATOM 6193 C CA . LYS B 1 361 ? -9.172 40.438 4.34 1 98.06 361 LYS B CA 1
ATOM 6194 C C . LYS B 1 361 ? -9.977 40.969 3.15 1 98.06 361 LYS B C 1
ATOM 6196 O O . LYS B 1 361 ? -9.414 41.281 2.098 1 98.06 361 LYS B O 1
ATOM 6201 N N . GLY B 1 362 ? -11.281 41 3.299 1 97 362 GLY B N 1
ATOM 6202 C CA . GLY B 1 362 ? -12.125 41.656 2.318 1 97 362 GLY B CA 1
ATOM 6203 C C . GLY B 1 362 ? -12.5 40.75 1.148 1 97 362 GLY B C 1
ATOM 6204 O O . GLY B 1 362 ? -13.266 41.156 0.271 1 97 362 GLY B O 1
ATOM 6205 N N . ILE B 1 363 ? -11.961 39.625 1.048 1 97.25 363 ILE B N 1
ATOM 6206 C CA . ILE B 1 363 ? -12.289 38.656 0 1 97.25 363 ILE B CA 1
ATOM 6207 C C . ILE B 1 363 ? -12.867 37.375 0.625 1 97.25 363 ILE B C 1
ATOM 6209 O O . ILE B 1 363 ? -12.203 36.719 1.419 1 97.25 363 ILE B O 1
ATOM 6213 N N . ASN B 1 364 ? -14.062 37.031 0.22 1 96.69 364 ASN B N 1
ATOM 6214 C CA . ASN B 1 364 ? -14.781 35.938 0.844 1 96.69 364 ASN B CA 1
ATOM 6215 C C . ASN B 1 364 ? -14.328 34.594 0.286 1 96.69 364 ASN B C 1
ATOM 6217 O O . ASN B 1 364 ? -14.438 33.562 0.964 1 96.69 364 ASN B O 1
ATOM 6221 N N . ASP B 1 365 ? -13.961 34.562 -0.928 1 98 365 ASP B N 1
ATOM 6222 C CA . ASP B 1 365 ? -13.531 33.344 -1.601 1 98 365 ASP B CA 1
ATOM 6223 C C . ASP B 1 365 ? -12.297 33.594 -2.461 1 98 365 ASP B C 1
ATOM 6225 O O . ASP B 1 365 ? -12.375 34.281 -3.48 1 98 365 ASP B O 1
ATOM 6229 N N . VAL B 1 366 ? -11.227 32.938 -2.082 1 98.19 366 VAL B N 1
ATOM 6230 C CA . VAL B 1 366 ? -9.977 33.25 -2.764 1 98.19 366 VAL B CA 1
ATOM 6231 C C . VAL B 1 366 ? -9.711 32.219 -3.852 1 98.19 366 VAL B C 1
ATOM 6233 O O . VAL B 1 366 ? -8.672 32.25 -4.508 1 98.19 366 VAL B O 1
ATOM 6236 N N . LYS B 1 367 ? -10.547 31.297 -4.109 1 97.19 367 LYS B N 1
ATOM 6237 C CA . LYS B 1 367 ? -10.32 30.156 -4.984 1 97.19 367 LYS B CA 1
ATOM 6238 C C . LYS B 1 367 ? -9.859 30.594 -6.367 1 97.19 367 LYS B C 1
ATOM 6240 O O . LYS B 1 367 ? -8.812 30.172 -6.848 1 97.19 367 LYS B O 1
ATOM 6245 N N . GLU B 1 368 ? -10.602 31.438 -7.059 1 96.56 368 GLU B N 1
ATOM 6246 C CA . GLU B 1 368 ? -10.242 31.891 -8.398 1 96.56 368 GLU B CA 1
ATOM 6247 C C . GLU B 1 368 ? -8.93 32.688 -8.383 1 96.56 368 GLU B C 1
ATOM 6249 O O . GLU B 1 368 ? -8.109 32.531 -9.289 1 96.56 368 GLU B O 1
ATOM 6254 N N . LEU B 1 369 ? -8.789 33.531 -7.391 1 97.44 369 LEU B N 1
ATOM 6255 C CA . LEU B 1 369 ? -7.582 34.344 -7.23 1 97.44 369 LEU B CA 1
ATOM 6256 C C . LEU B 1 369 ? -6.34 33.438 -7.184 1 97.44 369 LEU B C 1
ATOM 6258 O O . LEU B 1 369 ? -5.328 33.75 -7.812 1 97.44 369 LEU B O 1
ATOM 6262 N N . ILE B 1 370 ? -6.434 32.375 -6.453 1 97 370 ILE B N 1
ATOM 6263 C CA . ILE B 1 370 ? -5.289 31.5 -6.188 1 97 370 ILE B CA 1
ATOM 6264 C C . ILE B 1 370 ? -5.113 30.5 -7.332 1 97 370 ILE B C 1
ATOM 6266 O O . ILE B 1 370 ? -4.012 30.344 -7.859 1 97 370 ILE B O 1
ATOM 6270 N N . GLU B 1 371 ? -6.145 29.859 -7.84 1 95 371 GLU B N 1
ATOM 6271 C CA . GLU B 1 371 ? -6.055 28.75 -8.789 1 95 371 GLU B CA 1
ATOM 6272 C C . GLU B 1 371 ? -5.887 29.281 -10.219 1 95 371 GLU B C 1
ATOM 6274 O O . GLU B 1 371 ? -5.391 28.562 -11.094 1 95 371 GLU B O 1
ATOM 6279 N N . GLU B 1 372 ? -6.281 30.5 -10.461 1 95.5 372 GLU B N 1
ATOM 6280 C CA . GLU B 1 372 ? -6.219 31.016 -11.828 1 95.5 372 GLU B CA 1
ATOM 6281 C C . GLU B 1 372 ? -5.262 32.188 -11.938 1 95.5 372 GLU B C 1
ATOM 6283 O O . GLU B 1 372 ? -4.219 32.094 -12.594 1 95.5 372 GLU B O 1
ATOM 6288 N N . LYS B 1 373 ? -5.551 33.281 -11.227 1 97.38 373 LYS B N 1
ATOM 6289 C CA . LYS B 1 373 ? -4.793 34.5 -11.391 1 97.38 373 LYS B CA 1
ATOM 6290 C C . LYS B 1 373 ? -3.35 34.344 -10.922 1 97.38 373 LYS B C 1
ATOM 6292 O O . LYS B 1 373 ? -2.414 34.75 -11.609 1 97.38 373 LYS B O 1
ATOM 6297 N N . ALA B 1 374 ? -3.168 33.781 -9.742 1 97.44 374 ALA B N 1
ATOM 6298 C CA . ALA B 1 374 ? -1.814 33.594 -9.227 1 97.44 374 ALA B CA 1
ATOM 6299 C C . ALA B 1 374 ? -1.021 32.656 -10.141 1 97.44 374 ALA B C 1
ATOM 6301 O O . ALA B 1 374 ? 0.162 32.906 -10.406 1 97.44 374 ALA B O 1
ATOM 6302 N N . VAL B 1 375 ? -1.674 31.609 -10.602 1 95.5 375 VAL B N 1
ATOM 6303 C CA . VAL B 1 375 ? -1.02 30.641 -11.484 1 95.5 375 VAL B CA 1
ATOM 6304 C C . VAL B 1 375 ? -0.565 31.344 -12.766 1 95.5 375 VAL B C 1
ATOM 6306 O O . VAL B 1 375 ? 0.539 31.094 -13.258 1 95.5 375 VAL B O 1
ATOM 6309 N N . LYS B 1 376 ? -1.403 32.156 -13.312 1 95 376 LYS B N 1
ATOM 6310 C CA . LYS B 1 376 ? -1.065 32.906 -14.516 1 95 376 LYS B CA 1
ATOM 6311 C C . LYS B 1 376 ? 0.16 33.781 -14.289 1 95 376 LYS B C 1
ATOM 6313 O O . LYS B 1 376 ? 0.915 34.062 -15.219 1 95 376 LYS B O 1
ATOM 6318 N N . MET B 1 377 ? 0.364 34.188 -13.07 1 96.56 377 MET B N 1
ATOM 6319 C CA . MET B 1 377 ? 1.499 35.031 -12.734 1 96.56 377 MET B CA 1
ATOM 6320 C C . MET B 1 377 ? 2.695 34.219 -12.297 1 96.56 377 MET B C 1
ATOM 6322 O O . MET B 1 377 ? 3.709 34.75 -11.852 1 96.56 377 MET B O 1
ATOM 6326 N N . GLY B 1 378 ? 2.582 32.875 -12.312 1 95.44 378 GLY B N 1
ATOM 6327 C CA . GLY B 1 378 ? 3.705 31.984 -12.062 1 95.44 378 GLY B CA 1
ATOM 6328 C C . GLY B 1 378 ? 3.84 31.594 -10.609 1 95.44 378 GLY B C 1
ATOM 6329 O O . GLY B 1 378 ? 4.918 31.188 -10.164 1 95.44 378 GLY B O 1
ATOM 6330 N N . VAL B 1 379 ? 2.801 31.75 -9.844 1 97 379 VAL B N 1
ATOM 6331 C CA . VAL B 1 379 ? 2.84 31.406 -8.43 1 97 379 VAL B CA 1
ATOM 6332 C C . VAL B 1 379 ? 1.761 30.375 -8.125 1 97 379 VAL B C 1
ATOM 6334 O O . VAL B 1 379 ? 0.591 30.562 -8.461 1 97 379 VAL B O 1
ATOM 6337 N N . LEU B 1 380 ? 2.207 29.266 -7.484 1 96.38 380 LEU B N 1
ATOM 6338 C CA . LEU B 1 380 ? 1.275 28.203 -7.137 1 96.38 380 LEU B CA 1
ATOM 6339 C C . LEU B 1 380 ? 1.109 28.094 -5.625 1 96.38 380 LEU B C 1
ATOM 6341 O O . LEU B 1 380 ? 2.094 27.953 -4.898 1 96.38 380 LEU B O 1
ATOM 6345 N N . MET B 1 381 ? -0.071 28.219 -5.094 1 96.94 381 MET B N 1
ATOM 6346 C CA . MET B 1 381 ? -0.503 28 -3.719 1 96.94 381 MET B CA 1
ATOM 6347 C C . MET B 1 381 ? -1.808 27.203 -3.682 1 96.94 381 MET B C 1
ATOM 6349 O O . MET B 1 381 ? -2.311 26.781 -4.723 1 96.94 381 MET B O 1
ATOM 6353 N N . LEU B 1 382 ? -2.312 26.938 -2.463 1 97.19 382 LEU B N 1
ATOM 6354 C CA . LEU B 1 382 ? -3.568 26.203 -2.377 1 97.19 382 LEU B CA 1
ATOM 6355 C C . LEU B 1 382 ? -4.652 27.047 -1.711 1 97.19 382 LEU B C 1
ATOM 6357 O O . LEU B 1 382 ? -4.43 27.609 -0.636 1 97.19 382 LEU B O 1
ATOM 6361 N N . PRO B 1 383 ? -5.816 27.125 -2.389 1 97.56 383 PRO B N 1
ATOM 6362 C CA . PRO B 1 383 ? -6.934 27.766 -1.703 1 97.56 383 PRO B CA 1
ATOM 6363 C C . PRO B 1 383 ? -7.414 26.984 -0.485 1 97.56 383 PRO B C 1
ATOM 6365 O O . PRO B 1 383 ? -7.355 25.75 -0.477 1 97.56 383 PRO B O 1
ATOM 6368 N N . GLY B 1 384 ? -7.891 27.688 0.469 1 97.88 384 GLY B N 1
ATOM 6369 C CA . GLY B 1 384 ? -8.25 27.078 1.744 1 97.88 384 GLY B CA 1
ATOM 6370 C C . GLY B 1 384 ? -9.383 26.078 1.635 1 97.88 384 GLY B C 1
ATOM 6371 O O . GLY B 1 384 ? -9.469 25.141 2.428 1 97.88 384 GLY B O 1
ATOM 6372 N N . ASN B 1 385 ? -10.281 26.203 0.661 1 96.88 385 ASN B N 1
ATOM 6373 C CA . ASN B 1 385 ? -11.438 25.312 0.523 1 96.88 385 ASN B CA 1
ATOM 6374 C C . ASN B 1 385 ? -11.023 23.859 0.41 1 96.88 385 ASN B C 1
ATOM 6376 O O . ASN B 1 385 ? -11.766 22.969 0.809 1 96.88 385 ASN B O 1
ATOM 6380 N N . ALA B 1 386 ? -9.844 23.594 -0.056 1 95.62 386 ALA B N 1
ATOM 6381 C CA . ALA B 1 386 ? -9.328 22.234 -0.26 1 95.62 386 ALA B CA 1
ATOM 6382 C C . ALA B 1 386 ? -9.188 21.5 1.067 1 95.62 386 ALA B C 1
ATOM 6384 O O . ALA B 1 386 ? -9.078 20.266 1.094 1 95.62 386 ALA B O 1
ATOM 6385 N N . PHE B 1 387 ? -9.203 22.234 2.188 1 97.5 387 PHE B N 1
ATOM 6386 C CA . PHE B 1 387 ? -8.867 21.641 3.479 1 97.5 387 PHE B CA 1
ATOM 6387 C C . PHE B 1 387 ? -10.094 21.578 4.379 1 97.5 387 PHE B C 1
ATOM 6389 O O . PHE B 1 387 ? -9.977 21.344 5.582 1 97.5 387 PHE B O 1
ATOM 6396 N N . TYR B 1 388 ? -11.258 21.828 3.828 1 97.12 388 TYR B N 1
ATOM 6397 C CA . TYR B 1 388 ? -12.492 21.781 4.598 1 97.12 388 TYR B CA 1
ATOM 6398 C C . TYR B 1 388 ? -13.328 20.562 4.203 1 97.12 388 TYR B C 1
ATOM 6400 O O . TYR B 1 388 ? -13.211 20.062 3.084 1 97.12 388 TYR B O 1
ATOM 6408 N N . ILE B 1 389 ? -14.156 20.094 5.098 1 96.12 389 ILE B N 1
ATOM 6409 C CA . ILE B 1 389 ? -15.039 18.953 4.867 1 96.12 389 ILE B CA 1
ATOM 6410 C C . ILE B 1 389 ? -15.922 19.234 3.646 1 96.12 389 ILE B C 1
ATOM 6412 O O . ILE B 1 389 ? -16.062 18.375 2.771 1 96.12 389 ILE B O 1
ATOM 6416 N N . ASP B 1 390 ? -16.5 20.406 3.58 1 95.75 390 ASP B N 1
ATOM 6417 C CA . ASP B 1 390 ? -17.172 20.875 2.377 1 95.75 390 ASP B CA 1
ATOM 6418 C C . ASP B 1 390 ? -16.25 21.766 1.538 1 95.75 390 ASP B C 1
ATOM 6420 O O . ASP B 1 390 ? -16.219 22.969 1.727 1 95.75 390 ASP B O 1
ATOM 6424 N N . SER B 1 391 ? -15.602 21.156 0.595 1 93.88 391 SER B N 1
ATOM 6425 C CA . SER B 1 391 ? -14.594 21.859 -0.193 1 93.88 391 SER B CA 1
ATOM 6426 C C . SER B 1 391 ? -15.242 22.797 -1.213 1 93.88 391 SER B C 1
ATOM 6428 O O . SER B 1 391 ? -14.555 23.562 -1.886 1 93.88 391 SER B O 1
ATOM 6430 N N . SER B 1 392 ? -16.531 22.766 -1.358 1 93.81 392 SER B N 1
ATOM 6431 C CA . SER B 1 392 ? -17.234 23.625 -2.309 1 93.81 392 SER B CA 1
ATOM 6432 C C . SER B 1 392 ? -17.562 24.984 -1.691 1 93.81 392 SER B C 1
ATOM 6434 O O . SER B 1 392 ? -17.891 25.938 -2.404 1 93.81 392 SER B O 1
ATOM 6436 N N . ALA B 1 393 ? -17.469 25.062 -0.373 1 94.81 393 ALA B N 1
ATOM 6437 C CA . ALA B 1 393 ? -17.781 26.312 0.317 1 94.81 393 ALA B CA 1
ATOM 6438 C C . ALA B 1 393 ? -16.688 27.359 0.087 1 94.81 393 ALA B C 1
ATOM 6440 O O . ALA B 1 393 ? -15.508 27.031 0.032 1 94.81 393 ALA B O 1
ATOM 6441 N N . PRO B 1 394 ? -17.125 28.641 -0.075 1 96.88 394 PRO B N 1
ATOM 6442 C CA . PRO B 1 394 ? -16.125 29.703 -0.202 1 96.88 394 PRO B CA 1
ATOM 6443 C C . PRO B 1 394 ? -15.234 29.828 1.025 1 96.88 394 PRO B C 1
ATOM 6445 O O . PRO B 1 394 ? -15.664 29.531 2.145 1 96.88 394 PRO B O 1
ATOM 6448 N N . SER B 1 395 ? -13.992 30.219 0.758 1 97.94 395 SER B N 1
ATOM 6449 C CA . SER B 1 395 ? -13.031 30.391 1.843 1 97.94 395 SER B CA 1
ATOM 6450 C C . SER B 1 395 ? -12.117 31.578 1.586 1 97.94 395 SER B C 1
ATOM 6452 O O . SER B 1 395 ? -11.617 31.766 0.473 1 97.94 395 SER B O 1
ATOM 6454 N N . PRO B 1 396 ? -11.977 32.406 2.584 1 98.44 396 PRO B N 1
ATOM 6455 C CA . PRO B 1 396 ? -11.023 33.5 2.453 1 98.44 396 PRO B CA 1
ATOM 6456 C C . PRO B 1 396 ? -9.586 33.094 2.742 1 98.44 396 PRO B C 1
ATOM 6458 O O . PRO B 1 396 ? -8.688 33.938 2.777 1 98.44 396 PRO B O 1
ATOM 6461 N N . TYR B 1 397 ? -9.367 31.812 3.002 1 98.38 397 TYR B N 1
ATOM 6462 C CA . TYR B 1 397 ? -8.062 31.328 3.441 1 98.38 397 TYR B CA 1
ATOM 6463 C C . TYR B 1 397 ? -7.277 30.75 2.273 1 98.38 397 TYR B C 1
ATOM 6465 O O . TYR B 1 397 ? -7.859 30.312 1.277 1 98.38 397 TYR B O 1
ATOM 6473 N N . LEU B 1 398 ? -5.969 30.781 2.373 1 98.44 398 LEU B N 1
ATOM 6474 C CA . LEU B 1 398 ? -5.051 30.031 1.526 1 98.44 398 LEU B CA 1
ATOM 6475 C C . LEU B 1 398 ? -3.898 29.453 2.348 1 98.44 398 LEU B C 1
ATOM 6477 O O . LEU B 1 398 ? -3.627 29.922 3.455 1 98.44 398 LEU B O 1
ATOM 6481 N N . ARG B 1 399 ? -3.266 28.375 1.854 1 98.38 399 ARG B N 1
ATOM 6482 C CA . ARG B 1 399 ? -2.092 27.781 2.475 1 98.38 399 ARG B CA 1
ATOM 6483 C C . ARG B 1 399 ? -0.855 27.953 1.602 1 98.38 399 ARG B C 1
ATOM 6485 O O . ARG B 1 399 ? -0.902 27.719 0.393 1 98.38 399 ARG B O 1
ATOM 6492 N N . ALA B 1 400 ? 0.194 28.359 2.193 1 98.31 400 ALA B N 1
ATOM 6493 C CA . ALA B 1 400 ? 1.499 28.422 1.542 1 98.31 400 ALA B CA 1
ATOM 6494 C C . ALA B 1 400 ? 2.504 27.516 2.236 1 98.31 400 ALA B C 1
ATOM 6496 O O . ALA B 1 400 ? 2.666 27.562 3.457 1 98.31 400 ALA B O 1
ATOM 6497 N N . SER B 1 401 ? 3.141 26.688 1.484 1 97.81 401 SER B N 1
ATOM 6498 C CA . SER B 1 401 ? 4.191 25.828 2.012 1 97.81 401 SER B CA 1
ATOM 6499 C C . SER B 1 401 ? 5.551 26.516 1.952 1 97.81 401 SER B C 1
ATOM 6501 O O . SER B 1 401 ? 5.918 27.094 0.927 1 97.81 401 SER B O 1
ATOM 6503 N N . PHE B 1 402 ? 6.336 26.469 3.01 1 98.31 402 PHE B N 1
ATOM 6504 C CA . PHE B 1 402 ? 7.668 27.062 3.01 1 98.31 402 PHE B CA 1
ATOM 6505 C C . PHE B 1 402 ? 8.742 25.984 3.016 1 98.31 402 PHE B C 1
ATOM 6507 O O . PHE B 1 402 ? 9.875 26.234 3.436 1 98.31 402 PHE B O 1
ATOM 6514 N N . SER B 1 403 ? 8.43 24.812 2.57 1 96.38 403 SER B N 1
ATOM 6515 C CA . SER B 1 403 ? 9.305 23.656 2.697 1 96.38 403 SER B CA 1
ATOM 6516 C C . SER B 1 403 ? 10.406 23.672 1.643 1 96.38 403 SER B C 1
ATOM 6518 O O . SER B 1 403 ? 11.539 23.281 1.921 1 96.38 403 SER B O 1
ATOM 6520 N N . SER B 1 404 ? 10.117 24.109 0.414 1 93.44 404 SER B N 1
ATOM 6521 C CA . SER B 1 404 ? 11.078 23.906 -0.669 1 93.44 404 SER B CA 1
ATOM 6522 C C . SER B 1 404 ? 11.508 25.234 -1.291 1 93.44 404 SER B C 1
ATOM 6524 O O . SER B 1 404 ? 12.633 25.359 -1.768 1 93.44 404 SER B O 1
ATOM 6526 N N . ALA B 1 405 ? 10.68 26.266 -1.341 1 95.75 405 ALA B N 1
ATOM 6527 C CA . ALA B 1 405 ? 10.969 27.547 -1.979 1 95.75 405 ALA B CA 1
ATOM 6528 C C . ALA B 1 405 ? 12.055 28.312 -1.22 1 95.75 405 ALA B C 1
ATOM 6530 O O . ALA B 1 405 ? 12.102 28.266 0.012 1 95.75 405 ALA B O 1
ATOM 6531 N N . SER B 1 406 ? 12.883 29.047 -1.93 1 97.06 406 SER B N 1
ATOM 6532 C CA . SER B 1 406 ? 13.891 29.891 -1.298 1 97.06 406 SER B CA 1
ATOM 6533 C C . SER B 1 406 ? 13.266 31.141 -0.683 1 97.06 406 SER B C 1
ATOM 6535 O O . SER B 1 406 ? 12.125 31.484 -1.002 1 97.06 406 SER B O 1
ATOM 6537 N N . PRO B 1 407 ? 14 31.797 0.224 1 98.19 407 PRO B N 1
ATOM 6538 C CA . PRO B 1 407 ? 13.492 33.062 0.776 1 98.19 407 PRO B CA 1
ATOM 6539 C C . PRO B 1 407 ? 13.148 34.062 -0.305 1 98.19 407 PRO B C 1
ATOM 6541 O O . PRO B 1 407 ? 12.133 34.781 -0.205 1 98.19 407 PRO B O 1
ATOM 6544 N N . GLU B 1 408 ? 13.969 34.125 -1.349 1 98.38 408 GLU B N 1
ATOM 6545 C CA . GLU B 1 408 ? 13.711 35.031 -2.451 1 98.38 408 GLU B CA 1
ATOM 6546 C C . GLU B 1 408 ? 12.422 34.688 -3.186 1 98.38 408 GLU B C 1
ATOM 6548 O O . GLU B 1 408 ? 11.633 35.562 -3.539 1 98.38 408 GLU B O 1
ATOM 6553 N N . GLN B 1 409 ? 12.25 33.438 -3.412 1 98.06 409 GLN B N 1
ATOM 6554 C CA . GLN B 1 409 ? 11.039 32.969 -4.082 1 98.06 409 GLN B CA 1
ATOM 6555 C C . GLN B 1 409 ? 9.797 33.25 -3.246 1 98.06 409 GLN B C 1
ATOM 6557 O O . GLN B 1 409 ? 8.758 33.625 -3.783 1 98.06 409 GLN B O 1
ATOM 6562 N N . MET B 1 410 ? 9.883 33.031 -1.977 1 98.69 410 MET B N 1
ATOM 6563 C CA . MET B 1 410 ? 8.758 33.312 -1.086 1 98.69 410 MET B CA 1
ATOM 6564 C C . MET B 1 410 ? 8.422 34.812 -1.096 1 98.69 410 MET B C 1
ATOM 6566 O O . MET B 1 410 ? 7.246 35.188 -1.111 1 98.69 410 MET B O 1
ATOM 6570 N N . ASP B 1 411 ? 9.484 35.594 -1.076 1 98.69 411 ASP B N 1
ATOM 6571 C CA . ASP B 1 411 ? 9.281 37.031 -1.148 1 98.69 411 ASP B CA 1
ATOM 6572 C C . ASP B 1 411 ? 8.555 37.438 -2.432 1 98.69 411 ASP B C 1
ATOM 6574 O O . ASP B 1 411 ? 7.57 38.156 -2.395 1 98.69 411 ASP B O 1
ATOM 6578 N N . MET B 1 412 ? 9 36.906 -3.541 1 98.56 412 MET B N 1
ATOM 6579 C CA . MET B 1 412 ? 8.398 37.188 -4.84 1 98.56 412 MET B CA 1
ATOM 6580 C C . MET B 1 412 ? 6.957 36.688 -4.891 1 98.56 412 MET B C 1
ATOM 6582 O O . MET B 1 412 ? 6.078 37.375 -5.414 1 98.56 412 MET B O 1
ATOM 6586 N N . ALA B 1 413 ? 6.742 35.5 -4.398 1 98.62 413 ALA B N 1
ATOM 6587 C CA . ALA B 1 413 ? 5.402 34.938 -4.406 1 98.62 413 ALA B CA 1
ATOM 6588 C C . ALA B 1 413 ? 4.426 35.812 -3.623 1 98.62 413 ALA B C 1
ATOM 6590 O O . ALA B 1 413 ? 3.295 36.031 -4.059 1 98.62 413 ALA B O 1
ATOM 6591 N N . PHE B 1 414 ? 4.789 36.312 -2.486 1 98.81 414 PHE B N 1
ATOM 6592 C CA . PHE B 1 414 ? 3.895 37.094 -1.65 1 98.81 414 PHE B CA 1
ATOM 6593 C C . PHE B 1 414 ? 3.734 38.5 -2.213 1 98.81 414 PHE B C 1
ATOM 6595 O O . PHE B 1 414 ? 2.701 39.156 -2.006 1 98.81 414 PHE B O 1
ATOM 6602 N N . GLN B 1 415 ? 4.785 39 -2.936 1 98.75 415 GLN B N 1
ATOM 6603 C CA . GLN B 1 415 ? 4.605 40.25 -3.678 1 98.75 415 GLN B CA 1
ATOM 6604 C C . GLN B 1 415 ? 3.494 40.094 -4.715 1 98.75 415 GLN B C 1
ATOM 6606 O O . GLN B 1 415 ? 2.635 40.969 -4.824 1 98.75 415 GLN B O 1
ATOM 6611 N N . VAL B 1 416 ? 3.541 39.062 -5.461 1 98.62 416 VAL B N 1
ATOM 6612 C CA . VAL B 1 416 ? 2.518 38.781 -6.465 1 98.62 416 VAL B CA 1
ATOM 6613 C C . VAL B 1 416 ? 1.152 38.656 -5.789 1 98.62 416 VAL B C 1
ATOM 6615 O O . VAL B 1 416 ? 0.166 39.219 -6.273 1 98.62 416 VAL B O 1
ATOM 6618 N N . LEU B 1 417 ? 1.102 37.938 -4.691 1 98.69 417 LEU B N 1
ATOM 6619 C CA . LEU B 1 417 ? -0.153 37.75 -3.967 1 98.69 417 LEU B CA 1
ATOM 6620 C C . LEU B 1 417 ? -0.717 39.094 -3.512 1 98.69 417 LEU B C 1
ATOM 6622 O O . LEU B 1 417 ? -1.918 39.344 -3.639 1 98.69 417 LEU B O 1
ATOM 6626 N N . ALA B 1 418 ? 0.128 39.938 -2.959 1 98.75 418 ALA B N 1
ATOM 6627 C CA . ALA B 1 418 ? -0.29 41.25 -2.508 1 98.75 418 ALA B CA 1
ATOM 6628 C C . ALA B 1 418 ? -0.894 42.062 -3.656 1 98.75 418 ALA B C 1
ATOM 6630 O O . ALA B 1 418 ? -1.929 42.719 -3.49 1 98.75 418 ALA B O 1
ATOM 6631 N N . GLN B 1 419 ? -0.218 42.031 -4.777 1 98.44 419 GLN B N 1
ATOM 6632 C CA . GLN B 1 419 ? -0.708 42.719 -5.961 1 98.44 419 GLN B CA 1
ATOM 6633 C C . GLN B 1 419 ? -2.092 42.219 -6.363 1 98.44 419 GLN B C 1
ATOM 6635 O O . GLN B 1 419 ? -2.992 43 -6.633 1 98.44 419 GLN B O 1
ATOM 6640 N N . LEU B 1 420 ? -2.262 40.938 -6.387 1 98.31 420 LEU B N 1
ATOM 6641 C CA . LEU B 1 420 ? -3.518 40.344 -6.812 1 98.31 420 LEU B CA 1
ATOM 6642 C C . LEU B 1 420 ? -4.641 40.688 -5.836 1 98.31 420 LEU B C 1
ATOM 6644 O O . LEU B 1 420 ? -5.781 40.906 -6.25 1 98.31 420 LEU B O 1
ATOM 6648 N N . ILE B 1 421 ? -4.332 40.656 -4.504 1 98.44 421 ILE B N 1
ATOM 6649 C CA . ILE B 1 421 ? -5.324 41 -3.492 1 98.44 421 ILE B CA 1
ATOM 6650 C C . ILE B 1 421 ? -5.77 42.438 -3.676 1 98.44 421 ILE B C 1
ATOM 6652 O O . ILE B 1 421 ? -6.965 42.719 -3.693 1 98.44 421 ILE B O 1
ATOM 6656 N N . LYS B 1 422 ? -4.848 43.344 -3.887 1 98.06 422 LYS B N 1
ATOM 6657 C CA . LYS B 1 422 ? -5.16 44.75 -4.062 1 98.06 422 LYS B CA 1
ATOM 6658 C C . LYS B 1 422 ? -6.023 44.969 -5.301 1 98.06 422 LYS B C 1
ATOM 6660 O O . LYS B 1 422 ? -6.996 45.719 -5.262 1 98.06 422 LYS B O 1
ATOM 6665 N N . GLU B 1 423 ? -5.637 44.312 -6.336 1 97.31 423 GLU B N 1
ATOM 6666 C CA . GLU B 1 423 ? -6.414 44.438 -7.566 1 97.31 423 GLU B CA 1
ATOM 6667 C C . GLU B 1 423 ? -7.832 43.906 -7.375 1 97.31 423 GLU B C 1
ATOM 6669 O O . GLU B 1 423 ? -8.789 44.469 -7.902 1 97.31 423 GLU B O 1
ATOM 6674 N N . SER B 1 424 ? -7.957 42.812 -6.68 1 95.94 424 SER B N 1
ATOM 6675 C CA . SER B 1 424 ? -9.266 42.188 -6.445 1 95.94 424 SER B CA 1
ATOM 6676 C C . SER B 1 424 ? -10.141 43.094 -5.578 1 95.94 424 SER B C 1
ATOM 6678 O O . SER B 1 424 ? -11.359 43.156 -5.754 1 95.94 424 SER B O 1
ATOM 6680 N N . LEU B 1 425 ? -9.547 43.75 -4.594 1 95.38 425 LEU B N 1
ATOM 6681 C CA . LEU B 1 425 ? -10.281 44.625 -3.682 1 95.38 425 LEU B CA 1
ATOM 6682 C C . LEU B 1 425 ? -10.711 45.906 -4.383 1 95.38 425 LEU B C 1
ATOM 6684 O O . LEU B 1 425 ? -11.727 46.5 -4.023 1 95.38 425 LEU B O 1
ATOM 6688 N N . LEU B 1 426 ? -9.93 46.219 -5.355 1 91.56 426 LEU B N 1
ATOM 6689 C CA . LEU B 1 426 ? -10.289 47.406 -6.125 1 91.56 426 LEU B CA 1
ATOM 6690 C C . LEU B 1 426 ? -11.453 47.125 -7.07 1 91.56 426 LEU B C 1
ATOM 6692 O O . LEU B 1 426 ? -12.18 48.031 -7.469 1 91.56 426 LEU B O 1
ATOM 6696 N N . ARG B 1 427 ? -11.508 46.062 -7.617 1 85.12 427 ARG B N 1
ATOM 6697 C CA . ARG B 1 427 ? -12.57 45.688 -8.547 1 85.12 427 ARG B CA 1
ATOM 6698 C C . ARG B 1 427 ? -13.883 45.438 -7.809 1 85.12 427 ARG B C 1
ATOM 6700 O O . ARG B 1 427 ? -14.969 45.594 -8.383 1 85.12 427 ARG B O 1
ATOM 6707 N N . ASN B 1 428 ? -13.898 45.156 -6.547 1 70.56 428 ASN B N 1
ATOM 6708 C CA . ASN B 1 428 ? -15.117 44.938 -5.773 1 70.56 428 ASN B CA 1
ATOM 6709 C C . ASN B 1 428 ? -15.516 46.188 -4.992 1 70.56 428 ASN B C 1
ATOM 6711 O O . ASN B 1 428 ? -16.656 46.312 -4.566 1 70.56 428 ASN B O 1
#

Secondary structure (DSSP, 8-state):
--GGGG--HHHHT----HHHHHHHHHHHS-TT-EE-S--PPPGGG-SEEEEEEEETTS-EEEE-HHHHHHHTS---TT--HHHHHHHHHHHHHHH--GGGGS-GGGT-EEEEEESSHHHHHHHHHHHHPPTT-EEEEESS--HHHHHHHGGGT-EEEEEPEETTEE-HHHHHHHHTTS-GGGGG-GGG----EEEE--SS-TTT-----HHHHHHHHHHHHHHT-EEEEE-TTGGGB-SSSPPPPTGGG-SSS-EEEEEESTTTT-STT--EEEEEEHHHHHHHHHHHHHHTSSS-HHHHHHHHHHHHHHHHHHHHHHHHHHHHHHHHHHHHHHHHHHHHHBTTEEE---SBSSEEEEEETT-S--HHIIIIIIHHTTEE-EEGGGGSSSTTS--SEEEEE-SSS-HHHHHHHHHHHHHHHHHHHHH-/--GGGG--HHHHT----HHHHHHHHHHHS-TT-EE-S--PPPGGG-SEEEEEEEETTS-EEEE-HHHHHHHTS---TT--HHHHHHHHHHHHHHH--GGGGS-GGGT-EEEEEESSHHHHHHHHHHHHPPTT-EEEEESS--HHHHHHHGGGT-EEEEEPEETTEE-HHHHHHHHTTS-GGGGG-GGG----EEEE--SS-TTT-----HHHHHHHHHHHHHHT-EEEEE-TTGGGB-SSSPPPPSGGG-SSS-EEEEEESTTTT-TTTT-EEEEEEHHHHHHHHHHHHHHTSSS-HHHHHHHHHHHHHHHHHHHHHHHHHHHHHHHHHHHHHHHHHHHHHBTTEEE---SBSSEEEEEETT-S--HHIIIIIIHHTTEE-EEGGGGSSSTTS--SEEEEE-SSS-HHHHHHHHHHHHHHHHHHHHH-

Sequence (856 aa):
MNYARFITAASAARNPSPIRTATEISSRGPKSMISLAGGLPNPNMFPFKTAVITVENGKTIEFGEEMMKRALQYSPSAGIPELLSWLKQLQIKLHNPPTVHYPPSQGQMDLCVTSGSQQGLCKVFEMIINPGDNVLLDEPAYSGTLQSLHPLGCNIINVASDEHGIVPDSLRDILSRWKPEDSKNPQKNTPKFLYTVPSGNNPTGNSLTSERKKEIYELARKYDFLIIEDDPYYFLQFNKFRVPTFLSMDVDGRVIRADSFSKIISSGLRIGFLTGPKPLIERVILHIQVSTLHPSTFNQLMISQLLHDWGEEGFMAHVDRVTDFYSNQKDAILAAADKWLTGLAEWHVPAAGMFLWIKVKGINDVKELIEEKAVKMGVLMLPGNAFYIDSSAPSPYLRASFSSASPEQMDMAFQVLAQLIKESLLRNMNYARFITAASAARNPSPIRTATEISSRGPKSMISLAGGLPNPNMFPFKTAVITVENGKTIEFGEEMMKRALQYSPSAGIPELLSWLKQLQIKLHNPPTVHYPPSQGQMDLCVTSGSQQGLCKVFEMIINPGDNVLLDEPAYSGTLQSLHPLGCNIINVASDEHGIVPDSLRDILSRWKPEDSKNPQKNTPKFLYTVPSGNNPTGNSLTSERKKEIYELARKYDFLIIEDDPYYFLQFNKFRVPTFLSMDVDGRVIRADSFSKIISSGLRIGFLTGPKPLIERVILHIQVSTLHPSTFNQLMISQLLHDWGEEGFMAHVDRVTDFYSNQKDAILAAADKWLTGLAEWHVPAAGMFLWIKVKGINDVKELIEEKAVKMGVLMLPGNAFYIDSSAPSPYLRASFSSASPEQMDMAFQVLAQLIKESLLRN

Radius of gyration: 27.66 Å; Cα contacts (8 Å, |Δi|>4): 1860; chains: 2; bounding box: 62×96×60 Å

pLDDT: mean 96.79, std 3.49, range [70.44, 98.94]

InterPro domains:
  IPR004839 Aminotransferase, class I/classII, large domain [PF00155] (65-416)
  IPR015421 Pyridoxal phosphate-dependent transferase, major domain [G3DSA:3.40.640.10] (1-426)
  IPR015424 Pyridoxal phosphate-dependent transferase [SSF53383] (6-423)
  IPR050859 Class-I pyridoxal-phosphate-dependent aminotransferase-like [PTHR42790] (1-425)